Protein AF-A0A6J7ZYQ3-F1 (afdb_monomer)

InterPro domains:
  IPR001849 Pleckstrin homology domain [PS50003] (194-308)
  IPR001849 Pleckstrin homology domain [SM00233] (195-310)
  IPR002048 EF-hand domain [PF13202] (477-498)
  IPR002048 EF-hand domain [PF13499] (394-457)
  IPR002048 EF-hand domain [PS50222] (392-427)
  IPR002048 EF-hand domain [PS50222] (469-504)
  IPR002048 EF-hand domain [SM00054] (396-424)
  IPR002048 EF-hand domain [SM00054] (473-501)
  IPR002048 EF-hand domain [cd00051] (396-453)
  IPR011992 EF-hand domain pair [SSF47473] (386-534)
  IPR011993 PH-like domain superfamily [G3DSA:2.30.29.30] (192-313)
  IPR018247 EF-Hand 1, calcium-binding site [PS00018] (405-417)
  IPR018247 EF-Hand 1, calcium-binding site [PS00018] (482-494)
  IPR051581 Calcium-Binding Signalling family [PTHR34524] (381-546)

Solvent-accessible surface area (backbone atoms only — not comparable to full-atom values): 46698 Å² total; per-residue (Å²): 128,89,60,68,44,57,50,35,49,52,47,29,49,54,72,70,66,53,96,83,63,69,63,48,43,43,69,60,54,49,57,59,50,62,73,33,77,88,38,84,77,54,72,72,56,67,66,61,49,51,74,68,52,76,55,65,59,54,55,56,66,60,54,52,51,51,55,53,50,53,33,69,75,68,76,51,58,71,73,56,40,34,54,52,43,39,53,54,28,44,70,74,36,63,88,75,62,87,68,96,65,55,71,69,54,50,50,42,51,49,58,50,46,36,69,56,42,45,82,82,44,59,69,47,26,27,43,43,72,59,51,46,50,52,48,36,50,52,29,52,66,71,70,42,96,55,75,71,56,86,73,79,57,90,53,77,58,39,39,67,70,55,52,50,51,48,42,45,68,67,64,46,65,84,46,58,71,68,58,53,49,52,41,50,49,55,50,29,40,36,76,69,67,40,42,79,43,77,50,76,32,34,35,30,41,47,54,93,95,41,69,48,72,81,40,71,24,38,34,40,34,37,70,56,30,41,38,32,29,61,71,67,76,84,62,73,82,72,60,65,96,84,68,55,101,58,64,74,52,72,46,81,50,47,63,71,50,42,79,43,87,46,72,68,45,81,53,101,88,49,77,44,32,26,26,32,35,43,36,40,90,88,81,49,42,38,38,41,28,32,89,34,62,66,57,27,52,54,54,49,51,55,50,50,49,28,33,55,23,41,69,71,76,44,42,60,65,56,51,52,54,53,56,48,53,52,51,54,50,44,57,47,34,57,73,74,69,49,70,74,65,47,57,62,51,52,51,56,54,47,56,55,51,58,54,57,62,56,58,80,72,68,80,85,84,86,87,86,89,89,88,88,86,90,86,88,86,86,83,86,84,90,80,93,79,68,76,70,65,56,50,56,52,50,52,39,50,51,51,52,50,58,70,49,33,80,87,61,67,38,50,37,42,67,63,46,49,52,50,45,44,45,73,74,71,48,90,69,53,73,44,59,52,43,33,54,50,51,68,42,22,79,81,71,73,76,42,35,41,62,69,38,51,50,51,45,45,49,59,75,64,71,45,91,84,65,71,61,62,60,59,50,20,50,52,50,54,48,57,70,24,26,77,88,40,76,48,46,31,40,64,66,37,46,51,52,41,47,46,72,70,36,73,82,62,54,65,73,56,59,57,56,37,47,72,79,57,92,58,84,55,38,42,68,70,52,51,52,49,28,47,80,42,80,22,22,90,64,43,45,71,49,32,52,58,46,49,72,64,69,69,89,47,75,60,56,55,46,49,52,53,52,46,47,54,55,72,71,47,61,58,63,60,53,53,49,54,54,44,67,73,45,48,73,49,31,69,33,68,41,62,45,100,84,66,47,77,74,46,72,45,56,91,61,79,94,71,89,84,71,61,60,93,74,55,71,64,71,73,68,60,61,86,92,52,81,86,61,74,58,58,53,30,80,40,61,75,61,44,82,41,76,48,93,48,90,98,48,66,20,37,30,39,39,44,68,82,62,87,45,61,31,25,57,30,76,60,41,62,55,39,30,44,74,63,68,23,37,58,60,88,83,55,98,70,86,82,83,73,92,63,61,70,50,77,47,79,47,73,33,53,100,50,40,44,70,64,33,31,50,62,69,68,70,35,38,51,44,33,34,33,78,64,62,38,37,45,20,30,72,30,87,70,32,50,34,47,33,43,37,49,80,43,99,88,58,37,36,40,30,28,32,26,41,67,53,62,74,48,37,35,37,40,51,45,64,44,35,30,31,72,62,50,45,24,34,37,29,44,34,37,43,60,82,73,80,77,62,55,34,22,31,38,29,29,48,43,99,86,72,48,77,41,75,54,69,81,41,78,89

Sequence (810 aa):
MPGEQLTCVWQAIYTLDSPTSVHINKEILQFFLKNASQYESITFSERKFYDTFSEPNVKFYDFKEYVRKHLRENGVTFSKTCSDLEEMSWNNIKSRVNSKLKVEDVYKLWRISNRLVKEDTYPPVIYIEEANWLLDKVLTYLGQNLKSSDDAFRKDKLTFQEILSIMEDTTFSYTSKQKIHTCIDDLFMWLVEEVMKKGKVYKRTKKQANWTHWVKRCCILTPQCIRYYGTDGKAAIIVSATGGSNQKGEFTITKNTKLESLERYSGVLRHLQGRFRLANIPVLEMEIAVDDENEKRSWLSDLEEIILCLRDNTTPVQKLLKERHIKCMAARDKKNGETKQVEDIQSALNKTKLRAERVSKKQFDESPTEVVKPFKTEKPKLQAKRPSLEKESREKIKAMFMKIDKDGNGLLDKNEFANFLRSLGLNMTEKESNLIFKTIDKNKIEQITLEQFENYFCKCILNESEPTVCLNAMRRAFLEADRDGSGTLNFQEFTEFVWEKNRSARMTKIMKSFANITTDEISFNDFEKMVSGNGSEILMPILDDEIEKGTDSILDDFEGRLKKVYDDTEADELAAYIRDRWDKFATFRRTGQTGSVVMTGGHGMVADIVPGQYSLIDLACFSDLPPLVPKHTVIKDTHWLSSTIPGKSGKILFPSDFDRKIAIEQATSEHLRYYHCSFTDAQQEKVSLLFRHGIQDFTYENGYLEKYVTTGNGGSGLEKHDFSHLDCPLTEDSGLFILAKYMDNGEFHITAFRLPVRHTLYVPGGVIHSNDYLKGTWRTMLSDETDIDHVHLTQVAAEGCEQKFNFRFT

Foldseek 3Di:
DPPLQLVLLLLLLCLVPPPPDQFDFLVSSLVLLVVLVVPPLSDDDPVVSCVQCVDRGDWQVSVVVVSVVSCVVPVHDPVRSSVSSLVSSCVSNLVSQDAPADSVLLSLLSSLVSLQFDHRGVVGKHFPLSLQVVVQLLCVLLVHPDRDDSPLDPDRIDRSSRSRVSCVVPPVVPPDNVSSSVSSLVSSCCQPVVQLDWDWWWKWKDDPNDIDDTDTWIWTDHLFKIWTFDPPPPPPSDDDVPDDPTTPDIDTDALQWDKAFDQWDDDPVDTFELKMWTADPDDIIMIITDRYVVVNVVVVVSSVQSSVQRVVVHGPSRVVSVVSVLVVVLVVCVVVPNPPVNVVSVVVVVVVVVVVVVVVPDDDDDDDDDDDDDDDDDDDDDDDDDPPVVVLLLLLLVVVQCVLPPVQQQKAALVSQVVVCVVLVQPDDPLVSQLVQCVLCVVPPRIHGSVSSSVCCVPPQVDPPDDPLLLVLLVVLQSQLPPVSNSWHAPVSVVVSLCVQPVVDDVVLVVVLCPPPPDRIHHSVNSVVSCVHSVVVRCVSSSVVSSVVDDDDSVVSVSVSVNVSSVVRDSVVSVVVQCVVCVCQLQDWDADPVRHTPDHHHNDDPDDDGNDDDAVCRVVDPVVDDQDEWQWDKFAPWDQAFDPDAPDAAAIEGEQPPPLEIEEGADDQRHQVNLPKGWPPRDPDDDDFPFDKDKDKDAQAPCQLPPPAVPPVVAFWKKAFQGKKKKAAQDQQFFWKKWWDADPVRIIIIYTYDYGHGGIMIGHGGTIIGPSGTHGMMTMMDGPDRPMRIHFYWYQHPVRDIDGDHHDYD

Structure (mmCIF, N/CA/C/O backbone):
data_AF-A0A6J7ZYQ3-F1
#
_entry.id   AF-A0A6J7ZYQ3-F1
#
loop_
_atom_site.group_PDB
_atom_site.id
_atom_site.type_symbol
_atom_site.label_atom_id
_atom_site.label_alt_id
_atom_site.label_comp_id
_atom_site.label_asym_id
_atom_site.label_entity_id
_atom_site.label_seq_id
_atom_site.pdbx_PDB_ins_code
_atom_site.Cartn_x
_atom_site.Cartn_y
_atom_site.Cartn_z
_atom_site.occupancy
_atom_site.B_iso_or_equiv
_atom_site.auth_seq_id
_atom_site.auth_comp_id
_atom_site.auth_asym_id
_atom_site.auth_atom_id
_atom_site.pdbx_PDB_model_num
ATOM 1 N N . MET A 1 1 ? 11.875 -2.367 8.566 1.00 38.38 1 MET A N 1
ATOM 2 C CA . MET A 1 1 ? 12.364 -2.843 9.877 1.00 38.38 1 MET A CA 1
ATOM 3 C C . MET A 1 1 ? 11.859 -1.926 10.981 1.00 38.38 1 MET A C 1
ATOM 5 O O . MET A 1 1 ? 11.538 -0.773 10.681 1.00 38.38 1 MET A O 1
ATOM 9 N N . PRO A 1 2 ? 11.714 -2.401 12.223 1.00 28.83 2 PRO A N 1
ATOM 10 C CA . PRO A 1 2 ? 11.392 -1.521 13.333 1.00 28.83 2 PRO A CA 1
ATOM 11 C C . PRO A 1 2 ? 12.548 -0.509 13.557 1.00 28.83 2 PRO A C 1
ATOM 13 O O . PRO A 1 2 ? 13.641 -0.896 13.942 1.00 28.83 2 PRO A O 1
ATOM 16 N N . GLY A 1 3 ? 12.315 0.768 13.199 1.00 49.16 3 GLY A N 1
ATOM 17 C CA . GLY A 1 3 ? 12.847 1.987 13.858 1.00 49.16 3 GLY A CA 1
ATOM 18 C C . GLY A 1 3 ? 14.349 2.232 13.920 1.00 49.16 3 GLY A C 1
ATOM 19 O O . GLY A 1 3 ? 14.773 3.050 14.732 1.00 49.16 3 GLY A O 1
ATOM 20 N N . GLU A 1 4 ? 15.122 1.610 13.036 1.00 53.66 4 GLU A N 1
ATOM 21 C CA . GLU A 1 4 ? 16.584 1.482 13.123 1.00 53.66 4 GLU A CA 1
ATOM 22 C C . GLU A 1 4 ? 17.402 2.742 13.421 1.00 53.66 4 GLU A C 1
ATOM 24 O O . GLU A 1 4 ? 18.532 2.589 13.865 1.00 53.66 4 GLU A O 1
ATOM 29 N N . GLN A 1 5 ? 16.890 3.959 13.226 1.00 63.72 5 GLN A N 1
ATOM 30 C CA . GLN A 1 5 ? 17.656 5.190 13.452 1.00 63.72 5 GLN A CA 1
ATOM 31 C C . GLN A 1 5 ? 16.856 6.296 14.154 1.00 63.72 5 GLN A C 1
ATOM 33 O O . GLN A 1 5 ? 17.354 7.404 14.285 1.00 63.72 5 GLN A O 1
ATOM 38 N N . LEU A 1 6 ? 15.626 6.036 14.615 1.00 77.00 6 LEU A N 1
ATOM 39 C CA . LEU A 1 6 ? 14.838 7.048 15.343 1.00 77.00 6 LEU A CA 1
ATOM 40 C C . LEU A 1 6 ? 15.008 6.939 16.859 1.00 77.00 6 LEU A C 1
ATOM 42 O O . LEU A 1 6 ? 14.806 7.918 17.573 1.00 77.00 6 LEU A O 1
ATOM 46 N N . THR A 1 7 ? 15.439 5.775 17.354 1.00 85.56 7 THR A N 1
ATOM 47 C CA . THR A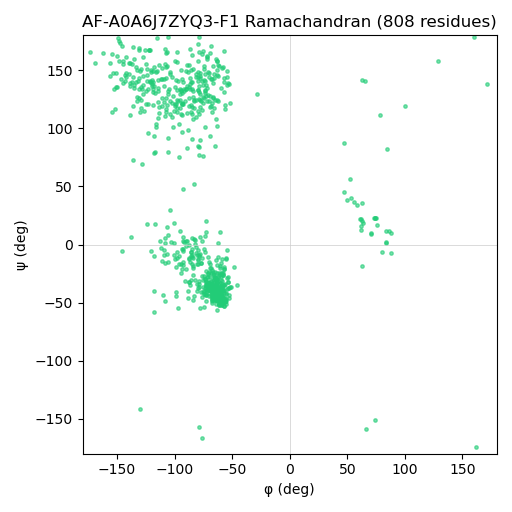 1 7 ? 15.831 5.577 18.761 1.00 85.56 7 THR A CA 1
ATOM 48 C C . THR A 1 7 ? 16.960 6.522 19.175 1.00 85.56 7 THR A C 1
ATOM 50 O O . THR A 1 7 ? 17.023 6.933 20.331 1.00 85.56 7 THR A O 1
ATOM 53 N N . CYS A 1 8 ? 17.772 6.958 18.208 1.00 86.50 8 CYS A N 1
ATOM 54 C CA . CYS A 1 8 ? 18.842 7.930 18.389 1.00 86.50 8 CYS A CA 1
ATOM 55 C C . CYS A 1 8 ? 18.320 9.280 18.924 1.00 86.50 8 CYS A C 1
ATOM 57 O O . CYS A 1 8 ? 18.949 9.883 19.794 1.00 86.50 8 CYS A O 1
ATOM 59 N N . VAL A 1 9 ? 17.122 9.696 18.491 1.00 87.19 9 VAL A N 1
ATOM 60 C CA . VAL A 1 9 ? 16.443 10.916 18.952 1.00 87.19 9 VAL A CA 1
ATOM 61 C C . VAL A 1 9 ? 15.986 10.739 20.398 1.00 87.19 9 VAL A C 1
ATOM 63 O O . VAL A 1 9 ? 16.237 11.604 21.232 1.00 87.19 9 VAL A O 1
ATOM 66 N N . TRP A 1 10 ? 15.395 9.585 20.726 1.00 86.81 10 TRP A N 1
ATOM 67 C CA . TRP A 1 10 ? 14.962 9.248 22.091 1.00 86.81 10 TRP A CA 1
ATOM 68 C C . TRP A 1 10 ? 16.142 9.242 23.059 1.00 86.81 10 TRP A C 1
ATOM 70 O O . TRP A 1 10 ? 16.071 9.795 24.156 1.00 86.81 10 TRP A O 1
ATOM 80 N N . GLN A 1 11 ? 17.249 8.638 22.635 1.00 86.50 11 GLN A N 1
ATOM 81 C CA . GLN A 1 11 ? 18.472 8.549 23.419 1.00 86.50 11 GLN A CA 1
ATOM 82 C C . GLN A 1 11 ? 19.140 9.912 23.601 1.00 86.50 11 GLN A C 1
ATOM 84 O O . GLN A 1 11 ? 19.642 10.210 24.689 1.00 86.50 11 GLN A O 1
ATOM 89 N N . ALA A 1 12 ? 19.115 10.757 22.569 1.00 87.56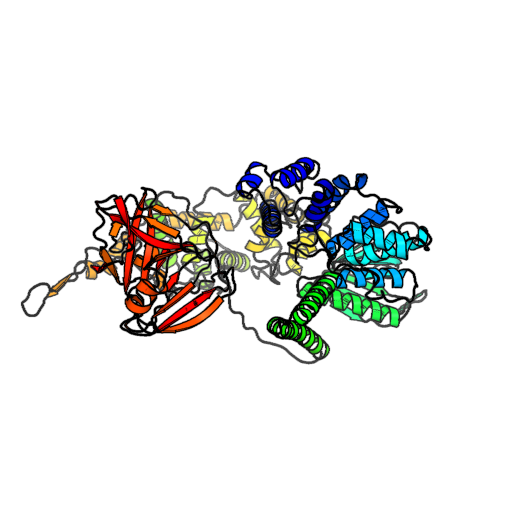 12 ALA A N 1
ATOM 90 C CA . ALA A 1 12 ? 19.635 12.111 22.655 1.00 87.56 12 ALA A CA 1
ATOM 91 C C . ALA A 1 12 ? 18.801 12.988 23.595 1.00 87.56 12 ALA A C 1
ATOM 93 O O . ALA A 1 12 ? 19.362 13.609 24.496 1.00 87.56 12 ALA A O 1
ATOM 94 N N . ILE A 1 13 ? 17.475 12.976 23.450 1.00 86.56 13 ILE A N 1
ATOM 95 C CA . ILE A 1 13 ? 16.559 13.731 24.314 1.00 86.56 13 ILE A CA 1
ATOM 96 C C . ILE A 1 13 ? 16.700 13.293 25.771 1.00 86.56 13 ILE A C 1
ATOM 98 O O . ILE A 1 13 ? 16.899 14.142 26.634 1.00 86.56 13 ILE A O 1
ATOM 102 N N . TYR A 1 14 ? 16.726 11.987 26.049 1.00 85.94 14 TYR A N 1
ATOM 103 C CA . TYR A 1 14 ? 16.924 11.488 27.413 1.00 85.94 14 TYR A CA 1
ATOM 104 C C . TYR A 1 14 ? 18.253 11.957 28.032 1.00 85.94 14 TYR A C 1
ATOM 106 O O . TYR A 1 14 ? 18.324 12.291 29.212 1.00 85.94 14 TYR A O 1
ATOM 114 N N . THR A 1 15 ? 19.313 12.051 27.224 1.00 83.12 15 THR A N 1
ATOM 115 C CA . THR A 1 15 ? 20.616 12.577 27.671 1.00 83.12 15 THR A CA 1
ATOM 116 C C . THR A 1 15 ? 20.573 14.094 27.935 1.00 83.12 15 THR A C 1
ATOM 118 O O . THR A 1 15 ? 21.386 14.619 28.701 1.00 83.12 15 THR A O 1
ATOM 121 N N . LEU A 1 16 ? 19.636 14.821 27.317 1.00 78.94 16 LEU A N 1
ATOM 122 C CA . LEU A 1 16 ? 19.450 16.264 27.489 1.00 78.94 16 LEU A CA 1
ATOM 123 C C . LEU A 1 16 ? 18.527 16.631 28.668 1.00 78.94 16 LEU A C 1
ATOM 125 O O . LEU A 1 16 ? 18.768 17.671 29.286 1.00 78.94 16 LEU A O 1
ATOM 129 N N . ASP A 1 17 ? 17.525 15.802 28.976 1.00 71.62 17 ASP A N 1
ATOM 130 C CA . ASP A 1 17 ? 16.349 16.148 29.802 1.00 71.62 17 ASP A CA 1
ATOM 131 C C . ASP A 1 17 ? 16.488 15.901 31.324 1.00 71.62 17 ASP A C 1
ATOM 133 O O . ASP A 1 17 ? 15.610 16.262 32.095 1.00 71.62 17 ASP A O 1
ATOM 137 N N . SER A 1 18 ? 17.619 15.379 31.819 1.00 56.03 18 SER A N 1
ATOM 138 C CA . SER A 1 18 ? 17.788 14.977 33.237 1.00 56.03 18 SER A CA 1
ATOM 139 C C . SER A 1 18 ? 16.864 13.792 33.632 1.00 56.03 18 SER A C 1
ATOM 141 O O . SER A 1 18 ? 15.717 13.707 33.200 1.00 56.03 18 SER A O 1
ATOM 143 N N . PRO A 1 19 ? 17.323 12.813 34.438 1.00 58.09 19 PRO A N 1
ATOM 144 C CA . PRO A 1 19 ? 16.723 11.466 34.528 1.00 58.09 19 PRO A CA 1
ATOM 145 C C . PRO A 1 19 ? 15.367 11.357 35.263 1.00 58.09 19 PRO A C 1
ATOM 147 O O . PRO A 1 19 ? 14.999 10.275 35.714 1.00 58.09 19 PRO A O 1
ATOM 150 N N . THR A 1 20 ? 14.616 12.447 35.420 1.00 56.59 20 THR A N 1
ATOM 151 C CA . THR A 1 20 ? 13.337 12.467 36.150 1.00 56.59 20 THR A CA 1
ATOM 152 C C . THR A 1 20 ? 12.106 12.280 35.266 1.00 56.59 20 THR A C 1
ATOM 154 O O . THR A 1 20 ? 11.037 11.980 35.794 1.00 56.59 20 THR A O 1
ATOM 157 N N . SER A 1 21 ? 12.223 12.452 33.946 1.00 64.69 21 SER A N 1
ATOM 158 C CA . SER A 1 21 ? 11.075 12.338 33.041 1.00 64.69 21 SER A CA 1
ATOM 159 C C . SER A 1 21 ? 10.831 10.897 32.579 1.00 64.69 21 SER A C 1
ATOM 161 O O . SER A 1 21 ? 11.753 10.199 32.159 1.00 64.69 21 SER A O 1
ATOM 163 N N . VAL A 1 22 ? 9.569 10.460 32.631 1.00 73.25 22 VAL A N 1
ATOM 164 C CA . VAL A 1 22 ? 9.115 9.123 32.192 1.00 73.25 22 VAL A CA 1
ATOM 165 C C . VAL A 1 22 ? 8.557 9.157 30.758 1.00 73.25 22 VAL A C 1
ATOM 167 O O . VAL A 1 22 ? 8.368 8.112 30.137 1.00 73.25 22 VAL A O 1
ATOM 170 N N . HIS A 1 23 ? 8.367 10.349 30.181 1.00 78.00 23 HIS A N 1
ATOM 171 C CA . HIS A 1 23 ? 7.832 10.543 28.830 1.00 78.00 23 HIS A CA 1
ATOM 172 C C . HIS A 1 23 ? 8.585 11.644 28.072 1.00 78.00 23 HIS A C 1
ATOM 174 O O . HIS A 1 23 ? 9.164 12.543 28.681 1.00 78.00 23 HIS A O 1
ATOM 180 N N . ILE A 1 24 ? 8.556 11.604 26.736 1.00 82.06 24 ILE A N 1
ATOM 181 C CA . ILE A 1 24 ? 9.084 12.704 25.922 1.00 82.06 24 ILE A CA 1
ATOM 182 C C . ILE A 1 24 ? 8.026 13.783 25.800 1.00 82.06 24 ILE A C 1
ATOM 184 O O . ILE A 1 24 ? 6.972 13.562 25.214 1.00 82.06 24 ILE A O 1
ATOM 188 N N . ASN A 1 25 ? 8.337 14.962 26.313 1.00 82.44 25 ASN A N 1
ATOM 189 C CA . ASN A 1 25 ? 7.492 16.128 26.165 1.00 82.44 25 ASN A CA 1
ATOM 190 C C . ASN A 1 25 ? 7.611 16.717 24.736 1.00 82.44 25 ASN A C 1
ATOM 192 O O . ASN A 1 25 ? 8.713 16.810 24.178 1.00 82.44 25 ASN A O 1
ATOM 196 N N . LYS A 1 26 ? 6.482 17.114 24.131 1.00 84.19 26 LYS A N 1
ATOM 197 C CA . LYS A 1 26 ? 6.448 17.620 22.748 1.00 84.19 26 LYS A CA 1
ATOM 198 C C . LYS A 1 26 ? 7.231 18.915 22.564 1.00 84.19 26 LYS A C 1
ATOM 200 O O . LYS A 1 26 ? 7.828 19.088 21.507 1.00 84.19 26 LYS A O 1
ATOM 205 N N . GLU A 1 27 ? 7.274 19.798 23.562 1.00 82.50 27 GLU A N 1
ATOM 206 C CA . GLU A 1 27 ? 8.051 21.038 23.503 1.00 82.50 27 GLU A CA 1
ATOM 207 C C . GLU A 1 27 ? 9.558 20.739 23.464 1.00 82.50 27 GLU A C 1
ATOM 209 O O . GLU A 1 27 ? 10.292 21.369 22.703 1.00 82.50 27 GLU A O 1
ATOM 214 N N . ILE A 1 28 ? 10.018 19.722 24.200 1.00 80.62 28 ILE A N 1
ATOM 215 C CA . ILE A 1 28 ? 11.420 19.268 24.173 1.00 80.62 28 ILE A CA 1
ATOM 216 C C . ILE A 1 28 ? 11.769 18.657 22.816 1.00 80.62 28 ILE A C 1
ATOM 218 O O . ILE A 1 28 ? 12.798 18.999 22.226 1.00 80.62 28 ILE A O 1
ATOM 222 N N . LEU A 1 29 ? 10.907 17.778 22.295 1.00 85.31 29 LEU A N 1
ATOM 223 C CA . LEU A 1 29 ? 11.096 17.171 20.977 1.00 85.31 29 LEU A CA 1
ATOM 224 C C . LEU A 1 29 ? 11.102 18.236 19.874 1.00 85.31 29 LEU A C 1
ATOM 226 O O . LEU A 1 29 ? 11.956 18.213 18.990 1.00 85.31 29 LEU A O 1
ATOM 230 N N . GLN A 1 30 ? 10.190 19.200 19.944 1.00 82.56 30 GLN A N 1
ATOM 231 C CA . GLN A 1 30 ? 10.101 20.288 18.981 1.00 82.56 30 GLN A CA 1
ATOM 232 C C . GLN A 1 30 ? 11.325 21.210 19.046 1.00 82.56 30 GLN A C 1
ATOM 234 O O . GLN A 1 30 ? 11.900 21.532 18.007 1.00 82.56 30 GLN A O 1
ATOM 239 N N . PHE A 1 31 ? 11.774 21.586 20.248 1.00 78.44 31 PHE A N 1
ATOM 240 C CA . PHE A 1 31 ? 12.998 22.365 20.443 1.00 78.44 31 PHE A CA 1
ATOM 241 C C . PHE A 1 31 ? 14.222 21.641 19.870 1.00 78.44 31 PHE A C 1
ATOM 243 O O . PHE A 1 31 ? 15.039 22.246 19.173 1.00 78.44 31 PHE A O 1
ATOM 250 N N . PHE A 1 32 ? 14.324 20.334 20.112 1.00 79.69 32 PHE A N 1
ATOM 251 C CA . PHE A 1 32 ? 15.390 19.499 19.572 1.00 79.69 32 PHE A CA 1
ATOM 252 C C . PHE A 1 32 ? 15.385 19.486 18.034 1.00 79.69 32 PHE A C 1
ATOM 254 O O . PHE A 1 32 ? 16.424 19.720 17.417 1.00 79.69 32 PHE A O 1
ATOM 261 N N . LEU A 1 33 ? 14.217 19.298 17.410 1.00 77.06 33 LEU A N 1
ATOM 262 C CA . LEU A 1 33 ? 14.068 19.286 15.949 1.00 77.06 33 LEU A CA 1
ATOM 263 C C . LEU A 1 33 ? 14.236 20.672 15.308 1.00 77.06 33 LEU A C 1
ATOM 265 O O . LEU A 1 33 ? 14.690 20.768 14.173 1.00 77.06 33 LEU A O 1
ATOM 269 N N . LYS A 1 34 ? 13.928 21.762 16.017 1.00 73.06 34 LYS A N 1
ATOM 270 C CA . LYS A 1 34 ? 14.116 23.136 15.517 1.00 73.06 34 LYS A CA 1
ATOM 271 C C . LYS A 1 34 ? 15.590 23.475 15.277 1.00 73.06 34 LYS A C 1
ATOM 273 O O . LYS A 1 34 ? 15.909 24.227 14.359 1.00 73.06 34 LYS A O 1
ATOM 278 N N . ASN A 1 35 ? 16.495 22.874 16.050 1.00 66.50 35 ASN A N 1
ATOM 279 C CA . ASN A 1 35 ? 17.944 23.022 15.880 1.00 66.50 35 ASN A CA 1
ATOM 280 C C . ASN A 1 35 ? 18.511 22.198 14.696 1.00 66.50 35 ASN A C 1
ATOM 282 O O . ASN A 1 35 ? 19.721 22.212 14.458 1.00 66.50 35 ASN A O 1
ATOM 286 N N . ALA A 1 36 ? 17.653 21.511 13.929 1.00 65.19 36 ALA A N 1
ATOM 287 C CA . ALA A 1 36 ? 18.010 20.724 12.747 1.00 65.19 36 ALA A CA 1
ATOM 288 C C . ALA A 1 36 ? 18.112 21.536 11.441 1.00 65.19 36 ALA A C 1
ATOM 290 O O . ALA A 1 36 ? 18.315 20.951 10.383 1.00 65.19 36 ALA A O 1
ATOM 291 N N . SER A 1 37 ? 17.983 22.868 11.486 1.00 57.75 37 SER A N 1
ATOM 292 C CA . SER A 1 37 ? 17.862 23.760 10.311 1.00 57.75 37 SER A CA 1
ATOM 293 C C . SER A 1 37 ? 19.021 23.717 9.302 1.00 57.75 37 SER A C 1
ATOM 295 O O . SER A 1 37 ? 18.907 24.239 8.199 1.00 57.75 37 SER A O 1
ATOM 297 N N . GLN A 1 38 ? 20.129 23.088 9.677 1.00 63.56 38 GLN A N 1
ATOM 298 C CA . GLN A 1 38 ? 21.321 22.846 8.862 1.00 63.56 38 GLN A CA 1
ATOM 299 C C . GLN A 1 38 ? 21.234 21.561 8.009 1.00 63.56 38 GLN A C 1
ATOM 301 O O . GLN A 1 38 ? 22.102 21.332 7.169 1.00 63.56 38 GLN A O 1
ATOM 306 N N . TYR A 1 39 ? 20.186 20.747 8.180 1.00 67.69 39 TYR A N 1
ATOM 307 C CA . TYR A 1 39 ? 19.940 19.519 7.422 1.00 67.69 39 TYR A CA 1
ATOM 308 C C . TYR A 1 39 ? 18.642 19.649 6.606 1.00 67.69 39 TYR A C 1
ATOM 310 O O . TYR A 1 39 ? 17.542 19.518 7.143 1.00 67.69 39 TYR A O 1
ATOM 318 N N . GLU A 1 40 ? 18.751 19.869 5.288 1.00 60.22 40 GLU A N 1
ATOM 319 C CA . GLU A 1 40 ? 17.592 20.042 4.383 1.00 60.22 40 GLU A CA 1
ATOM 320 C C . GLU A 1 40 ? 16.577 18.883 4.474 1.00 60.22 40 GLU A C 1
ATOM 322 O O . GLU A 1 40 ? 15.370 19.097 4.378 1.00 60.22 40 GLU A O 1
ATOM 327 N N . SER A 1 41 ? 17.055 17.663 4.739 1.00 63.84 41 SER A N 1
ATOM 328 C CA . SER A 1 41 ? 16.283 16.416 4.873 1.00 63.84 41 SER A CA 1
ATOM 329 C C . SER A 1 41 ? 15.464 16.283 6.171 1.00 63.84 41 SER A C 1
ATOM 331 O O . SER A 1 41 ? 14.720 15.307 6.304 1.00 63.84 41 SER A O 1
ATOM 333 N N . ILE A 1 42 ? 15.616 17.216 7.123 1.00 64.06 42 ILE A N 1
ATOM 334 C CA . ILE A 1 42 ? 14.995 17.211 8.467 1.00 64.06 42 ILE A CA 1
ATOM 335 C C . ILE A 1 42 ? 14.182 18.506 8.696 1.00 64.06 42 ILE A C 1
ATOM 337 O O . ILE A 1 42 ? 13.841 18.873 9.820 1.00 64.06 42 ILE A O 1
ATOM 341 N N . THR A 1 43 ? 13.833 19.236 7.633 1.00 67.94 43 THR A N 1
ATOM 342 C CA . THR A 1 43 ? 13.069 20.485 7.774 1.00 67.94 43 THR A CA 1
ATOM 343 C C . THR A 1 43 ? 11.588 20.188 8.015 1.00 67.94 43 THR A C 1
ATOM 345 O O . THR A 1 43 ? 10.780 20.076 7.092 1.00 67.94 43 THR A O 1
ATOM 348 N N . PHE A 1 44 ? 11.216 20.055 9.285 1.00 72.06 44 PHE A N 1
ATOM 349 C CA . PHE A 1 44 ? 9.837 19.835 9.706 1.00 72.06 44 PHE A CA 1
ATOM 350 C C . PHE A 1 44 ? 9.075 21.158 9.841 1.00 72.06 44 PHE A C 1
ATOM 352 O O . PHE A 1 44 ? 9.551 22.112 10.452 1.00 72.06 44 PHE A O 1
ATOM 359 N N . SER A 1 45 ? 7.855 21.216 9.303 1.00 74.25 45 SER A N 1
ATOM 360 C CA . SER A 1 45 ? 6.974 22.369 9.508 1.00 74.25 45 SER A CA 1
ATOM 361 C C . SER A 1 45 ? 6.493 22.403 10.959 1.00 74.25 45 SER A C 1
ATOM 363 O O . SER A 1 45 ? 5.859 21.458 11.419 1.00 74.25 45 SER A O 1
ATOM 365 N N . GLU A 1 46 ? 6.745 23.516 11.651 1.00 75.88 46 GLU A N 1
ATOM 366 C CA . GLU A 1 46 ? 6.292 23.752 13.028 1.00 75.88 46 GLU A CA 1
ATOM 367 C C . GLU A 1 46 ? 4.771 23.601 13.162 1.00 75.88 46 GLU A C 1
ATOM 369 O O . GLU A 1 46 ? 4.289 22.929 14.070 1.00 75.88 46 GLU A O 1
ATOM 374 N N . ARG A 1 47 ? 4.018 24.129 12.188 1.00 79.25 47 ARG A N 1
ATOM 375 C CA . ARG A 1 47 ? 2.561 23.978 12.128 1.00 79.25 47 ARG A CA 1
ATOM 376 C C . ARG A 1 47 ? 2.149 22.511 11.997 1.00 79.25 47 ARG A C 1
ATOM 378 O O . ARG A 1 47 ? 1.396 22.025 12.829 1.00 79.25 47 ARG A O 1
ATOM 385 N N . LYS A 1 48 ? 2.704 21.779 11.018 1.00 79.75 48 LYS A N 1
ATOM 386 C CA . LYS A 1 48 ? 2.395 20.346 10.839 1.00 79.75 48 LYS A CA 1
ATOM 387 C C . LYS A 1 48 ? 2.798 19.507 12.057 1.00 79.75 48 LYS A C 1
ATOM 389 O O . LYS A 1 48 ? 2.126 18.523 12.347 1.00 79.75 48 LYS A O 1
ATOM 394 N N . PHE A 1 49 ? 3.882 19.867 12.749 1.00 82.75 49 PHE A N 1
ATOM 395 C CA . PHE A 1 49 ? 4.330 19.178 13.958 1.00 82.75 49 PHE A CA 1
ATOM 396 C C . PHE A 1 49 ? 3.294 19.313 15.078 1.00 82.75 49 PHE A C 1
ATOM 398 O O . PHE A 1 49 ? 2.857 18.300 15.615 1.00 82.75 49 PHE A O 1
ATOM 405 N N . TYR A 1 50 ? 2.841 20.531 15.383 1.00 82.62 50 TYR A N 1
ATOM 406 C CA . TYR A 1 50 ? 1.823 20.749 16.417 1.00 82.62 50 TYR A CA 1
ATOM 407 C C . TYR A 1 50 ? 0.438 20.225 16.032 1.00 82.62 50 TYR A C 1
ATOM 409 O O . TYR A 1 50 ? -0.277 19.739 16.905 1.00 82.62 50 TYR A O 1
ATOM 417 N N . ASP A 1 51 ? 0.089 20.254 14.743 1.00 82.06 51 ASP A N 1
ATOM 418 C CA . ASP A 1 51 ? -1.134 19.620 14.237 1.00 82.06 51 ASP A CA 1
ATOM 419 C C . ASP A 1 51 ? -1.083 18.086 14.401 1.00 82.06 51 ASP A C 1
ATOM 421 O O . ASP A 1 51 ? -2.122 17.445 14.530 1.00 82.06 51 ASP A O 1
ATOM 425 N N . THR A 1 52 ? 0.118 17.489 14.391 1.00 81.75 52 THR A N 1
ATOM 426 C CA . THR A 1 52 ? 0.304 16.035 14.544 1.00 81.75 52 THR A CA 1
ATOM 427 C C . THR A 1 52 ? 0.419 15.609 16.011 1.00 81.75 52 THR A C 1
ATOM 429 O O . THR A 1 52 ? -0.141 14.585 16.387 1.00 81.75 52 THR A O 1
ATOM 432 N N . PHE A 1 53 ? 1.124 16.377 16.847 1.00 85.62 53 PHE A N 1
ATOM 433 C CA . PHE A 1 53 ? 1.336 16.080 18.269 1.00 85.62 53 PHE A CA 1
ATOM 434 C C . PHE A 1 53 ? 0.487 17.008 19.150 1.00 85.62 53 PHE A C 1
ATOM 436 O O . PHE A 1 53 ? 0.964 18.005 19.706 1.00 85.62 53 PHE A O 1
ATOM 443 N N . SER A 1 54 ? -0.800 16.677 19.267 1.00 77.31 54 SER A N 1
ATOM 444 C CA . SER A 1 54 ? -1.759 17.406 20.106 1.00 77.31 54 SER A CA 1
ATOM 445 C C . SER A 1 54 ? -1.510 17.167 21.601 1.00 77.31 54 SER A C 1
ATOM 447 O O . SER A 1 54 ? -1.527 18.118 22.389 1.00 77.31 54 SER A O 1
ATOM 449 N N . GLU A 1 55 ? -1.184 15.934 21.989 1.00 81.44 55 GLU A N 1
ATOM 450 C CA . GLU A 1 55 ? -0.868 15.556 23.369 1.00 81.44 55 GLU A CA 1
ATOM 451 C C . GLU A 1 55 ? 0.489 16.103 23.848 1.00 81.44 55 GLU A C 1
ATOM 453 O O . GLU A 1 55 ? 1.422 16.235 23.056 1.00 81.44 55 GLU A O 1
ATOM 458 N N . PRO A 1 56 ? 0.642 16.420 25.148 1.00 79.19 56 PRO A N 1
ATOM 459 C CA . PRO A 1 56 ? 1.904 16.916 25.701 1.00 79.19 56 PRO A CA 1
ATOM 460 C C . PRO A 1 56 ? 3.028 15.870 25.688 1.00 79.19 56 PRO A C 1
ATOM 462 O O . PRO A 1 56 ? 4.198 16.246 25.646 1.00 79.19 56 PRO A O 1
ATOM 465 N N . ASN A 1 57 ? 2.691 14.577 25.695 1.00 84.00 57 ASN A N 1
ATOM 466 C CA . ASN A 1 57 ? 3.648 13.476 25.655 1.00 84.00 57 ASN A CA 1
ATOM 467 C C . ASN A 1 57 ? 3.653 12.834 24.266 1.00 84.00 57 ASN A C 1
ATOM 469 O O . ASN A 1 57 ? 2.608 12.451 23.752 1.00 84.00 57 ASN A O 1
ATOM 473 N N . VAL A 1 58 ? 4.833 12.670 23.679 1.00 85.75 58 VAL A N 1
ATOM 474 C CA . VAL A 1 58 ? 5.004 12.081 22.351 1.00 85.75 58 VAL A CA 1
ATOM 475 C C . VAL A 1 58 ? 5.417 10.621 22.479 1.00 85.75 58 VAL A C 1
ATOM 477 O O . VAL A 1 58 ? 6.467 10.307 23.049 1.00 85.75 58 VAL A O 1
ATOM 480 N N . LYS A 1 59 ? 4.612 9.712 21.916 1.00 85.25 59 LYS A N 1
ATOM 481 C CA . LYS A 1 59 ? 4.963 8.288 21.818 1.00 85.25 59 LYS A CA 1
ATOM 482 C C . LYS A 1 59 ? 5.928 8.062 20.650 1.00 85.25 59 LYS A C 1
ATOM 484 O O . LYS A 1 59 ? 5.887 8.753 19.631 1.00 85.25 59 LYS A O 1
ATOM 489 N N . PHE A 1 60 ? 6.807 7.068 20.787 1.00 84.19 60 PHE A N 1
ATOM 490 C CA . PHE A 1 60 ? 7.815 6.749 19.767 1.00 84.19 60 PHE A CA 1
ATOM 491 C C . PHE A 1 60 ? 7.184 6.332 18.436 1.00 84.19 60 PHE A C 1
ATOM 493 O O . PHE A 1 60 ? 7.645 6.762 17.377 1.00 84.19 60 PHE A O 1
ATOM 500 N N . TYR A 1 61 ? 6.098 5.557 18.487 1.00 83.25 61 TYR A N 1
ATOM 501 C CA . TYR A 1 61 ? 5.314 5.193 17.311 1.00 83.25 61 TYR A CA 1
ATOM 502 C C . TYR A 1 61 ? 4.799 6.415 16.530 1.00 83.25 61 TYR A C 1
ATOM 504 O O . TYR A 1 61 ? 5.025 6.501 15.321 1.00 83.25 61 TYR A O 1
ATOM 512 N N . ASP A 1 62 ? 4.196 7.392 17.211 1.00 84.94 62 ASP A N 1
ATOM 513 C CA . ASP A 1 62 ? 3.629 8.586 16.569 1.00 84.94 62 ASP A CA 1
ATOM 514 C C . ASP A 1 62 ? 4.721 9.426 15.900 1.00 84.94 62 ASP A C 1
ATOM 516 O O . ASP A 1 62 ? 4.584 9.870 14.757 1.00 84.94 62 ASP A O 1
ATOM 520 N N . PHE A 1 63 ? 5.867 9.576 16.570 1.00 84.75 63 PHE A N 1
ATOM 521 C CA . PHE A 1 63 ? 7.035 10.228 15.985 1.00 84.75 63 PHE A CA 1
ATOM 522 C C . PHE A 1 63 ? 7.573 9.490 14.757 1.00 84.75 63 PHE A C 1
ATOM 524 O O . PHE A 1 63 ? 7.907 10.102 13.739 1.00 84.75 63 PHE A O 1
ATOM 531 N N . LYS A 1 64 ? 7.623 8.163 14.817 1.00 82.75 64 LYS A N 1
ATOM 532 C CA . LYS A 1 64 ? 8.075 7.317 13.712 1.00 82.75 64 LYS A CA 1
ATOM 533 C C . LYS A 1 64 ? 7.162 7.423 12.494 1.00 82.75 64 LYS A C 1
ATOM 535 O O . LYS A 1 64 ? 7.670 7.519 11.373 1.00 82.75 64 LYS A O 1
ATOM 540 N N . GLU A 1 65 ? 5.847 7.456 12.684 1.00 83.25 65 GLU A N 1
ATOM 541 C CA . GLU A 1 65 ? 4.896 7.678 11.590 1.00 83.25 65 GLU A CA 1
ATOM 542 C C . GLU A 1 65 ? 4.958 9.102 11.036 1.00 83.25 65 GLU A C 1
ATOM 544 O O . GLU A 1 65 ? 4.929 9.280 9.814 1.00 83.25 65 GLU A O 1
ATOM 549 N N . TYR A 1 66 ? 5.150 10.106 11.893 1.00 83.75 66 TYR A N 1
ATOM 550 C CA . TYR A 1 66 ? 5.364 11.489 11.467 1.00 83.75 66 TYR A CA 1
ATOM 551 C C . TYR A 1 66 ? 6.575 11.623 10.531 1.00 83.75 66 TYR A C 1
ATOM 553 O O . TYR A 1 66 ? 6.451 12.165 9.427 1.00 83.75 66 TYR A O 1
ATOM 561 N N . VAL A 1 67 ? 7.726 11.048 10.904 1.00 79.06 67 VAL A N 1
ATOM 562 C CA . VAL A 1 67 ? 8.928 11.043 10.051 1.00 79.06 67 VAL A CA 1
ATOM 563 C C . VAL A 1 67 ? 8.668 10.288 8.741 1.00 79.06 67 VAL A C 1
ATOM 565 O O . VAL A 1 67 ? 9.006 10.781 7.667 1.00 79.06 67 VAL A O 1
ATOM 568 N N . ARG A 1 68 ? 8.007 9.122 8.779 1.00 79.25 68 ARG A N 1
ATOM 569 C CA . ARG A 1 68 ? 7.665 8.349 7.566 1.00 79.25 68 ARG A CA 1
ATOM 570 C C . ARG A 1 68 ? 6.750 9.111 6.613 1.00 79.25 68 ARG A C 1
ATOM 572 O O . ARG A 1 68 ? 6.951 9.047 5.400 1.00 79.25 68 ARG A O 1
ATOM 579 N N . LYS A 1 69 ? 5.750 9.816 7.140 1.00 80.25 69 LYS A N 1
ATOM 580 C CA . LYS A 1 69 ? 4.837 10.647 6.350 1.00 80.25 69 LYS A CA 1
ATOM 581 C C . LYS A 1 69 ? 5.590 11.785 5.671 1.00 80.25 69 LYS A C 1
ATOM 583 O O . LYS A 1 69 ? 5.454 11.954 4.463 1.00 80.25 69 LYS A O 1
ATOM 588 N N . HIS A 1 70 ? 6.445 12.485 6.413 1.00 75.06 70 HIS A N 1
ATOM 589 C CA . HIS A 1 70 ? 7.279 13.553 5.868 1.00 75.06 70 HIS A CA 1
ATOM 590 C C . HIS A 1 70 ? 8.181 13.068 4.717 1.00 75.06 70 HIS A C 1
ATOM 592 O O . HIS A 1 70 ? 8.302 13.749 3.700 1.00 75.06 70 HIS A O 1
ATOM 598 N N . LEU A 1 71 ? 8.759 11.869 4.835 1.00 70.50 71 LEU A N 1
ATOM 599 C CA . LEU A 1 71 ? 9.584 11.268 3.780 1.00 70.50 71 LEU A CA 1
ATOM 600 C C . LEU A 1 71 ? 8.799 10.965 2.500 1.00 70.50 71 LEU A C 1
ATOM 602 O O . LEU A 1 71 ? 9.294 11.225 1.405 1.00 70.50 71 LEU A O 1
ATOM 606 N N . ARG A 1 72 ? 7.570 10.444 2.632 1.00 73.19 72 ARG A N 1
ATOM 607 C CA . ARG A 1 72 ? 6.684 10.176 1.486 1.00 73.19 72 ARG A CA 1
ATOM 608 C C . ARG A 1 72 ? 6.286 11.460 0.759 1.00 73.19 72 ARG A C 1
ATOM 610 O O . ARG A 1 72 ? 6.244 11.460 -0.463 1.00 73.19 72 ARG A O 1
ATOM 617 N N . GLU A 1 73 ? 6.010 12.530 1.503 1.00 74.81 73 GLU A N 1
ATOM 618 C CA . GLU A 1 73 ? 5.572 13.817 0.944 1.00 74.81 73 GLU A CA 1
ATOM 619 C C . GLU A 1 73 ? 6.689 14.559 0.189 1.00 74.81 73 GLU A C 1
ATOM 621 O O . GLU A 1 73 ? 6.396 15.245 -0.784 1.00 74.81 73 GLU A O 1
ATOM 626 N N . ASN A 1 74 ? 7.954 14.420 0.607 1.00 67.25 74 ASN A N 1
ATOM 627 C CA . ASN A 1 74 ? 9.070 15.219 0.074 1.00 67.25 74 ASN A CA 1
ATOM 628 C C . ASN A 1 74 ? 10.041 14.440 -0.831 1.00 67.25 74 ASN A C 1
ATOM 630 O O . ASN A 1 74 ? 11.078 14.973 -1.217 1.00 67.25 74 ASN A O 1
ATOM 634 N N . GLY A 1 75 ? 9.757 13.172 -1.149 1.00 62.47 75 GLY A N 1
ATOM 635 C CA . GLY A 1 75 ? 10.597 12.366 -2.048 1.00 62.47 75 GLY A CA 1
ATOM 636 C C . GLY A 1 75 ? 12.019 12.093 -1.533 1.00 62.47 75 GLY A C 1
ATOM 637 O O . GLY A 1 75 ? 12.903 11.734 -2.310 1.00 62.47 75 GLY A O 1
ATOM 638 N N . VAL A 1 76 ? 12.264 12.254 -0.228 1.00 63.16 76 VAL A N 1
ATOM 639 C CA . VAL A 1 76 ? 13.579 12.035 0.394 1.00 63.16 76 VAL A CA 1
ATOM 640 C C . VAL A 1 76 ? 13.735 10.562 0.777 1.00 63.16 76 VAL A C 1
ATOM 642 O O . VAL A 1 76 ? 12.813 9.924 1.287 1.00 63.16 76 VAL A O 1
ATOM 645 N N . THR A 1 77 ? 14.919 9.989 0.544 1.00 61.66 77 THR A N 1
ATOM 646 C CA . THR A 1 77 ? 15.171 8.582 0.873 1.00 61.66 77 THR A CA 1
ATOM 647 C C . THR A 1 77 ? 15.266 8.372 2.385 1.00 61.66 77 THR A C 1
ATOM 649 O O . THR A 1 77 ? 15.977 9.090 3.088 1.00 61.66 77 THR A O 1
ATOM 652 N N . PHE A 1 78 ? 14.606 7.320 2.885 1.00 65.94 78 PHE A N 1
ATOM 653 C CA . PHE A 1 78 ? 14.603 6.959 4.311 1.00 65.94 78 PHE A CA 1
ATOM 654 C C . PHE A 1 78 ? 16.023 6.830 4.889 1.00 65.94 78 PHE A C 1
ATOM 656 O O . PHE A 1 78 ? 16.279 7.269 6.004 1.00 65.94 78 PHE A O 1
ATOM 663 N N . SER A 1 79 ? 16.972 6.303 4.107 1.00 64.12 79 SER A N 1
ATOM 664 C CA . SER A 1 79 ? 18.372 6.156 4.522 1.00 64.12 79 SER A CA 1
ATOM 665 C C . SER A 1 79 ? 19.102 7.486 4.739 1.00 64.12 79 SER A C 1
ATOM 667 O O . SER A 1 79 ? 19.994 7.527 5.582 1.00 64.12 79 SER A O 1
ATOM 669 N N . LYS A 1 80 ? 18.769 8.547 3.988 1.00 66.62 80 LYS A N 1
ATOM 670 C CA . LYS A 1 80 ? 19.445 9.850 4.099 1.00 66.62 80 LYS A CA 1
ATOM 671 C C . LYS A 1 80 ? 19.003 10.573 5.371 1.00 66.62 80 LYS A C 1
ATOM 673 O O . LYS A 1 80 ? 19.833 10.857 6.223 1.00 66.62 80 LYS A O 1
ATOM 678 N N . THR A 1 81 ? 17.694 10.737 5.558 1.00 71.19 81 THR A N 1
ATOM 679 C CA . THR A 1 81 ? 17.124 11.393 6.748 1.00 71.19 81 THR A CA 1
ATOM 680 C C . THR A 1 81 ? 17.511 10.700 8.046 1.00 71.19 81 THR A C 1
ATOM 682 O O . THR A 1 81 ? 17.766 11.358 9.046 1.00 71.19 81 THR A O 1
ATOM 685 N N . CYS A 1 82 ? 17.584 9.372 8.044 1.00 74.00 82 CYS A N 1
ATOM 686 C CA . CYS A 1 82 ? 17.977 8.629 9.228 1.00 74.00 82 CYS A CA 1
ATOM 687 C C . CYS A 1 82 ? 19.461 8.866 9.603 1.00 74.00 82 CYS A C 1
ATOM 689 O O . CYS A 1 82 ? 19.757 9.099 10.775 1.00 74.00 82 CYS A O 1
ATOM 691 N N . SER A 1 83 ? 20.371 8.901 8.619 1.00 73.31 83 SER A N 1
ATOM 692 C CA . SER A 1 83 ? 21.788 9.225 8.853 1.00 73.31 83 SER A CA 1
ATOM 693 C C . SER A 1 83 ? 21.952 10.644 9.398 1.00 73.31 83 SER A C 1
ATOM 695 O O . SER A 1 83 ? 22.695 10.861 10.354 1.00 73.31 83 SER A O 1
ATOM 697 N N . ASP A 1 84 ? 21.221 11.596 8.814 1.00 77.75 84 ASP A N 1
ATOM 698 C CA . ASP A 1 84 ? 21.249 12.998 9.228 1.00 77.75 84 ASP A CA 1
ATOM 699 C C . ASP A 1 84 ? 20.702 13.153 10.667 1.00 77.75 84 ASP A C 1
ATOM 701 O O . ASP A 1 84 ? 21.272 13.882 11.481 1.00 77.75 84 ASP A O 1
ATOM 705 N N . LEU A 1 85 ? 19.645 12.408 11.028 1.00 81.62 85 LEU A N 1
ATOM 706 C CA . LEU A 1 85 ? 19.086 12.388 12.386 1.00 81.62 85 LEU A CA 1
ATOM 707 C C . LEU A 1 85 ? 20.075 11.826 13.413 1.00 81.62 85 LEU A C 1
ATOM 709 O O . LEU A 1 85 ? 20.169 12.367 14.515 1.00 81.62 85 LEU A O 1
ATOM 713 N N . GLU A 1 86 ? 20.823 10.772 13.078 1.00 84.81 86 GLU A N 1
ATOM 714 C CA . GLU A 1 86 ? 21.845 10.198 13.965 1.00 84.81 86 GLU A CA 1
ATOM 715 C C . GLU A 1 86 ? 23.009 11.160 14.208 1.00 84.81 86 GLU A C 1
ATOM 717 O O . GLU A 1 86 ? 23.453 11.321 15.350 1.00 84.81 86 GLU A O 1
ATOM 722 N N . GLU A 1 87 ? 23.501 11.812 13.154 1.00 83.31 87 GLU A N 1
ATOM 723 C CA . GLU A 1 87 ? 24.580 12.795 13.253 1.00 83.31 87 GLU A CA 1
ATOM 724 C C . GLU A 1 87 ? 24.150 14.016 14.074 1.00 83.31 87 GLU A C 1
ATOM 726 O O . GLU A 1 87 ? 24.842 14.418 15.015 1.00 83.31 87 GLU A O 1
ATOM 731 N N . MET A 1 88 ? 22.973 14.565 13.771 1.00 85.12 88 MET A N 1
ATOM 732 C CA . MET A 1 88 ? 22.381 15.674 14.513 1.00 85.12 88 MET A CA 1
ATOM 733 C C . MET A 1 88 ? 22.201 15.316 15.992 1.00 85.12 88 MET A C 1
ATOM 735 O O . MET A 1 88 ? 22.590 16.085 16.876 1.00 85.12 88 MET A O 1
ATOM 739 N N . SER A 1 89 ? 21.640 14.140 16.275 1.00 87.56 89 SER A N 1
ATOM 740 C CA . SER A 1 89 ? 21.381 13.678 17.639 1.00 87.56 89 SER A CA 1
ATOM 741 C C . SER A 1 89 ? 22.666 13.556 18.448 1.00 87.56 89 SER A C 1
ATOM 743 O O . SER A 1 89 ? 22.737 14.057 19.571 1.00 87.56 89 SER A O 1
ATOM 745 N N . TRP A 1 90 ? 23.718 12.992 17.856 1.00 89.12 90 TRP A N 1
ATOM 746 C CA . TRP A 1 90 ? 25.025 12.915 18.498 1.00 89.12 90 TRP A CA 1
ATOM 747 C C . TRP A 1 90 ? 25.656 14.289 18.738 1.00 89.12 90 TRP A C 1
ATOM 749 O O . TRP A 1 90 ? 26.161 14.563 19.829 1.00 89.12 90 TRP A O 1
ATOM 759 N N . ASN A 1 91 ? 25.606 15.181 17.746 1.00 87.19 91 ASN A N 1
ATOM 760 C CA . ASN A 1 91 ? 26.192 16.517 17.850 1.00 87.19 91 ASN A CA 1
ATOM 761 C C . ASN A 1 91 ? 25.608 17.340 19.005 1.00 87.19 91 ASN A C 1
ATOM 763 O O . ASN A 1 91 ? 26.347 18.114 19.616 1.00 87.19 91 ASN A O 1
ATOM 767 N N . ASN A 1 92 ? 24.332 17.128 19.336 1.00 84.00 92 ASN A N 1
ATOM 768 C CA . ASN A 1 92 ? 23.665 17.779 20.463 1.00 84.00 92 ASN A CA 1
ATOM 769 C C . ASN A 1 92 ? 24.098 17.232 21.835 1.00 84.00 92 ASN A C 1
ATOM 771 O O . ASN A 1 92 ? 24.084 17.976 22.814 1.00 84.00 92 ASN A O 1
ATOM 775 N N . ILE A 1 93 ? 24.492 15.956 21.928 1.00 87.12 93 ILE A N 1
ATOM 776 C CA . ILE A 1 93 ? 24.767 15.299 23.220 1.00 87.12 93 ILE A CA 1
ATOM 777 C C . ILE A 1 93 ? 26.244 15.034 23.501 1.00 87.12 93 ILE A C 1
ATOM 779 O O . ILE A 1 93 ? 26.597 14.794 24.654 1.00 87.12 93 ILE A O 1
ATOM 783 N N . LYS A 1 94 ? 27.124 15.099 22.494 1.00 87.44 94 LYS A N 1
ATOM 784 C CA . LYS A 1 94 ? 28.544 14.716 22.614 1.00 87.44 94 LYS A CA 1
ATOM 785 C C . LYS A 1 94 ? 29.306 15.416 23.746 1.00 87.44 94 LYS A C 1
ATOM 787 O O . LYS A 1 94 ? 30.244 14.840 24.278 1.00 87.44 94 LYS A O 1
ATOM 792 N N . SER A 1 95 ? 28.915 16.636 24.128 1.00 85.44 95 SER A N 1
ATOM 793 C CA . SER A 1 95 ? 29.530 17.385 25.237 1.00 85.44 95 SER A CA 1
ATOM 794 C C . SER A 1 95 ? 29.047 16.955 26.626 1.00 85.44 95 SER A C 1
ATOM 796 O O . SER A 1 95 ? 29.690 17.287 27.618 1.00 85.44 95 SER A O 1
ATOM 798 N N . ARG A 1 96 ? 27.921 16.235 26.710 1.00 82.44 96 ARG A N 1
ATOM 799 C CA . ARG A 1 96 ? 27.305 15.769 27.963 1.00 82.44 96 ARG A CA 1
ATOM 800 C C . ARG A 1 96 ? 27.620 14.310 28.291 1.00 82.44 96 ARG A C 1
ATOM 802 O O . ARG A 1 96 ? 27.364 13.873 29.410 1.00 82.44 96 ARG A O 1
ATOM 809 N N . VAL A 1 97 ? 28.165 13.550 27.342 1.00 83.94 97 VAL A N 1
ATOM 810 C CA . VAL A 1 97 ? 28.561 12.155 27.568 1.00 83.94 97 VAL A CA 1
ATOM 811 C C . VAL A 1 97 ? 29.932 12.122 28.246 1.00 83.94 97 VAL A C 1
ATOM 813 O O . VAL A 1 97 ? 30.945 12.444 27.631 1.00 83.94 97 VAL A O 1
ATOM 816 N N . ASN A 1 98 ? 29.965 11.731 29.522 1.00 81.94 98 ASN A N 1
ATOM 817 C CA . ASN A 1 98 ? 31.203 11.572 30.284 1.00 81.94 98 ASN A CA 1
ATOM 818 C C . ASN A 1 98 ? 31.793 10.173 30.047 1.00 81.94 98 ASN A C 1
ATOM 820 O O . ASN A 1 98 ? 31.129 9.178 30.330 1.00 81.94 98 ASN A O 1
ATOM 824 N N . SER A 1 99 ? 33.013 10.094 29.514 1.00 87.19 99 SER A N 1
ATOM 825 C CA . SER A 1 99 ? 33.659 8.834 29.127 1.00 87.19 99 SER A CA 1
ATOM 826 C C . SER A 1 99 ? 35.182 8.951 29.173 1.00 87.19 99 SER A C 1
ATOM 828 O O . SER A 1 99 ? 35.749 10.008 28.887 1.00 87.19 99 SER A O 1
ATOM 830 N N . LYS A 1 100 ? 35.857 7.846 29.504 1.00 86.62 100 LYS A N 1
ATOM 831 C CA . LYS A 1 100 ? 37.325 7.703 29.452 1.00 86.62 100 LYS A CA 1
ATOM 832 C C . LYS A 1 100 ? 37.838 7.431 28.024 1.00 86.62 100 LYS A C 1
ATOM 834 O O . LYS A 1 100 ? 39.052 7.473 27.790 1.00 86.62 100 LYS A O 1
ATOM 839 N N . LEU A 1 101 ? 36.943 7.115 27.084 1.00 88.31 101 LEU A N 1
ATOM 840 C CA . LEU A 1 101 ? 37.249 6.789 25.688 1.00 88.31 101 LEU A CA 1
ATOM 841 C C . LEU A 1 101 ? 37.324 8.042 24.801 1.00 88.31 101 LEU A C 1
ATOM 843 O O . LEU A 1 101 ? 36.951 9.146 25.192 1.00 88.31 101 LEU A O 1
ATOM 847 N N . LYS A 1 102 ? 37.825 7.881 23.570 1.00 88.56 102 LYS A N 1
ATOM 848 C CA . LYS A 1 102 ? 37.784 8.960 22.574 1.00 88.56 102 LYS A CA 1
ATOM 849 C C . LYS A 1 102 ? 36.339 9.206 22.148 1.00 88.56 102 LYS A C 1
ATOM 851 O O . LYS A 1 102 ? 35.607 8.252 21.916 1.00 88.56 102 LYS A O 1
ATOM 856 N N . VAL A 1 103 ? 35.971 10.469 21.927 1.00 88.81 103 VAL A N 1
ATOM 857 C CA . VAL A 1 103 ? 34.622 10.867 21.471 1.00 88.81 103 VAL A CA 1
ATOM 858 C C . VAL A 1 103 ? 34.169 10.079 20.232 1.00 88.81 103 VAL A C 1
ATOM 860 O O . VAL A 1 103 ? 33.006 9.708 20.136 1.00 88.81 103 VAL A O 1
ATOM 863 N N . GLU A 1 104 ? 35.087 9.777 19.311 1.00 88.75 104 GLU A N 1
ATOM 864 C CA . GLU A 1 104 ? 34.807 8.963 18.121 1.00 88.75 104 GLU A CA 1
ATOM 865 C C . GLU A 1 104 ? 34.404 7.516 18.461 1.00 88.75 104 GLU A C 1
ATOM 867 O O . GLU A 1 104 ? 33.447 6.991 17.896 1.00 88.75 104 GLU A O 1
ATOM 872 N N . ASP A 1 105 ? 35.089 6.885 19.415 1.00 90.81 105 ASP A N 1
ATOM 873 C CA . ASP A 1 105 ? 34.792 5.518 19.857 1.00 90.81 105 ASP A CA 1
ATOM 874 C C . ASP A 1 105 ? 33.447 5.469 20.597 1.00 90.81 105 ASP A C 1
ATOM 876 O O . ASP A 1 105 ? 32.640 4.563 20.388 1.00 90.81 105 ASP A O 1
ATOM 880 N N . VAL A 1 106 ? 33.169 6.489 21.416 1.00 92.38 106 VAL A N 1
ATOM 881 C CA . VAL A 1 106 ? 31.883 6.625 22.115 1.00 92.38 106 VAL A CA 1
ATOM 882 C C . VAL A 1 106 ? 30.744 6.834 21.119 1.00 92.38 106 VAL A C 1
ATOM 884 O O . VAL A 1 106 ? 29.691 6.226 21.278 1.00 92.38 106 VAL A O 1
ATOM 887 N N . TYR A 1 107 ? 30.954 7.625 20.063 1.00 91.38 107 TYR A N 1
ATOM 888 C CA . TYR A 1 107 ? 29.968 7.808 18.996 1.00 91.38 107 TYR A CA 1
ATOM 889 C C . TYR A 1 107 ? 29.629 6.488 18.294 1.00 91.38 107 TYR A C 1
ATOM 891 O O . TYR A 1 107 ? 28.456 6.167 18.091 1.00 91.38 107 TYR A O 1
ATOM 899 N N . LYS A 1 108 ? 30.649 5.690 17.957 1.00 91.50 108 LYS A N 1
ATOM 900 C CA . LYS A 1 108 ? 30.471 4.374 17.327 1.00 91.50 108 LYS A CA 1
ATOM 901 C C . LYS A 1 108 ? 29.718 3.415 18.251 1.00 91.50 108 LYS A C 1
ATOM 903 O O . LYS A 1 108 ? 28.749 2.795 17.813 1.00 91.50 108 LYS A O 1
ATOM 908 N N . LEU A 1 109 ? 30.088 3.350 19.533 1.00 91.56 109 LEU A N 1
ATOM 909 C CA . LEU A 1 109 ? 29.363 2.568 20.545 1.00 91.56 109 LEU A CA 1
ATOM 910 C C . LEU A 1 109 ? 27.917 3.037 20.721 1.00 91.56 109 LEU A C 1
ATOM 912 O O . LEU A 1 109 ? 27.015 2.211 20.844 1.00 91.56 109 LEU A O 1
ATOM 916 N N . TRP A 1 110 ? 27.677 4.345 20.689 1.00 91.38 110 TRP A N 1
ATOM 917 C CA . TRP A 1 110 ? 26.341 4.923 20.769 1.00 91.38 110 TRP A CA 1
ATOM 918 C C . TRP A 1 110 ? 25.478 4.496 19.574 1.00 91.38 110 TRP A C 1
ATOM 920 O O . TRP A 1 110 ? 24.366 4.002 19.769 1.00 91.38 110 TRP A O 1
ATOM 930 N N . ARG A 1 111 ? 26.008 4.556 18.343 1.00 89.88 111 ARG A N 1
ATOM 931 C CA . ARG A 1 111 ? 25.316 4.049 17.142 1.00 89.88 111 ARG A CA 1
ATOM 932 C C . ARG A 1 111 ? 25.055 2.544 17.200 1.00 89.88 111 ARG A C 1
ATOM 934 O O . ARG A 1 111 ? 23.961 2.119 16.842 1.00 89.88 111 ARG A O 1
ATOM 941 N N . ILE A 1 112 ? 26.002 1.746 17.699 1.00 90.62 112 ILE A N 1
ATOM 942 C CA . ILE A 1 112 ? 25.786 0.308 17.934 1.00 90.62 112 ILE A CA 1
ATOM 943 C C . ILE A 1 112 ? 24.647 0.103 18.941 1.00 90.62 112 ILE A C 1
ATOM 945 O O . ILE A 1 112 ? 23.750 -0.701 18.699 1.00 90.62 112 ILE A O 1
ATOM 949 N N . SER A 1 113 ? 24.640 0.863 20.040 1.00 89.56 113 SER A N 1
ATOM 950 C CA . SER A 1 113 ? 23.605 0.762 21.073 1.00 89.56 113 SER A CA 1
ATOM 951 C C . SER A 1 113 ? 22.212 1.069 20.519 1.00 89.56 113 SER A C 1
ATOM 953 O O . SER A 1 113 ? 21.273 0.334 20.807 1.00 89.56 113 SER A O 1
ATOM 955 N N . ASN A 1 114 ? 22.086 2.060 19.628 1.00 88.81 114 ASN A N 1
ATOM 956 C CA . ASN A 1 114 ? 20.820 2.419 18.983 1.00 88.81 114 ASN A CA 1
ATOM 957 C C . ASN A 1 114 ? 20.190 1.278 18.175 1.00 88.81 114 ASN A C 1
ATOM 959 O O . ASN A 1 114 ? 18.970 1.260 18.017 1.00 88.81 114 ASN A O 1
ATOM 963 N N . ARG A 1 115 ? 20.989 0.309 17.704 1.00 87.50 115 ARG A N 1
ATOM 964 C CA . ARG A 1 115 ? 20.502 -0.905 17.023 1.00 87.50 115 ARG A CA 1
ATOM 965 C C . ARG A 1 115 ? 19.930 -1.954 17.981 1.00 87.50 115 ARG A C 1
ATOM 967 O O . ARG A 1 115 ? 19.248 -2.868 17.530 1.00 87.50 115 ARG A O 1
ATOM 974 N N . LEU A 1 116 ? 20.215 -1.837 19.279 1.00 87.94 116 LEU A N 1
ATOM 975 C CA . LEU A 1 116 ? 19.804 -2.779 20.328 1.00 87.94 116 LEU A CA 1
ATOM 976 C C . LEU A 1 116 ? 18.751 -2.204 21.285 1.00 87.94 116 LEU A C 1
ATOM 978 O O . LEU A 1 116 ? 18.147 -2.960 22.047 1.00 87.94 116 LEU A O 1
ATOM 982 N N . VAL A 1 117 ? 18.539 -0.884 21.271 1.00 87.25 117 VAL A N 1
ATOM 983 C CA . VAL A 1 117 ? 17.522 -0.212 22.094 1.00 87.25 117 VAL A CA 1
ATOM 984 C C . VAL A 1 117 ? 16.135 -0.760 21.763 1.00 87.25 117 VAL A C 1
ATOM 986 O O . VAL A 1 117 ? 15.760 -0.906 20.598 1.00 87.25 117 VAL A O 1
ATOM 989 N N . LYS A 1 118 ? 15.348 -1.046 22.804 1.00 84.69 118 LYS A N 1
ATOM 990 C CA . LYS A 1 118 ? 13.957 -1.468 22.652 1.00 84.69 118 LYS A CA 1
ATOM 991 C C . LYS A 1 118 ? 13.103 -0.283 22.198 1.00 84.69 118 LYS A C 1
ATOM 993 O O . LYS A 1 118 ? 13.047 0.745 22.874 1.00 84.69 118 LYS A O 1
ATOM 998 N N . GLU A 1 119 ? 12.414 -0.457 21.072 1.00 81.81 119 GLU A N 1
ATOM 999 C CA . GLU A 1 119 ? 11.400 0.498 20.614 1.00 81.81 119 GLU A CA 1
ATOM 1000 C C . GLU A 1 119 ? 10.338 0.749 21.689 1.00 81.81 119 GLU A C 1
ATOM 1002 O O . GLU A 1 119 ? 10.041 -0.139 22.489 1.00 81.81 119 GLU A O 1
ATOM 1007 N N . ASP A 1 120 ? 9.778 1.959 21.690 1.00 78.31 120 ASP A N 1
ATOM 1008 C CA . ASP A 1 120 ? 8.694 2.369 22.590 1.00 78.31 120 ASP A CA 1
ATOM 1009 C C . ASP A 1 120 ? 9.057 2.357 24.089 1.00 78.31 120 ASP A C 1
ATOM 1011 O O . ASP A 1 120 ? 8.181 2.370 24.951 1.00 78.31 120 ASP A O 1
ATOM 1015 N N . THR A 1 121 ? 10.353 2.387 24.424 1.00 81.94 121 THR A N 1
ATOM 1016 C CA . THR A 1 121 ? 10.819 2.575 25.807 1.00 81.94 121 THR A CA 1
ATOM 1017 C C . THR A 1 121 ? 11.354 3.985 26.043 1.00 81.94 121 THR A C 1
ATOM 1019 O O . THR A 1 121 ? 12.138 4.516 25.255 1.00 81.94 121 THR A O 1
ATOM 1022 N N . TYR A 1 122 ? 10.930 4.593 27.152 1.00 83.50 122 TYR A N 1
ATOM 1023 C CA . TYR A 1 122 ? 11.515 5.814 27.698 1.00 83.50 122 TYR A CA 1
ATOM 1024 C C . TYR A 1 122 ? 11.664 5.645 29.224 1.00 83.50 122 TYR A C 1
ATOM 1026 O O . TYR A 1 122 ? 10.664 5.373 29.889 1.00 83.50 122 TYR A O 1
ATOM 1034 N N . PRO A 1 123 ? 12.881 5.713 29.795 1.00 84.88 123 PRO A N 1
ATOM 1035 C CA . PRO A 1 123 ? 14.158 5.919 29.115 1.00 84.88 123 PRO A CA 1
ATOM 1036 C C . PRO A 1 123 ? 14.456 4.837 28.061 1.00 84.88 123 PRO A C 1
ATOM 1038 O O . PRO A 1 123 ? 13.980 3.707 28.193 1.00 84.88 123 PRO A O 1
ATOM 1041 N N . PRO A 1 124 ? 15.224 5.168 27.011 1.00 88.25 124 PRO A N 1
ATOM 1042 C CA . PRO A 1 124 ? 15.616 4.203 25.996 1.00 88.25 124 PRO A CA 1
ATOM 1043 C C . PRO A 1 124 ? 16.557 3.173 26.618 1.00 88.25 124 PRO A C 1
ATOM 1045 O O . PRO A 1 124 ? 17.672 3.497 27.042 1.00 88.25 124 PRO A O 1
ATOM 1048 N N . VAL A 1 125 ? 16.085 1.929 26.687 1.00 88.81 125 VAL A N 1
ATOM 1049 C CA . VAL A 1 125 ? 16.782 0.836 27.370 1.00 88.81 125 VAL A CA 1
ATOM 1050 C C . VAL A 1 125 ? 17.107 -0.319 26.437 1.00 88.81 125 VAL A C 1
ATOM 1052 O O . VAL A 1 125 ? 16.385 -0.628 25.489 1.00 88.81 125 VAL A O 1
ATOM 1055 N N . ILE A 1 126 ? 18.201 -0.993 26.761 1.00 89.12 126 ILE A N 1
ATOM 1056 C CA . ILE A 1 126 ? 18.630 -2.259 26.185 1.00 89.12 126 ILE A CA 1
ATOM 1057 C C . ILE A 1 126 ? 18.370 -3.339 27.233 1.00 89.12 126 ILE A C 1
ATOM 1059 O O . ILE A 1 126 ? 18.692 -3.188 28.415 1.00 89.12 126 ILE A O 1
ATOM 1063 N N . TYR A 1 127 ? 17.741 -4.425 26.800 1.00 87.31 127 TYR A N 1
ATOM 1064 C CA . TYR A 1 127 ? 17.506 -5.582 27.650 1.00 87.31 127 TYR A CA 1
ATOM 1065 C C . TYR A 1 127 ? 18.804 -6.327 27.948 1.00 87.31 127 TYR A C 1
ATOM 1067 O O . TYR A 1 127 ? 19.708 -6.387 27.114 1.00 87.31 127 TYR A O 1
ATOM 1075 N N . ILE A 1 128 ? 18.870 -6.919 29.138 1.00 85.19 128 ILE A N 1
ATOM 1076 C CA . ILE A 1 128 ? 20.070 -7.583 29.641 1.00 85.19 128 ILE A CA 1
ATOM 1077 C C . ILE A 1 128 ? 20.645 -8.643 28.693 1.00 85.19 128 ILE A C 1
ATOM 1079 O O . ILE A 1 128 ? 21.856 -8.718 28.519 1.00 85.19 128 ILE A O 1
ATOM 1083 N N . GLU A 1 129 ? 19.797 -9.408 28.007 1.00 84.88 129 GLU A N 1
ATOM 1084 C CA . GLU A 1 129 ? 20.218 -10.462 27.082 1.00 84.88 129 GLU A CA 1
ATOM 1085 C C . GLU A 1 129 ? 20.919 -9.893 25.838 1.00 84.88 129 GLU A C 1
ATOM 1087 O O . GLU A 1 129 ? 21.854 -10.501 25.309 1.00 84.88 129 GLU A O 1
ATOM 1092 N N . GLU A 1 130 ? 20.499 -8.711 25.376 1.00 88.12 130 GLU A N 1
ATOM 1093 C CA . GLU A 1 130 ? 21.148 -8.004 24.267 1.00 88.12 130 GLU A CA 1
ATOM 1094 C C . GLU A 1 130 ? 22.420 -7.282 24.725 1.00 88.12 130 GLU A C 1
ATOM 1096 O O . GLU A 1 130 ? 23.416 -7.281 23.999 1.00 88.12 130 GLU A O 1
ATOM 1101 N N . ALA A 1 131 ? 22.428 -6.728 25.942 1.00 87.62 131 ALA A N 1
ATOM 1102 C CA . ALA A 1 131 ? 23.617 -6.110 26.529 1.00 87.62 131 ALA A CA 1
ATOM 1103 C C . ALA A 1 131 ? 24.737 -7.141 26.761 1.00 87.62 131 ALA A C 1
ATOM 1105 O O . ALA A 1 131 ? 25.880 -6.905 26.368 1.00 87.62 131 ALA A O 1
ATOM 1106 N N . ASN A 1 132 ? 24.398 -8.313 27.310 1.00 86.00 132 ASN A N 1
ATOM 1107 C CA . ASN A 1 132 ? 25.318 -9.441 27.487 1.00 86.00 132 ASN A CA 1
ATOM 1108 C C . ASN A 1 132 ? 25.866 -9.931 26.152 1.00 86.00 132 ASN A C 1
ATOM 1110 O O . ASN A 1 132 ? 27.065 -10.143 26.013 1.00 86.00 132 ASN A O 1
ATOM 1114 N N . TRP A 1 133 ? 25.013 -10.051 25.136 1.00 88.25 133 TRP A N 1
ATOM 1115 C CA . TRP A 1 133 ? 25.468 -10.451 23.810 1.00 88.25 133 TRP A CA 1
ATOM 1116 C C . TRP A 1 133 ? 26.439 -9.446 23.184 1.00 88.25 133 TRP A C 1
ATOM 1118 O O . TRP A 1 133 ? 27.439 -9.855 22.589 1.00 88.25 133 TRP A O 1
ATOM 1128 N N . LEU A 1 134 ? 26.174 -8.143 23.321 1.00 89.38 134 LEU A N 1
ATOM 1129 C CA . LEU A 1 134 ? 27.107 -7.115 22.866 1.00 89.38 134 LEU A CA 1
ATOM 1130 C C . LEU A 1 134 ? 28.442 -7.226 23.616 1.00 89.38 134 LEU A C 1
ATOM 1132 O O . LEU A 1 134 ? 29.502 -7.161 22.989 1.00 89.38 134 LEU A O 1
ATOM 1136 N N . LEU A 1 135 ? 28.397 -7.439 24.933 1.00 86.88 135 LEU A N 1
ATOM 1137 C CA . LEU A 1 135 ? 29.590 -7.617 25.755 1.00 86.88 135 LEU A CA 1
ATOM 1138 C C . LEU A 1 135 ? 30.390 -8.859 25.337 1.00 86.88 135 LEU A C 1
ATOM 1140 O O . LEU A 1 135 ? 31.590 -8.751 25.101 1.00 86.88 135 LEU A O 1
ATOM 1144 N N . ASP A 1 136 ? 29.737 -10.005 25.147 1.00 86.50 136 ASP A N 1
ATOM 1145 C CA . ASP A 1 136 ? 30.362 -11.240 24.657 1.00 86.50 136 ASP A CA 1
ATOM 1146 C C . ASP A 1 136 ? 31.048 -11.025 23.302 1.00 86.50 136 ASP A C 1
ATOM 1148 O O . ASP A 1 136 ? 32.144 -11.539 23.053 1.00 86.50 136 ASP A O 1
ATOM 1152 N N . LYS A 1 137 ? 30.432 -10.237 22.409 1.00 88.94 137 LYS A N 1
ATOM 1153 C CA . LYS A 1 137 ? 31.050 -9.871 21.129 1.00 88.94 137 LYS A CA 1
ATOM 1154 C C . LYS A 1 137 ? 32.297 -9.027 21.341 1.00 88.94 137 LYS A C 1
ATOM 1156 O O . LYS A 1 137 ? 33.333 -9.363 20.774 1.00 88.94 137 LYS A O 1
ATOM 1161 N N . VAL A 1 138 ? 32.239 -8.003 22.184 1.00 88.50 138 VAL A N 1
ATOM 1162 C CA . VAL A 1 138 ? 33.410 -7.182 22.528 1.00 88.50 138 VAL A CA 1
ATOM 1163 C C . VAL A 1 138 ? 34.533 -8.034 23.122 1.00 88.50 138 VAL A C 1
ATOM 1165 O O . VAL A 1 138 ? 35.668 -7.946 22.659 1.00 88.50 138 VAL A O 1
ATOM 1168 N N . LEU A 1 139 ? 34.228 -8.922 24.071 1.00 85.19 139 LEU A N 1
ATOM 1169 C CA . LEU A 1 139 ? 35.206 -9.836 24.673 1.00 85.19 139 LEU A CA 1
ATOM 1170 C C . LEU A 1 139 ? 35.840 -10.761 23.626 1.00 85.19 139 LEU A C 1
ATOM 1172 O O . LEU A 1 139 ? 37.062 -10.925 23.607 1.00 85.19 139 LEU A O 1
ATOM 1176 N N . THR A 1 140 ? 35.035 -11.278 22.694 1.00 86.06 140 THR A N 1
ATOM 1177 C CA . THR A 1 140 ? 35.512 -12.101 21.572 1.00 86.06 140 THR A CA 1
ATOM 1178 C C . THR A 1 140 ? 36.493 -11.328 20.684 1.00 86.06 140 THR A C 1
ATOM 1180 O O . THR A 1 140 ? 37.572 -11.835 20.382 1.00 86.06 140 THR A O 1
ATOM 1183 N N . TYR A 1 141 ? 36.164 -10.091 20.295 1.00 84.62 141 TYR A N 1
ATOM 1184 C CA . TYR A 1 141 ? 37.048 -9.242 19.482 1.00 84.62 141 TYR A CA 1
ATOM 1185 C C . TYR A 1 141 ? 38.333 -8.842 20.222 1.00 84.62 141 TYR A C 1
ATOM 1187 O O . TYR A 1 141 ? 39.385 -8.688 19.602 1.00 84.62 141 TYR A O 1
ATOM 1195 N N . LEU A 1 142 ? 38.278 -8.721 21.550 1.00 84.81 142 LEU A N 1
ATOM 1196 C CA . LEU A 1 142 ? 39.451 -8.477 22.393 1.00 84.81 142 LEU A CA 1
ATOM 1197 C C . LEU A 1 142 ? 40.284 -9.742 22.670 1.00 84.81 142 LEU A C 1
ATOM 1199 O O . LEU A 1 142 ? 41.360 -9.637 23.265 1.00 84.81 142 LEU A O 1
ATOM 1203 N N . GLY A 1 143 ? 39.828 -10.917 22.221 1.00 76.56 143 GLY A N 1
ATOM 1204 C CA . GLY A 1 143 ? 40.502 -12.203 22.416 1.00 76.56 143 GLY A CA 1
ATOM 1205 C C . GLY A 1 143 ? 40.414 -12.736 23.848 1.00 76.56 143 GLY A C 1
ATOM 1206 O O . GLY A 1 143 ? 41.272 -13.512 24.268 1.00 76.56 143 GLY A O 1
ATOM 1207 N N . GLN A 1 144 ? 39.415 -12.301 24.617 1.00 75.38 144 GLN A N 1
ATOM 1208 C CA . GLN A 1 144 ? 39.183 -12.744 25.988 1.00 75.38 144 GLN A CA 1
ATOM 1209 C C . GLN A 1 144 ? 38.162 -13.891 25.985 1.00 75.38 144 GLN A C 1
ATOM 1211 O O . GLN A 1 144 ? 37.012 -13.708 25.598 1.00 75.38 144 GLN A O 1
ATOM 1216 N N . ASN A 1 145 ? 38.568 -15.085 26.431 1.00 56.72 145 ASN A N 1
ATOM 1217 C CA . ASN A 1 145 ? 37.697 -16.267 26.534 1.00 56.72 145 ASN A CA 1
ATOM 1218 C C . ASN A 1 145 ? 36.878 -16.264 27.837 1.00 56.72 145 ASN A C 1
ATOM 1220 O O . ASN A 1 145 ? 36.894 -17.229 28.600 1.00 56.72 145 ASN A O 1
ATOM 1224 N N . LEU A 1 146 ? 36.184 -15.164 28.114 1.00 59.81 146 LEU A N 1
ATOM 1225 C CA . LEU A 1 146 ? 35.232 -15.058 29.215 1.00 59.81 146 LEU A CA 1
ATOM 1226 C C . LEU A 1 146 ? 33.849 -14.873 28.592 1.00 59.81 146 LEU A C 1
ATOM 1228 O O . LEU A 1 146 ? 33.652 -13.954 27.805 1.00 59.81 146 LEU A O 1
ATOM 1232 N N . LYS A 1 147 ? 32.900 -15.756 28.914 1.00 58.41 147 LYS A N 1
ATOM 1233 C CA . LYS A 1 147 ? 31.479 -15.429 28.738 1.00 58.41 147 LYS A CA 1
ATOM 1234 C C . LYS A 1 147 ? 31.108 -14.457 29.848 1.00 58.41 147 LYS A C 1
ATOM 1236 O O . LYS A 1 147 ? 31.594 -14.646 30.968 1.00 58.41 147 LYS A O 1
ATOM 1241 N N . SER A 1 148 ? 30.271 -13.458 29.578 1.00 56.81 148 SER A N 1
ATOM 1242 C CA . SER A 1 148 ? 29.701 -12.655 30.662 1.00 56.81 148 SER A CA 1
ATOM 1243 C C . SER A 1 148 ? 29.078 -13.606 31.692 1.00 56.81 148 SER A C 1
ATOM 1245 O O . SER A 1 148 ? 28.225 -14.418 31.326 1.00 56.81 148 SER A O 1
ATOM 1247 N N . SER A 1 149 ? 29.512 -13.569 32.956 1.00 52.62 149 SER A N 1
ATOM 1248 C CA . SER A 1 149 ? 28.709 -14.185 34.011 1.00 52.62 149 SER A CA 1
ATOM 1249 C C . SER A 1 149 ? 27.373 -13.443 34.057 1.00 52.62 149 SER A C 1
ATOM 1251 O O . SER A 1 149 ? 27.350 -12.226 33.858 1.00 52.62 149 SER A O 1
ATOM 1253 N N . ASP A 1 150 ? 26.270 -14.142 34.343 1.00 51.16 150 ASP A N 1
ATOM 1254 C CA . ASP A 1 150 ? 24.952 -13.507 34.533 1.00 51.16 150 ASP A CA 1
ATOM 1255 C C . ASP A 1 150 ? 24.979 -12.396 35.617 1.00 51.16 150 ASP A C 1
ATOM 1257 O O . ASP A 1 150 ? 24.067 -11.581 35.694 1.00 51.16 150 ASP A O 1
ATOM 1261 N N . ASP A 1 151 ? 26.061 -12.310 36.404 1.00 49.06 151 ASP A N 1
ATOM 1262 C CA . ASP A 1 151 ? 26.321 -11.292 37.428 1.00 49.06 151 ASP A CA 1
ATOM 1263 C C . ASP A 1 151 ? 26.966 -9.981 36.927 1.00 49.06 151 ASP A C 1
ATOM 1265 O O . ASP A 1 151 ? 27.049 -9.022 37.703 1.00 49.06 151 ASP A O 1
ATOM 1269 N N . ALA A 1 152 ? 27.455 -9.898 35.679 1.00 55.62 152 ALA A N 1
ATOM 1270 C CA . ALA A 1 152 ? 28.148 -8.696 35.177 1.00 55.62 152 ALA A CA 1
ATOM 1271 C C . ALA A 1 152 ? 27.230 -7.462 35.144 1.00 55.62 152 ALA A C 1
ATOM 1273 O O . ALA A 1 152 ? 27.672 -6.330 35.350 1.00 55.62 152 ALA A O 1
ATOM 1274 N N . PHE A 1 153 ? 25.934 -7.691 34.950 1.00 62.78 153 PHE A N 1
ATOM 1275 C CA . PHE A 1 153 ? 24.917 -6.660 34.959 1.00 62.78 153 PHE A CA 1
ATOM 1276 C C . PHE A 1 153 ? 23.782 -7.068 35.906 1.00 62.78 153 PHE A C 1
ATOM 1278 O O . PHE A 1 153 ? 23.086 -8.051 35.688 1.00 62.78 153 PHE A O 1
ATOM 1285 N N . ARG A 1 154 ? 23.566 -6.283 36.966 1.00 64.94 154 ARG A N 1
ATOM 1286 C CA . ARG A 1 154 ? 22.578 -6.593 38.021 1.00 64.94 154 ARG A CA 1
ATOM 1287 C C . ARG A 1 154 ? 21.150 -6.124 37.714 1.00 64.94 154 ARG A C 1
ATOM 1289 O O . ARG A 1 154 ? 20.249 -6.369 38.510 1.00 64.94 154 ARG A O 1
ATOM 1296 N N . LYS A 1 155 ? 20.949 -5.385 36.617 1.00 76.38 155 LYS A N 1
ATOM 1297 C CA . LYS A 1 155 ? 19.661 -4.785 36.232 1.00 76.38 155 LYS A CA 1
ATOM 1298 C C . LYS A 1 155 ? 19.075 -5.494 35.016 1.00 76.38 155 LYS A C 1
ATOM 1300 O O . LYS A 1 155 ? 19.785 -5.772 34.061 1.00 76.38 155 LYS A O 1
ATOM 1305 N N . ASP A 1 156 ? 17.756 -5.663 35.004 1.00 79.62 156 ASP A N 1
ATOM 1306 C CA . ASP A 1 156 ? 17.018 -6.290 33.897 1.00 79.62 156 ASP A CA 1
ATOM 1307 C C . ASP A 1 156 ? 16.981 -5.460 32.598 1.00 79.62 156 ASP A C 1
ATOM 1309 O O . ASP A 1 156 ? 16.680 -5.999 31.521 1.00 79.62 156 ASP A O 1
ATOM 1313 N N . LYS A 1 157 ? 17.220 -4.147 32.712 1.00 86.81 157 LYS A N 1
ATOM 1314 C CA . LYS A 1 157 ? 17.197 -3.142 31.640 1.00 86.81 157 LYS A CA 1
ATOM 1315 C C . LYS A 1 157 ? 18.286 -2.106 31.921 1.00 86.81 157 LYS A C 1
ATOM 1317 O O . LYS A 1 157 ? 18.450 -1.706 33.075 1.00 86.81 157 LYS A O 1
ATOM 1322 N N . LEU A 1 158 ? 19.003 -1.676 30.888 1.00 88.56 158 LEU A N 1
ATOM 1323 C CA . LEU A 1 158 ? 20.140 -0.763 31.009 1.00 88.56 158 LEU A CA 1
ATOM 1324 C C . LEU A 1 158 ? 20.047 0.360 29.980 1.00 88.56 158 LEU A C 1
ATOM 1326 O O . LEU A 1 158 ? 19.712 0.130 28.821 1.00 88.56 158 LEU A O 1
ATOM 1330 N N . THR A 1 159 ? 20.387 1.571 30.392 1.00 89.69 159 THR A N 1
ATOM 1331 C CA . THR A 1 159 ? 20.624 2.708 29.496 1.00 89.69 159 THR A CA 1
ATOM 1332 C C . THR A 1 159 ? 22.015 2.616 28.865 1.00 89.69 159 THR A C 1
ATOM 1334 O O . THR A 1 159 ? 22.889 1.878 29.327 1.00 89.69 159 THR A O 1
ATOM 1337 N N . PHE A 1 160 ? 22.263 3.396 27.813 1.00 90.06 160 PHE A N 1
ATOM 1338 C CA . PHE A 1 160 ? 23.588 3.437 27.187 1.00 90.06 160 PHE A CA 1
ATOM 1339 C C . PHE A 1 160 ? 24.680 3.940 28.128 1.00 90.06 160 PHE A C 1
ATOM 1341 O O . PHE A 1 160 ? 25.775 3.391 28.117 1.00 90.06 160 PHE A O 1
ATOM 1348 N N . GLN A 1 161 ? 24.386 4.931 28.970 1.00 88.88 161 GLN A N 1
ATOM 1349 C CA . GLN A 1 161 ? 25.331 5.450 29.958 1.00 88.88 161 GLN A CA 1
ATOM 1350 C C . GLN A 1 161 ? 25.762 4.359 30.947 1.00 88.88 161 GLN A C 1
ATOM 1352 O O . GLN A 1 161 ? 26.942 4.259 31.278 1.00 88.88 161 GLN A O 1
ATOM 1357 N N . GLU A 1 162 ? 24.826 3.514 31.381 1.00 88.81 162 GLU A N 1
ATOM 1358 C CA . GLU A 1 162 ? 25.123 2.389 32.272 1.00 88.81 162 GLU A CA 1
ATOM 1359 C C . GLU A 1 162 ? 25.971 1.327 31.570 1.00 88.81 162 GLU A C 1
ATOM 1361 O O . GLU A 1 162 ? 26.963 0.872 32.136 1.00 88.81 162 GLU A O 1
ATOM 1366 N N . ILE A 1 163 ? 25.637 0.974 30.325 1.00 89.50 163 ILE A N 1
ATOM 1367 C CA . ILE A 1 163 ? 26.436 0.034 29.524 1.00 89.50 163 ILE A CA 1
ATOM 1368 C C . ILE A 1 163 ? 27.850 0.578 29.312 1.00 89.50 163 ILE A C 1
ATOM 1370 O O . ILE A 1 163 ? 28.817 -0.143 29.541 1.00 89.50 163 ILE A O 1
ATOM 1374 N N . LEU A 1 164 ? 27.981 1.852 28.937 1.00 91.00 164 LEU A N 1
ATOM 1375 C CA . LEU A 1 164 ? 29.267 2.504 28.716 1.00 91.00 164 LEU A CA 1
ATOM 1376 C C . LEU A 1 164 ? 30.123 2.495 29.987 1.00 91.00 164 LEU A C 1
ATOM 1378 O O . LEU A 1 164 ? 31.273 2.067 29.929 1.00 91.00 164 LEU A O 1
ATOM 1382 N N . SER A 1 165 ? 29.558 2.887 31.134 1.00 88.75 165 SER A N 1
ATOM 1383 C CA . SER A 1 165 ? 30.269 2.864 32.421 1.00 88.75 165 SER A CA 1
ATOM 1384 C C . SER A 1 165 ? 30.733 1.454 32.782 1.00 88.75 165 SER A C 1
ATOM 1386 O O . SER A 1 165 ? 31.883 1.262 33.167 1.00 88.75 165 SER A O 1
ATOM 1388 N N . ILE A 1 166 ? 29.870 0.448 32.611 1.00 86.06 166 ILE A N 1
ATOM 1389 C CA . ILE A 1 166 ? 30.212 -0.945 32.920 1.00 86.06 166 ILE A CA 1
ATOM 1390 C C . ILE A 1 166 ? 31.325 -1.441 31.998 1.00 86.06 166 ILE A C 1
ATOM 1392 O O . ILE A 1 166 ? 32.283 -2.046 32.477 1.00 86.06 166 ILE A O 1
ATOM 1396 N N . MET A 1 167 ? 31.252 -1.168 30.695 1.00 87.12 167 MET A N 1
ATOM 1397 C CA . MET A 1 167 ? 32.302 -1.553 29.748 1.00 87.12 167 MET A CA 1
ATOM 1398 C C . MET A 1 167 ? 33.632 -0.861 30.067 1.00 87.12 167 MET A C 1
ATOM 1400 O O . MET A 1 167 ? 34.678 -1.510 30.009 1.00 87.12 167 MET A O 1
ATOM 1404 N N . GLU A 1 168 ? 33.606 0.418 30.450 1.00 88.31 168 GLU A N 1
ATOM 1405 C CA . GLU A 1 168 ? 34.793 1.170 30.866 1.00 88.31 168 GLU A CA 1
ATOM 1406 C C . GLU A 1 168 ? 35.449 0.608 32.123 1.00 88.31 168 GLU A C 1
ATOM 1408 O O . GLU A 1 168 ? 36.674 0.480 32.168 1.00 88.31 168 GLU A O 1
ATOM 1413 N N . ASP A 1 169 ? 34.650 0.264 33.129 1.00 82.88 169 ASP A N 1
ATOM 1414 C CA . ASP A 1 169 ? 35.160 -0.161 34.429 1.00 82.88 169 ASP A CA 1
ATOM 1415 C C . ASP A 1 169 ? 35.565 -1.643 34.444 1.00 82.88 169 ASP A C 1
ATOM 1417 O O . ASP A 1 169 ? 36.523 -2.011 35.127 1.00 82.88 169 ASP A O 1
ATOM 1421 N N . THR A 1 170 ? 34.911 -2.490 33.642 1.00 78.31 170 THR A N 1
ATOM 1422 C CA . THR A 1 170 ? 35.182 -3.940 33.600 1.00 78.31 170 THR A CA 1
ATOM 1423 C C . THR A 1 170 ? 36.126 -4.351 32.471 1.00 78.31 170 THR A C 1
ATOM 1425 O O . THR A 1 170 ? 37.138 -5.006 32.707 1.00 78.31 170 THR A O 1
ATOM 1428 N N . THR A 1 171 ? 35.799 -3.984 31.232 1.00 77.31 171 THR A N 1
ATOM 1429 C CA . THR A 1 171 ? 36.370 -4.604 30.025 1.00 77.31 171 THR A CA 1
ATOM 1430 C C . THR A 1 171 ? 37.498 -3.760 29.442 1.00 77.31 171 THR A C 1
ATOM 1432 O O . THR A 1 171 ? 38.539 -4.268 29.012 1.00 77.31 171 THR A O 1
ATOM 1435 N N . PHE A 1 172 ? 37.314 -2.442 29.435 1.00 84.88 172 PHE A N 1
ATOM 1436 C CA . PHE A 1 172 ? 38.261 -1.502 28.848 1.00 84.88 172 PHE A CA 1
ATOM 1437 C C . PHE A 1 172 ? 39.319 -1.014 29.839 1.00 84.88 172 PHE A C 1
ATOM 1439 O O . PHE A 1 172 ? 40.400 -0.625 29.402 1.00 84.88 172 PHE A O 1
ATOM 1446 N N . SER A 1 173 ? 39.071 -1.099 31.148 1.00 79.19 173 SER A N 1
ATOM 1447 C CA . SER A 1 173 ? 40.007 -0.675 32.202 1.00 79.19 173 SER A CA 1
ATOM 1448 C C . SER A 1 173 ? 41.378 -1.358 32.114 1.00 79.19 173 SER A C 1
ATOM 1450 O O . SER A 1 173 ? 42.399 -0.719 32.368 1.00 79.19 173 SER A O 1
ATOM 1452 N N . TYR A 1 174 ? 41.419 -2.621 31.679 1.00 76.38 174 TYR A N 1
ATOM 1453 C CA . TYR A 1 174 ? 42.646 -3.420 31.547 1.00 76.38 174 TYR A CA 1
ATOM 1454 C C . TYR A 1 174 ? 43.123 -3.608 30.095 1.00 76.38 174 TYR A C 1
ATOM 1456 O O . TYR A 1 174 ? 44.051 -4.378 29.837 1.00 76.38 174 TYR A O 1
ATOM 1464 N N . THR A 1 175 ? 42.515 -2.911 29.130 1.00 83.38 175 THR A N 1
ATOM 1465 C CA . THR A 1 175 ? 42.786 -3.088 27.695 1.00 83.38 175 THR A CA 1
ATOM 1466 C C . THR A 1 175 ? 43.479 -1.853 27.109 1.00 83.38 175 THR A C 1
ATOM 1468 O O . THR A 1 175 ? 43.181 -0.715 27.461 1.00 83.38 175 THR A O 1
ATOM 1471 N N . SER A 1 176 ? 44.425 -2.039 26.180 1.00 86.50 176 SER A N 1
ATOM 1472 C CA . SER A 1 176 ? 45.093 -0.899 25.540 1.00 86.50 176 SER A CA 1
ATOM 1473 C C . SER A 1 176 ? 44.132 -0.096 24.652 1.00 86.50 176 SER A C 1
ATOM 1475 O O . SER A 1 176 ? 43.320 -0.664 23.919 1.00 86.50 176 SER A O 1
ATOM 1477 N N . LYS A 1 177 ? 44.279 1.239 24.641 1.00 85.44 177 LYS A N 1
ATOM 1478 C CA . LYS A 1 177 ? 43.435 2.156 23.843 1.00 85.44 177 LYS A CA 1
ATOM 1479 C C . LYS A 1 177 ? 43.348 1.770 22.360 1.00 85.44 177 LYS A C 1
ATOM 1481 O O . LYS A 1 177 ? 42.295 1.905 21.752 1.00 85.44 177 LYS A O 1
ATOM 1486 N N . GLN A 1 178 ? 44.438 1.263 21.780 1.00 86.25 178 GLN A N 1
ATOM 1487 C CA . GLN A 1 178 ? 44.474 0.840 20.376 1.00 86.25 178 GLN A CA 1
ATOM 1488 C C . GLN A 1 178 ? 43.637 -0.422 20.111 1.00 86.25 178 GLN A C 1
ATOM 1490 O O . GLN A 1 178 ? 42.970 -0.505 19.079 1.00 86.25 178 GLN A O 1
ATOM 1495 N N . LYS A 1 179 ? 43.648 -1.392 21.035 1.00 87.75 179 LYS A N 1
ATOM 1496 C CA . LYS A 1 179 ? 42.820 -2.601 20.924 1.00 87.75 179 LYS A CA 1
ATOM 1497 C C . LYS A 1 179 ? 41.337 -2.272 21.082 1.00 87.75 179 LYS A C 1
ATOM 1499 O O . LYS A 1 179 ? 40.533 -2.794 20.320 1.00 87.75 179 LYS A O 1
ATOM 1504 N N . ILE A 1 180 ? 41.000 -1.371 22.009 1.00 88.19 180 ILE A N 1
ATOM 1505 C CA . ILE A 1 180 ? 39.625 -0.890 22.210 1.00 88.19 180 ILE A CA 1
ATOM 1506 C C . ILE A 1 180 ? 39.102 -0.224 20.933 1.00 88.19 180 ILE A C 1
ATOM 1508 O O . ILE A 1 180 ? 38.068 -0.636 20.419 1.00 88.19 180 ILE A O 1
ATOM 1512 N N . HIS A 1 181 ? 39.857 0.728 20.377 1.00 88.75 181 HIS A N 1
ATOM 1513 C CA . HIS A 1 181 ? 39.500 1.408 19.130 1.00 88.75 181 HIS A CA 1
ATOM 1514 C C . HIS A 1 181 ? 39.270 0.420 17.975 1.00 88.75 181 HIS A C 1
ATOM 1516 O O . HIS A 1 181 ? 38.229 0.447 17.335 1.00 88.75 181 HIS A O 1
ATOM 1522 N N . THR A 1 182 ? 40.197 -0.523 17.764 1.00 88.31 182 THR A N 1
ATOM 1523 C CA . THR A 1 182 ? 40.073 -1.524 16.685 1.00 88.31 182 THR A CA 1
ATOM 1524 C C . THR A 1 182 ? 38.837 -2.415 16.868 1.00 88.31 182 THR A C 1
ATOM 1526 O O . THR A 1 182 ? 38.122 -2.684 15.908 1.00 88.31 182 THR A O 1
ATOM 1529 N N . CYS A 1 183 ? 38.558 -2.841 18.104 1.00 91.12 183 CYS A N 1
ATOM 1530 C CA . CYS A 1 183 ? 37.379 -3.640 18.439 1.00 91.12 183 CYS A CA 1
ATOM 1531 C C . CYS A 1 183 ? 36.072 -2.888 18.151 1.00 91.12 183 CYS A C 1
ATOM 1533 O O . CYS A 1 183 ? 35.151 -3.454 17.563 1.00 91.12 183 CYS A O 1
ATOM 1535 N N . ILE A 1 184 ? 35.979 -1.628 18.582 1.00 90.88 184 ILE A N 1
ATOM 1536 C CA . ILE A 1 184 ? 34.792 -0.792 18.373 1.00 90.88 184 ILE A CA 1
ATOM 1537 C C . ILE A 1 184 ? 34.589 -0.534 16.880 1.00 90.88 184 ILE A C 1
ATOM 1539 O O . ILE A 1 184 ? 33.466 -0.650 16.394 1.00 90.88 184 ILE A O 1
ATOM 1543 N N . ASP A 1 185 ? 35.667 -0.259 16.149 1.00 88.38 185 ASP A N 1
ATOM 1544 C CA . ASP A 1 185 ? 35.631 -0.043 14.705 1.00 88.38 185 ASP A CA 1
ATOM 1545 C C . ASP A 1 185 ? 35.140 -1.278 13.953 1.00 88.38 185 ASP A C 1
ATOM 1547 O O . ASP A 1 185 ? 34.253 -1.161 13.112 1.00 88.38 185 ASP A O 1
ATOM 1551 N N . ASP A 1 186 ? 35.648 -2.470 14.268 1.00 87.00 186 ASP A N 1
ATOM 1552 C CA . ASP A 1 186 ? 35.198 -3.695 13.604 1.00 87.00 186 ASP A CA 1
ATOM 1553 C C . ASP A 1 186 ? 33.716 -4.002 13.896 1.00 87.00 186 ASP A C 1
ATOM 1555 O O . ASP A 1 186 ? 32.976 -4.371 12.979 1.00 87.00 186 ASP A O 1
ATOM 1559 N N . LEU A 1 187 ? 33.254 -3.796 15.136 1.00 90.62 187 LEU A N 1
ATOM 1560 C CA . LEU A 1 187 ? 31.840 -3.960 15.497 1.00 90.62 187 LEU A CA 1
ATOM 1561 C C . LEU A 1 187 ? 30.940 -2.943 14.798 1.00 90.62 187 LEU A C 1
ATOM 1563 O O . LEU A 1 187 ? 29.867 -3.298 14.314 1.00 90.62 187 LEU A O 1
ATOM 1567 N N . PHE A 1 188 ? 31.378 -1.690 14.732 1.00 89.81 188 PHE A N 1
ATOM 1568 C CA . PHE A 1 188 ? 30.658 -0.612 14.070 1.00 89.81 188 PHE A CA 1
ATOM 1569 C C . PHE A 1 188 ? 30.534 -0.874 12.568 1.00 89.81 188 PHE A C 1
ATOM 1571 O O . PHE A 1 188 ? 29.437 -0.812 12.011 1.00 89.81 188 PHE A O 1
ATOM 1578 N N . MET A 1 189 ? 31.641 -1.246 11.922 1.00 86.38 189 MET A N 1
ATOM 1579 C CA . MET A 1 189 ? 31.647 -1.563 10.496 1.00 86.38 189 MET A CA 1
ATOM 1580 C C . MET A 1 189 ? 30.706 -2.726 10.173 1.00 86.38 189 MET A C 1
ATOM 1582 O O . MET A 1 189 ? 30.054 -2.707 9.135 1.00 86.38 189 MET A O 1
ATOM 1586 N N . TRP A 1 190 ? 30.596 -3.715 11.060 1.00 88.88 190 TRP A N 1
ATOM 1587 C CA . TRP A 1 190 ? 29.699 -4.852 10.872 1.00 88.88 190 TRP A CA 1
ATOM 1588 C C . TRP A 1 190 ? 28.223 -4.535 11.171 1.00 88.88 190 TRP A C 1
ATOM 1590 O O . TRP A 1 190 ? 27.376 -4.783 10.320 1.00 88.88 190 TRP A O 1
ATOM 1600 N N . LEU A 1 191 ? 27.892 -4.009 12.356 1.00 87.44 191 LEU A N 1
ATOM 1601 C CA . LEU A 1 191 ? 26.495 -3.854 12.801 1.00 87.44 191 LEU A CA 1
ATOM 1602 C C . LEU A 1 191 ? 25.811 -2.589 12.288 1.00 87.44 191 LEU A C 1
ATOM 1604 O O . LEU A 1 191 ? 24.585 -2.551 12.213 1.00 87.44 191 LEU A O 1
ATOM 1608 N N . VAL A 1 192 ? 26.581 -1.544 11.993 1.00 85.12 192 VAL A N 1
ATOM 1609 C CA . VAL A 1 192 ? 26.036 -0.229 11.637 1.00 85.12 192 VAL A CA 1
ATOM 1610 C C . VAL A 1 192 ? 26.235 0.056 10.155 1.00 85.12 192 VAL A C 1
ATOM 1612 O O . VAL A 1 192 ? 25.280 0.423 9.479 1.00 85.12 192 VAL A O 1
ATOM 1615 N N . GLU A 1 193 ? 27.449 -0.150 9.644 1.00 82.56 193 GLU A N 1
ATOM 1616 C CA . GLU A 1 193 ? 27.766 0.057 8.221 1.00 82.56 193 GLU A CA 1
ATOM 1617 C C . GLU A 1 193 ? 27.495 -1.192 7.357 1.00 82.56 193 GLU A C 1
ATOM 1619 O O . GLU A 1 193 ? 27.706 -1.167 6.142 1.00 82.56 193 GLU A O 1
ATOM 1624 N N . GLU A 1 194 ? 27.029 -2.282 7.983 1.00 87.69 194 GLU A N 1
ATOM 1625 C CA . GLU A 1 194 ? 26.674 -3.562 7.354 1.00 87.69 194 GLU A CA 1
ATOM 1626 C C . GLU A 1 194 ? 27.758 -4.109 6.415 1.00 87.69 194 GLU A C 1
ATOM 1628 O O . GLU A 1 194 ? 27.491 -4.678 5.352 1.00 87.69 194 GLU A O 1
ATOM 1633 N N . VAL A 1 195 ? 29.023 -3.940 6.800 1.00 88.62 195 VAL A N 1
ATOM 1634 C CA . VAL A 1 195 ? 30.142 -4.555 6.095 1.00 88.62 195 VAL A CA 1
ATOM 1635 C C . VAL A 1 195 ? 30.159 -6.041 6.415 1.00 88.62 195 VAL A C 1
ATOM 1637 O O . VAL A 1 195 ? 30.648 -6.475 7.456 1.00 88.62 195 VAL A O 1
ATOM 1640 N N . MET A 1 196 ? 29.645 -6.821 5.469 1.00 88.06 196 MET A N 1
ATOM 1641 C CA . MET A 1 196 ? 29.581 -8.278 5.553 1.00 88.06 196 MET A CA 1
ATOM 1642 C C . MET A 1 196 ? 30.962 -8.898 5.377 1.00 88.06 196 MET A C 1
ATOM 1644 O O . MET A 1 196 ? 31.294 -9.895 6.012 1.00 88.06 196 MET A O 1
ATOM 1648 N N . LYS A 1 197 ? 31.790 -8.295 4.514 1.00 88.31 197 LYS A N 1
ATOM 1649 C CA . LYS A 1 197 ? 33.130 -8.805 4.236 1.00 88.31 197 LYS A CA 1
ATOM 1650 C C . LYS A 1 197 ? 34.085 -7.737 3.730 1.00 88.31 197 LYS A C 1
ATOM 1652 O O . LYS A 1 197 ? 33.706 -6.869 2.945 1.00 88.31 197 LYS A O 1
ATOM 1657 N N . LYS A 1 198 ? 35.356 -7.850 4.120 1.00 88.00 198 LYS A N 1
ATOM 1658 C CA . LYS A 1 198 ? 36.476 -7.064 3.585 1.00 88.00 198 LYS A CA 1
ATOM 1659 C C . LYS A 1 198 ? 37.610 -7.995 3.164 1.00 88.00 198 LYS A C 1
ATOM 1661 O O . LYS A 1 198 ? 37.953 -8.912 3.903 1.00 88.00 198 LYS A O 1
ATOM 1666 N N . GLY A 1 199 ? 38.200 -7.770 1.991 1.00 85.69 199 GLY A N 1
ATOM 1667 C CA . GLY A 1 199 ? 39.279 -8.630 1.493 1.00 85.69 199 GLY A CA 1
ATOM 1668 C C . GLY A 1 199 ? 40.000 -8.078 0.267 1.00 85.69 199 GLY A C 1
ATOM 1669 O O . GLY A 1 199 ? 39.463 -7.257 -0.480 1.00 85.69 199 GLY A O 1
ATOM 1670 N N . LYS A 1 200 ? 41.245 -8.517 0.054 1.00 87.88 200 LYS A N 1
ATOM 1671 C CA . LYS A 1 200 ? 42.011 -8.193 -1.157 1.00 87.88 200 LYS A CA 1
ATOM 1672 C C . LYS A 1 200 ? 41.723 -9.251 -2.209 1.00 87.88 200 LYS A C 1
ATOM 1674 O O . LYS A 1 200 ? 42.171 -10.376 -2.071 1.00 87.88 200 LYS A O 1
ATOM 1679 N N . VAL A 1 201 ? 41.062 -8.861 -3.290 1.00 90.06 201 VAL A N 1
ATOM 1680 C CA . VAL A 1 201 ? 40.666 -9.787 -4.355 1.00 90.06 201 VAL A CA 1
ATOM 1681 C C . VAL A 1 201 ? 41.192 -9.310 -5.702 1.00 90.06 201 VAL A C 1
ATOM 1683 O O . VAL A 1 201 ? 41.445 -8.118 -5.914 1.00 90.06 201 VAL A O 1
ATOM 1686 N N . TYR A 1 202 ? 41.365 -10.232 -6.639 1.00 90.94 202 TYR A N 1
ATOM 1687 C CA . TYR A 1 202 ? 41.521 -9.874 -8.041 1.00 90.94 202 TYR A CA 1
ATOM 1688 C C . TYR A 1 202 ? 40.141 -9.692 -8.647 1.00 90.94 202 TYR A C 1
ATOM 1690 O O . TYR A 1 202 ? 39.277 -10.545 -8.486 1.00 90.94 202 TYR A O 1
ATOM 1698 N N . LYS A 1 203 ? 39.939 -8.596 -9.374 1.00 90.81 203 LYS A N 1
ATOM 1699 C CA . LYS A 1 203 ? 38.691 -8.360 -10.098 1.00 90.81 203 LYS A CA 1
ATOM 1700 C C . LYS A 1 203 ? 38.930 -7.993 -11.546 1.00 90.81 203 LYS A C 1
ATOM 1702 O O . LYS A 1 203 ? 39.909 -7.318 -11.882 1.00 90.81 203 LYS A O 1
ATOM 1707 N N . ARG A 1 204 ? 37.958 -8.332 -12.381 1.00 89.12 204 ARG A N 1
ATOM 1708 C CA . ARG A 1 204 ? 37.758 -7.760 -13.714 1.00 89.12 204 ARG A CA 1
ATOM 1709 C C . ARG A 1 204 ? 36.272 -7.547 -13.966 1.00 89.12 204 ARG A C 1
ATOM 1711 O O . ARG A 1 204 ? 35.427 -8.146 -13.316 1.00 89.12 204 ARG A O 1
ATOM 1718 N N . THR A 1 205 ? 35.959 -6.634 -14.865 1.00 86.06 205 THR A N 1
ATOM 1719 C CA . THR A 1 205 ? 34.584 -6.253 -15.207 1.00 86.06 205 THR A CA 1
ATOM 1720 C C . THR A 1 205 ? 34.447 -6.268 -16.712 1.00 86.06 205 THR A C 1
ATOM 1722 O O . THR A 1 205 ? 35.390 -5.880 -17.405 1.00 86.06 205 THR A O 1
ATOM 1725 N N . LYS A 1 206 ? 33.297 -6.697 -17.212 1.00 79.19 206 LYS A N 1
ATOM 1726 C CA . LYS A 1 206 ? 33.001 -6.684 -18.641 1.00 79.19 206 LYS A CA 1
ATOM 1727 C C . LYS A 1 206 ? 32.498 -5.293 -19.034 1.00 79.19 206 LYS A C 1
ATOM 1729 O O . LYS A 1 206 ? 31.573 -4.775 -18.415 1.00 79.19 206 LYS A O 1
ATOM 1734 N N . LYS A 1 207 ? 33.149 -4.660 -20.013 1.00 61.62 207 LYS A N 1
ATOM 1735 C CA . LYS A 1 207 ? 32.745 -3.382 -20.624 1.00 61.62 207 LYS A CA 1
ATOM 1736 C C . LYS A 1 207 ? 32.736 -3.572 -22.141 1.00 61.62 207 LYS A C 1
ATOM 1738 O O . LYS A 1 207 ? 33.764 -3.957 -22.683 1.00 61.62 207 LYS A O 1
ATOM 1743 N N . GLN A 1 208 ? 31.610 -3.301 -22.812 1.00 55.28 208 GLN A N 1
ATOM 1744 C CA . GLN A 1 208 ? 31.491 -3.387 -24.282 1.00 55.28 208 GLN A CA 1
ATOM 1745 C C . GLN A 1 208 ? 31.973 -4.745 -24.838 1.00 55.28 208 GLN A C 1
ATOM 1747 O O . GLN A 1 208 ? 32.920 -4.808 -25.616 1.00 55.28 208 GLN A O 1
ATOM 1752 N N . ALA A 1 209 ? 31.380 -5.842 -24.347 1.00 60.94 209 ALA A N 1
ATOM 1753 C CA . ALA A 1 209 ? 31.737 -7.242 -24.637 1.00 60.94 209 ALA A CA 1
ATOM 1754 C C . ALA A 1 209 ? 33.146 -7.710 -24.202 1.00 60.94 209 ALA A C 1
ATOM 1756 O O . ALA A 1 209 ? 33.348 -8.909 -24.004 1.00 60.94 209 ALA A O 1
ATOM 1757 N N . ASN A 1 210 ? 34.087 -6.797 -23.950 1.00 71.56 210 ASN A N 1
ATOM 1758 C CA . ASN A 1 210 ? 35.462 -7.110 -23.578 1.00 71.56 210 ASN A CA 1
ATOM 1759 C C . ASN A 1 210 ? 35.689 -7.069 -22.061 1.00 71.56 210 ASN A C 1
ATOM 1761 O O . ASN A 1 210 ? 35.194 -6.207 -21.330 1.00 71.56 210 ASN A O 1
ATOM 1765 N N . TRP A 1 211 ? 36.489 -8.009 -21.567 1.00 82.50 211 TRP A N 1
ATOM 1766 C CA . TRP A 1 211 ? 36.906 -8.032 -20.169 1.00 82.50 211 TRP A CA 1
ATOM 1767 C C . TRP A 1 211 ? 38.050 -7.053 -19.925 1.00 82.50 211 TRP A C 1
ATOM 1769 O O . TRP A 1 211 ? 39.057 -7.072 -20.630 1.00 82.50 211 TRP A O 1
ATOM 1779 N N . THR A 1 212 ? 37.955 -6.252 -18.862 1.00 85.69 212 THR A N 1
ATOM 1780 C CA . THR A 1 212 ? 39.125 -5.511 -18.372 1.00 85.69 212 THR A CA 1
ATOM 1781 C C . THR A 1 212 ? 40.218 -6.477 -17.907 1.00 85.69 212 THR A C 1
ATOM 1783 O O . THR A 1 212 ? 39.931 -7.599 -17.483 1.00 85.69 212 THR A O 1
ATOM 1786 N N . HIS A 1 213 ? 41.468 -6.017 -17.868 1.00 84.00 213 HIS A N 1
ATOM 1787 C CA . HIS A 1 213 ? 42.545 -6.778 -17.234 1.00 84.00 213 HIS A CA 1
ATOM 1788 C C . HIS A 1 213 ? 42.240 -7.085 -15.759 1.00 84.00 213 HIS A C 1
ATOM 1790 O O . HIS A 1 213 ? 41.515 -6.348 -15.083 1.00 84.00 213 HIS A O 1
ATOM 1796 N N . TRP A 1 214 ? 42.815 -8.181 -15.260 1.00 88.06 214 TRP A N 1
ATOM 1797 C CA . TRP A 1 214 ? 42.767 -8.532 -13.845 1.00 88.06 214 TRP A CA 1
ATOM 1798 C C . TRP A 1 214 ? 43.550 -7.521 -13.018 1.00 88.06 214 TRP A C 1
ATOM 1800 O O . TRP A 1 214 ? 44.739 -7.298 -13.258 1.00 88.06 214 TRP A O 1
ATOM 1810 N N . VAL A 1 215 ? 42.904 -6.949 -12.005 1.00 88.00 215 VAL A N 1
ATOM 1811 C CA . VAL A 1 215 ? 43.544 -5.991 -11.103 1.00 88.00 215 VAL A CA 1
ATOM 1812 C C . VAL A 1 215 ? 43.267 -6.366 -9.654 1.00 88.00 215 VAL A C 1
ATOM 1814 O O . VAL A 1 215 ? 42.126 -6.656 -9.298 1.00 88.00 215 VAL A O 1
ATOM 1817 N N . LYS A 1 216 ? 44.309 -6.343 -8.812 1.00 88.31 216 LYS A N 1
ATOM 1818 C CA . LYS A 1 216 ? 44.163 -6.547 -7.367 1.00 88.31 216 LYS A CA 1
ATOM 1819 C C . LYS A 1 216 ? 43.546 -5.295 -6.743 1.00 88.31 216 LYS A C 1
ATOM 1821 O O . LYS A 1 216 ? 43.979 -4.172 -7.027 1.00 88.31 216 LYS A O 1
ATOM 1826 N N . ARG A 1 217 ? 42.506 -5.471 -5.936 1.00 88.44 217 ARG A N 1
ATOM 1827 C CA . ARG A 1 217 ? 41.754 -4.391 -5.289 1.00 88.44 217 ARG A CA 1
ATOM 1828 C C . ARG A 1 217 ? 41.345 -4.822 -3.886 1.00 88.44 217 ARG A C 1
ATOM 1830 O O . ARG A 1 217 ? 41.065 -5.994 -3.656 1.00 88.44 217 ARG A O 1
ATOM 1837 N N . CYS A 1 218 ? 41.304 -3.872 -2.958 1.00 86.50 218 CYS A N 1
ATOM 1838 C CA . CYS A 1 218 ? 40.610 -4.092 -1.694 1.00 86.50 218 CYS A CA 1
ATOM 1839 C C . CYS A 1 218 ? 39.110 -3.934 -1.956 1.00 86.50 218 CYS A C 1
ATOM 1841 O O . CYS A 1 218 ? 38.714 -2.905 -2.509 1.00 86.50 218 CYS A O 1
ATOM 1843 N N . CYS A 1 219 ? 38.308 -4.941 -1.620 1.00 88.44 219 CYS A N 1
ATOM 1844 C CA . CYS A 1 219 ? 36.860 -4.926 -1.788 1.00 88.44 219 CYS A CA 1
ATOM 1845 C C . CYS A 1 219 ? 36.159 -4.959 -0.432 1.00 88.44 219 CYS A C 1
ATOM 1847 O O . CYS A 1 219 ? 36.591 -5.663 0.482 1.00 88.44 219 CYS A O 1
ATOM 1849 N N . ILE A 1 220 ? 35.071 -4.201 -0.343 1.00 88.38 220 ILE A N 1
ATOM 1850 C CA . ILE A 1 220 ? 34.148 -4.163 0.787 1.00 88.38 220 ILE A CA 1
ATOM 1851 C C . ILE A 1 220 ? 32.786 -4.601 0.255 1.00 88.38 220 ILE A C 1
ATOM 1853 O O . ILE A 1 220 ? 32.256 -3.984 -0.673 1.00 88.38 220 ILE A O 1
ATOM 1857 N N . LEU A 1 221 ? 32.258 -5.681 0.820 1.00 90.75 221 LEU A N 1
ATOM 1858 C CA . LEU A 1 221 ? 30.945 -6.231 0.518 1.00 90.75 221 LEU A CA 1
ATOM 1859 C C . LEU A 1 221 ? 29.920 -5.671 1.505 1.00 90.75 221 LEU A C 1
ATOM 1861 O O . LEU A 1 221 ? 30.050 -5.884 2.711 1.00 90.75 221 LEU A O 1
ATOM 1865 N N . THR A 1 222 ? 28.903 -4.993 0.982 1.00 88.75 222 THR A N 1
ATOM 1866 C CA . THR A 1 222 ? 27.703 -4.572 1.716 1.00 88.75 222 THR A CA 1
ATOM 1867 C C . THR A 1 222 ? 26.457 -5.153 1.035 1.00 88.75 222 THR A C 1
ATOM 1869 O O . THR A 1 222 ? 26.555 -5.638 -0.097 1.00 88.75 222 THR A O 1
ATOM 1872 N N . PRO A 1 223 ? 25.268 -5.110 1.663 1.00 84.94 223 PRO A N 1
ATOM 1873 C CA . PRO A 1 223 ? 24.080 -5.767 1.115 1.00 84.94 223 PRO A CA 1
ATOM 1874 C C . PRO A 1 223 ? 23.650 -5.283 -0.274 1.00 84.94 223 PRO A C 1
ATOM 1876 O O . PRO A 1 223 ? 23.037 -6.037 -1.018 1.00 84.94 223 PRO A O 1
ATOM 1879 N N . GLN A 1 224 ? 23.972 -4.043 -0.650 1.00 79.94 224 GLN A N 1
ATOM 1880 C CA . GLN A 1 224 ? 23.548 -3.463 -1.931 1.00 79.94 224 GLN A CA 1
ATOM 1881 C C . GLN A 1 224 ? 24.671 -3.366 -2.970 1.00 79.94 224 GLN A C 1
ATOM 1883 O O . GLN A 1 224 ? 24.391 -3.138 -4.150 1.00 79.94 224 GLN A O 1
ATOM 1888 N N . CYS A 1 225 ? 25.944 -3.503 -2.582 1.00 87.31 225 CYS A N 1
ATOM 1889 C CA . CYS A 1 225 ? 27.045 -3.406 -3.536 1.00 87.31 225 CYS A CA 1
ATOM 1890 C C . CYS A 1 225 ? 28.374 -4.000 -3.047 1.00 87.31 225 CYS A C 1
ATOM 1892 O O . CYS A 1 225 ? 28.621 -4.209 -1.863 1.00 87.31 225 CYS A O 1
ATOM 1894 N N . ILE A 1 226 ? 29.280 -4.208 -4.004 1.00 89.56 226 ILE A N 1
ATOM 1895 C CA . ILE A 1 226 ? 30.708 -4.423 -3.765 1.00 89.56 226 ILE A CA 1
ATOM 1896 C C . ILE A 1 226 ? 31.442 -3.139 -4.132 1.00 89.56 226 ILE A C 1
ATOM 1898 O O . ILE A 1 226 ? 31.520 -2.782 -5.311 1.00 89.56 226 ILE A O 1
ATOM 1902 N N . ARG A 1 227 ? 32.013 -2.446 -3.145 1.00 87.31 227 ARG A N 1
ATOM 1903 C CA . ARG A 1 227 ? 32.874 -1.273 -3.378 1.00 87.31 227 ARG A CA 1
ATOM 1904 C C . ARG A 1 227 ? 34.328 -1.703 -3.453 1.00 87.31 227 ARG A C 1
ATOM 1906 O O . ARG A 1 227 ? 34.759 -2.549 -2.672 1.00 87.31 227 ARG A O 1
ATOM 1913 N N . TYR A 1 228 ? 35.097 -1.117 -4.370 1.00 87.75 228 TYR A N 1
ATOM 1914 C CA . TYR A 1 228 ? 36.503 -1.479 -4.555 1.00 87.75 228 TYR A CA 1
ATOM 1915 C C . TYR A 1 228 ? 37.449 -0.271 -4.619 1.00 87.75 228 TYR A C 1
ATOM 1917 O O . TYR A 1 228 ? 37.164 0.757 -5.240 1.00 87.75 228 TYR A O 1
ATOM 1925 N N . TYR A 1 229 ? 38.620 -0.430 -3.997 1.00 85.50 229 TYR A N 1
ATOM 1926 C CA . TYR A 1 229 ? 39.610 0.623 -3.725 1.00 85.50 229 TYR A CA 1
ATOM 1927 C C . TYR A 1 229 ? 40.999 0.260 -4.273 1.00 85.50 229 TYR A C 1
ATOM 1929 O O . TYR A 1 229 ? 41.255 -0.886 -4.656 1.00 85.50 229 TYR A O 1
ATOM 1937 N N . GLY A 1 230 ? 41.907 1.242 -4.318 1.00 77.94 230 GLY A N 1
ATOM 1938 C CA . GLY A 1 230 ? 43.313 1.046 -4.705 1.00 77.94 230 GLY A CA 1
ATOM 1939 C C . GLY A 1 230 ? 44.068 0.012 -3.848 1.00 77.94 230 GLY A C 1
ATOM 1940 O O . GLY A 1 230 ? 43.594 -0.428 -2.804 1.00 77.94 230 GLY A O 1
ATOM 1941 N N . THR A 1 231 ? 45.249 -0.406 -4.311 1.00 64.00 231 THR A N 1
ATOM 1942 C CA . THR A 1 231 ? 46.102 -1.422 -3.655 1.00 64.00 231 THR A CA 1
ATOM 1943 C C . THR A 1 231 ? 46.882 -0.906 -2.451 1.00 64.00 231 THR A C 1
ATOM 1945 O O . THR A 1 231 ? 47.381 -1.704 -1.654 1.00 64.00 231 THR A O 1
ATOM 1948 N N . ASP A 1 232 ? 46.983 0.410 -2.313 1.00 58.09 232 ASP A N 1
ATOM 1949 C CA . ASP A 1 232 ? 47.888 1.058 -1.377 1.00 58.09 232 ASP A CA 1
ATOM 1950 C C . ASP A 1 232 ? 47.172 1.114 -0.026 1.00 58.09 232 ASP A C 1
ATOM 1952 O O . ASP A 1 232 ? 46.383 2.014 0.265 1.00 58.09 232 ASP A O 1
ATOM 1956 N N . GLY A 1 233 ? 47.379 0.068 0.777 1.00 47.06 233 GLY A N 1
ATOM 1957 C CA . GLY A 1 233 ? 46.616 -0.258 1.990 1.00 47.06 233 GLY A CA 1
ATOM 1958 C C . GLY A 1 233 ? 46.627 0.775 3.123 1.00 47.06 233 GLY A C 1
ATOM 1959 O O . GLY A 1 233 ? 46.166 0.456 4.211 1.00 47.06 233 GLY A O 1
ATOM 1960 N N . LYS A 1 234 ? 47.123 1.996 2.897 1.00 43.69 234 LYS A N 1
ATOM 1961 C CA . LYS A 1 234 ? 47.100 3.098 3.869 1.00 43.69 234 LYS A CA 1
ATOM 1962 C C . LYS A 1 234 ? 45.795 3.904 3.860 1.00 43.69 234 LYS A C 1
ATOM 1964 O O . LYS A 1 234 ? 45.530 4.592 4.833 1.00 43.69 234 LYS A O 1
ATOM 1969 N N . ALA A 1 235 ? 44.962 3.794 2.820 1.00 43.31 235 ALA A N 1
ATOM 1970 C CA . ALA A 1 235 ? 43.713 4.565 2.714 1.00 43.31 235 ALA A CA 1
ATOM 1971 C C . ALA A 1 235 ? 42.421 3.743 2.879 1.00 43.31 235 ALA A C 1
ATOM 1973 O O . ALA A 1 235 ? 41.337 4.311 2.877 1.00 43.31 235 ALA A O 1
ATOM 1974 N N . ALA A 1 236 ? 42.515 2.415 3.010 1.00 42.72 236 ALA A N 1
ATOM 1975 C CA . ALA A 1 236 ? 41.340 1.546 3.145 1.00 42.72 236 ALA A CA 1
ATOM 1976 C C . ALA A 1 236 ? 40.823 1.423 4.591 1.00 42.72 236 ALA A C 1
ATOM 1978 O O . ALA A 1 236 ? 39.773 0.830 4.805 1.00 42.72 236 ALA A O 1
ATOM 1979 N N . ILE A 1 237 ? 41.567 1.943 5.573 1.00 42.19 237 ILE A N 1
ATOM 1980 C CA . ILE A 1 237 ? 41.273 1.756 7.004 1.00 42.19 237 ILE A CA 1
ATOM 1981 C C . ILE A 1 237 ? 40.413 2.902 7.565 1.00 42.19 237 ILE A C 1
ATOM 1983 O O . ILE A 1 237 ? 39.743 2.716 8.569 1.00 42.19 237 ILE A O 1
ATOM 1987 N N . ILE A 1 238 ? 40.336 4.046 6.877 1.00 43.84 238 ILE A N 1
ATOM 1988 C CA . ILE A 1 238 ? 39.427 5.143 7.236 1.00 43.84 238 ILE A CA 1
ATOM 1989 C C . ILE A 1 238 ? 38.468 5.337 6.066 1.00 43.84 238 ILE A C 1
ATOM 1991 O O . ILE A 1 238 ? 38.674 6.181 5.198 1.00 43.84 238 ILE A O 1
ATOM 1995 N N . VAL A 1 239 ? 37.460 4.477 5.977 1.00 42.53 239 VAL A N 1
ATOM 1996 C CA . VAL A 1 239 ? 36.397 4.611 4.980 1.00 42.53 239 VAL A CA 1
ATOM 1997 C C . VAL A 1 239 ? 35.083 4.673 5.737 1.00 42.53 239 VAL A C 1
ATOM 1999 O O . VAL A 1 239 ? 34.511 3.643 6.077 1.00 42.53 239 VAL A O 1
ATOM 2002 N N . SER A 1 240 ? 34.602 5.890 5.990 1.00 42.56 240 SER A N 1
ATOM 2003 C CA . SER A 1 240 ? 33.169 6.106 6.154 1.00 42.56 240 SER A CA 1
ATOM 2004 C C . SER A 1 240 ? 32.477 5.613 4.878 1.00 42.56 240 SER A C 1
ATOM 2006 O O . SER A 1 240 ? 32.975 5.834 3.766 1.00 42.56 240 SER A O 1
ATOM 2008 N N . ALA A 1 241 ? 31.327 4.947 4.997 1.00 39.50 241 ALA A N 1
ATOM 2009 C CA . ALA A 1 241 ? 30.565 4.451 3.845 1.00 39.50 241 ALA A CA 1
ATOM 2010 C C . ALA A 1 241 ? 30.064 5.563 2.894 1.00 39.50 241 ALA A C 1
ATOM 2012 O O . ALA A 1 241 ? 29.444 5.270 1.873 1.00 39.50 241 ALA A O 1
ATOM 2013 N N . THR A 1 242 ? 30.387 6.825 3.190 1.00 40.81 242 THR A N 1
ATOM 2014 C CA . THR A 1 242 ? 30.068 8.037 2.430 1.00 40.81 242 THR A CA 1
ATOM 2015 C C . THR A 1 242 ? 31.017 8.339 1.259 1.00 40.81 242 THR A C 1
ATOM 2017 O O . THR A 1 242 ? 30.817 9.329 0.566 1.00 40.81 242 THR A O 1
ATOM 2020 N N . GLY A 1 243 ? 31.994 7.472 0.960 1.00 43.97 243 GLY A N 1
ATOM 2021 C CA . GLY A 1 243 ? 32.793 7.561 -0.273 1.00 43.97 243 GLY A CA 1
ATOM 2022 C C . GLY A 1 243 ? 33.981 8.522 -0.171 1.00 43.97 243 GLY A C 1
ATOM 2023 O O . GLY A 1 243 ? 33.935 9.659 -0.626 1.00 43.97 243 GLY A O 1
ATOM 2024 N N . GLY A 1 244 ? 35.089 8.040 0.395 1.00 46.06 244 GLY A N 1
ATOM 2025 C CA . GLY A 1 244 ? 36.361 8.770 0.412 1.00 46.06 244 GLY A CA 1
ATOM 2026 C C . GLY A 1 244 ? 37.054 8.838 -0.960 1.00 46.06 244 GLY A C 1
ATOM 2027 O O . GLY A 1 244 ? 36.813 8.015 -1.848 1.00 46.06 244 GLY A O 1
ATOM 2028 N N . SER A 1 245 ? 38.000 9.774 -1.096 1.00 51.31 245 SER A N 1
ATOM 2029 C CA . SER A 1 245 ? 38.757 10.145 -2.314 1.00 51.31 245 SER A CA 1
ATOM 2030 C C . SER A 1 245 ? 39.507 9.013 -3.049 1.00 51.31 245 SER A C 1
ATOM 2032 O O . SER A 1 245 ? 40.058 9.235 -4.126 1.00 51.31 245 SER A O 1
ATOM 2034 N N . ASN A 1 246 ? 39.516 7.788 -2.512 1.00 64.81 246 ASN A N 1
ATOM 2035 C CA . ASN A 1 246 ? 40.247 6.635 -3.047 1.00 64.81 246 ASN A CA 1
ATOM 2036 C C . ASN A 1 246 ? 39.373 5.485 -3.589 1.00 64.81 246 ASN A C 1
ATOM 2038 O O . ASN A 1 246 ? 39.916 4.460 -4.025 1.00 64.81 246 ASN A O 1
ATOM 2042 N N . GLN A 1 247 ? 38.042 5.627 -3.602 1.00 76.19 247 GLN A N 1
ATOM 2043 C CA . GLN A 1 247 ? 37.142 4.640 -4.214 1.00 76.19 247 GLN A CA 1
ATOM 2044 C C . GLN A 1 247 ? 37.343 4.594 -5.739 1.00 76.19 247 GLN A C 1
ATOM 2046 O O . GLN A 1 247 ? 37.291 5.614 -6.421 1.00 76.19 247 GLN A O 1
ATOM 2051 N N . LYS A 1 248 ? 37.585 3.400 -6.299 1.00 81.50 248 LYS A N 1
ATOM 2052 C CA . LYS A 1 248 ? 37.798 3.205 -7.749 1.00 81.50 248 LYS A CA 1
ATOM 2053 C C . LYS A 1 248 ? 36.528 2.788 -8.493 1.00 81.50 248 LYS A C 1
ATOM 2055 O O . LYS A 1 248 ? 36.497 2.859 -9.720 1.00 81.50 248 LYS A O 1
ATOM 2060 N N . GLY A 1 249 ? 35.508 2.328 -7.776 1.00 80.44 249 GLY A N 1
ATOM 2061 C CA . GLY A 1 249 ? 34.183 2.047 -8.317 1.00 80.44 249 GLY A CA 1
ATOM 2062 C C . GLY A 1 249 ? 33.366 1.128 -7.416 1.00 80.44 249 GLY A C 1
ATOM 2063 O O . GLY A 1 249 ? 33.783 0.797 -6.304 1.00 80.44 249 GLY A O 1
ATOM 2064 N N . GLU A 1 250 ? 32.194 0.740 -7.906 1.00 85.19 250 GLU A N 1
ATOM 2065 C CA . GLU A 1 250 ? 31.250 -0.135 -7.214 1.00 85.19 250 GLU A CA 1
ATOM 2066 C C . GLU A 1 250 ? 30.528 -1.061 -8.200 1.00 85.19 250 GLU A C 1
ATOM 2068 O O . GLU A 1 250 ? 30.413 -0.746 -9.387 1.00 85.19 250 GLU A O 1
ATOM 2073 N N . PHE A 1 251 ? 30.061 -2.205 -7.707 1.00 83.94 251 PHE A N 1
ATOM 2074 C CA . PHE A 1 251 ? 29.191 -3.135 -8.424 1.00 83.94 251 PHE A CA 1
ATOM 2075 C C . PHE A 1 251 ? 27.915 -3.357 -7.620 1.00 83.94 251 PHE A C 1
ATOM 2077 O O . PHE A 1 251 ? 27.991 -3.788 -6.473 1.00 83.94 251 PHE A O 1
ATOM 2084 N N . THR A 1 252 ? 26.758 -3.053 -8.203 1.00 82.50 252 THR A N 1
ATOM 2085 C CA . THR A 1 252 ? 25.457 -3.159 -7.531 1.00 82.50 252 THR A CA 1
ATOM 2086 C C . THR A 1 252 ? 24.971 -4.606 -7.482 1.00 82.50 252 THR A C 1
ATOM 2088 O O . THR A 1 252 ? 24.945 -5.294 -8.505 1.00 82.50 252 THR A O 1
ATOM 2091 N N . ILE A 1 253 ? 24.551 -5.037 -6.295 1.00 83.50 253 ILE A N 1
ATOM 2092 C CA . ILE A 1 253 ? 23.927 -6.336 -6.041 1.00 83.50 253 ILE A CA 1
A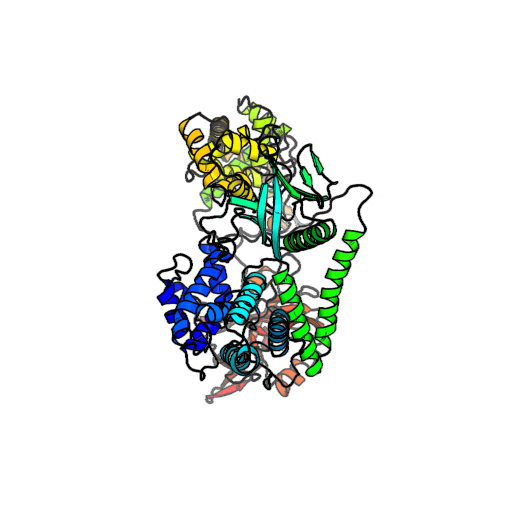TOM 2093 C C . ILE A 1 253 ? 22.413 -6.125 -5.976 1.00 83.50 253 ILE A C 1
ATOM 2095 O O . ILE A 1 253 ? 21.930 -5.180 -5.356 1.00 83.50 253 ILE A O 1
ATOM 2099 N N . THR A 1 254 ? 21.660 -7.000 -6.633 1.00 79.75 254 THR A N 1
ATOM 2100 C CA . THR A 1 254 ? 20.195 -6.977 -6.674 1.00 79.75 254 THR A CA 1
ATOM 2101 C C . THR A 1 254 ? 19.643 -8.365 -6.354 1.00 79.75 254 THR A C 1
ATOM 2103 O O . THR A 1 254 ? 20.365 -9.361 -6.413 1.00 79.75 254 THR A O 1
ATOM 2106 N N . LYS A 1 255 ? 18.333 -8.463 -6.097 1.00 77.12 255 LYS A N 1
ATOM 2107 C CA . LYS A 1 255 ? 17.629 -9.750 -5.920 1.00 77.12 255 LYS A CA 1
ATOM 2108 C C . LYS A 1 255 ? 17.764 -10.715 -7.118 1.00 77.12 255 LYS A C 1
ATOM 2110 O O . LYS A 1 255 ? 17.570 -11.922 -6.950 1.00 77.12 255 LYS A O 1
ATOM 2115 N N . ASN A 1 256 ? 18.121 -10.180 -8.291 1.00 74.44 256 ASN A N 1
ATOM 2116 C CA . ASN A 1 256 ? 18.275 -10.894 -9.561 1.00 74.44 256 ASN A CA 1
ATOM 2117 C C . ASN A 1 256 ? 19.746 -11.146 -9.941 1.00 74.44 256 ASN A C 1
ATOM 2119 O O . ASN A 1 256 ? 20.013 -11.695 -11.010 1.00 74.44 256 ASN A O 1
ATOM 2123 N N . THR A 1 257 ? 20.709 -10.749 -9.102 1.00 83.00 257 THR A N 1
ATOM 2124 C CA . THR A 1 257 ? 22.129 -11.016 -9.356 1.00 83.00 257 THR A CA 1
ATOM 2125 C C . THR A 1 257 ? 22.374 -12.524 -9.382 1.00 83.00 257 THR A C 1
ATOM 2127 O O . THR A 1 257 ? 22.066 -13.232 -8.424 1.00 83.00 257 THR A O 1
ATOM 2130 N N . LYS A 1 258 ? 22.932 -13.025 -10.486 1.00 83.69 258 LYS A N 1
ATOM 2131 C CA . LYS A 1 258 ? 23.330 -14.425 -10.644 1.00 83.69 258 LYS A CA 1
ATOM 2132 C C . LYS A 1 258 ? 24.765 -14.623 -10.168 1.00 83.69 258 LYS A C 1
ATOM 2134 O O . LYS A 1 258 ? 25.646 -13.819 -10.482 1.00 83.69 258 LYS A O 1
ATOM 2139 N N . LEU A 1 259 ? 24.974 -15.708 -9.428 1.00 89.06 259 LEU A N 1
ATOM 2140 C CA . LEU A 1 259 ? 26.275 -16.164 -8.956 1.00 89.06 259 LEU A CA 1
ATOM 2141 C C . LEU A 1 259 ? 26.681 -17.412 -9.734 1.00 89.06 259 LEU A C 1
ATOM 2143 O O . LEU A 1 259 ? 25.941 -18.391 -9.769 1.00 89.06 259 LEU A O 1
ATOM 2147 N N . GLU A 1 260 ? 27.868 -17.386 -10.331 1.00 87.81 260 GLU A N 1
ATOM 2148 C CA . GLU A 1 260 ? 28.443 -18.536 -11.028 1.00 87.81 260 GLU A CA 1
ATOM 2149 C C . GLU A 1 260 ? 29.820 -18.849 -10.447 1.00 87.81 260 GLU A C 1
ATOM 2151 O O . GLU A 1 260 ? 30.737 -18.026 -10.466 1.00 87.81 260 GLU A O 1
ATOM 2156 N N . SER A 1 261 ? 29.985 -20.064 -9.936 1.00 86.75 261 SER A N 1
ATOM 2157 C CA . SER A 1 261 ? 31.291 -20.593 -9.552 1.00 86.75 261 SER A CA 1
ATOM 2158 C C . SER A 1 261 ? 32.088 -20.916 -10.817 1.00 86.75 261 SER A C 1
ATOM 2160 O O . SER A 1 261 ? 31.596 -21.622 -11.691 1.00 86.75 261 SER A O 1
ATOM 2162 N N . LEU A 1 262 ? 33.317 -20.407 -10.927 1.00 86.19 262 LEU A N 1
ATOM 2163 C CA . LEU A 1 262 ? 34.174 -20.614 -12.096 1.00 86.19 262 LEU A CA 1
ATOM 2164 C C . LEU A 1 262 ? 35.401 -21.463 -11.753 1.00 86.19 262 LEU A C 1
ATOM 2166 O O . LEU A 1 262 ? 35.886 -21.464 -10.616 1.00 86.19 262 LEU A O 1
ATOM 2170 N N . GLU A 1 263 ? 35.933 -22.141 -12.768 1.00 81.50 263 GLU A N 1
ATOM 2171 C CA . GLU A 1 263 ? 37.192 -22.880 -12.681 1.00 81.50 263 GLU A CA 1
ATOM 2172 C C . GLU A 1 263 ? 38.414 -21.955 -12.551 1.00 81.50 263 GLU A C 1
ATOM 2174 O O . GLU A 1 263 ? 38.372 -20.742 -12.815 1.00 81.50 263 GLU A O 1
ATOM 2179 N N . ARG A 1 264 ? 39.542 -22.556 -12.152 1.00 76.69 264 ARG A N 1
ATOM 2180 C CA . ARG A 1 264 ? 40.841 -21.883 -12.030 1.00 76.69 264 ARG A CA 1
ATOM 2181 C C . ARG A 1 264 ? 41.224 -21.205 -13.346 1.00 76.69 264 ARG A C 1
ATOM 2183 O O . ARG A 1 264 ? 40.951 -21.702 -14.431 1.00 76.69 264 ARG A O 1
ATOM 2190 N N . TYR A 1 265 ? 41.877 -20.053 -13.249 1.00 74.75 265 TYR A N 1
ATOM 2191 C CA . TYR A 1 265 ? 42.410 -19.344 -14.410 1.00 74.75 265 TYR A CA 1
ATOM 2192 C C . TYR A 1 265 ? 43.914 -19.575 -14.506 1.00 74.75 265 TYR A C 1
ATOM 2194 O O . TYR A 1 265 ? 44.646 -19.215 -13.582 1.00 74.75 265 TYR A O 1
ATOM 2202 N N . SER A 1 266 ? 44.381 -20.120 -15.630 1.00 66.19 266 SER A N 1
ATOM 2203 C CA . SER A 1 266 ? 45.805 -20.240 -15.956 1.00 66.19 266 SER A CA 1
ATOM 2204 C C . SER A 1 266 ? 46.136 -19.417 -17.200 1.00 66.19 266 SER A C 1
ATOM 2206 O O . SER A 1 266 ? 45.865 -19.836 -18.323 1.00 66.19 266 SER A O 1
ATOM 2208 N N . GLY A 1 267 ? 46.717 -18.234 -17.005 1.00 64.94 267 GLY A N 1
ATOM 2209 C CA . GLY A 1 267 ? 47.301 -17.438 -18.085 1.00 64.94 267 GLY A CA 1
ATOM 2210 C C . GLY A 1 267 ? 48.829 -17.463 -18.037 1.00 64.94 267 GLY A C 1
ATOM 2211 O O . GLY A 1 267 ? 49.409 -17.785 -17.006 1.00 64.94 267 GLY A O 1
ATOM 2212 N N . VAL A 1 268 ? 49.475 -17.027 -19.125 1.00 56.62 268 VAL A N 1
ATOM 2213 C CA . VAL A 1 268 ? 50.946 -17.027 -19.308 1.00 56.62 268 VAL A CA 1
ATOM 2214 C C . VAL A 1 268 ? 51.716 -16.329 -18.171 1.00 56.62 268 VAL A C 1
ATOM 2216 O O . VAL A 1 268 ? 52.851 -16.685 -17.887 1.00 56.62 268 VAL A O 1
ATOM 2219 N N . LEU A 1 269 ? 51.104 -15.348 -17.496 1.00 56.53 269 LEU A N 1
ATOM 2220 C CA . LEU A 1 269 ? 51.741 -14.549 -16.437 1.00 56.53 269 LEU A CA 1
ATOM 2221 C C . LEU A 1 269 ? 51.046 -14.644 -15.067 1.00 56.53 269 LEU A C 1
ATOM 2223 O O . LEU A 1 269 ? 51.514 -14.017 -14.116 1.00 56.53 269 LEU A O 1
ATOM 2227 N N . ARG A 1 270 ? 49.894 -15.328 -14.947 1.00 67.81 270 ARG A N 1
ATOM 2228 C CA . ARG A 1 270 ? 49.101 -15.366 -13.699 1.00 67.81 270 ARG A CA 1
ATOM 2229 C C . ARG A 1 270 ? 48.269 -16.636 -13.571 1.00 67.81 270 ARG A C 1
ATOM 2231 O O . ARG A 1 270 ? 47.500 -16.971 -14.473 1.00 67.81 270 ARG A O 1
ATOM 2238 N N . HIS A 1 271 ? 48.325 -17.224 -12.382 1.00 74.88 271 HIS A N 1
ATOM 2239 C CA . HIS A 1 271 ? 47.452 -18.305 -11.941 1.00 74.88 271 HIS A CA 1
ATOM 2240 C C . HIS A 1 271 ? 46.523 -17.772 -10.849 1.00 74.88 271 HIS A C 1
ATOM 2242 O O . HIS A 1 271 ? 47.002 -17.283 -9.828 1.00 74.88 271 HIS A O 1
ATOM 2248 N N . LEU A 1 272 ? 45.209 -17.817 -11.078 1.00 81.06 272 LEU A N 1
ATOM 2249 C CA . LEU A 1 272 ? 44.202 -17.371 -10.111 1.00 81.06 272 LEU A CA 1
ATOM 2250 C C . LEU A 1 272 ? 43.303 -18.548 -9.730 1.00 81.06 272 LEU A C 1
ATOM 2252 O O . LEU A 1 272 ? 42.799 -19.260 -10.604 1.00 81.06 272 LEU A O 1
ATOM 2256 N N . GLN A 1 273 ? 43.101 -18.733 -8.430 1.00 78.00 273 GLN A N 1
ATOM 2257 C CA . GLN A 1 273 ? 42.218 -19.750 -7.861 1.00 78.00 273 GLN A CA 1
ATOM 2258 C C . GLN A 1 273 ? 40.939 -19.088 -7.332 1.00 78.00 273 GLN A C 1
ATOM 2260 O O . GLN A 1 273 ? 40.764 -17.877 -7.479 1.00 78.00 273 GLN A O 1
ATOM 2265 N N . GLY A 1 274 ? 39.996 -19.875 -6.808 1.00 81.38 274 GLY A N 1
ATOM 2266 C CA . GLY A 1 274 ? 38.874 -19.305 -6.073 1.00 81.38 274 GLY A CA 1
ATOM 2267 C C . GLY A 1 274 ? 37.962 -18.394 -6.913 1.00 81.38 274 GLY A C 1
ATOM 2268 O O . GLY A 1 274 ? 37.506 -17.360 -6.437 1.00 81.38 274 GLY A O 1
ATOM 2269 N N . ARG A 1 275 ? 37.736 -18.706 -8.195 1.00 90.31 275 ARG A N 1
ATOM 2270 C CA . ARG A 1 275 ? 37.051 -17.788 -9.123 1.00 90.31 275 ARG A CA 1
ATOM 2271 C C . ARG A 1 275 ? 35.536 -17.887 -9.069 1.00 90.31 275 ARG A C 1
ATOM 2273 O O . ARG A 1 275 ? 34.984 -18.985 -9.048 1.00 90.31 275 ARG A O 1
ATOM 2280 N N . PHE A 1 276 ? 34.866 -16.745 -9.148 1.00 91.31 276 PHE A N 1
ATOM 2281 C CA . PHE A 1 276 ? 33.418 -16.662 -9.309 1.00 91.31 276 PHE A CA 1
ATOM 2282 C C . PHE A 1 276 ? 33.008 -15.424 -10.113 1.00 91.31 276 PHE A C 1
ATOM 2284 O O . PHE A 1 276 ? 33.758 -14.448 -10.225 1.00 91.31 276 PHE A O 1
ATOM 2291 N N . ARG A 1 277 ? 31.814 -15.479 -10.700 1.00 89.62 277 ARG A N 1
ATOM 2292 C CA . ARG A 1 277 ? 31.211 -14.413 -11.495 1.00 89.62 277 ARG A CA 1
ATOM 2293 C C . ARG A 1 277 ? 29.907 -13.950 -10.863 1.00 89.62 277 ARG A C 1
ATOM 2295 O O . ARG A 1 277 ? 29.107 -14.748 -10.389 1.00 89.62 277 ARG A O 1
ATOM 2302 N N . LEU A 1 278 ? 29.727 -12.639 -10.906 1.00 89.50 278 LEU A N 1
ATOM 2303 C CA . LEU A 1 278 ? 28.515 -11.905 -10.592 1.00 89.50 278 LEU A CA 1
ATOM 2304 C C . LEU A 1 278 ? 27.959 -11.358 -11.905 1.00 89.50 278 LEU A C 1
ATOM 2306 O O . LEU A 1 278 ? 28.665 -10.627 -12.606 1.00 89.50 278 LEU A O 1
ATOM 2310 N N . ALA A 1 279 ? 26.719 -11.696 -12.237 1.00 82.56 279 ALA A N 1
ATOM 2311 C CA . ALA A 1 279 ? 26.069 -11.229 -13.456 1.00 82.56 279 ALA A CA 1
ATOM 2312 C C . ALA A 1 279 ? 24.674 -10.672 -13.156 1.00 82.56 279 ALA A C 1
ATOM 2314 O O . ALA A 1 279 ? 23.831 -11.359 -12.581 1.00 82.56 279 ALA A O 1
ATOM 2315 N N . ASN A 1 280 ? 24.427 -9.435 -13.583 1.00 70.12 280 ASN A N 1
ATOM 2316 C CA . ASN A 1 280 ? 23.084 -8.867 -13.665 1.00 70.12 280 ASN A CA 1
ATOM 2317 C C . ASN A 1 280 ? 22.638 -8.984 -15.131 1.00 70.12 280 ASN A C 1
ATOM 2319 O O . ASN A 1 280 ? 23.321 -8.459 -16.016 1.00 70.12 280 ASN A O 1
ATOM 2323 N N . ILE A 1 281 ? 21.546 -9.702 -15.408 1.00 59.97 281 ILE A N 1
ATOM 2324 C CA . ILE A 1 281 ? 21.078 -9.897 -16.789 1.00 59.97 281 ILE A CA 1
ATOM 2325 C C . ILE A 1 281 ? 20.401 -8.603 -17.281 1.00 59.97 281 ILE A C 1
ATOM 2327 O O . ILE A 1 281 ? 19.429 -8.205 -16.642 1.00 59.97 281 ILE A O 1
ATOM 2331 N N . PRO A 1 282 ? 20.856 -7.967 -18.385 1.00 51.12 282 PRO A N 1
ATOM 2332 C CA . PRO A 1 282 ? 22.047 -8.277 -19.182 1.00 51.12 282 PRO A CA 1
ATOM 2333 C C . PRO A 1 282 ? 22.874 -7.037 -19.581 1.00 51.12 282 PRO A C 1
ATOM 2335 O O . PRO A 1 282 ? 22.921 -6.688 -20.752 1.00 51.12 282 PRO A O 1
ATOM 2338 N N . VAL A 1 283 ? 23.605 -6.384 -18.664 1.00 54.41 283 VAL A N 1
ATOM 2339 C CA . VAL A 1 283 ? 24.639 -5.401 -19.106 1.00 54.41 283 VAL A CA 1
ATOM 2340 C C . VAL A 1 283 ? 25.891 -5.328 -18.221 1.00 54.41 283 VAL A C 1
ATOM 2342 O O . VAL A 1 283 ? 26.858 -4.648 -18.568 1.00 54.41 283 VAL A O 1
ATOM 2345 N N . LEU A 1 284 ? 25.940 -6.031 -17.082 1.00 67.19 284 LEU A N 1
ATOM 2346 C CA . LEU A 1 284 ? 27.058 -5.916 -16.137 1.00 67.19 284 LEU A CA 1
ATOM 2347 C C . LEU A 1 284 ? 27.477 -7.274 -15.569 1.00 67.19 284 LEU A C 1
ATOM 2349 O O . LEU A 1 284 ? 26.780 -7.870 -14.749 1.00 67.19 284 LEU A O 1
ATOM 2353 N N . GLU A 1 285 ? 28.676 -7.706 -15.961 1.00 84.44 285 GLU A N 1
ATOM 2354 C CA . GLU A 1 285 ? 29.359 -8.870 -15.399 1.00 84.44 285 GLU A CA 1
ATOM 2355 C C . GLU A 1 285 ? 30.634 -8.437 -14.661 1.00 84.44 285 GLU A C 1
ATOM 2357 O O . GLU A 1 285 ? 31.451 -7.650 -15.164 1.00 84.44 285 GLU A O 1
ATOM 2362 N N . MET A 1 286 ? 30.832 -8.988 -13.468 1.00 89.25 286 MET A N 1
ATOM 2363 C CA . MET A 1 286 ? 32.062 -8.881 -12.694 1.00 89.25 286 MET A CA 1
ATOM 2364 C C . MET A 1 286 ? 32.581 -10.280 -12.389 1.00 89.25 286 MET A C 1
ATOM 2366 O O . MET A 1 286 ? 31.843 -11.141 -11.931 1.00 89.25 286 MET A O 1
ATOM 2370 N N . GLU A 1 287 ? 33.874 -10.495 -12.597 1.00 92.31 287 GLU A N 1
ATOM 2371 C CA . GLU A 1 287 ? 34.557 -11.686 -12.108 1.00 92.31 287 GLU A CA 1
ATOM 2372 C C . GLU A 1 287 ? 35.498 -11.310 -10.974 1.00 92.31 287 GLU A C 1
ATOM 2374 O O . GLU A 1 287 ? 36.242 -10.324 -11.065 1.00 92.31 287 GLU A O 1
ATOM 2379 N N . ILE A 1 288 ? 35.473 -12.133 -9.932 1.00 92.12 288 ILE A N 1
ATOM 2380 C CA . ILE A 1 288 ? 36.328 -12.033 -8.759 1.00 92.12 288 ILE A CA 1
ATOM 2381 C C . ILE A 1 288 ? 37.128 -13.333 -8.639 1.00 92.12 288 ILE A C 1
ATOM 2383 O O . ILE A 1 288 ? 36.626 -14.424 -8.910 1.00 92.12 288 ILE A O 1
ATOM 2387 N N . ALA A 1 289 ? 38.397 -13.206 -8.270 1.00 91.06 289 ALA A N 1
ATOM 2388 C CA . ALA A 1 289 ? 39.261 -14.312 -7.895 1.00 91.06 289 ALA A CA 1
ATOM 2389 C C . ALA A 1 289 ? 39.902 -14.010 -6.540 1.00 91.06 289 ALA A C 1
ATOM 2391 O O . ALA A 1 289 ? 40.402 -12.900 -6.319 1.00 91.06 289 ALA A O 1
ATOM 2392 N N . VAL A 1 290 ? 39.877 -15.001 -5.660 1.00 89.06 290 VAL A N 1
ATOM 2393 C CA . VAL A 1 290 ? 40.429 -14.945 -4.301 1.00 89.06 290 VAL A CA 1
ATOM 2394 C C . VAL A 1 290 ? 41.595 -15.925 -4.161 1.00 89.06 290 VAL A C 1
ATOM 2396 O O . VAL A 1 290 ? 41.955 -16.589 -5.137 1.00 89.06 290 VAL A O 1
ATOM 2399 N N . ASP A 1 291 ? 42.245 -15.971 -2.999 1.00 81.38 291 ASP A N 1
ATOM 2400 C CA . ASP A 1 291 ? 43.527 -16.670 -2.879 1.00 81.38 291 ASP A CA 1
ATOM 2401 C C . ASP A 1 291 ? 43.358 -18.208 -2.915 1.00 81.38 291 ASP A C 1
ATOM 2403 O O . ASP A 1 291 ? 44.206 -18.898 -3.488 1.00 81.38 291 ASP A O 1
ATOM 2407 N N . ASP A 1 292 ? 42.237 -18.751 -2.413 1.00 85.31 292 ASP A N 1
ATOM 2408 C CA . ASP A 1 292 ? 41.939 -20.192 -2.431 1.00 85.31 292 ASP A CA 1
ATOM 2409 C C . ASP A 1 292 ? 40.430 -20.549 -2.516 1.00 85.31 292 ASP A C 1
ATOM 2411 O O . ASP A 1 292 ? 39.544 -19.691 -2.557 1.00 85.31 292 ASP A O 1
ATOM 2415 N N . GLU A 1 293 ? 40.118 -21.852 -2.585 1.00 83.62 293 GLU A N 1
ATOM 2416 C CA . GLU A 1 293 ? 38.736 -22.361 -2.672 1.00 83.62 293 GLU A CA 1
ATOM 2417 C C . GLU A 1 293 ? 37.926 -22.206 -1.371 1.00 83.62 293 GLU A C 1
ATOM 2419 O O . GLU A 1 293 ? 36.698 -22.122 -1.429 1.00 83.62 293 GLU A O 1
ATOM 2424 N N . ASN A 1 294 ? 38.567 -22.144 -0.202 1.00 86.06 294 ASN A N 1
ATOM 2425 C CA . ASN A 1 294 ? 37.868 -21.909 1.064 1.00 86.06 294 ASN A CA 1
ATOM 2426 C C . ASN A 1 294 ? 37.415 -20.451 1.154 1.00 86.06 294 ASN A C 1
ATOM 2428 O O . ASN A 1 294 ? 36.264 -20.179 1.504 1.00 86.06 294 ASN A O 1
ATOM 2432 N N . GLU A 1 295 ? 38.286 -19.518 0.765 1.00 87.69 295 GLU A N 1
ATOM 2433 C CA . GLU A 1 295 ? 37.947 -18.103 0.673 1.00 87.69 295 GLU A CA 1
ATOM 2434 C C . GLU A 1 295 ? 36.812 -17.900 -0.339 1.00 87.69 295 GLU A C 1
ATOM 2436 O O . GLU A 1 295 ? 35.844 -17.194 -0.046 1.00 87.69 295 GLU A O 1
ATOM 2441 N N . LYS A 1 296 ? 36.852 -18.598 -1.484 1.00 89.62 296 LYS A N 1
ATOM 2442 C CA . LYS A 1 296 ? 35.780 -18.560 -2.493 1.00 89.62 296 LYS A CA 1
ATOM 2443 C C . LYS A 1 296 ? 34.446 -19.013 -1.918 1.00 89.62 296 LYS A C 1
ATOM 2445 O O . LYS A 1 296 ? 33.456 -18.304 -2.077 1.00 89.62 296 LYS A O 1
ATOM 2450 N N . ARG A 1 297 ? 34.409 -20.171 -1.247 1.00 88.00 297 ARG A N 1
ATOM 2451 C CA . ARG A 1 297 ? 33.187 -20.684 -0.600 1.00 88.00 297 ARG A CA 1
ATOM 2452 C C . ARG A 1 297 ? 32.636 -19.688 0.407 1.00 88.00 297 ARG A C 1
ATOM 2454 O O . ARG A 1 297 ? 31.436 -19.447 0.427 1.00 88.00 297 ARG A O 1
ATOM 2461 N N . SER A 1 298 ? 33.516 -19.072 1.191 1.00 90.88 298 SER A N 1
ATOM 2462 C CA . SER A 1 298 ? 33.122 -18.046 2.147 1.00 90.88 298 SER A CA 1
ATOM 2463 C C . SER A 1 298 ? 32.524 -16.821 1.438 1.00 90.88 298 SER A C 1
ATOM 2465 O O . SER A 1 298 ? 31.473 -16.351 1.844 1.00 90.88 298 SER A O 1
ATOM 2467 N N . TRP A 1 299 ? 33.140 -16.301 0.366 1.00 91.38 299 TRP A N 1
ATOM 2468 C CA . TRP A 1 299 ? 32.590 -15.166 -0.404 1.00 91.38 299 TRP A CA 1
ATOM 2469 C C . TRP A 1 299 ? 31.242 -15.486 -1.054 1.00 91.38 299 TRP A C 1
ATOM 2471 O O . TRP A 1 299 ? 30.342 -14.651 -1.014 1.00 91.38 299 TRP A O 1
ATOM 2481 N N . LEU A 1 300 ? 31.102 -16.674 -1.645 1.00 90.94 300 LEU A N 1
ATOM 2482 C CA . LEU A 1 300 ? 29.847 -17.113 -2.254 1.00 90.94 300 LEU A CA 1
ATOM 2483 C C . LEU A 1 300 ? 28.737 -17.248 -1.212 1.00 90.94 300 LEU A C 1
ATOM 2485 O O . LEU A 1 300 ? 27.654 -16.730 -1.445 1.00 90.94 300 LEU A O 1
ATOM 2489 N N . SER A 1 301 ? 29.026 -17.842 -0.050 1.00 91.31 301 SER A N 1
ATOM 2490 C CA . SER A 1 301 ? 28.064 -17.958 1.053 1.00 91.31 301 SER A CA 1
ATOM 2491 C C . SER A 1 301 ? 27.539 -16.591 1.503 1.00 91.31 301 SER A C 1
ATOM 2493 O O . SER A 1 301 ? 26.330 -16.416 1.633 1.00 91.31 301 SER A O 1
ATOM 2495 N N . ASP A 1 302 ? 28.428 -15.610 1.696 1.00 90.88 302 ASP A N 1
ATOM 2496 C CA . ASP A 1 302 ? 28.031 -14.258 2.113 1.00 90.88 302 ASP A CA 1
ATOM 2497 C C . ASP A 1 302 ? 27.171 -13.569 1.032 1.00 90.88 302 ASP A C 1
ATOM 2499 O O . ASP A 1 302 ? 26.180 -12.905 1.334 1.00 90.88 302 ASP A O 1
ATOM 2503 N N . LEU A 1 303 ? 27.519 -13.744 -0.250 1.00 92.19 303 LEU A N 1
ATOM 2504 C CA . LEU A 1 303 ? 26.766 -13.191 -1.382 1.00 92.19 303 LEU A CA 1
ATOM 2505 C C . LEU A 1 303 ? 25.392 -13.849 -1.560 1.00 92.19 303 LEU A C 1
ATOM 2507 O O . LEU A 1 303 ? 24.415 -13.156 -1.846 1.00 92.19 303 LEU A O 1
ATOM 2511 N N . GLU A 1 304 ? 25.302 -15.166 -1.388 1.00 91.44 304 GLU A N 1
ATOM 2512 C CA . GLU A 1 304 ? 24.044 -15.914 -1.429 1.00 91.44 304 GLU A CA 1
ATOM 2513 C C . GLU A 1 304 ? 23.103 -15.460 -0.314 1.00 91.44 304 GLU A C 1
ATOM 2515 O O . GLU A 1 304 ? 21.930 -15.186 -0.576 1.00 91.44 304 GLU A O 1
ATOM 2520 N N . GLU A 1 305 ? 23.613 -15.307 0.911 1.00 89.88 305 GLU A N 1
ATOM 2521 C CA . GLU A 1 305 ? 22.828 -14.805 2.039 1.00 89.88 305 GLU A CA 1
ATOM 2522 C C . GLU A 1 305 ? 22.305 -13.386 1.781 1.00 89.88 305 GLU A C 1
ATOM 2524 O O . GLU A 1 305 ? 21.125 -13.113 2.022 1.00 89.88 305 GLU A O 1
ATOM 2529 N N . ILE A 1 306 ? 23.142 -12.499 1.231 1.00 89.25 306 ILE A N 1
ATOM 2530 C CA . ILE A 1 306 ? 22.734 -11.146 0.833 1.00 89.25 306 ILE A CA 1
ATOM 2531 C C . ILE A 1 306 ? 21.603 -11.200 -0.200 1.00 89.25 306 ILE A C 1
ATOM 2533 O O . ILE A 1 306 ? 20.567 -10.567 0.000 1.00 89.25 306 ILE A O 1
ATOM 2537 N N . ILE A 1 307 ? 21.763 -11.963 -1.286 1.00 85.69 307 ILE A N 1
ATOM 2538 C CA . ILE A 1 307 ? 20.759 -12.050 -2.360 1.00 85.69 307 ILE A CA 1
ATOM 2539 C C . ILE A 1 307 ? 19.440 -12.627 -1.832 1.00 85.69 307 ILE A C 1
ATOM 2541 O O . ILE A 1 307 ? 18.369 -12.142 -2.200 1.00 85.69 307 ILE A O 1
ATOM 2545 N N . LEU A 1 308 ? 19.499 -13.629 -0.950 1.00 86.31 308 LEU A N 1
ATOM 2546 C CA . LEU A 1 308 ? 18.316 -14.177 -0.284 1.00 86.31 308 LEU A CA 1
ATOM 2547 C C . LEU A 1 308 ? 17.608 -13.117 0.565 1.00 86.31 308 LEU A C 1
ATOM 2549 O O . LEU A 1 308 ? 16.398 -12.955 0.436 1.00 86.31 308 LEU A O 1
ATOM 2553 N N . CYS A 1 309 ? 18.347 -12.356 1.373 1.00 81.38 309 CYS A N 1
ATOM 2554 C CA . CYS A 1 309 ? 17.772 -11.285 2.189 1.00 81.38 309 CYS A CA 1
ATOM 2555 C C . CYS A 1 309 ? 17.145 -10.174 1.327 1.00 81.38 309 CYS A C 1
ATOM 2557 O O . CYS A 1 309 ? 16.046 -9.709 1.630 1.00 81.38 309 CYS A O 1
ATOM 2559 N N . LEU A 1 310 ? 17.771 -9.806 0.202 1.00 77.44 310 LEU A N 1
ATOM 2560 C CA . LEU A 1 310 ? 17.221 -8.817 -0.733 1.00 77.44 310 LEU A CA 1
ATOM 2561 C C . LEU A 1 310 ? 15.885 -9.257 -1.350 1.00 77.44 310 LEU A C 1
ATOM 2563 O O . LEU A 1 310 ? 15.040 -8.408 -1.626 1.00 77.44 310 LEU A O 1
ATOM 2567 N N . ARG A 1 311 ? 15.660 -10.563 -1.554 1.00 78.12 311 ARG A N 1
ATOM 2568 C CA . ARG A 1 311 ? 14.359 -11.085 -2.022 1.00 78.12 311 ARG A CA 1
ATOM 2569 C C . ARG A 1 311 ? 13.242 -10.880 -0.998 1.00 78.12 311 ARG A C 1
ATOM 2571 O O . ARG A 1 311 ? 12.093 -10.715 -1.394 1.00 78.12 311 ARG A O 1
ATOM 2578 N N . ASP A 1 312 ? 13.593 -10.838 0.283 1.00 76.44 312 ASP A N 1
ATOM 2579 C CA . ASP A 1 312 ? 12.683 -10.576 1.400 1.00 76.44 312 ASP A CA 1
ATOM 2580 C C . ASP A 1 312 ? 12.678 -9.086 1.822 1.00 76.44 312 ASP A C 1
ATOM 2582 O O . ASP A 1 312 ? 12.131 -8.743 2.871 1.00 76.44 312 ASP A O 1
ATOM 2586 N N . ASN A 1 313 ? 13.269 -8.187 1.018 1.00 75.81 313 ASN A N 1
ATOM 2587 C CA . ASN A 1 313 ? 13.416 -6.752 1.309 1.00 75.81 313 ASN A CA 1
ATOM 2588 C C . ASN A 1 313 ? 14.068 -6.460 2.683 1.00 75.81 313 ASN A C 1
ATOM 2590 O O . ASN A 1 313 ? 13.654 -5.544 3.397 1.00 75.81 313 ASN A O 1
ATOM 2594 N N . THR A 1 314 ? 15.083 -7.243 3.061 1.00 81.50 314 THR A N 1
ATOM 2595 C CA . THR A 1 314 ? 15.849 -7.109 4.315 1.00 81.50 314 THR A CA 1
ATOM 2596 C C . THR A 1 314 ? 17.355 -7.254 4.054 1.00 81.50 314 THR A C 1
ATOM 2598 O O . THR A 1 314 ? 17.767 -7.658 2.967 1.00 81.50 314 THR A O 1
ATOM 2601 N N . THR A 1 315 ? 18.198 -6.957 5.046 1.00 85.44 315 THR A N 1
ATOM 2602 C CA . THR A 1 315 ? 19.643 -7.270 5.032 1.00 85.44 315 THR A CA 1
ATOM 2603 C C . THR A 1 315 ? 19.981 -8.422 5.995 1.00 85.44 315 THR A C 1
ATOM 2605 O O . THR A 1 315 ? 19.155 -8.769 6.850 1.00 85.44 315 THR A O 1
ATOM 2608 N N . PRO A 1 316 ? 21.173 -9.043 5.893 1.00 88.25 316 PRO A N 1
ATOM 2609 C CA . PRO A 1 316 ? 21.595 -10.086 6.831 1.00 88.25 316 PRO A CA 1
ATOM 2610 C C . PRO A 1 316 ? 21.685 -9.602 8.288 1.00 88.25 316 PRO A C 1
ATOM 2612 O O . PRO A 1 316 ? 21.228 -10.293 9.198 1.00 88.25 316 PRO A O 1
ATOM 2615 N N . VAL A 1 317 ? 22.214 -8.394 8.522 1.00 87.31 317 VAL A N 1
ATOM 2616 C CA . VAL A 1 317 ? 22.307 -7.798 9.870 1.00 87.31 317 VAL A CA 1
ATOM 2617 C C . VAL A 1 317 ? 20.914 -7.519 10.427 1.00 87.31 317 VAL A C 1
ATOM 2619 O O . VAL A 1 317 ? 20.613 -7.877 11.565 1.00 87.31 317 VAL A O 1
ATOM 2622 N N . GLN A 1 318 ? 20.026 -6.973 9.600 1.00 84.44 318 GLN A N 1
ATOM 2623 C CA . GLN A 1 318 ? 18.622 -6.762 9.939 1.00 84.44 318 GLN A CA 1
ATOM 2624 C C . GLN A 1 318 ? 17.923 -8.064 10.343 1.00 84.44 318 GLN A C 1
ATOM 2626 O O . GLN A 1 318 ? 17.296 -8.154 11.402 1.00 84.44 318 GLN A O 1
ATOM 2631 N N . LYS A 1 319 ? 18.079 -9.112 9.533 1.00 85.94 319 LYS A N 1
ATOM 2632 C CA . LYS A 1 319 ? 17.535 -10.438 9.826 1.00 85.94 319 LYS A CA 1
ATOM 2633 C C . LYS A 1 319 ? 18.068 -10.979 11.157 1.00 85.94 319 LYS A C 1
ATOM 2635 O O . LYS A 1 319 ? 17.271 -11.422 11.984 1.00 85.94 319 LYS A O 1
ATOM 2640 N N . LEU A 1 320 ? 19.378 -10.875 11.396 1.00 87.88 320 LEU A N 1
ATOM 2641 C CA . LEU A 1 320 ? 20.021 -11.281 12.648 1.00 87.88 320 LEU A CA 1
ATOM 2642 C C . LEU A 1 320 ? 19.410 -10.562 13.858 1.00 87.88 320 LEU A C 1
ATOM 2644 O O . LEU A 1 320 ? 18.991 -11.220 14.809 1.00 87.88 320 LEU A O 1
ATOM 2648 N N . LEU A 1 321 ? 19.340 -9.229 13.829 1.00 84.94 321 LEU A N 1
ATOM 2649 C CA . LEU A 1 321 ? 18.814 -8.432 14.942 1.00 84.94 321 LEU A CA 1
ATOM 2650 C C . LEU A 1 321 ? 17.339 -8.745 15.215 1.00 84.94 321 LEU A C 1
ATOM 2652 O O . LEU A 1 321 ? 16.945 -8.908 16.369 1.00 84.94 321 LEU A O 1
ATOM 2656 N N . LYS A 1 322 ? 16.531 -8.923 14.163 1.00 82.94 322 LYS A N 1
ATOM 2657 C CA . LYS A 1 322 ? 15.119 -9.304 14.297 1.00 82.94 322 LYS A CA 1
ATOM 2658 C C . LYS A 1 322 ? 14.955 -10.673 14.958 1.00 82.94 322 LYS A C 1
ATOM 2660 O O . LYS A 1 322 ? 14.155 -10.816 15.878 1.00 82.94 322 LYS A O 1
ATOM 2665 N N . GLU A 1 323 ? 15.710 -11.678 14.519 1.00 83.62 323 GLU A N 1
ATOM 2666 C CA . GLU A 1 323 ? 15.666 -13.020 15.113 1.00 83.62 323 GLU A CA 1
ATOM 2667 C C . GLU A 1 323 ? 16.105 -13.023 16.581 1.00 83.62 323 GLU A C 1
ATOM 2669 O O . GLU A 1 323 ? 15.557 -13.774 17.391 1.00 83.62 323 GLU A O 1
ATOM 2674 N N . ARG A 1 324 ? 17.089 -12.191 16.935 1.00 86.25 324 ARG A N 1
ATOM 2675 C CA . ARG A 1 324 ? 17.548 -12.033 18.318 1.00 86.25 324 ARG A CA 1
ATOM 2676 C C . ARG A 1 324 ? 16.495 -11.384 19.201 1.00 86.25 324 ARG A C 1
ATOM 2678 O O . ARG A 1 324 ? 16.149 -11.960 20.227 1.00 86.25 324 ARG A O 1
ATOM 2685 N N . HIS A 1 325 ? 15.915 -10.278 18.742 1.00 80.31 325 HIS A N 1
ATOM 2686 C CA . HIS A 1 325 ? 14.853 -9.578 19.455 1.00 80.31 325 HIS A CA 1
ATOM 2687 C C . HIS A 1 325 ? 13.706 -10.518 19.833 1.00 80.31 325 HIS A C 1
ATOM 2689 O O . HIS A 1 325 ? 13.261 -10.559 20.978 1.00 80.31 325 HIS A O 1
ATOM 2695 N N . ILE A 1 326 ? 13.286 -11.334 18.867 1.00 78.75 326 ILE A N 1
ATOM 2696 C CA . ILE A 1 326 ? 12.239 -12.336 19.041 1.00 78.75 326 ILE A CA 1
ATOM 2697 C C . ILE A 1 326 ? 12.630 -13.380 20.101 1.00 78.75 326 ILE A C 1
ATOM 2699 O O . ILE A 1 326 ? 11.823 -13.705 20.969 1.00 78.75 326 ILE A O 1
ATOM 2703 N N . LYS A 1 327 ? 13.867 -13.894 20.067 1.00 81.38 327 LYS A N 1
ATOM 2704 C CA . LYS A 1 327 ? 14.358 -14.865 21.063 1.00 81.38 327 LYS A CA 1
ATOM 2705 C C . LYS A 1 327 ? 14.411 -14.273 22.470 1.00 81.38 327 LYS A C 1
ATOM 2707 O O . LYS A 1 327 ? 14.060 -14.965 23.421 1.00 81.38 327 LYS A O 1
ATOM 2712 N N . CYS A 1 328 ? 14.835 -13.018 22.596 1.00 76.69 328 CYS A N 1
ATOM 2713 C CA . CYS A 1 328 ? 14.890 -12.315 23.874 1.00 76.69 328 CYS A CA 1
ATOM 2714 C C . CYS A 1 328 ? 13.487 -12.111 24.460 1.00 76.69 328 CYS A C 1
ATOM 2716 O O . CYS A 1 328 ? 13.290 -12.376 25.642 1.00 76.69 328 CYS A O 1
ATOM 2718 N N . MET A 1 329 ? 12.501 -11.728 23.640 1.00 74.88 329 MET A N 1
ATOM 2719 C CA . MET A 1 329 ? 11.102 -11.637 24.082 1.00 74.88 329 MET A CA 1
ATOM 2720 C C . MET A 1 329 ? 10.571 -13.002 24.542 1.00 74.88 329 MET A C 1
ATOM 2722 O O . MET A 1 329 ? 10.170 -13.140 25.693 1.00 74.88 329 MET A O 1
ATOM 2726 N N . ALA A 1 330 ? 10.724 -14.046 23.721 1.00 74.19 330 ALA A N 1
ATOM 2727 C CA . ALA A 1 330 ? 10.255 -15.392 24.056 1.00 74.19 330 ALA A CA 1
ATOM 2728 C C . ALA A 1 330 ? 10.896 -15.972 25.337 1.00 74.19 330 ALA A C 1
ATOM 2730 O O . ALA A 1 330 ? 10.242 -16.682 26.102 1.00 74.19 330 ALA A O 1
ATOM 2731 N N . ALA A 1 331 ? 12.177 -15.681 25.594 1.00 71.38 331 ALA A N 1
ATOM 2732 C CA . ALA A 1 331 ? 12.855 -16.098 26.823 1.00 71.38 331 ALA A CA 1
ATOM 2733 C C . ALA A 1 331 ? 12.268 -15.420 28.074 1.00 71.38 331 ALA A C 1
ATOM 2735 O O . ALA A 1 331 ? 12.197 -16.045 29.136 1.00 71.38 331 ALA A O 1
ATOM 2736 N N . ARG A 1 332 ? 11.821 -14.166 27.949 1.00 69.56 332 ARG A N 1
ATOM 2737 C CA . ARG A 1 332 ? 11.230 -13.386 29.045 1.00 69.56 332 ARG A CA 1
ATOM 2738 C C . ARG A 1 332 ? 9.766 -13.745 29.279 1.00 69.56 332 ARG A C 1
ATOM 2740 O O . ARG A 1 332 ? 9.399 -13.936 30.433 1.00 69.56 332 ARG A O 1
ATOM 2747 N N . ASP A 1 333 ? 8.981 -13.971 28.229 1.00 68.75 333 ASP A N 1
ATOM 2748 C CA . ASP A 1 333 ? 7.593 -14.449 28.350 1.00 68.75 333 ASP A CA 1
ATOM 2749 C C . ASP A 1 333 ? 7.548 -15.807 29.065 1.00 68.75 333 ASP A C 1
ATOM 2751 O O . ASP A 1 333 ? 6.748 -16.035 29.974 1.00 68.75 333 ASP A O 1
ATOM 2755 N N . LYS A 1 334 ? 8.521 -16.680 28.763 1.00 67.81 334 LYS A N 1
ATOM 2756 C CA . LYS A 1 334 ? 8.719 -17.951 29.471 1.00 67.81 334 LYS A CA 1
ATOM 2757 C C . LYS A 1 334 ? 9.090 -17.768 30.949 1.00 67.81 334 LYS A C 1
ATOM 2759 O O . LYS A 1 334 ? 8.661 -18.571 31.774 1.00 67.81 334 LYS A O 1
ATOM 2764 N N . LYS A 1 335 ? 9.871 -16.737 31.295 1.00 66.44 335 LYS A N 1
ATOM 2765 C CA . LYS A 1 335 ? 10.231 -16.389 32.686 1.00 66.44 335 LYS A CA 1
ATOM 2766 C C . LYS A 1 335 ? 9.039 -15.795 33.455 1.00 66.44 335 LYS A C 1
ATOM 2768 O O . LYS A 1 335 ? 8.959 -15.982 34.664 1.00 66.44 335 LYS A O 1
ATOM 2773 N N . ASN A 1 336 ? 8.108 -15.151 32.747 1.00 63.09 336 ASN A N 1
ATOM 2774 C CA . ASN A 1 336 ? 6.897 -14.531 33.293 1.00 63.09 336 ASN A CA 1
ATOM 2775 C C . ASN A 1 336 ? 5.660 -15.457 33.293 1.00 63.09 336 ASN A C 1
ATOM 2777 O O . ASN A 1 336 ? 4.621 -15.074 33.820 1.00 63.09 336 ASN A O 1
ATOM 2781 N N . GLY A 1 337 ? 5.760 -16.677 32.750 1.00 47.19 337 GLY A N 1
ATOM 2782 C CA . GLY A 1 337 ? 4.681 -17.675 32.772 1.00 47.19 337 GLY A CA 1
ATOM 2783 C C . GLY A 1 337 ? 3.682 -17.599 31.609 1.00 47.19 337 GLY A C 1
ATOM 2784 O O . GLY A 1 337 ? 2.678 -18.309 31.625 1.00 47.19 337 GLY A O 1
ATOM 2785 N N . GLU A 1 338 ? 3.949 -16.805 30.572 1.00 51.00 338 GLU A N 1
ATOM 2786 C CA . GLU A 1 338 ? 3.062 -16.635 29.415 1.00 51.00 338 GLU A CA 1
ATOM 2787 C C . GLU A 1 338 ? 3.447 -17.604 28.281 1.00 51.00 338 GLU A C 1
ATOM 2789 O O . GLU A 1 338 ? 4.370 -17.374 27.505 1.00 51.00 338 GLU A O 1
ATOM 2794 N N . THR A 1 339 ? 2.760 -18.749 28.182 1.00 43.66 339 THR A N 1
ATOM 2795 C CA . THR A 1 339 ? 3.151 -19.846 27.263 1.00 43.66 339 THR A CA 1
ATOM 2796 C C . THR A 1 339 ? 2.643 -19.673 25.823 1.00 43.66 339 THR A C 1
ATOM 2798 O O . THR A 1 339 ? 3.199 -20.269 24.904 1.00 43.66 339 THR A O 1
ATOM 2801 N N . LYS A 1 340 ? 1.610 -18.847 25.595 1.00 48.16 340 LYS A N 1
ATOM 2802 C CA . LYS A 1 340 ? 0.909 -18.754 24.296 1.00 48.16 340 LYS A CA 1
ATOM 2803 C C . LYS A 1 340 ? 1.687 -18.024 23.189 1.00 48.16 340 LYS A C 1
ATOM 2805 O O . LYS A 1 340 ? 1.514 -18.378 22.031 1.00 48.16 340 LYS A O 1
ATOM 2810 N N . GLN A 1 341 ? 2.551 -17.050 23.500 1.00 47.69 341 GLN A N 1
ATOM 2811 C CA . GLN A 1 341 ? 3.295 -16.306 22.462 1.00 47.69 341 GLN A CA 1
ATOM 2812 C C . GLN A 1 341 ? 4.469 -17.104 21.865 1.00 47.69 341 GLN A C 1
ATOM 2814 O O . GLN A 1 341 ? 4.833 -16.908 20.706 1.00 47.69 341 GLN A O 1
ATOM 2819 N N . VAL A 1 342 ? 5.044 -18.044 22.621 1.00 41.56 342 VAL A N 1
ATOM 2820 C CA . VAL A 1 342 ? 6.251 -18.786 22.223 1.00 41.56 342 VAL A CA 1
ATOM 2821 C C . VAL A 1 342 ? 5.984 -19.740 21.048 1.00 41.56 342 VAL A C 1
ATOM 2823 O O . VAL A 1 342 ? 6.826 -19.860 20.160 1.00 41.56 342 VAL A O 1
ATOM 2826 N N . GLU A 1 343 ? 4.812 -20.380 20.985 1.00 46.84 343 GLU A N 1
ATOM 2827 C CA . GLU A 1 343 ? 4.479 -21.370 19.944 1.00 46.84 343 GLU A CA 1
ATOM 2828 C C . GLU A 1 343 ? 4.192 -20.731 18.574 1.00 46.84 343 GLU A C 1
ATOM 2830 O O . GLU A 1 343 ? 4.689 -21.209 17.546 1.00 46.84 343 GLU A O 1
ATOM 2835 N N . ASP A 1 344 ? 3.486 -19.597 18.555 1.00 51.44 344 ASP A N 1
ATOM 2836 C CA . ASP A 1 344 ? 3.193 -18.831 17.336 1.00 51.44 344 ASP A CA 1
ATOM 2837 C C . ASP A 1 344 ? 4.472 -18.247 16.712 1.00 51.44 344 ASP A C 1
ATOM 2839 O O . ASP A 1 344 ? 4.665 -18.246 15.489 1.00 51.44 344 ASP A O 1
ATOM 2843 N N . ILE A 1 345 ? 5.405 -17.825 17.565 1.00 50.31 345 ILE A N 1
ATOM 2844 C CA . ILE A 1 345 ? 6.703 -17.274 17.178 1.00 50.31 345 ILE A CA 1
ATOM 2845 C C . ILE A 1 345 ? 7.645 -18.369 16.641 1.00 50.31 345 ILE A C 1
ATOM 2847 O O . ILE A 1 345 ? 8.292 -18.181 15.603 1.00 50.31 345 ILE A O 1
ATOM 2851 N N . GLN A 1 346 ? 7.698 -19.538 17.291 1.00 46.44 346 GLN A N 1
ATOM 2852 C CA . GLN A 1 346 ? 8.493 -20.686 16.832 1.00 46.44 346 GLN A CA 1
ATOM 2853 C C . GLN A 1 346 ? 7.996 -21.201 15.467 1.00 46.44 346 GLN A C 1
ATOM 2855 O O . GLN A 1 346 ? 8.792 -21.561 14.594 1.00 46.44 346 GLN A O 1
ATOM 2860 N N . SER A 1 347 ? 6.675 -21.189 15.263 1.00 49.34 347 SER A N 1
ATOM 2861 C CA . SER A 1 347 ? 6.001 -21.530 14.004 1.00 49.34 347 SER A CA 1
ATOM 2862 C C . SER A 1 347 ? 6.402 -20.592 12.856 1.00 49.34 347 SER A C 1
ATOM 2864 O O . SER A 1 347 ? 6.723 -21.056 11.754 1.00 49.34 347 SER A O 1
ATOM 2866 N N . ALA A 1 348 ? 6.483 -19.281 13.114 1.00 48.94 348 ALA A N 1
ATOM 2867 C CA . ALA A 1 348 ? 6.918 -18.291 12.128 1.00 48.94 348 ALA A CA 1
ATOM 2868 C C . ALA A 1 348 ? 8.391 -18.472 11.713 1.00 48.94 348 ALA A C 1
ATOM 2870 O O . ALA A 1 348 ? 8.697 -18.433 10.522 1.00 48.94 348 ALA A O 1
ATOM 2871 N N . LEU A 1 349 ? 9.294 -18.745 12.663 1.00 46.09 349 LEU A N 1
ATOM 2872 C CA . LEU A 1 349 ? 10.720 -19.006 12.400 1.00 46.09 349 LEU A CA 1
ATOM 2873 C C . LEU A 1 349 ? 10.962 -20.316 11.630 1.00 46.09 349 LEU A C 1
ATOM 2875 O O . LEU A 1 349 ? 11.820 -20.375 10.743 1.00 46.09 349 LEU A O 1
ATOM 2879 N N . ASN A 1 350 ? 10.191 -21.364 11.931 1.00 48.53 350 ASN A N 1
ATOM 2880 C CA . ASN A 1 350 ? 10.305 -22.656 11.252 1.00 48.53 350 ASN A CA 1
ATOM 2881 C C . ASN A 1 350 ? 9.828 -22.590 9.794 1.00 48.53 350 ASN A C 1
ATOM 2883 O O . ASN A 1 350 ? 10.443 -23.216 8.928 1.00 48.53 350 ASN A O 1
ATOM 2887 N N . LYS A 1 351 ? 8.808 -21.773 9.486 1.00 51.09 351 LYS A N 1
ATOM 2888 C CA . LYS A 1 351 ? 8.388 -21.500 8.098 1.00 51.09 351 LYS A CA 1
ATOM 2889 C C . LYS A 1 351 ? 9.512 -20.874 7.264 1.00 51.09 351 LYS A C 1
ATOM 2891 O O . LYS A 1 351 ? 9.663 -21.225 6.094 1.00 51.09 351 LYS A O 1
ATOM 2896 N N . THR A 1 352 ? 10.339 -20.012 7.857 1.00 44.69 352 THR A N 1
ATOM 2897 C CA . THR A 1 352 ? 11.477 -19.363 7.182 1.00 44.69 352 THR A CA 1
ATOM 2898 C C . THR A 1 352 ? 12.637 -20.335 6.930 1.00 44.69 352 THR A C 1
ATOM 2900 O O . THR A 1 352 ? 13.219 -20.323 5.846 1.00 44.69 352 THR A O 1
ATOM 2903 N N . LYS A 1 353 ? 12.933 -21.240 7.879 1.00 41.84 353 LYS A N 1
ATOM 2904 C CA . LYS A 1 353 ? 13.942 -22.310 7.712 1.00 41.84 353 LYS A CA 1
ATOM 2905 C C . LYS A 1 353 ? 13.545 -23.353 6.662 1.00 41.84 353 LYS A C 1
ATOM 2907 O O . LYS A 1 353 ? 14.349 -23.674 5.791 1.00 41.84 353 LYS A O 1
ATOM 2912 N N . LEU A 1 354 ? 12.292 -23.816 6.684 1.00 43.62 354 LEU A N 1
ATOM 2913 C CA . LEU A 1 354 ? 11.755 -24.771 5.701 1.00 43.62 354 LEU A CA 1
ATOM 2914 C C . LEU A 1 354 ? 11.752 -24.206 4.270 1.00 43.62 354 LEU A C 1
ATOM 2916 O O . LEU A 1 354 ? 11.851 -24.963 3.304 1.00 43.62 354 LEU A O 1
ATOM 2920 N N . ARG A 1 355 ? 11.662 -22.878 4.117 1.00 40.59 355 ARG A N 1
ATOM 2921 C CA . ARG A 1 355 ? 11.771 -22.198 2.819 1.00 40.59 355 ARG A CA 1
ATOM 2922 C C . ARG A 1 355 ? 13.214 -22.173 2.301 1.00 40.59 355 ARG A C 1
ATOM 2924 O O . ARG A 1 355 ? 13.404 -22.367 1.106 1.00 40.59 355 ARG A O 1
ATOM 2931 N N . ALA A 1 356 ? 14.209 -22.010 3.177 1.00 40.28 356 ALA A N 1
ATOM 2932 C CA . ALA A 1 356 ? 15.629 -22.044 2.815 1.00 40.28 356 ALA A CA 1
ATOM 2933 C C . ALA A 1 356 ? 16.104 -23.458 2.420 1.00 40.28 356 ALA A C 1
ATOM 2935 O O . ALA A 1 356 ? 16.768 -23.621 1.400 1.00 40.28 356 ALA A O 1
ATOM 2936 N N . GLU A 1 357 ? 15.681 -24.497 3.148 1.00 36.44 357 GLU A N 1
ATOM 2937 C CA . GLU A 1 357 ? 16.051 -25.894 2.846 1.00 36.44 357 GLU A CA 1
ATOM 2938 C C . GLU A 1 357 ? 15.414 -26.433 1.553 1.00 36.44 357 GLU A C 1
ATOM 2940 O O . GLU A 1 357 ? 15.987 -27.293 0.882 1.00 36.44 357 GLU A O 1
ATOM 2945 N N . ARG A 1 358 ? 14.244 -25.910 1.159 1.00 36.69 358 ARG A N 1
ATOM 2946 C CA . ARG A 1 358 ? 13.585 -26.266 -0.111 1.00 36.69 358 ARG A CA 1
ATOM 2947 C C . ARG A 1 358 ? 14.275 -25.672 -1.343 1.00 36.69 358 ARG A C 1
ATOM 2949 O O . ARG A 1 358 ? 14.108 -26.220 -2.430 1.00 36.69 358 ARG A O 1
ATOM 2956 N N . VAL A 1 359 ? 15.048 -24.592 -1.191 1.00 40.72 359 VAL A N 1
ATOM 2957 C CA . VAL A 1 359 ? 15.755 -23.923 -2.301 1.00 40.72 359 VAL A CA 1
ATOM 2958 C C . VAL A 1 359 ? 17.058 -24.648 -2.656 1.00 40.72 359 VAL A C 1
ATOM 2960 O O . VAL A 1 359 ? 17.367 -24.778 -3.835 1.00 40.72 359 VAL A O 1
ATOM 2963 N N . SER A 1 360 ? 17.767 -25.233 -1.685 1.00 35.19 360 SER A N 1
ATOM 2964 C CA . SER A 1 360 ? 19.003 -25.994 -1.949 1.00 35.19 360 SER A CA 1
ATOM 2965 C C . SER A 1 360 ? 18.790 -27.343 -2.659 1.00 35.19 360 SER A C 1
ATOM 2967 O O . SER A 1 360 ? 19.762 -27.957 -3.083 1.00 35.19 360 SER A O 1
ATOM 2969 N N . LYS A 1 361 ? 17.543 -27.825 -2.790 1.00 31.97 361 LYS A N 1
ATOM 2970 C CA . LYS A 1 361 ? 17.209 -29.136 -3.390 1.00 31.97 361 LYS A CA 1
ATOM 2971 C C . LYS A 1 361 ? 16.533 -29.079 -4.766 1.00 31.97 361 LYS A C 1
ATOM 2973 O O . LYS A 1 361 ? 16.221 -30.132 -5.310 1.00 31.97 361 LYS A O 1
ATOM 2978 N N . LYS A 1 362 ? 16.308 -27.895 -5.344 1.00 33.41 362 LYS A N 1
ATOM 2979 C CA . LYS A 1 362 ? 15.708 -27.740 -6.681 1.00 33.41 362 LYS A CA 1
ATOM 2980 C C . LYS A 1 362 ? 16.691 -27.083 -7.648 1.00 33.41 362 LYS A C 1
ATOM 2982 O O . LYS A 1 362 ? 16.605 -25.893 -7.931 1.00 33.41 362 LYS A O 1
ATOM 2987 N N . GLN A 1 363 ? 17.619 -27.880 -8.157 1.00 30.89 363 GLN A N 1
ATOM 2988 C CA . GLN A 1 363 ? 18.301 -27.614 -9.419 1.00 30.89 363 GLN A CA 1
ATOM 2989 C C . GLN A 1 363 ? 18.261 -28.935 -10.199 1.00 30.89 363 GLN A C 1
ATOM 2991 O O . GLN A 1 363 ? 18.643 -29.957 -9.638 1.00 30.89 363 GLN A O 1
ATOM 2996 N N . PHE A 1 364 ? 17.772 -28.868 -11.442 1.00 27.98 364 PHE A N 1
ATOM 2997 C CA . PHE A 1 364 ? 17.327 -29.925 -12.371 1.00 27.98 364 PHE A CA 1
ATOM 2998 C C . PHE A 1 364 ? 15.799 -30.146 -12.465 1.00 27.98 364 PHE A C 1
ATOM 3000 O O . PHE A 1 364 ? 15.132 -30.485 -11.493 1.00 27.98 364 PHE A O 1
ATOM 3007 N N . ASP A 1 365 ? 15.338 -29.929 -13.702 1.00 23.94 365 ASP A N 1
ATOM 3008 C CA . ASP A 1 365 ? 14.044 -30.131 -14.371 1.00 23.94 365 ASP A CA 1
ATOM 3009 C C . ASP A 1 365 ? 12.840 -29.171 -14.206 1.00 23.94 365 ASP A C 1
ATOM 3011 O O . ASP A 1 365 ? 12.188 -29.084 -13.169 1.00 23.94 365 ASP A O 1
ATOM 3015 N N . GLU A 1 366 ? 12.592 -28.515 -15.355 1.00 24.12 366 GLU A N 1
ATOM 3016 C CA . GLU A 1 366 ? 11.359 -28.132 -16.069 1.00 24.12 366 GLU A CA 1
ATOM 3017 C C . GLU A 1 366 ? 10.297 -27.164 -15.485 1.00 24.12 366 GLU A C 1
ATOM 3019 O O . GLU A 1 366 ? 9.977 -27.102 -14.301 1.00 24.12 366 GLU A O 1
ATOM 3024 N N . SER A 1 367 ? 9.790 -26.360 -16.431 1.00 23.02 367 SER A N 1
ATOM 3025 C CA . SER A 1 367 ? 8.743 -25.320 -16.453 1.00 23.02 367 SER A CA 1
ATOM 3026 C C . SER A 1 367 ? 7.310 -25.909 -16.437 1.00 23.02 367 SER A C 1
ATOM 3028 O O . SER A 1 367 ? 7.168 -27.122 -16.320 1.00 23.02 367 SER A O 1
ATOM 3030 N N . PRO A 1 368 ? 6.218 -25.156 -16.719 1.00 35.97 368 PRO A N 1
ATOM 3031 C CA . PRO A 1 368 ? 5.741 -23.825 -16.289 1.00 35.97 368 PRO A CA 1
ATOM 3032 C C . PRO A 1 368 ? 4.342 -23.910 -15.607 1.00 35.97 368 PRO A C 1
ATOM 3034 O O . PRO A 1 368 ? 3.673 -24.927 -15.747 1.00 35.97 368 PRO A O 1
ATOM 3037 N N . THR A 1 369 ? 3.851 -22.852 -14.932 1.00 22.95 369 THR A N 1
ATOM 3038 C CA . THR A 1 369 ? 2.455 -22.315 -15.033 1.00 22.95 369 THR A CA 1
ATOM 3039 C C . THR A 1 369 ? 2.136 -21.237 -13.984 1.00 22.95 369 THR A C 1
ATOM 3041 O O . THR A 1 369 ? 2.495 -21.337 -12.811 1.00 22.95 369 THR A O 1
ATOM 3044 N N . GLU A 1 370 ? 1.444 -20.196 -14.449 1.00 24.25 370 GLU A N 1
ATOM 3045 C CA . GLU A 1 370 ? 0.940 -19.025 -13.725 1.00 24.25 370 GLU A CA 1
ATOM 3046 C C . GLU A 1 370 ? -0.337 -19.315 -12.922 1.00 24.25 370 GLU A C 1
ATOM 3048 O O . GLU A 1 370 ? -1.200 -20.038 -13.408 1.00 24.25 370 GLU A O 1
ATOM 3053 N N . VAL A 1 371 ? -0.518 -18.641 -11.772 1.00 23.73 371 VAL A N 1
ATOM 3054 C CA . VAL A 1 371 ? -1.830 -18.176 -11.268 1.00 23.73 371 VAL A CA 1
ATOM 3055 C C . VAL A 1 371 ? -1.618 -16.918 -10.405 1.00 23.73 371 VAL A C 1
ATOM 3057 O O . VAL A 1 371 ? -1.001 -16.984 -9.342 1.00 23.73 371 VAL A O 1
ATOM 3060 N N . VAL A 1 372 ? -2.166 -15.777 -10.835 1.00 24.64 372 VAL A N 1
ATOM 3061 C CA . VAL A 1 372 ? -2.245 -14.510 -10.076 1.00 24.64 372 VAL A CA 1
ATOM 3062 C C . VAL A 1 372 ? -3.691 -14.261 -9.629 1.00 24.64 372 VAL A C 1
ATOM 3064 O O . VAL A 1 372 ? -4.625 -14.523 -10.382 1.00 24.64 372 VAL A O 1
ATOM 3067 N N . LYS A 1 373 ? -3.879 -13.708 -8.418 1.00 25.53 373 LYS A N 1
ATOM 3068 C CA . LYS A 1 373 ? -5.120 -13.057 -7.943 1.00 25.53 373 LYS A CA 1
ATOM 3069 C C . LYS A 1 373 ? -4.809 -11.858 -7.013 1.00 25.53 373 LYS A C 1
ATOM 3071 O O . LYS A 1 373 ? -3.712 -11.805 -6.458 1.00 25.53 373 LYS A O 1
ATOM 3076 N N . PRO A 1 374 ? -5.739 -10.890 -6.853 1.00 23.53 374 PRO A N 1
ATOM 3077 C CA . PRO A 1 374 ? -5.444 -9.450 -6.880 1.00 23.53 374 PRO A CA 1
ATOM 3078 C C . PRO A 1 374 ? -5.524 -8.707 -5.527 1.00 23.53 374 PRO A C 1
ATOM 3080 O O . PRO A 1 374 ? -6.061 -9.197 -4.530 1.00 23.53 374 PRO A O 1
ATOM 3083 N N . PHE A 1 375 ? -5.025 -7.463 -5.525 1.00 22.59 375 PHE A N 1
ATOM 3084 C CA . PHE A 1 375 ? -5.228 -6.434 -4.495 1.00 22.59 375 PHE A CA 1
ATOM 3085 C C . PHE A 1 375 ? -5.932 -5.203 -5.090 1.00 22.59 375 PHE A C 1
ATOM 3087 O O . PHE A 1 375 ? -5.768 -4.895 -6.265 1.00 22.59 375 PHE A O 1
ATOM 3094 N N . LYS A 1 376 ? -6.720 -4.539 -4.237 1.00 26.92 376 LYS A N 1
ATOM 3095 C CA . LYS A 1 376 ? -7.644 -3.439 -4.528 1.00 26.92 376 LYS A CA 1
ATOM 3096 C C . LYS A 1 376 ? -6.980 -2.073 -4.435 1.00 26.92 376 LYS A C 1
ATOM 3098 O O . LYS A 1 376 ? -6.048 -1.873 -3.659 1.00 26.92 376 LYS A O 1
ATOM 3103 N N . THR A 1 377 ? -7.579 -1.160 -5.178 1.00 23.02 377 THR A N 1
ATOM 3104 C CA . THR A 1 377 ? -7.381 0.284 -5.261 1.00 23.02 377 THR A CA 1
ATOM 3105 C C . THR A 1 377 ? -8.338 1.036 -4.329 1.00 23.02 377 THR A C 1
ATOM 3107 O O . THR A 1 377 ? -9.514 0.683 -4.252 1.00 23.02 377 THR A O 1
ATOM 3110 N N . GLU A 1 378 ? -7.865 2.117 -3.703 1.00 25.56 378 GLU A N 1
ATOM 3111 C CA . GLU A 1 378 ? -8.700 3.177 -3.120 1.00 25.56 378 GLU A CA 1
ATOM 3112 C C . GLU A 1 378 ? -8.562 4.488 -3.908 1.00 25.56 378 GLU A C 1
ATOM 3114 O O . GLU A 1 378 ? -7.546 4.756 -4.552 1.00 25.56 378 GLU A O 1
ATOM 3119 N N . LYS A 1 379 ? -9.645 5.268 -3.851 1.00 24.50 379 LYS A N 1
ATOM 3120 C CA . LYS A 1 379 ? -9.998 6.439 -4.663 1.00 24.50 379 LYS A CA 1
ATOM 3121 C C . LYS A 1 379 ? -9.397 7.754 -4.128 1.00 24.50 379 LYS A C 1
ATOM 3123 O O . LYS A 1 379 ? -9.350 7.938 -2.912 1.00 24.50 379 LYS A O 1
ATOM 3128 N N . PRO A 1 380 ? -9.098 8.743 -4.991 1.00 24.45 380 PRO A N 1
ATOM 3129 C CA . PRO A 1 380 ? -8.986 10.150 -4.606 1.00 24.45 380 PRO A CA 1
ATOM 3130 C C . PRO A 1 380 ? -10.356 10.855 -4.574 1.00 24.45 380 PRO A C 1
ATOM 3132 O O . PRO A 1 380 ? -11.279 10.504 -5.308 1.00 24.45 380 PRO A O 1
ATOM 3135 N N . LYS A 1 381 ? -10.471 11.868 -3.707 1.00 27.39 381 LYS A N 1
ATOM 3136 C CA . LYS A 1 381 ? -11.682 12.655 -3.438 1.00 27.39 381 LYS A CA 1
ATOM 3137 C C . LYS A 1 381 ? -11.935 13.768 -4.466 1.00 27.39 381 LYS A C 1
ATOM 3139 O O . LYS A 1 381 ? -11.020 14.454 -4.907 1.00 27.39 381 LYS A O 1
ATOM 3144 N N . LEU A 1 382 ? -13.232 13.945 -4.710 1.00 26.86 382 LEU A N 1
ATOM 3145 C CA . LEU A 1 382 ? -13.978 15.026 -5.358 1.00 26.86 382 LEU A CA 1
ATOM 3146 C C . LEU A 1 382 ? -13.375 16.444 -5.278 1.00 26.86 382 LEU A C 1
ATOM 3148 O O . LEU A 1 382 ? -13.179 16.987 -4.191 1.00 26.86 382 LEU A O 1
ATOM 3152 N N . GLN A 1 383 ? -13.280 17.097 -6.440 1.00 26.83 383 GLN A N 1
ATOM 3153 C CA . GLN A 1 383 ? -13.491 18.540 -6.578 1.00 26.83 383 GLN A CA 1
ATOM 3154 C C . GLN A 1 383 ? -14.693 18.778 -7.496 1.00 26.83 383 GLN A C 1
ATOM 3156 O O . GLN A 1 383 ? -14.807 18.188 -8.566 1.00 26.83 383 GLN A O 1
ATOM 3161 N N . ALA A 1 384 ? -15.614 19.620 -7.039 1.00 35.84 384 ALA A N 1
ATOM 3162 C CA . ALA A 1 384 ? -16.866 19.923 -7.710 1.00 35.84 384 ALA A CA 1
ATOM 3163 C C . ALA A 1 384 ? -16.674 20.930 -8.859 1.00 35.84 384 ALA A C 1
ATOM 3165 O O . ALA A 1 384 ? -16.219 22.050 -8.620 1.00 35.84 384 ALA A O 1
ATOM 3166 N N . LYS A 1 385 ? -17.119 20.578 -10.076 1.00 27.69 385 LYS A N 1
ATOM 3167 C CA . LYS A 1 385 ? -17.507 21.536 -11.129 1.00 27.69 385 LYS A CA 1
ATOM 3168 C C . LYS A 1 385 ? -18.528 20.917 -12.109 1.00 27.69 385 LYS A C 1
ATOM 3170 O O . LYS A 1 385 ? -18.213 20.010 -12.853 1.00 27.69 385 LYS A O 1
ATOM 3175 N N . ARG A 1 386 ? -19.747 21.478 -12.097 1.00 29.91 386 ARG A N 1
ATOM 3176 C CA . ARG A 1 386 ? -20.822 21.470 -13.126 1.00 29.91 386 ARG A CA 1
ATOM 3177 C C . ARG A 1 386 ? -21.201 20.113 -13.787 1.00 29.91 386 ARG A C 1
ATOM 3179 O O . ARG A 1 386 ? -20.779 19.850 -14.908 1.00 29.91 386 ARG A O 1
ATOM 3186 N N . PRO A 1 387 ? -22.132 19.335 -13.193 1.00 36.66 387 PRO A N 1
ATOM 3187 C CA . PRO A 1 387 ? -22.558 18.019 -13.702 1.00 36.66 387 PRO A CA 1
ATOM 3188 C C . PRO A 1 387 ? -23.260 18.008 -15.078 1.00 36.66 387 PRO A C 1
ATOM 3190 O O . PRO A 1 387 ? -23.410 16.942 -15.669 1.00 36.66 387 PRO A O 1
ATOM 3193 N N . SER A 1 388 ? -23.694 19.157 -15.612 1.00 43.47 388 SER A N 1
ATOM 3194 C CA . SER A 1 388 ? -24.469 19.219 -16.861 1.00 43.47 388 SER A CA 1
ATOM 3195 C C . SER A 1 388 ? -23.626 19.099 -18.137 1.00 43.47 388 SER A C 1
ATOM 3197 O O . SER A 1 388 ? -24.054 18.433 -19.070 1.00 43.47 388 SER A O 1
ATOM 3199 N N . LEU A 1 389 ? -22.423 19.686 -18.172 1.00 47.50 389 LEU A N 1
ATOM 3200 C CA . LEU A 1 389 ? -21.537 19.657 -19.350 1.00 47.50 389 LEU A CA 1
ATOM 3201 C C . LEU A 1 389 ? -20.784 18.325 -19.480 1.00 47.50 389 LEU A C 1
ATOM 3203 O O . LEU A 1 389 ? -20.516 17.852 -20.582 1.00 47.50 389 LEU A O 1
ATOM 3207 N N . GLU A 1 390 ? -20.481 17.683 -18.351 1.00 60.69 390 GLU A N 1
ATOM 3208 C CA . GLU A 1 390 ? -19.813 16.382 -18.350 1.00 60.69 390 GLU A CA 1
ATOM 3209 C C . GLU A 1 390 ? -20.730 15.252 -18.825 1.00 60.69 390 GLU A C 1
ATOM 3211 O O . GLU A 1 390 ? -20.263 14.303 -19.450 1.00 60.69 390 GLU A O 1
ATOM 3216 N N . LYS A 1 391 ? -22.034 15.334 -18.524 1.00 63.41 391 LYS A N 1
ATOM 3217 C CA . LYS A 1 391 ? -23.007 14.323 -18.953 1.00 63.41 391 LYS A CA 1
ATOM 3218 C C . LYS A 1 391 ? -23.161 14.317 -20.475 1.00 63.41 391 LYS A C 1
ATOM 3220 O O . LYS A 1 391 ? -23.046 13.257 -21.076 1.00 63.41 391 LYS A O 1
ATOM 3225 N N . GLU A 1 392 ? -23.326 15.491 -21.078 1.00 63.56 392 GLU A N 1
ATOM 3226 C CA . GLU A 1 392 ? -23.414 15.650 -22.536 1.00 63.56 392 GLU A CA 1
ATOM 3227 C C . GLU A 1 392 ? -22.131 15.169 -23.238 1.00 63.56 392 GLU A C 1
ATOM 3229 O O . GLU A 1 392 ? -22.186 14.433 -24.221 1.00 63.56 392 GLU A O 1
ATOM 3234 N N . SER A 1 393 ? -20.964 15.500 -22.674 1.00 72.75 393 SER A N 1
ATOM 3235 C CA . SER A 1 393 ? -19.668 15.051 -23.199 1.00 72.75 393 SER A CA 1
ATOM 3236 C C . SER A 1 393 ? -19.514 13.526 -23.154 1.00 72.75 393 SER A C 1
ATOM 3238 O O . SER A 1 393 ? -19.085 12.913 -24.131 1.00 72.75 393 SER A O 1
ATOM 3240 N N . ARG A 1 394 ? -19.916 12.887 -22.045 1.00 76.69 394 ARG A N 1
ATOM 3241 C CA . ARG A 1 394 ? -19.891 11.420 -21.908 1.00 76.69 394 ARG A CA 1
ATOM 3242 C C . ARG A 1 394 ? -20.858 10.733 -22.874 1.00 76.69 394 ARG A C 1
ATOM 3244 O O . ARG A 1 394 ? -20.500 9.726 -23.475 1.00 76.69 394 ARG A O 1
ATOM 3251 N N . GLU A 1 395 ? -22.046 11.294 -23.086 1.00 74.56 395 GLU A N 1
ATOM 3252 C CA . GLU A 1 395 ? -23.024 10.755 -24.042 1.00 74.56 395 GLU A CA 1
ATOM 3253 C C . GLU A 1 395 ? -22.503 10.796 -25.489 1.00 74.56 395 GLU A C 1
ATOM 3255 O O . GLU A 1 395 ? -22.655 9.814 -26.219 1.00 74.56 395 GLU A O 1
ATOM 3260 N N . LYS A 1 396 ? -21.800 11.865 -25.890 1.00 78.44 396 LYS A N 1
ATOM 3261 C CA . LYS A 1 396 ? -21.135 11.942 -27.205 1.00 78.44 396 LYS A CA 1
ATOM 3262 C C . LYS A 1 396 ? -20.012 10.912 -27.362 1.00 78.44 396 LYS A C 1
ATOM 3264 O O . LYS A 1 396 ? -19.932 10.254 -28.401 1.00 78.44 396 LYS A O 1
ATOM 3269 N N . ILE A 1 397 ? -19.179 10.722 -26.334 1.00 82.25 397 ILE A N 1
ATOM 3270 C CA . ILE A 1 397 ? -18.112 9.703 -26.353 1.00 82.25 397 ILE A CA 1
ATOM 3271 C C . ILE A 1 397 ? -18.712 8.295 -26.465 1.00 82.25 397 ILE A C 1
ATOM 3273 O O . ILE A 1 397 ? -18.255 7.495 -27.282 1.00 82.25 397 ILE A O 1
ATOM 3277 N N . LYS A 1 398 ? -19.783 8.009 -25.714 1.00 81.31 398 LYS A N 1
ATOM 3278 C CA . LYS A 1 398 ? -20.524 6.742 -25.795 1.00 81.31 398 LYS A CA 1
ATOM 3279 C C . LYS A 1 398 ? -21.091 6.506 -27.198 1.00 81.31 398 LYS A C 1
ATOM 3281 O O . LYS A 1 398 ? -20.955 5.407 -27.731 1.00 81.31 398 LYS A O 1
ATOM 3286 N N . ALA A 1 399 ? -21.663 7.536 -27.831 1.00 77.81 399 ALA A N 1
ATOM 3287 C CA . ALA A 1 399 ? -22.152 7.462 -29.212 1.00 77.81 399 ALA A CA 1
ATOM 3288 C C . ALA A 1 399 ? -21.039 7.057 -30.187 1.00 77.81 399 ALA A C 1
ATOM 3290 O O . ALA A 1 399 ? -21.227 6.219 -31.068 1.00 77.81 399 ALA A O 1
ATOM 3291 N N . MET A 1 400 ? -19.871 7.673 -30.022 1.00 81.12 400 MET A N 1
ATOM 3292 C CA . MET A 1 400 ? -18.702 7.433 -30.850 1.00 81.12 400 MET A CA 1
ATOM 3293 C C . MET A 1 400 ? -18.165 6.014 -30.663 1.00 81.12 400 MET A C 1
ATOM 3295 O O . MET A 1 400 ? -17.937 5.328 -31.655 1.00 81.12 400 MET A O 1
ATOM 3299 N N . PHE A 1 401 ? -18.058 5.540 -29.420 1.00 84.31 401 PHE A N 1
ATOM 3300 C CA . PHE A 1 401 ? -17.666 4.164 -29.109 1.00 84.31 401 PHE A CA 1
ATOM 3301 C C . PHE A 1 401 ? -18.592 3.144 -29.785 1.00 84.31 401 PHE A C 1
ATOM 3303 O O . PHE A 1 401 ? -18.119 2.254 -30.484 1.00 84.31 401 PHE A O 1
ATOM 3310 N N . MET A 1 402 ? -19.912 3.330 -29.682 1.00 80.75 402 MET A N 1
ATOM 3311 C CA . MET A 1 402 ? -20.899 2.446 -30.320 1.00 80.75 402 MET A CA 1
ATOM 3312 C C . MET A 1 402 ? -20.859 2.479 -31.857 1.00 80.75 402 MET A C 1
ATOM 3314 O O . MET A 1 402 ? -21.307 1.538 -32.503 1.00 80.75 402 MET A O 1
ATOM 3318 N N . LYS A 1 403 ? -20.355 3.557 -32.476 1.00 80.06 403 LYS A N 1
ATOM 3319 C CA . LYS A 1 403 ? -20.122 3.597 -33.932 1.00 80.06 403 LYS A CA 1
ATOM 3320 C C . LYS A 1 403 ? -18.896 2.768 -34.334 1.00 80.06 403 LYS A C 1
ATOM 3322 O O . LYS A 1 403 ? -18.833 2.320 -35.488 1.00 80.06 403 LYS A O 1
ATOM 3327 N N . ILE A 1 404 ? -17.934 2.611 -33.423 1.00 85.12 404 ILE A N 1
ATOM 3328 C CA . ILE A 1 404 ? -16.682 1.875 -33.629 1.00 85.12 404 ILE A CA 1
ATOM 3329 C C . ILE A 1 404 ? -16.891 0.377 -33.389 1.00 85.12 404 ILE A C 1
ATOM 3331 O O . ILE A 1 404 ? -16.506 -0.405 -34.253 1.00 85.12 404 ILE A O 1
ATOM 3335 N N . ASP A 1 405 ? -17.546 0.019 -32.283 1.00 84.75 405 ASP A N 1
ATOM 3336 C CA . ASP A 1 405 ? -17.947 -1.345 -31.909 1.00 84.75 405 ASP A CA 1
ATOM 3337 C C . ASP A 1 405 ? -18.945 -1.905 -32.940 1.00 84.75 405 ASP A C 1
ATOM 3339 O O . ASP A 1 405 ? -20.111 -1.498 -32.988 1.00 84.75 405 ASP A O 1
ATOM 3343 N N . LYS A 1 406 ? -18.480 -2.773 -33.847 1.00 83.88 406 LYS A N 1
ATOM 3344 C CA . LYS A 1 406 ? -19.294 -3.261 -34.974 1.00 83.88 406 LYS A CA 1
ATOM 3345 C C . LYS A 1 406 ? -20.103 -4.487 -34.612 1.00 83.88 406 LYS A C 1
ATOM 3347 O O . LYS A 1 406 ? -21.181 -4.672 -35.186 1.00 83.88 406 LYS A O 1
ATOM 3352 N N . ASP A 1 407 ? -19.582 -5.328 -33.730 1.00 81.19 407 ASP A N 1
ATOM 3353 C CA . ASP A 1 407 ? -20.270 -6.538 -33.294 1.00 81.19 407 ASP A CA 1
ATOM 3354 C C . ASP A 1 407 ? -21.214 -6.288 -32.099 1.00 81.19 407 ASP A C 1
ATOM 3356 O O . ASP A 1 407 ? -22.091 -7.114 -31.827 1.00 81.19 407 ASP A O 1
ATOM 3360 N N . GLY A 1 408 ? -21.118 -5.113 -31.465 1.00 80.00 408 GLY A N 1
ATOM 3361 C CA . GLY A 1 408 ? -21.990 -4.654 -30.388 1.00 80.00 408 GLY A CA 1
ATOM 3362 C C . GLY A 1 408 ? -21.718 -5.354 -29.061 1.00 80.00 408 GLY A C 1
ATOM 3363 O O . GLY A 1 408 ? -22.629 -5.450 -28.227 1.00 80.00 408 GLY A O 1
ATOM 3364 N N . ASN A 1 409 ? -20.516 -5.904 -28.877 1.00 78.75 409 ASN A N 1
ATOM 3365 C CA . ASN A 1 409 ? -20.146 -6.666 -27.688 1.00 78.75 409 ASN A CA 1
ATOM 3366 C C . ASN A 1 409 ? -19.760 -5.765 -26.489 1.00 78.75 409 ASN A C 1
ATOM 3368 O O . ASN A 1 409 ? -19.647 -6.267 -25.365 1.00 78.75 409 ASN A O 1
ATOM 3372 N N . GLY A 1 410 ? -19.616 -4.449 -26.698 1.00 79.88 410 GLY A N 1
ATOM 3373 C CA . GLY A 1 410 ? -19.242 -3.467 -25.678 1.00 79.88 410 GLY A CA 1
ATOM 3374 C C . GLY A 1 410 ? -17.733 -3.295 -25.464 1.00 79.88 410 GLY A C 1
ATOM 3375 O O . GLY A 1 410 ? -17.325 -2.684 -24.470 1.00 79.88 410 GLY A O 1
ATOM 3376 N N . LEU A 1 411 ? -16.903 -3.848 -26.349 1.00 85.31 411 LEU A N 1
ATOM 3377 C CA . LEU A 1 411 ? -15.442 -3.917 -26.280 1.00 85.31 411 LEU A CA 1
ATOM 3378 C C . LEU A 1 411 ? -14.872 -3.644 -27.677 1.00 85.31 411 LEU A C 1
ATOM 3380 O O . LEU A 1 411 ? -15.391 -4.152 -28.657 1.00 85.31 411 LEU A O 1
ATOM 3384 N N . LEU A 1 412 ? -13.781 -2.881 -27.780 1.00 87.12 412 LEU A N 1
ATOM 3385 C CA . LEU A 1 412 ? -13.090 -2.701 -29.063 1.00 87.12 412 LEU A CA 1
ATOM 3386 C C . LEU A 1 412 ? -11.897 -3.639 -29.142 1.00 87.12 412 LEU A C 1
ATOM 3388 O O . LEU A 1 412 ? -10.947 -3.513 -28.357 1.00 87.12 412 LEU A O 1
ATOM 3392 N N . ASP A 1 413 ? -11.926 -4.557 -30.101 1.00 88.44 413 ASP A N 1
ATOM 3393 C CA . ASP A 1 413 ? -10.767 -5.387 -30.410 1.00 88.44 413 ASP A CA 1
ATOM 3394 C C . ASP A 1 413 ? -9.730 -4.636 -31.276 1.00 88.44 413 ASP A C 1
ATOM 3396 O O . ASP A 1 413 ? -9.946 -3.515 -31.754 1.00 88.44 413 ASP A O 1
ATOM 3400 N N . LYS A 1 414 ? -8.557 -5.248 -31.485 1.00 86.25 414 LYS A N 1
ATOM 3401 C CA . LYS A 1 414 ? -7.478 -4.649 -32.293 1.00 86.25 414 LYS A CA 1
ATOM 3402 C C . LYS A 1 414 ? -7.901 -4.376 -33.743 1.00 86.25 414 LYS A C 1
ATOM 3404 O O . LYS A 1 414 ? -7.426 -3.410 -34.340 1.00 86.25 414 LYS A O 1
ATOM 3409 N N . ASN A 1 415 ? -8.774 -5.202 -34.321 1.00 85.75 415 ASN A N 1
ATOM 3410 C CA . ASN A 1 415 ? -9.219 -5.063 -35.707 1.00 85.75 415 ASN A CA 1
ATOM 3411 C C . ASN A 1 415 ? -10.224 -3.923 -35.856 1.00 85.75 415 ASN A C 1
ATOM 3413 O O . ASN A 1 415 ? -10.100 -3.121 -36.781 1.00 85.75 415 ASN A O 1
ATOM 3417 N N . GLU A 1 416 ? -11.203 -3.831 -34.961 1.00 89.12 416 GLU A N 1
ATOM 3418 C CA . GLU A 1 416 ? -12.177 -2.741 -34.901 1.00 89.12 416 GLU A CA 1
ATOM 3419 C C . GLU A 1 416 ? -11.476 -1.407 -34.673 1.00 89.12 416 GLU A C 1
ATOM 3421 O O . GLU A 1 416 ? -11.726 -0.446 -35.405 1.00 89.12 416 GLU A O 1
ATOM 3426 N N . PHE A 1 417 ? -10.510 -1.377 -33.753 1.00 87.50 417 PHE A N 1
ATOM 3427 C CA . PHE A 1 417 ? -9.701 -0.192 -33.498 1.00 87.50 417 PHE A CA 1
ATOM 3428 C C . PHE A 1 417 ? -8.844 0.199 -34.714 1.00 87.50 417 PHE A C 1
ATOM 3430 O O . PHE A 1 417 ? -8.858 1.356 -35.133 1.00 87.50 417 PHE A O 1
ATOM 3437 N N . ALA A 1 418 ? -8.166 -0.751 -35.365 1.00 83.44 418 ALA A N 1
ATOM 3438 C CA . ALA A 1 418 ? -7.381 -0.475 -36.574 1.00 83.44 418 ALA A CA 1
ATOM 3439 C C . ALA A 1 418 ? -8.253 -0.040 -37.769 1.00 83.44 418 ALA A C 1
ATOM 3441 O O . ALA A 1 418 ? -7.877 0.839 -38.548 1.00 83.44 418 ALA A O 1
ATOM 3442 N N . ASN A 1 419 ? -9.440 -0.632 -37.931 1.00 84.25 419 ASN A N 1
ATOM 3443 C CA . ASN A 1 419 ? -10.426 -0.214 -38.932 1.00 84.25 419 ASN A CA 1
ATOM 3444 C C . ASN A 1 419 ? -10.903 1.212 -38.677 1.00 84.25 419 ASN A C 1
ATOM 3446 O O . ASN A 1 419 ? -11.026 2.000 -39.616 1.00 84.25 419 ASN A O 1
ATOM 3450 N N . PHE A 1 420 ? -11.122 1.554 -37.412 1.00 86.25 420 PHE A N 1
ATOM 3451 C CA . PHE A 1 420 ? -11.477 2.897 -37.008 1.00 86.25 420 PHE A CA 1
ATOM 3452 C C . PHE A 1 420 ? -10.369 3.907 -37.321 1.00 86.25 420 PHE A C 1
ATOM 3454 O O . PHE A 1 420 ? -10.651 4.908 -37.982 1.00 86.25 420 PHE A O 1
ATOM 3461 N N . LEU A 1 421 ? -9.110 3.615 -36.979 1.00 82.19 421 LEU A N 1
ATOM 3462 C CA . LEU A 1 421 ? -7.965 4.465 -37.338 1.00 82.19 421 LEU A CA 1
ATOM 3463 C C . LEU A 1 421 ? -7.885 4.711 -38.853 1.00 82.19 421 LEU A C 1
ATOM 3465 O O . LEU A 1 421 ? -7.722 5.850 -39.295 1.00 82.19 421 LEU A O 1
ATOM 3469 N N . ARG A 1 422 ? -8.106 3.669 -39.665 1.00 83.19 422 ARG A N 1
ATOM 3470 C CA . ARG A 1 422 ? -8.182 3.799 -41.130 1.00 83.19 422 ARG A CA 1
ATOM 3471 C C . ARG A 1 422 ? -9.360 4.659 -41.585 1.00 83.19 422 ARG A C 1
ATOM 3473 O O . ARG A 1 422 ? -9.208 5.445 -42.516 1.00 83.19 422 ARG A O 1
ATOM 3480 N N . SER A 1 423 ? -10.517 4.551 -40.930 1.00 81.31 423 SER A N 1
ATOM 3481 C CA . SER A 1 423 ? -11.701 5.365 -41.246 1.00 81.31 423 SER A CA 1
ATOM 3482 C C . SER A 1 423 ? -11.506 6.858 -40.955 1.00 81.31 423 SER A C 1
ATOM 3484 O O . SER A 1 423 ? -12.093 7.690 -41.641 1.00 81.31 423 SER A O 1
ATOM 3486 N N . LEU A 1 424 ? -10.615 7.204 -40.015 1.00 80.38 424 LEU A N 1
ATOM 3487 C CA . LEU A 1 424 ? -10.171 8.582 -39.769 1.00 80.38 424 LEU A CA 1
ATOM 3488 C C . LEU A 1 424 ? -9.208 9.100 -40.856 1.00 80.38 424 LEU A C 1
ATOM 3490 O O . LEU A 1 424 ? -8.798 10.259 -40.818 1.00 80.38 424 LEU A O 1
ATOM 3494 N N . GLY A 1 425 ? -8.826 8.266 -41.830 1.00 75.00 425 GLY A N 1
ATOM 3495 C CA . GLY A 1 425 ? -7.874 8.604 -42.888 1.00 75.00 425 GLY A CA 1
ATOM 3496 C C . GLY A 1 425 ? -6.420 8.655 -42.411 1.00 75.00 425 GLY A C 1
ATOM 3497 O O . GLY A 1 425 ? -5.618 9.372 -43.013 1.00 75.00 425 GLY A O 1
ATOM 3498 N N . LEU A 1 426 ? -6.098 7.967 -41.311 1.00 78.06 426 LEU A N 1
ATOM 3499 C CA . LEU A 1 426 ? -4.742 7.850 -40.776 1.00 78.06 426 LEU A CA 1
ATOM 3500 C C . LEU A 1 426 ? -4.067 6.611 -41.373 1.00 78.06 426 LEU A C 1
ATOM 3502 O O . LEU A 1 426 ? -4.571 5.495 -41.244 1.00 78.06 426 LEU A O 1
ATOM 3506 N N . ASN A 1 427 ? -2.911 6.801 -42.009 1.00 70.00 427 ASN A N 1
ATOM 3507 C CA . ASN A 1 427 ? -2.074 5.709 -42.512 1.00 70.00 427 ASN A CA 1
ATOM 3508 C C . ASN A 1 427 ? -0.985 5.386 -41.484 1.00 70.00 427 ASN A C 1
ATOM 3510 O O . ASN A 1 427 ? 0.168 5.774 -41.657 1.00 70.00 427 ASN A O 1
ATOM 3514 N N . MET A 1 428 ? -1.373 4.714 -40.402 1.00 75.94 428 MET A N 1
ATOM 3515 C CA . MET A 1 428 ? -0.461 4.291 -39.337 1.00 75.94 428 MET A CA 1
ATOM 3516 C C . MET A 1 428 ? 0.156 2.922 -39.626 1.00 75.94 428 MET A C 1
ATOM 3518 O O . MET A 1 428 ? -0.475 2.042 -40.218 1.00 75.94 428 MET A O 1
ATOM 3522 N N . THR A 1 429 ? 1.387 2.730 -39.166 1.00 80.25 429 THR A N 1
ATOM 3523 C CA . THR A 1 429 ? 2.031 1.418 -39.096 1.00 80.25 429 THR A CA 1
ATOM 3524 C C . THR A 1 429 ? 1.412 0.564 -37.986 1.00 80.25 429 THR A C 1
ATOM 3526 O O . THR A 1 429 ? 0.806 1.068 -37.039 1.00 80.25 429 THR A O 1
ATOM 3529 N N . GLU A 1 430 ? 1.587 -0.756 -38.073 1.00 78.50 430 GLU A N 1
ATOM 3530 C CA . GLU A 1 430 ? 1.080 -1.697 -37.064 1.00 78.50 430 GLU A CA 1
ATOM 3531 C C . GLU A 1 430 ? 1.640 -1.406 -35.662 1.00 78.50 430 GLU A C 1
ATOM 3533 O O . GLU A 1 430 ? 0.914 -1.483 -34.673 1.00 78.50 430 GLU A O 1
ATOM 3538 N N . LYS A 1 431 ? 2.906 -0.974 -35.584 1.00 77.50 431 LYS A N 1
ATOM 3539 C CA . LYS A 1 431 ? 3.559 -0.574 -34.331 1.00 77.50 431 LYS A CA 1
ATOM 3540 C C . LYS A 1 431 ? 2.883 0.633 -33.682 1.00 77.50 431 LYS A C 1
ATOM 3542 O O . LYS A 1 431 ? 2.604 0.618 -32.487 1.00 77.50 431 LYS A O 1
ATOM 3547 N N . GLU A 1 432 ? 2.578 1.660 -34.472 1.00 78.19 432 GLU A N 1
ATOM 3548 C CA . GLU A 1 432 ? 1.922 2.880 -33.987 1.00 78.19 432 GLU A CA 1
ATOM 3549 C C . GLU A 1 432 ? 0.489 2.594 -33.525 1.00 78.19 432 GLU A C 1
ATOM 3551 O O . GLU A 1 432 ? 0.092 3.016 -32.437 1.00 78.19 432 GLU A O 1
ATOM 3556 N N . SER A 1 433 ? -0.261 1.804 -34.301 1.00 81.12 433 SER A N 1
ATOM 3557 C CA . SER A 1 433 ? -1.609 1.356 -33.927 1.00 81.12 433 SER A CA 1
ATOM 3558 C C . SER A 1 433 ? -1.597 0.556 -32.620 1.00 81.12 433 SER A C 1
ATOM 3560 O O . SER A 1 433 ? -2.429 0.791 -31.741 1.00 81.12 433 SER A O 1
ATOM 3562 N N . ASN A 1 434 ? -0.640 -0.364 -32.461 1.00 81.44 434 ASN A N 1
ATOM 3563 C CA . ASN A 1 434 ? -0.502 -1.181 -31.254 1.00 81.44 434 ASN A CA 1
ATOM 3564 C C . ASN A 1 434 ? -0.109 -0.354 -30.026 1.00 81.44 434 ASN A C 1
ATOM 3566 O O . ASN A 1 434 ? -0.617 -0.622 -28.936 1.00 81.44 434 ASN A O 1
ATOM 3570 N N . LEU A 1 435 ? 0.743 0.666 -30.179 1.00 79.25 435 LEU A N 1
ATOM 3571 C CA . LEU A 1 435 ? 1.087 1.551 -29.068 1.00 79.25 435 LEU A CA 1
ATOM 3572 C C . LEU A 1 435 ? -0.134 2.333 -28.577 1.00 79.25 435 LEU A C 1
ATOM 3574 O O . LEU A 1 435 ? -0.372 2.386 -27.369 1.00 79.25 435 LEU A O 1
ATOM 3578 N N . ILE A 1 436 ? -0.920 2.919 -29.487 1.00 79.75 436 ILE A N 1
ATOM 3579 C CA . ILE A 1 436 ? -2.142 3.654 -29.115 1.00 79.75 436 ILE A CA 1
ATOM 3580 C C . ILE A 1 436 ? -3.103 2.713 -28.399 1.00 79.75 436 ILE A C 1
ATOM 3582 O O . ILE A 1 436 ? -3.577 3.023 -27.307 1.00 79.75 436 ILE A O 1
ATOM 3586 N N . PHE A 1 437 ? -3.318 1.531 -28.973 1.00 84.62 437 PHE A N 1
ATOM 3587 C CA . PHE A 1 437 ? -4.179 0.513 -28.393 1.00 84.62 437 PHE A CA 1
ATOM 3588 C C . PHE A 1 437 ? -3.753 0.151 -26.962 1.00 84.62 437 PHE A C 1
ATOM 3590 O O . PHE A 1 437 ? -4.559 0.234 -26.038 1.00 84.62 437 PHE A O 1
ATOM 3597 N N . LYS A 1 438 ? -2.469 -0.168 -26.742 1.00 80.56 438 LYS A N 1
ATOM 3598 C CA . LYS A 1 438 ? -1.931 -0.511 -25.412 1.00 80.56 438 LYS A CA 1
ATOM 3599 C C . LYS A 1 438 ? -1.888 0.668 -24.440 1.00 80.56 438 LYS A C 1
ATOM 3601 O O . LYS A 1 438 ? -1.909 0.462 -23.230 1.00 80.56 438 LYS A O 1
ATOM 3606 N N . THR A 1 439 ? -1.833 1.897 -24.945 1.00 76.31 439 THR A N 1
ATOM 3607 C CA . THR A 1 439 ? -1.925 3.102 -24.108 1.00 76.31 439 THR A CA 1
ATOM 3608 C C . THR A 1 439 ? -3.330 3.249 -23.518 1.00 76.31 439 THR A C 1
ATOM 3610 O O . THR A 1 439 ? -3.479 3.704 -22.380 1.00 76.31 439 THR A O 1
ATOM 3613 N N . ILE A 1 440 ? -4.356 2.835 -24.267 1.00 82.12 440 ILE A N 1
ATOM 3614 C CA . ILE A 1 440 ? -5.756 2.863 -23.831 1.00 82.12 440 ILE A CA 1
ATOM 3615 C C . ILE A 1 440 ? -6.090 1.619 -22.986 1.00 82.12 440 ILE A C 1
ATOM 3617 O O . ILE A 1 440 ? -6.682 1.754 -21.911 1.00 82.12 440 ILE A O 1
ATOM 3621 N N . ASP A 1 441 ? -5.664 0.421 -23.407 1.00 83.38 441 ASP A N 1
ATOM 3622 C CA . ASP A 1 441 ? -5.874 -0.839 -22.676 1.00 83.38 441 ASP A CA 1
ATOM 3623 C C . ASP A 1 441 ? -4.940 -0.977 -21.459 1.00 83.38 441 ASP A C 1
ATOM 3625 O O . ASP A 1 441 ? -3.970 -1.739 -21.427 1.00 83.38 441 ASP A O 1
ATOM 3629 N N . LYS A 1 442 ? -5.276 -0.253 -20.390 1.00 73.75 442 LYS A N 1
ATOM 3630 C CA . LYS A 1 442 ? -4.542 -0.294 -19.114 1.00 73.75 442 LYS A CA 1
ATOM 3631 C C . LYS A 1 442 ? -4.567 -1.663 -18.430 1.00 73.75 442 LYS A C 1
ATOM 3633 O O . LYS A 1 442 ? -3.684 -1.946 -17.622 1.00 73.75 442 LYS A O 1
ATOM 3638 N N . ASN A 1 443 ? -5.578 -2.483 -18.715 1.00 69.50 443 ASN A N 1
ATOM 3639 C CA . ASN A 1 443 ? -5.795 -3.759 -18.032 1.00 69.50 443 ASN A CA 1
ATOM 3640 C C . ASN A 1 443 ? -5.145 -4.938 -18.770 1.00 69.50 443 ASN A C 1
ATOM 3642 O O . ASN A 1 443 ? -5.140 -6.042 -18.226 1.00 69.50 443 ASN A O 1
ATOM 3646 N N . LYS A 1 444 ? -4.552 -4.697 -19.950 1.00 72.50 444 LYS A N 1
ATOM 3647 C CA . LYS A 1 444 ? -3.848 -5.688 -20.779 1.00 72.50 444 LYS A CA 1
ATOM 3648 C C . LYS A 1 444 ? -4.720 -6.898 -21.127 1.00 72.50 444 LYS A C 1
ATOM 3650 O O . LYS A 1 444 ? -4.232 -8.027 -21.148 1.00 72.50 444 LYS A O 1
ATOM 3655 N N . ILE A 1 445 ? -6.008 -6.668 -21.365 1.00 75.31 445 ILE A N 1
ATOM 3656 C CA . ILE A 1 445 ? -6.956 -7.720 -21.765 1.00 75.31 445 ILE A CA 1
ATOM 3657 C C . ILE A 1 445 ? -7.079 -7.846 -23.290 1.00 75.31 445 ILE A C 1
ATOM 3659 O O . ILE A 1 445 ? -7.912 -8.603 -23.775 1.00 75.31 445 ILE A O 1
ATOM 3663 N N . GLU A 1 446 ? -6.245 -7.118 -24.037 1.00 83.19 446 GLU A N 1
ATOM 3664 C CA . GLU A 1 446 ? -6.246 -7.043 -25.502 1.00 83.19 446 GLU A CA 1
ATOM 3665 C C . GLU A 1 446 ? -7.552 -6.507 -26.101 1.00 83.19 446 GLU A C 1
ATOM 3667 O O . GLU A 1 446 ? -7.846 -6.731 -27.276 1.00 83.19 446 GLU A O 1
ATOM 3672 N N . GLN A 1 447 ? -8.319 -5.776 -25.297 1.00 85.56 447 GLN A N 1
ATOM 3673 C CA . GLN A 1 447 ? -9.607 -5.189 -25.647 1.00 85.56 447 GLN A CA 1
ATOM 3674 C C . GLN A 1 447 ? -9.767 -3.862 -24.908 1.00 85.56 447 GLN A C 1
ATOM 3676 O O . GLN A 1 447 ? -9.364 -3.742 -23.751 1.00 85.56 447 GLN A O 1
ATOM 3681 N N . ILE A 1 448 ? -10.362 -2.869 -25.567 1.00 86.75 448 ILE A N 1
ATOM 3682 C CA . ILE A 1 448 ? -10.632 -1.558 -24.969 1.00 86.75 448 ILE A CA 1
ATOM 3683 C C . ILE A 1 448 ? -12.086 -1.514 -24.500 1.00 86.75 448 ILE A C 1
ATOM 3685 O O . ILE A 1 448 ? -13.008 -1.642 -25.303 1.00 86.75 448 ILE A O 1
ATOM 3689 N N . THR A 1 449 ? -12.302 -1.291 -23.206 1.00 85.31 449 THR A N 1
ATOM 3690 C CA . THR A 1 449 ? -13.642 -1.069 -22.646 1.00 85.31 449 THR A CA 1
ATOM 3691 C C . THR A 1 449 ? -14.115 0.367 -22.882 1.00 85.31 449 THR A C 1
ATOM 3693 O O . THR A 1 449 ? -13.301 1.283 -23.034 1.00 85.31 449 THR A O 1
ATOM 3696 N N . LEU A 1 450 ? -15.434 0.595 -22.839 1.00 83.62 450 LEU A N 1
ATOM 3697 C CA . LEU A 1 450 ? -16.008 1.947 -22.892 1.00 83.62 450 LEU A CA 1
ATOM 3698 C C . LEU A 1 450 ? -15.386 2.875 -21.835 1.00 83.62 450 LEU A C 1
ATOM 3700 O O . LEU A 1 450 ? -15.001 3.993 -22.152 1.00 83.62 450 LEU A O 1
ATOM 3704 N N . GLU A 1 451 ? -15.205 2.390 -20.604 1.00 81.19 451 GLU A N 1
ATOM 3705 C CA . GLU A 1 451 ? -14.586 3.160 -19.517 1.00 81.19 451 GLU A CA 1
ATOM 3706 C C . GLU A 1 451 ? -13.132 3.552 -19.836 1.00 81.19 451 GLU A C 1
ATOM 3708 O O . GLU A 1 451 ? -12.703 4.678 -19.571 1.00 81.19 451 GLU A O 1
ATOM 3713 N N . GLN A 1 452 ? -12.341 2.636 -20.404 1.00 83.81 452 GLN A N 1
ATOM 3714 C CA . GLN A 1 452 ? -10.959 2.926 -20.800 1.00 83.81 452 GLN A CA 1
ATOM 3715 C C . GLN A 1 452 ? -10.913 3.967 -21.923 1.00 83.81 452 GLN A C 1
ATOM 3717 O O . GLN A 1 452 ? -10.112 4.904 -21.856 1.00 83.81 452 GLN A O 1
ATOM 3722 N N . PHE A 1 453 ? -11.796 3.831 -22.914 1.00 84.69 453 PHE A N 1
ATOM 3723 C CA . PHE A 1 453 ? -11.929 4.771 -24.022 1.00 84.69 453 PHE A CA 1
ATOM 3724 C C . PHE A 1 453 ? -12.356 6.164 -23.536 1.00 84.69 453 PHE A C 1
ATOM 3726 O O . PHE A 1 453 ? -11.698 7.151 -23.862 1.00 84.69 453 PHE A O 1
ATOM 3733 N N . GLU A 1 454 ? -13.381 6.251 -22.682 1.00 82.56 454 GLU A N 1
ATOM 3734 C CA . GLU A 1 454 ? -13.851 7.498 -22.062 1.00 82.56 454 GLU A CA 1
ATOM 3735 C C . GLU A 1 454 ? -12.761 8.188 -21.242 1.00 82.56 454 GLU A C 1
ATOM 3737 O O . GLU A 1 454 ? -12.558 9.398 -21.364 1.00 82.56 454 GLU A O 1
ATOM 3742 N N . ASN A 1 455 ? -12.025 7.426 -20.432 1.00 78.81 455 ASN A N 1
ATOM 3743 C CA . ASN A 1 455 ? -10.936 7.961 -19.620 1.00 78.81 455 ASN A CA 1
ATOM 3744 C C . ASN A 1 455 ? -9.796 8.517 -20.478 1.00 78.81 455 ASN A C 1
ATOM 3746 O O . ASN A 1 455 ? -9.255 9.578 -20.158 1.00 78.81 455 ASN A O 1
ATOM 3750 N N . TYR A 1 456 ? -9.418 7.814 -21.551 1.00 81.06 456 TYR A N 1
ATOM 3751 C CA . TYR A 1 456 ? -8.418 8.309 -22.496 1.00 81.06 456 TYR A CA 1
ATOM 3752 C C . TYR A 1 456 ? -8.894 9.598 -23.166 1.00 81.06 456 TYR A C 1
ATOM 3754 O O . TYR A 1 456 ? -8.172 10.592 -23.169 1.00 81.06 456 TYR A O 1
ATOM 3762 N N . PHE A 1 457 ? -10.133 9.611 -23.662 1.00 81.44 457 PHE A N 1
ATOM 3763 C CA . PHE A 1 457 ? -10.722 10.756 -24.353 1.00 81.44 457 PHE A CA 1
ATOM 3764 C C . PHE A 1 457 ? -10.781 11.996 -23.450 1.00 81.44 457 PHE A C 1
ATOM 3766 O O . PHE A 1 457 ? -10.308 13.074 -23.813 1.00 81.44 457 PHE A O 1
ATOM 3773 N N . CYS A 1 458 ? -11.290 11.838 -22.226 1.00 78.56 458 CYS A N 1
ATOM 3774 C CA . CYS A 1 458 ? -11.353 12.925 -21.255 1.00 78.56 458 CYS A CA 1
ATOM 3775 C C . CYS A 1 458 ? -9.958 13.445 -20.879 1.00 78.56 458 CYS A C 1
ATOM 3777 O O . CYS A 1 458 ? -9.781 14.655 -20.777 1.00 78.56 458 CYS A O 1
ATOM 3779 N N . LYS A 1 459 ? -8.968 12.558 -20.680 1.00 74.12 459 LYS A N 1
ATOM 3780 C CA . LYS A 1 459 ? -7.610 12.952 -20.264 1.00 74.12 459 LYS A CA 1
ATOM 3781 C C . LYS A 1 459 ? -6.828 13.625 -21.393 1.00 74.12 459 LYS A C 1
ATOM 3783 O O . LYS A 1 459 ? -6.206 14.650 -21.147 1.00 74.12 459 LYS A O 1
ATOM 3788 N N . CYS A 1 460 ? -6.822 13.031 -22.582 1.00 70.75 460 CYS A N 1
ATOM 3789 C CA . CYS A 1 460 ? -5.896 13.390 -23.657 1.00 70.75 460 CYS A CA 1
ATOM 3790 C C . CYS A 1 460 ? -6.504 14.333 -24.704 1.00 70.75 460 CYS A C 1
ATOM 3792 O O . CYS A 1 460 ? -5.751 14.971 -25.426 1.00 70.75 460 CYS A O 1
ATOM 3794 N N . ILE A 1 461 ? -7.836 14.437 -24.796 1.00 73.38 461 ILE A N 1
ATOM 3795 C CA . ILE A 1 461 ? -8.504 15.171 -25.888 1.00 73.38 461 ILE A CA 1
ATOM 3796 C C . ILE A 1 461 ? -9.325 16.354 -25.374 1.00 73.38 461 ILE A C 1
ATOM 3798 O O . ILE A 1 461 ? -9.329 17.415 -25.994 1.00 73.38 461 ILE A O 1
ATOM 3802 N N . LEU A 1 462 ? -10.024 16.195 -24.244 1.00 74.12 462 LEU A N 1
ATOM 3803 C CA . LEU A 1 462 ? -10.883 17.252 -23.690 1.00 74.12 462 LEU A CA 1
ATOM 3804 C C . LEU A 1 462 ? -10.183 18.152 -22.660 1.00 74.12 462 LEU A C 1
ATOM 3806 O O . LEU A 1 462 ? -10.711 19.212 -22.330 1.00 74.12 462 LEU A O 1
ATOM 3810 N N . ASN A 1 463 ? -9.027 17.750 -22.127 1.00 65.69 463 ASN A N 1
ATOM 3811 C CA . ASN A 1 463 ? -8.357 18.473 -21.048 1.00 65.69 463 ASN A CA 1
ATOM 3812 C C . ASN A 1 463 ? -7.193 19.326 -21.583 1.00 65.69 463 ASN A C 1
ATOM 3814 O O . ASN A 1 463 ? -6.097 18.827 -21.809 1.00 65.69 463 ASN A O 1
ATOM 3818 N N . GLU A 1 464 ? -7.415 20.634 -21.736 1.00 53.81 464 GLU A N 1
ATOM 3819 C CA . GLU A 1 464 ? -6.451 21.607 -22.299 1.00 53.81 464 GLU A CA 1
ATOM 3820 C C . GLU A 1 464 ? -5.270 21.957 -21.357 1.00 53.81 464 GLU A C 1
ATOM 3822 O O . GLU A 1 464 ? -4.500 22.877 -21.626 1.00 53.81 464 GLU A O 1
ATOM 3827 N N . SER A 1 465 ? -5.134 21.263 -20.220 1.00 50.72 465 SER A N 1
ATOM 3828 C CA . SER A 1 465 ? -4.324 21.709 -19.073 1.00 50.72 465 SER A CA 1
ATOM 3829 C C . SER A 1 465 ? -2.909 21.115 -18.981 1.00 50.72 465 SER A C 1
ATOM 3831 O O . SER A 1 465 ? -2.129 21.582 -18.150 1.00 50.72 465 SER A O 1
ATOM 3833 N N . GLU A 1 466 ? -2.562 20.083 -19.759 1.00 50.47 466 GLU A N 1
ATOM 3834 C CA . GLU A 1 466 ? -1.217 19.478 -19.730 1.00 50.47 466 GLU A CA 1
ATOM 3835 C C . GLU A 1 466 ? -0.345 19.921 -20.916 1.00 50.47 466 GLU A C 1
ATOM 3837 O O . GLU A 1 466 ? -0.847 20.069 -22.030 1.00 50.47 466 GLU A O 1
ATOM 3842 N N . PRO A 1 467 ? 0.977 20.110 -20.718 1.00 51.81 467 PRO A N 1
ATOM 3843 C CA . PRO A 1 467 ? 1.892 20.420 -21.808 1.00 51.81 467 PRO A CA 1
ATOM 3844 C C . PRO A 1 467 ? 2.056 19.202 -22.732 1.00 51.81 467 PRO A C 1
ATOM 3846 O O . PRO A 1 467 ? 2.928 18.353 -22.528 1.00 51.81 467 PRO A O 1
ATOM 3849 N N . THR A 1 468 ? 1.237 19.161 -23.786 1.00 59.66 468 THR A N 1
ATOM 3850 C CA . THR A 1 468 ? 1.245 18.177 -24.888 1.00 59.66 468 THR A CA 1
ATOM 3851 C C . THR A 1 468 ? 2.651 17.907 -25.431 1.00 59.66 468 THR A C 1
ATOM 3853 O O . THR A 1 468 ? 3.008 16.772 -25.727 1.00 59.66 468 THR A O 1
ATOM 3856 N N . VAL A 1 469 ? 3.505 18.931 -25.450 1.00 65.69 469 VAL A N 1
ATOM 3857 C CA . VAL A 1 469 ? 4.878 18.880 -25.972 1.00 65.69 469 VAL A CA 1
ATOM 3858 C C . VAL A 1 469 ? 5.763 17.839 -25.268 1.00 65.69 469 VAL A C 1
ATOM 3860 O O . VAL A 1 469 ? 6.455 17.069 -25.936 1.00 65.69 469 VAL A O 1
ATOM 3863 N N . CYS A 1 470 ? 5.740 17.773 -23.932 1.00 70.69 470 CYS A N 1
ATOM 3864 C CA . CYS A 1 470 ? 6.601 16.852 -23.180 1.00 70.69 470 CYS A CA 1
ATOM 3865 C C . CYS A 1 470 ? 6.097 15.406 -23.290 1.00 70.69 470 CYS A C 1
ATOM 3867 O O . CYS A 1 470 ? 6.870 14.487 -23.557 1.00 70.69 470 CYS A O 1
ATOM 3869 N N . LEU A 1 471 ? 4.781 15.211 -23.180 1.00 70.50 471 LEU A N 1
ATOM 3870 C CA . LEU A 1 471 ? 4.138 13.909 -23.350 1.00 70.50 471 LEU A CA 1
ATOM 3871 C C . LEU A 1 471 ? 4.381 13.339 -24.763 1.00 70.50 471 LEU A C 1
ATOM 3873 O O . LEU A 1 471 ? 4.651 12.148 -24.923 1.00 70.50 471 LEU A O 1
ATOM 3877 N N . ASN A 1 472 ? 4.392 14.198 -25.784 1.00 70.06 472 ASN A N 1
ATOM 3878 C CA . ASN A 1 472 ? 4.702 13.819 -27.163 1.00 70.06 472 ASN A CA 1
ATOM 3879 C C . ASN A 1 472 ? 6.175 13.454 -27.369 1.00 70.06 472 ASN A C 1
ATOM 3881 O O . ASN A 1 472 ? 6.478 12.503 -28.093 1.00 70.06 472 ASN A O 1
ATOM 3885 N N . ALA A 1 473 ? 7.101 14.158 -26.715 1.00 75.69 473 ALA A N 1
ATOM 3886 C CA . ALA A 1 473 ? 8.507 13.762 -26.697 1.00 75.69 473 ALA A CA 1
ATOM 3887 C C . ALA A 1 473 ? 8.699 12.395 -26.020 1.00 75.69 473 ALA A C 1
ATOM 3889 O O . ALA A 1 473 ? 9.438 11.555 -26.532 1.00 75.69 473 ALA A O 1
ATOM 3890 N N . MET A 1 474 ? 7.971 12.124 -24.928 1.00 80.12 474 MET A N 1
ATOM 3891 C CA . MET A 1 474 ? 8.002 10.815 -24.264 1.00 80.12 474 MET A CA 1
ATOM 3892 C C . MET A 1 474 ? 7.486 9.701 -25.171 1.00 80.12 474 MET A C 1
ATOM 3894 O O . MET A 1 474 ? 8.105 8.644 -25.241 1.00 80.12 474 MET A O 1
ATOM 3898 N N . ARG A 1 475 ? 6.383 9.933 -25.891 1.00 76.12 475 ARG A N 1
ATOM 3899 C CA . ARG A 1 475 ? 5.803 8.968 -26.844 1.00 76.12 475 ARG A CA 1
ATOM 3900 C C . ARG A 1 475 ? 6.779 8.623 -27.969 1.00 76.12 475 ARG A C 1
ATOM 3902 O O . ARG A 1 475 ? 6.951 7.447 -28.276 1.00 76.12 475 ARG A O 1
ATOM 3909 N N . ARG A 1 476 ? 7.462 9.622 -28.539 1.00 76.31 476 ARG A N 1
ATOM 3910 C CA . ARG A 1 476 ? 8.488 9.411 -29.577 1.00 76.31 476 ARG A CA 1
ATOM 3911 C C . ARG A 1 476 ? 9.688 8.635 -29.054 1.00 76.31 476 ARG A C 1
ATOM 3913 O O . ARG A 1 476 ? 10.086 7.652 -29.670 1.00 76.31 476 ARG A O 1
ATOM 3920 N N . ALA A 1 477 ? 10.206 9.028 -27.892 1.00 82.88 477 ALA A N 1
ATOM 3921 C CA . ALA A 1 477 ? 11.293 8.313 -27.234 1.00 82.88 477 ALA A CA 1
ATOM 3922 C C . ALA A 1 477 ? 10.919 6.848 -26.950 1.00 82.88 477 ALA A C 1
ATOM 3924 O O . ALA A 1 477 ? 11.733 5.951 -27.144 1.00 82.88 477 ALA A O 1
ATOM 3925 N N . PHE A 1 478 ? 9.673 6.598 -26.543 1.00 84.88 478 PHE A N 1
ATOM 3926 C CA . PHE A 1 478 ? 9.170 5.249 -26.305 1.00 84.88 478 PHE A CA 1
ATOM 3927 C C . PHE A 1 478 ? 9.058 4.432 -27.599 1.00 84.88 478 PHE A C 1
ATOM 3929 O O . PHE A 1 478 ? 9.532 3.305 -27.632 1.00 84.88 478 PHE A O 1
ATOM 3936 N N . LEU A 1 479 ? 8.498 4.995 -28.676 1.00 80.31 479 LEU A N 1
ATOM 3937 C CA . LEU A 1 479 ? 8.417 4.328 -29.986 1.00 80.31 479 LEU A CA 1
ATOM 3938 C C . LEU A 1 479 ? 9.791 4.005 -30.574 1.00 80.31 479 LEU A C 1
ATOM 3940 O O . LEU A 1 479 ? 9.976 2.952 -31.175 1.00 80.31 479 LEU A O 1
ATOM 3944 N N . GLU A 1 480 ? 10.755 4.911 -30.419 1.00 83.31 480 GLU A N 1
ATOM 3945 C CA . GLU A 1 480 ? 12.121 4.682 -30.887 1.00 83.31 480 GLU A CA 1
ATOM 3946 C C . GLU A 1 480 ? 12.828 3.600 -30.058 1.00 83.31 480 GLU A C 1
ATOM 3948 O O . GLU A 1 480 ? 13.611 2.813 -30.597 1.00 83.31 480 GLU A O 1
ATOM 3953 N N . ALA A 1 481 ? 12.540 3.538 -28.756 1.00 84.00 481 ALA A N 1
ATOM 3954 C CA . ALA A 1 481 ? 13.039 2.486 -27.882 1.00 84.00 481 ALA A CA 1
ATOM 3955 C C . ALA A 1 481 ? 12.393 1.118 -28.176 1.00 84.00 481 ALA A C 1
ATOM 3957 O O . ALA A 1 481 ? 13.072 0.100 -28.052 1.00 84.00 481 ALA A O 1
ATOM 3958 N N . ASP A 1 482 ? 11.121 1.090 -28.587 1.00 84.31 482 ASP A N 1
ATOM 3959 C CA . ASP A 1 482 ? 10.322 -0.114 -28.860 1.00 84.31 482 ASP A CA 1
ATOM 3960 C C . ASP A 1 482 ? 10.660 -0.724 -30.232 1.00 84.31 482 ASP A C 1
ATOM 3962 O O . ASP A 1 482 ? 9.974 -0.562 -31.254 1.00 84.31 482 ASP A O 1
ATOM 3966 N N . ARG A 1 483 ? 11.799 -1.414 -30.279 1.00 81.69 483 ARG A N 1
ATOM 3967 C CA . ARG A 1 483 ? 12.368 -1.933 -31.526 1.00 81.69 483 ARG A CA 1
ATOM 3968 C C . ARG A 1 483 ? 11.594 -3.120 -32.062 1.00 81.69 483 ARG A C 1
ATOM 3970 O O . ARG A 1 483 ? 11.496 -3.252 -33.288 1.00 81.69 483 ARG A O 1
ATOM 3977 N N . ASP A 1 484 ? 11.044 -3.963 -31.198 1.00 78.50 484 ASP A N 1
ATOM 3978 C CA . ASP A 1 484 ? 10.200 -5.076 -31.628 1.00 78.50 484 ASP A CA 1
ATOM 3979 C C . ASP A 1 484 ? 8.758 -4.642 -31.944 1.00 78.50 484 ASP A C 1
ATOM 3981 O O . ASP A 1 484 ? 8.084 -5.308 -32.732 1.00 78.50 484 ASP A O 1
ATOM 3985 N N . GLY A 1 485 ? 8.337 -3.455 -31.492 1.00 75.75 485 GLY A N 1
ATOM 3986 C CA . GLY A 1 485 ? 6.998 -2.923 -31.738 1.00 75.75 485 GLY A CA 1
ATOM 3987 C C . GLY A 1 485 ? 5.933 -3.597 -30.883 1.00 75.75 485 GLY A C 1
ATOM 3988 O O . GLY A 1 485 ? 4.759 -3.626 -31.267 1.00 75.75 485 GLY A O 1
ATOM 3989 N N . SER A 1 486 ? 6.338 -4.187 -29.760 1.00 75.38 486 SER A N 1
ATOM 3990 C CA . SER A 1 486 ? 5.442 -4.848 -28.824 1.00 75.38 486 SER A CA 1
ATOM 3991 C C . SER A 1 486 ? 4.542 -3.852 -28.097 1.00 75.38 486 SER A C 1
ATOM 3993 O O . SER A 1 486 ? 3.528 -4.267 -27.542 1.00 75.38 486 SER A O 1
ATOM 3995 N N . GLY A 1 487 ? 4.847 -2.553 -28.091 1.00 72.75 487 GLY A N 1
ATOM 3996 C CA . GLY A 1 487 ? 4.151 -1.521 -27.318 1.00 72.75 487 GLY A CA 1
ATOM 3997 C C . GLY A 1 487 ? 4.502 -1.546 -25.826 1.00 72.75 487 GLY A C 1
ATOM 3998 O O . GLY A 1 487 ? 3.781 -0.981 -25.000 1.00 72.75 487 GLY A O 1
ATOM 3999 N N . THR A 1 488 ? 5.592 -2.223 -25.470 1.00 80.31 488 THR A N 1
ATOM 4000 C CA . THR A 1 488 ? 6.187 -2.323 -24.131 1.00 80.31 488 THR A CA 1
ATOM 4001 C C . THR A 1 488 ? 7.699 -2.331 -24.287 1.00 80.31 488 THR A C 1
ATOM 4003 O O . THR A 1 488 ? 8.193 -2.988 -25.185 1.00 80.31 488 THR A O 1
ATOM 4006 N N . LEU A 1 489 ? 8.453 -1.661 -23.415 1.00 80.19 489 LEU A N 1
ATOM 4007 C CA . LEU A 1 489 ? 9.915 -1.734 -23.478 1.00 80.19 489 LEU A CA 1
ATOM 4008 C C . LEU A 1 489 ? 10.413 -2.818 -22.546 1.00 80.19 489 LEU A C 1
ATOM 4010 O O . LEU A 1 489 ? 10.208 -2.744 -21.331 1.00 80.19 489 LEU A O 1
ATOM 4014 N N . ASN A 1 490 ? 11.133 -3.792 -23.076 1.00 78.12 490 ASN A N 1
ATOM 4015 C CA . ASN A 1 490 ? 11.910 -4.665 -22.213 1.00 78.12 490 ASN A CA 1
ATOM 4016 C C . ASN A 1 490 ? 13.176 -3.937 -21.709 1.00 78.12 490 ASN A C 1
ATOM 4018 O O . ASN A 1 490 ? 13.577 -2.870 -22.189 1.00 78.12 490 ASN A O 1
ATOM 4022 N N . PHE A 1 491 ? 13.827 -4.507 -20.695 1.00 71.25 491 PHE A N 1
ATOM 4023 C CA . PHE A 1 491 ? 15.020 -3.900 -20.100 1.00 71.25 491 PHE A CA 1
ATOM 4024 C C . PHE A 1 491 ? 16.158 -3.686 -21.118 1.00 71.25 491 PHE A C 1
ATOM 4026 O O . PHE A 1 491 ? 16.901 -2.707 -21.020 1.00 71.25 491 PHE A O 1
ATOM 4033 N N . GLN A 1 492 ? 16.308 -4.581 -22.097 1.00 71.44 492 GLN A N 1
ATOM 4034 C CA . GLN A 1 492 ? 17.331 -4.455 -23.133 1.00 71.44 492 GLN A CA 1
ATOM 4035 C C . GLN A 1 492 ? 17.036 -3.258 -24.047 1.00 71.44 492 GLN A C 1
ATOM 4037 O O . GLN A 1 492 ? 17.895 -2.396 -24.200 1.00 71.44 492 GLN A O 1
ATOM 4042 N N . GLU A 1 493 ? 15.818 -3.152 -24.568 1.00 81.25 493 GLU A N 1
ATOM 4043 C CA . GLU A 1 493 ? 15.373 -2.051 -25.430 1.00 81.25 493 GLU A CA 1
ATOM 4044 C C . GLU A 1 493 ? 15.548 -0.687 -24.769 1.00 81.25 493 GLU A C 1
ATOM 4046 O O . GLU A 1 493 ? 16.182 0.211 -25.327 1.00 81.25 493 GLU A O 1
ATOM 4051 N N . PHE A 1 494 ? 15.075 -0.548 -23.529 1.00 81.69 494 PHE A N 1
ATOM 4052 C CA . PHE A 1 494 ? 15.221 0.702 -22.791 1.00 81.69 494 PHE A CA 1
ATOM 4053 C C . PHE A 1 494 ? 16.692 1.041 -22.520 1.00 81.69 494 PHE A C 1
ATOM 4055 O O . PHE A 1 494 ? 17.100 2.196 -22.656 1.00 81.69 494 PHE A O 1
ATOM 4062 N N . THR A 1 495 ? 17.511 0.066 -22.103 1.00 73.31 495 THR A N 1
ATOM 4063 C CA . THR A 1 495 ? 18.921 0.346 -21.784 1.00 73.31 495 THR A CA 1
ATOM 4064 C C . THR A 1 495 ? 19.737 0.683 -23.020 1.00 73.31 495 THR A C 1
ATOM 4066 O O . THR A 1 495 ? 20.574 1.582 -22.946 1.00 73.31 495 THR A O 1
ATOM 4069 N N . GLU A 1 496 ? 19.485 0.017 -24.145 1.00 76.75 496 GLU A N 1
ATOM 4070 C CA . GLU A 1 496 ? 20.112 0.326 -25.429 1.00 76.75 496 GLU A CA 1
ATOM 4071 C C . GLU A 1 496 ? 19.721 1.729 -25.903 1.00 76.75 496 GLU A C 1
ATOM 4073 O O . GLU A 1 496 ? 20.609 2.534 -26.189 1.00 76.75 496 GLU A O 1
ATOM 4078 N N . PHE A 1 497 ? 18.430 2.070 -25.864 1.00 84.25 497 PHE A N 1
ATOM 4079 C CA . PHE A 1 497 ? 17.932 3.401 -26.219 1.00 84.25 497 PHE A CA 1
ATOM 4080 C C . PHE A 1 497 ? 18.571 4.515 -25.374 1.00 84.25 497 PHE A C 1
ATOM 4082 O O . PHE A 1 497 ? 19.161 5.463 -25.902 1.00 84.25 497 PHE A O 1
ATOM 4089 N N . VAL A 1 498 ? 18.528 4.380 -24.044 1.00 78.31 498 VAL A N 1
ATOM 4090 C CA . VAL A 1 498 ? 19.111 5.366 -23.121 1.00 78.31 498 VAL A CA 1
ATOM 4091 C C . VAL A 1 498 ? 20.618 5.494 -23.324 1.00 78.31 498 VAL A C 1
ATOM 4093 O O . VAL A 1 498 ? 21.164 6.596 -23.266 1.00 78.31 498 VAL A O 1
ATOM 4096 N N . TRP A 1 499 ? 21.309 4.380 -23.556 1.00 71.94 499 TRP A N 1
ATOM 4097 C CA . TRP A 1 499 ? 22.753 4.378 -23.766 1.00 71.94 499 TRP A CA 1
ATOM 4098 C C . TRP A 1 499 ? 23.155 5.042 -25.087 1.00 71.94 499 TRP A C 1
ATOM 4100 O O . TRP A 1 499 ? 24.166 5.748 -25.142 1.00 71.94 499 TRP A O 1
ATOM 4110 N N . GLU A 1 500 ? 22.375 4.839 -26.148 1.00 77.12 500 GLU A N 1
ATOM 4111 C CA . GLU A 1 500 ? 22.600 5.447 -27.460 1.00 77.12 500 GLU A CA 1
ATOM 4112 C C . GLU A 1 500 ? 22.410 6.963 -27.426 1.00 77.12 500 GLU A C 1
ATOM 4114 O O . GLU A 1 500 ? 23.261 7.689 -27.955 1.00 77.12 500 GLU A O 1
ATOM 4119 N N . LYS A 1 501 ? 21.349 7.430 -26.758 1.00 78.75 501 LYS A N 1
ATOM 4120 C CA . LYS A 1 501 ? 20.951 8.845 -26.701 1.00 78.75 501 LYS A CA 1
ATOM 4121 C C . LYS A 1 501 ? 21.652 9.638 -25.599 1.00 78.75 501 LYS A C 1
ATOM 4123 O O . LYS A 1 501 ? 21.934 10.817 -25.777 1.00 78.75 501 LYS A O 1
ATOM 4128 N N . ASN A 1 502 ? 22.014 9.002 -24.484 1.00 75.31 502 ASN A N 1
ATOM 4129 C CA . ASN A 1 502 ? 22.680 9.642 -23.348 1.00 75.31 502 ASN A CA 1
ATOM 4130 C C . ASN A 1 502 ? 23.952 8.881 -22.936 1.00 75.31 502 ASN A C 1
ATOM 4132 O O . ASN A 1 502 ? 24.056 8.301 -21.854 1.00 75.31 502 ASN A O 1
ATOM 4136 N N . ARG A 1 503 ? 24.983 8.934 -23.792 1.00 67.19 503 ARG A N 1
ATOM 4137 C CA . ARG A 1 503 ? 26.280 8.242 -23.595 1.00 67.19 503 ARG A CA 1
ATOM 4138 C C . ARG A 1 503 ? 27.046 8.647 -22.329 1.00 67.19 503 ARG A C 1
ATOM 4140 O O . ARG A 1 503 ? 27.999 7.969 -21.943 1.00 67.19 503 ARG A O 1
ATOM 4147 N N . SER A 1 504 ? 26.677 9.767 -21.706 1.00 63.75 504 SER A N 1
ATOM 4148 C CA . SER A 1 504 ? 27.283 10.249 -20.460 1.00 63.75 504 SER A CA 1
ATOM 4149 C C . SER A 1 504 ? 26.614 9.675 -19.203 1.00 63.75 504 SER A C 1
ATOM 4151 O O . SER A 1 504 ? 27.185 9.751 -18.106 1.00 63.75 504 SER A O 1
ATOM 4153 N N . ALA A 1 505 ? 25.441 9.048 -19.348 1.00 64.38 505 ALA A N 1
ATOM 4154 C CA . ALA A 1 505 ? 24.711 8.439 -18.251 1.00 64.38 505 ALA A CA 1
ATOM 4155 C C . ALA A 1 505 ? 25.517 7.293 -17.619 1.00 64.38 505 ALA A C 1
ATOM 4157 O O . ALA A 1 505 ? 25.927 6.321 -18.258 1.00 64.38 505 ALA A O 1
ATOM 4158 N N . ARG A 1 506 ? 25.746 7.386 -16.304 1.00 62.34 506 ARG A N 1
ATOM 4159 C CA . ARG A 1 506 ? 26.386 6.300 -15.553 1.00 62.34 506 ARG A CA 1
ATOM 4160 C C . ARG A 1 506 ? 25.416 5.131 -15.428 1.00 62.34 506 ARG A C 1
ATOM 4162 O O . ARG A 1 506 ? 24.322 5.296 -14.899 1.00 62.34 506 ARG A O 1
ATOM 4169 N N . MET A 1 507 ? 25.874 3.932 -15.785 1.00 56.41 507 MET A N 1
ATOM 4170 C CA . MET A 1 507 ? 25.081 2.697 -15.709 1.00 56.41 507 MET A CA 1
ATOM 4171 C C . MET A 1 507 ? 24.473 2.441 -14.318 1.00 56.41 507 MET A C 1
ATOM 4173 O O . MET A 1 507 ? 23.365 1.935 -14.199 1.00 56.41 507 MET A O 1
ATOM 4177 N N . THR A 1 508 ? 25.153 2.852 -13.246 1.00 57.66 508 THR A N 1
ATOM 4178 C CA . THR A 1 508 ? 24.620 2.753 -11.878 1.00 57.66 508 THR A CA 1
ATOM 4179 C C . THR A 1 508 ? 23.392 3.633 -11.639 1.00 57.66 508 THR A C 1
ATOM 4181 O O . THR A 1 508 ? 22.552 3.272 -10.821 1.00 57.66 508 THR A O 1
ATOM 4184 N N . LYS A 1 509 ? 23.255 4.766 -12.341 1.00 65.31 509 LYS A N 1
ATOM 4185 C CA . LYS A 1 509 ? 22.046 5.600 -12.296 1.00 65.31 509 LYS A CA 1
ATOM 4186 C C . LYS A 1 509 ? 20.906 4.959 -13.095 1.00 65.31 509 LYS A C 1
ATOM 4188 O O . LYS A 1 509 ? 19.794 4.912 -12.587 1.00 65.31 509 LYS A O 1
ATOM 4193 N N . ILE A 1 510 ? 21.202 4.386 -14.266 1.00 66.88 510 ILE A N 1
ATOM 4194 C CA . ILE A 1 510 ? 20.222 3.658 -15.096 1.00 66.88 510 ILE A CA 1
ATOM 4195 C C . ILE A 1 510 ? 19.641 2.470 -14.314 1.00 66.88 510 ILE A C 1
ATOM 4197 O O . ILE A 1 510 ? 18.434 2.316 -14.211 1.00 66.88 510 ILE A O 1
ATOM 4201 N N . MET A 1 511 ? 20.476 1.682 -13.633 1.00 60.84 511 MET A N 1
ATOM 4202 C CA . MET A 1 511 ? 19.983 0.581 -12.789 1.00 60.84 511 MET A CA 1
ATOM 4203 C C . MET A 1 511 ? 19.119 1.064 -11.611 1.00 60.84 511 MET A C 1
ATOM 4205 O O . MET A 1 511 ? 18.197 0.368 -11.194 1.00 60.84 511 MET A O 1
ATOM 4209 N N . LYS A 1 512 ? 19.399 2.253 -11.063 1.00 64.50 512 LYS A N 1
ATOM 4210 C CA . LYS A 1 512 ? 18.598 2.841 -9.978 1.00 64.50 512 LYS A CA 1
ATOM 4211 C C . LYS A 1 512 ? 17.231 3.324 -10.457 1.00 64.50 512 LYS A C 1
ATOM 4213 O O . LYS A 1 512 ? 16.275 3.175 -9.702 1.00 64.50 512 LYS A O 1
ATOM 4218 N N . SER A 1 513 ? 17.111 3.848 -11.679 1.00 61.50 513 SER A N 1
ATOM 4219 C CA . SER A 1 513 ? 15.806 4.239 -12.234 1.00 61.50 513 SER A CA 1
ATOM 4220 C C . SER A 1 513 ? 14.891 3.032 -12.467 1.00 61.50 513 SER A C 1
ATOM 4222 O O . SER A 1 513 ? 13.676 3.176 -12.394 1.00 61.50 513 SER A O 1
ATOM 4224 N N . PHE A 1 514 ? 15.460 1.833 -12.632 1.00 59.41 514 PHE A N 1
ATOM 4225 C CA . PHE A 1 514 ? 14.721 0.568 -12.712 1.00 59.41 514 PHE A CA 1
ATOM 4226 C C . PHE A 1 514 ? 14.354 -0.076 -11.379 1.00 59.41 514 PHE A C 1
ATOM 4228 O O . PHE A 1 514 ? 13.466 -0.921 -11.348 1.00 59.41 514 PHE A O 1
ATOM 4235 N N . ALA A 1 515 ? 15.008 0.288 -10.273 1.00 55.72 515 ALA A N 1
ATOM 4236 C CA . ALA A 1 515 ? 14.824 -0.399 -8.991 1.00 55.72 515 ALA A CA 1
ATOM 4237 C C . ALA A 1 515 ? 13.376 -0.343 -8.457 1.00 55.72 515 ALA A C 1
ATOM 4239 O O . ALA A 1 515 ? 13.005 -1.154 -7.610 1.00 55.72 515 ALA A O 1
ATOM 4240 N N . ASN A 1 516 ? 12.571 0.594 -8.971 1.00 52.94 516 ASN A N 1
ATOM 4241 C CA . ASN A 1 516 ? 11.173 0.801 -8.600 1.00 52.94 516 ASN A CA 1
ATOM 4242 C C . ASN A 1 516 ? 10.165 0.142 -9.559 1.00 52.94 516 ASN A C 1
ATOM 4244 O O . ASN A 1 516 ? 8.971 0.172 -9.264 1.00 52.94 516 ASN A O 1
ATOM 4248 N N . ILE A 1 517 ? 10.605 -0.437 -10.682 1.00 57.88 517 ILE A N 1
ATOM 4249 C CA . ILE A 1 517 ? 9.709 -1.154 -11.594 1.00 57.88 517 ILE A CA 1
ATOM 4250 C C . ILE A 1 517 ? 9.528 -2.576 -11.063 1.00 57.88 517 ILE A C 1
ATOM 4252 O O . ILE A 1 517 ? 10.489 -3.302 -10.805 1.00 57.88 517 ILE A O 1
ATOM 4256 N N . THR A 1 518 ? 8.276 -2.960 -10.839 1.00 51.47 518 THR A N 1
ATOM 4257 C CA . THR A 1 518 ? 7.908 -4.275 -10.303 1.00 51.47 518 THR A CA 1
ATOM 4258 C C . THR A 1 518 ? 7.759 -5.344 -11.387 1.00 51.47 518 THR A C 1
ATOM 4260 O O . THR A 1 518 ? 7.739 -6.526 -11.048 1.00 51.47 518 THR A O 1
ATOM 4263 N N . THR A 1 519 ? 7.665 -4.935 -12.654 1.00 58.56 519 THR A N 1
ATOM 4264 C CA . THR A 1 519 ? 7.450 -5.764 -13.847 1.00 58.56 519 THR A CA 1
ATOM 4265 C C . THR A 1 519 ? 8.720 -5.901 -14.694 1.00 58.56 519 THR A C 1
ATOM 4267 O O . THR A 1 519 ? 9.586 -5.031 -14.674 1.00 58.56 519 THR A O 1
ATOM 4270 N N . ASP A 1 520 ? 8.834 -6.994 -15.454 1.00 63.16 520 ASP A N 1
ATOM 4271 C CA . ASP A 1 520 ? 9.978 -7.240 -16.354 1.00 63.16 520 ASP A CA 1
ATOM 4272 C C . ASP A 1 520 ? 9.917 -6.407 -17.656 1.00 63.16 520 ASP A C 1
ATOM 4274 O O . ASP A 1 520 ? 10.905 -6.296 -18.382 1.00 63.16 520 ASP A O 1
ATOM 4278 N N . GLU A 1 521 ? 8.768 -5.778 -17.912 1.00 74.25 521 GLU A N 1
ATOM 4279 C CA . GLU A 1 521 ? 8.488 -4.896 -19.046 1.00 74.25 521 GLU A CA 1
ATOM 4280 C C . GLU A 1 521 ? 8.010 -3.527 -18.551 1.00 74.25 521 GLU A C 1
ATOM 4282 O O . GLU A 1 521 ? 7.298 -3.427 -17.544 1.00 74.25 521 GLU A O 1
ATOM 4287 N N . ILE A 1 522 ? 8.375 -2.478 -19.281 1.00 81.19 522 ILE A N 1
ATOM 4288 C CA . ILE A 1 522 ? 8.034 -1.081 -19.016 1.00 81.19 522 ILE A CA 1
ATOM 4289 C C . ILE A 1 522 ? 6.879 -0.697 -19.938 1.00 81.19 522 ILE A C 1
ATOM 4291 O O . ILE A 1 522 ? 7.028 -0.658 -21.160 1.00 81.19 522 ILE A O 1
ATOM 4295 N N . SER A 1 523 ? 5.715 -0.392 -19.368 1.00 81.50 523 SER A N 1
ATOM 4296 C CA . SER A 1 523 ? 4.635 0.229 -20.140 1.00 81.50 523 SER A CA 1
ATOM 4297 C C . SER A 1 523 ? 4.923 1.712 -20.387 1.00 81.50 523 SER A C 1
ATOM 4299 O O . SER A 1 523 ? 5.724 2.323 -19.678 1.00 81.50 523 SER A O 1
ATOM 4301 N N . PHE A 1 524 ? 4.218 2.336 -21.332 1.00 80.88 524 PHE A N 1
ATOM 4302 C CA . PHE A 1 524 ? 4.325 3.783 -21.545 1.00 80.88 524 PHE A CA 1
ATOM 4303 C C . PHE A 1 524 ? 4.051 4.592 -20.260 1.00 80.88 524 PHE A C 1
ATOM 4305 O O . PHE A 1 524 ? 4.755 5.546 -19.949 1.00 80.88 524 PHE A O 1
ATOM 4312 N N . ASN A 1 525 ? 3.093 4.151 -19.445 1.00 76.38 525 ASN A N 1
ATOM 4313 C CA . ASN A 1 525 ? 2.781 4.777 -18.160 1.00 76.38 525 ASN A CA 1
ATOM 4314 C C . ASN A 1 525 ? 3.899 4.593 -17.113 1.00 76.38 525 ASN A C 1
ATOM 4316 O O . ASN A 1 525 ? 4.099 5.450 -16.253 1.00 76.38 525 ASN A O 1
ATOM 4320 N N . ASP A 1 526 ? 4.642 3.485 -17.160 1.00 80.25 526 ASP A N 1
ATOM 4321 C CA . ASP A 1 526 ? 5.823 3.309 -16.306 1.00 80.25 526 ASP A CA 1
ATOM 4322 C C . ASP A 1 526 ? 6.966 4.210 -16.774 1.00 80.25 526 ASP A C 1
ATOM 4324 O O . ASP A 1 526 ? 7.640 4.822 -15.947 1.00 80.25 526 ASP A O 1
ATOM 4328 N N . PHE A 1 527 ? 7.125 4.364 -18.089 1.00 80.75 527 PHE A N 1
ATOM 4329 C CA . PHE A 1 527 ? 8.068 5.300 -18.691 1.00 80.75 527 PHE A CA 1
ATOM 4330 C C . PHE A 1 527 ? 7.752 6.757 -18.306 1.00 80.75 527 PHE A C 1
ATOM 4332 O O . PHE A 1 527 ? 8.645 7.470 -17.857 1.00 80.75 527 PHE A O 1
ATOM 4339 N N . GLU A 1 528 ? 6.483 7.175 -18.350 1.00 78.00 528 GLU A N 1
ATOM 4340 C CA . GLU A 1 528 ? 6.016 8.494 -17.882 1.00 78.00 528 GLU A CA 1
ATOM 4341 C C . GLU A 1 528 ? 6.405 8.736 -16.411 1.00 78.00 528 GLU A C 1
ATOM 4343 O O . GLU A 1 528 ? 7.046 9.733 -16.068 1.00 78.00 528 GLU A O 1
ATOM 4348 N N . LYS A 1 529 ? 6.139 7.762 -15.530 1.00 76.38 529 LYS A N 1
ATOM 4349 C CA . LYS A 1 529 ? 6.538 7.834 -14.112 1.00 76.38 529 LYS A CA 1
ATOM 4350 C C . LYS A 1 529 ? 8.051 7.887 -13.917 1.00 76.38 529 LYS A C 1
ATOM 4352 O O . LYS A 1 529 ? 8.518 8.499 -12.955 1.00 76.38 529 LYS A O 1
ATOM 4357 N N . MET A 1 530 ? 8.828 7.232 -14.779 1.00 76.06 530 MET A N 1
ATOM 4358 C CA . MET A 1 530 ? 10.288 7.305 -14.725 1.00 76.06 530 MET A CA 1
ATOM 4359 C C . MET A 1 530 ? 10.778 8.718 -15.027 1.00 76.06 530 MET A C 1
ATOM 4361 O O . MET A 1 530 ? 11.688 9.188 -14.341 1.00 76.06 530 MET A O 1
ATOM 4365 N N . VAL A 1 531 ? 10.158 9.402 -15.991 1.00 74.38 531 VAL A N 1
ATOM 4366 C CA . VAL A 1 531 ? 10.486 10.787 -16.356 1.00 74.38 531 VAL A CA 1
ATOM 4367 C C . VAL A 1 531 ? 10.149 11.760 -15.227 1.00 74.38 531 VAL A C 1
ATOM 4369 O O . VAL A 1 531 ? 10.953 12.638 -14.920 1.00 74.38 531 VAL A O 1
ATOM 4372 N N . SER A 1 532 ? 9.018 11.567 -14.545 1.00 70.50 532 SER A N 1
ATOM 4373 C CA . SER A 1 532 ? 8.618 12.388 -13.390 1.00 70.50 532 SER A CA 1
ATOM 4374 C C . SER A 1 532 ? 9.279 11.983 -12.060 1.00 70.50 532 SER A C 1
ATOM 4376 O O . SER A 1 532 ? 9.023 12.612 -11.035 1.00 70.50 532 SER A O 1
ATOM 4378 N N . GLY A 1 533 ? 10.105 10.931 -12.043 1.00 69.25 533 GLY A N 1
ATOM 4379 C CA . GLY A 1 533 ? 10.680 10.336 -10.830 1.00 69.25 533 GLY A CA 1
ATOM 4380 C C . GLY A 1 533 ? 12.197 10.127 -10.898 1.00 69.25 533 GLY A C 1
ATOM 4381 O O . GLY A 1 533 ? 12.939 10.929 -11.456 1.00 69.25 533 GLY A O 1
ATOM 4382 N N . ASN A 1 534 ? 12.689 9.014 -10.339 1.00 58.97 534 ASN A N 1
ATOM 4383 C CA . ASN A 1 534 ? 14.129 8.703 -10.243 1.00 58.97 534 ASN A CA 1
ATOM 4384 C C . ASN A 1 534 ? 14.855 8.547 -11.600 1.00 58.97 534 ASN A C 1
ATOM 4386 O O . ASN A 1 534 ? 16.082 8.440 -11.619 1.00 58.97 534 ASN A O 1
ATOM 4390 N N . GLY A 1 535 ? 14.125 8.477 -12.717 1.00 59.00 535 GLY A N 1
ATOM 4391 C CA . GLY A 1 535 ? 14.671 8.426 -14.077 1.00 59.00 535 GLY A CA 1
ATOM 4392 C C . GLY A 1 535 ? 14.814 9.795 -14.749 1.00 59.00 535 GLY A C 1
ATOM 4393 O O . GLY A 1 535 ? 15.411 9.863 -15.823 1.00 59.00 535 GLY A O 1
ATOM 4394 N N . SER A 1 536 ? 14.335 10.876 -14.119 1.00 71.94 536 SER A N 1
ATOM 4395 C CA . SER A 1 536 ? 14.311 12.229 -14.690 1.00 71.94 536 SER A CA 1
ATOM 4396 C C . SER A 1 536 ? 15.693 12.703 -15.156 1.00 71.94 536 SER A C 1
ATOM 4398 O O . SER A 1 536 ? 15.851 13.103 -16.302 1.00 71.94 536 SER A O 1
ATOM 4400 N N . GLU A 1 537 ? 16.741 12.532 -14.340 1.00 71.12 537 GLU A N 1
ATOM 4401 C CA . GLU A 1 537 ? 18.117 12.939 -14.693 1.00 71.12 537 GLU A CA 1
ATOM 4402 C C . GLU A 1 537 ? 18.687 12.235 -15.942 1.00 71.12 537 GLU A C 1
ATOM 4404 O O . GLU A 1 537 ? 19.678 12.689 -16.514 1.00 71.12 537 GLU A O 1
ATOM 4409 N N . ILE A 1 538 ? 18.121 11.087 -16.324 1.00 76.50 538 ILE A N 1
ATOM 4410 C CA . ILE A 1 538 ? 18.592 10.269 -17.447 1.00 76.50 538 ILE A CA 1
ATOM 4411 C C . ILE A 1 538 ? 17.754 10.534 -18.693 1.00 76.50 538 ILE A C 1
ATOM 4413 O O . ILE A 1 538 ? 18.322 10.657 -19.780 1.00 76.50 538 ILE A O 1
ATOM 4417 N N . LEU A 1 539 ? 16.431 10.596 -18.521 1.00 78.75 539 LEU A N 1
ATOM 4418 C CA . LEU A 1 539 ? 15.466 10.706 -19.609 1.00 78.75 539 LEU A CA 1
ATOM 4419 C C . LEU A 1 539 ? 15.219 12.157 -20.027 1.00 78.75 539 LEU A C 1
ATOM 4421 O O . LEU A 1 539 ? 15.083 12.391 -21.219 1.00 78.75 539 LEU A O 1
ATOM 4425 N N . MET A 1 540 ? 15.242 13.137 -19.114 1.00 80.44 540 MET A N 1
ATOM 4426 C CA . MET A 1 540 ? 15.009 14.548 -19.472 1.00 80.44 540 MET A CA 1
ATOM 4427 C C . MET A 1 540 ? 15.970 15.066 -20.551 1.00 80.44 540 MET A C 1
ATOM 4429 O O . MET A 1 540 ? 15.475 15.589 -21.539 1.00 80.44 540 MET A O 1
ATOM 4433 N N . PRO A 1 541 ? 17.295 14.818 -20.490 1.00 81.38 541 PRO A N 1
ATOM 4434 C CA . PRO A 1 541 ? 18.196 15.239 -21.567 1.00 81.38 541 PRO A CA 1
ATOM 4435 C C . PRO A 1 541 ? 17.892 14.603 -22.932 1.00 81.38 541 PRO A C 1
ATOM 4437 O O . PRO A 1 541 ? 18.243 15.165 -23.962 1.00 81.38 541 PRO A O 1
ATOM 4440 N N . ILE A 1 542 ? 17.283 13.411 -22.945 1.00 81.44 542 ILE A N 1
ATOM 4441 C CA . ILE A 1 542 ? 16.860 12.727 -24.176 1.00 81.44 542 ILE A CA 1
ATOM 4442 C C . ILE A 1 542 ? 15.570 13.367 -24.702 1.00 81.44 542 ILE A C 1
ATOM 4444 O O . ILE A 1 542 ? 15.417 13.558 -25.904 1.00 81.44 542 ILE A O 1
ATOM 4448 N N . LEU A 1 543 ? 14.647 13.704 -23.800 1.00 81.44 543 LEU A N 1
ATOM 4449 C CA . LEU A 1 543 ? 13.374 14.330 -24.140 1.00 81.44 543 LEU A CA 1
ATOM 4450 C C . LEU A 1 543 ? 13.545 15.774 -24.599 1.00 81.44 543 LEU A C 1
ATOM 4452 O O . LEU A 1 543 ? 12.851 16.168 -25.525 1.00 81.44 543 LEU A O 1
ATOM 4456 N N . ASP A 1 544 ? 14.471 16.533 -24.018 1.00 80.31 544 ASP A N 1
ATOM 4457 C CA . ASP A 1 544 ? 14.767 17.908 -24.432 1.00 80.31 544 ASP A CA 1
ATOM 4458 C C . ASP A 1 544 ? 15.217 17.956 -25.909 1.00 80.31 544 ASP A C 1
ATOM 4460 O O . ASP A 1 544 ? 14.709 18.768 -26.680 1.00 80.31 544 ASP A O 1
ATOM 4464 N N . ASP A 1 545 ? 16.066 17.011 -26.341 1.00 75.31 545 ASP A N 1
ATOM 4465 C CA . ASP A 1 545 ? 16.481 16.850 -27.749 1.00 75.31 545 ASP A CA 1
ATOM 4466 C C . ASP A 1 545 ? 15.295 16.492 -28.665 1.00 75.31 545 ASP A C 1
ATOM 4468 O O . ASP A 1 545 ? 15.187 16.968 -29.795 1.00 75.31 545 ASP A O 1
ATOM 4472 N N . GLU A 1 546 ? 14.353 15.678 -28.183 1.00 72.81 546 GLU A N 1
ATOM 4473 C CA . GLU A 1 546 ? 13.127 15.378 -28.923 1.00 72.81 546 GLU A CA 1
ATOM 4474 C C . GLU A 1 546 ? 12.177 16.585 -28.983 1.00 72.81 546 GLU A C 1
ATOM 4476 O O . GLU A 1 546 ? 11.567 16.830 -30.027 1.00 72.81 546 GLU A O 1
ATOM 4481 N N . ILE A 1 547 ? 12.049 17.365 -27.910 1.00 74.25 547 ILE A N 1
ATOM 4482 C CA . ILE A 1 547 ? 11.237 18.590 -27.865 1.00 74.25 547 ILE A CA 1
ATOM 4483 C C . ILE A 1 547 ? 11.766 19.612 -28.881 1.00 74.25 547 ILE A C 1
ATOM 4485 O O . ILE A 1 547 ? 10.977 20.172 -29.642 1.00 74.25 547 ILE A O 1
ATOM 4489 N N . GLU A 1 548 ? 13.086 19.794 -28.963 1.00 70.62 548 GLU A N 1
ATOM 4490 C CA . GLU A 1 548 ? 13.728 20.717 -29.910 1.00 70.62 548 GLU A CA 1
ATOM 4491 C C . GLU A 1 548 ? 13.539 20.316 -31.384 1.00 70.62 548 GLU A C 1
ATOM 4493 O O . GLU A 1 548 ? 13.474 21.186 -32.253 1.00 70.62 548 GLU A O 1
ATOM 4498 N N . LYS A 1 549 ? 13.384 19.018 -31.687 1.00 66.69 549 LYS A N 1
ATOM 4499 C CA . LYS A 1 549 ? 13.154 18.527 -33.062 1.00 66.69 549 LYS A CA 1
ATOM 4500 C C . LYS A 1 549 ? 11.777 18.870 -33.639 1.00 66.69 549 LYS A C 1
ATOM 4502 O O . LYS A 1 549 ? 11.614 18.741 -34.848 1.00 66.69 549 LYS A O 1
ATOM 4507 N N . GLY A 1 550 ? 10.809 19.288 -32.816 1.00 58.34 550 GLY A N 1
ATOM 4508 C CA . GLY A 1 550 ? 9.574 19.961 -33.251 1.00 58.34 550 GLY A CA 1
ATOM 4509 C C . GLY A 1 550 ? 8.811 19.326 -34.424 1.00 58.34 550 GLY A C 1
ATOM 4510 O O . GLY A 1 550 ? 8.412 20.043 -35.337 1.00 58.34 550 GLY A O 1
ATOM 4511 N N . THR A 1 551 ? 8.625 18.004 -34.436 1.00 54.38 551 THR A N 1
ATOM 4512 C CA . THR A 1 551 ? 7.871 17.314 -35.499 1.00 54.38 551 THR A CA 1
ATOM 4513 C C . THR A 1 551 ? 6.431 17.040 -35.066 1.00 54.38 551 THR A C 1
ATOM 4515 O O . THR A 1 551 ? 6.213 16.544 -33.960 1.00 54.38 551 THR A O 1
ATOM 4518 N N . ASP A 1 552 ? 5.463 17.353 -35.940 1.00 55.81 552 ASP A N 1
ATOM 4519 C CA . ASP A 1 552 ? 4.054 16.968 -35.781 1.00 55.81 552 ASP A CA 1
ATOM 4520 C C . ASP A 1 552 ? 3.972 15.443 -35.634 1.00 55.81 552 ASP A C 1
ATOM 4522 O O . ASP A 1 552 ? 4.373 14.692 -36.530 1.00 55.81 552 ASP A O 1
ATOM 4526 N N . SER A 1 553 ? 3.504 14.968 -34.480 1.00 65.25 553 SER A N 1
ATOM 4527 C CA . SER A 1 553 ? 3.393 13.537 -34.215 1.00 65.25 553 SER A CA 1
ATOM 4528 C C . SER A 1 553 ? 2.156 12.974 -34.914 1.00 65.25 553 SER A C 1
ATOM 4530 O O . SER A 1 553 ? 1.093 13.589 -34.910 1.00 65.25 553 SER A O 1
ATOM 4532 N N . ILE A 1 554 ? 2.238 11.751 -35.443 1.00 65.81 554 ILE A N 1
ATOM 4533 C CA . ILE A 1 554 ? 1.076 11.023 -35.990 1.00 65.81 554 ILE A CA 1
ATOM 4534 C C . ILE A 1 554 ? -0.050 10.847 -34.945 1.00 65.81 554 ILE A C 1
ATOM 4536 O O . ILE A 1 554 ? -1.217 10.668 -35.289 1.00 65.81 554 ILE A O 1
ATOM 4540 N N . LEU A 1 555 ? 0.305 10.943 -33.659 1.00 65.25 555 LEU A N 1
ATOM 4541 C CA . LEU A 1 555 ? -0.613 10.982 -32.522 1.00 65.25 555 LEU A CA 1
ATOM 4542 C C . LEU A 1 555 ? -1.366 12.310 -32.398 1.00 65.25 555 LEU A C 1
ATOM 4544 O O . LEU A 1 555 ? -2.532 12.273 -32.028 1.00 65.25 555 LEU A O 1
ATOM 4548 N N . ASP A 1 556 ? -0.750 13.444 -32.739 1.00 67.25 556 ASP A N 1
ATOM 4549 C CA . ASP A 1 556 ? -1.427 14.748 -32.752 1.00 67.25 556 ASP A CA 1
ATOM 4550 C C . ASP A 1 556 ? -2.450 14.799 -33.896 1.00 67.25 556 ASP A C 1
ATOM 4552 O O . ASP A 1 556 ? -3.560 15.304 -33.728 1.00 67.25 556 ASP A O 1
ATOM 4556 N N . ASP A 1 557 ? -2.119 14.187 -35.041 1.00 72.56 557 ASP A N 1
ATOM 4557 C CA . ASP A 1 557 ? -3.067 13.990 -36.143 1.00 72.56 557 ASP A CA 1
ATOM 4558 C C . ASP A 1 557 ? -4.198 13.028 -35.732 1.00 72.56 557 ASP A C 1
ATOM 4560 O O . ASP A 1 557 ? -5.367 13.284 -36.015 1.00 72.56 557 ASP A O 1
ATOM 4564 N N . PHE A 1 558 ? -3.896 11.955 -34.989 1.00 77.94 558 PHE A N 1
ATOM 4565 C CA . PHE A 1 558 ? -4.924 11.070 -34.434 1.00 77.94 558 PHE A CA 1
ATOM 4566 C C . PHE A 1 558 ? -5.838 11.777 -33.433 1.00 77.94 558 PHE A C 1
ATOM 4568 O O . PHE A 1 558 ? -7.048 11.779 -33.634 1.00 77.94 558 PHE A O 1
ATOM 4575 N N . GLU A 1 559 ? -5.292 12.382 -32.379 1.00 79.00 559 GLU A N 1
ATOM 4576 C CA . GLU A 1 559 ? -6.053 13.063 -31.327 1.00 79.00 559 GLU A CA 1
ATOM 4577 C C . GLU A 1 559 ? -6.836 14.253 -31.903 1.00 79.00 559 GLU A C 1
ATOM 4579 O O . GLU A 1 559 ? -8.007 14.431 -31.569 1.00 79.00 559 GLU A O 1
ATOM 4584 N N . GLY A 1 560 ? -6.256 14.997 -32.852 1.00 76.25 560 GLY A N 1
ATOM 4585 C CA . GLY A 1 560 ? -6.925 16.081 -33.573 1.00 76.25 560 GLY A CA 1
ATOM 4586 C C . GLY A 1 560 ? -8.085 15.605 -34.453 1.00 76.25 560 GLY A C 1
ATOM 4587 O O . GLY A 1 560 ? -9.168 16.194 -34.429 1.00 76.25 560 GLY A O 1
ATOM 4588 N N . ARG A 1 561 ? -7.919 14.503 -35.198 1.00 81.06 561 ARG A N 1
ATOM 4589 C CA . ARG A 1 561 ? -9.015 13.908 -35.989 1.00 81.06 561 ARG A CA 1
ATOM 4590 C C . ARG A 1 561 ? -10.072 13.253 -35.113 1.00 81.06 561 ARG A C 1
ATOM 4592 O O . ARG A 1 561 ? -11.256 13.331 -35.431 1.00 81.06 561 ARG A O 1
ATOM 4599 N N . LEU A 1 562 ? -9.665 12.649 -34.004 1.00 79.25 562 LEU A N 1
ATOM 4600 C CA . LEU A 1 562 ? -10.559 12.047 -33.026 1.00 79.25 562 LEU A CA 1
ATOM 4601 C C . LEU A 1 562 ? -11.413 13.123 -32.339 1.00 79.25 562 LEU A C 1
ATOM 4603 O O . LEU A 1 562 ? -12.629 12.964 -32.223 1.00 79.25 562 LEU A O 1
ATOM 4607 N N . LYS A 1 563 ? -10.797 14.262 -31.996 1.00 81.56 563 LYS A N 1
ATOM 4608 C CA . LYS A 1 563 ? -11.487 15.466 -31.526 1.00 81.56 563 LYS A CA 1
ATOM 4609 C C . LYS A 1 563 ? -12.476 15.995 -32.555 1.00 81.56 563 LYS A C 1
ATOM 4611 O O . LYS A 1 563 ? -13.609 16.292 -32.197 1.00 81.56 563 LYS A O 1
ATOM 4616 N N . LYS A 1 564 ? -12.085 16.058 -33.829 1.00 81.19 564 LYS A N 1
ATOM 4617 C CA . LYS A 1 564 ? -12.979 16.500 -34.903 1.00 81.19 564 LYS A CA 1
ATOM 4618 C C . LYS A 1 564 ? -14.219 15.612 -35.023 1.00 81.19 564 LYS A C 1
ATOM 4620 O O . LYS A 1 564 ? -15.318 16.135 -35.107 1.00 81.19 564 LYS A O 1
ATOM 4625 N N . VAL A 1 565 ? -14.071 14.286 -34.964 1.00 78.56 565 VAL A N 1
ATOM 4626 C CA . VAL A 1 565 ? -15.232 13.374 -34.997 1.00 78.56 565 VAL A CA 1
ATOM 4627 C C . VAL A 1 565 ? -16.138 13.557 -33.778 1.00 78.56 565 VAL A C 1
ATOM 4629 O O . VAL A 1 565 ? -17.356 13.448 -33.905 1.00 78.56 565 VAL A O 1
ATOM 4632 N N . TYR A 1 566 ? -15.575 13.855 -32.609 1.00 79.56 566 TYR A N 1
ATOM 4633 C CA . TYR A 1 566 ? -16.358 14.202 -31.423 1.00 79.56 566 TYR A CA 1
ATOM 4634 C C . TYR A 1 566 ? -17.093 15.541 -31.572 1.00 79.56 566 TYR A C 1
ATOM 4636 O O . TYR A 1 566 ? -18.276 15.619 -31.242 1.00 79.56 566 TYR A O 1
ATOM 4644 N N . ASP A 1 567 ? -16.425 16.566 -32.105 1.00 78.38 567 ASP A N 1
ATOM 4645 C CA . ASP A 1 567 ? -17.013 17.886 -32.351 1.00 78.38 567 ASP A CA 1
ATOM 4646 C C . ASP A 1 567 ? -18.129 17.807 -33.419 1.00 78.38 567 ASP A C 1
ATOM 4648 O O . ASP A 1 567 ? -19.169 18.438 -33.251 1.00 78.38 567 ASP A O 1
ATOM 4652 N N . ASP A 1 568 ? -17.957 16.959 -34.444 1.00 74.69 568 ASP A N 1
ATOM 4653 C CA . ASP A 1 568 ? -18.939 16.666 -35.504 1.00 74.69 568 ASP A CA 1
ATOM 4654 C C . ASP A 1 568 ? -20.062 15.699 -35.043 1.00 74.69 568 ASP A C 1
ATOM 4656 O O . ASP A 1 568 ? -21.022 15.457 -35.778 1.00 74.69 568 ASP A O 1
ATOM 4660 N N . THR A 1 569 ? -19.960 15.098 -33.848 1.00 72.06 569 THR A N 1
ATOM 4661 C CA . THR A 1 569 ? -20.998 14.206 -33.305 1.00 72.06 569 THR A CA 1
ATOM 4662 C C . THR A 1 569 ? -22.075 15.023 -32.591 1.00 72.06 569 THR A C 1
ATOM 4664 O O . THR A 1 569 ? -21.856 15.590 -31.515 1.00 72.06 569 THR A O 1
ATOM 4667 N N . GLU A 1 570 ? -23.276 15.039 -33.164 1.00 67.31 570 GLU A N 1
ATOM 4668 C CA . GLU A 1 570 ? -24.453 15.672 -32.568 1.00 67.31 570 GLU A CA 1
ATOM 4669 C C . GLU A 1 570 ? -25.047 14.789 -31.456 1.00 67.31 570 GLU A C 1
ATOM 4671 O O . GLU A 1 570 ? -25.409 13.632 -31.683 1.00 67.31 570 GLU A O 1
ATOM 4676 N N . ALA A 1 571 ? -25.175 15.329 -30.236 1.00 58.88 571 ALA A N 1
ATOM 4677 C CA . ALA A 1 571 ? -25.767 14.601 -29.102 1.00 58.88 571 ALA A CA 1
ATOM 4678 C C . ALA A 1 571 ? -27.252 14.267 -29.347 1.00 58.88 571 ALA A C 1
ATOM 4680 O O . ALA A 1 571 ? -27.761 13.245 -28.878 1.00 58.88 571 ALA A O 1
ATOM 4681 N N . ASP A 1 572 ? -27.930 15.099 -30.140 1.00 60.16 572 ASP A N 1
ATOM 4682 C CA . ASP A 1 572 ? -29.350 14.970 -30.454 1.00 60.16 572 ASP A CA 1
ATOM 4683 C C . ASP A 1 572 ? -29.678 13.725 -31.287 1.00 60.16 572 ASP A C 1
ATOM 4685 O O . ASP A 1 572 ? -30.760 13.158 -31.116 1.00 60.16 572 ASP A O 1
ATOM 4689 N N . GLU A 1 573 ? -28.755 13.251 -32.133 1.00 61.16 573 GLU A N 1
ATOM 4690 C CA . GLU A 1 573 ? -28.940 12.026 -32.923 1.00 61.16 573 GLU A CA 1
ATOM 4691 C C . GLU A 1 573 ? -28.949 10.776 -32.035 1.00 61.16 573 GLU A C 1
ATOM 4693 O O . GLU A 1 573 ? -29.828 9.921 -32.174 1.00 61.16 573 GLU A O 1
ATOM 4698 N N . LEU A 1 574 ? -28.019 10.681 -31.074 1.00 62.44 574 LEU A N 1
ATOM 4699 C CA . LEU A 1 574 ? -28.007 9.584 -30.103 1.00 62.44 574 LEU A CA 1
ATOM 4700 C C . LEU A 1 574 ? -29.224 9.674 -29.176 1.00 62.44 574 LEU A C 1
ATOM 4702 O O . LEU A 1 574 ? -29.884 8.666 -28.927 1.00 62.44 574 LEU A O 1
ATOM 4706 N N . ALA A 1 575 ? -29.563 10.873 -28.698 1.00 63.44 575 ALA A N 1
ATOM 4707 C CA . ALA A 1 575 ? -30.735 11.072 -27.855 1.00 63.44 575 ALA A CA 1
ATOM 4708 C C . ALA A 1 575 ? -32.036 10.709 -28.594 1.00 63.44 575 ALA A C 1
ATOM 4710 O O . ALA A 1 575 ? -32.936 10.124 -27.995 1.00 63.44 575 ALA A O 1
ATOM 4711 N N . ALA A 1 576 ? -32.140 10.996 -29.896 1.00 65.69 576 ALA A N 1
ATOM 4712 C CA . ALA A 1 576 ? -33.264 10.575 -30.732 1.00 65.69 576 ALA A CA 1
ATOM 4713 C C . ALA A 1 576 ? -33.311 9.053 -30.917 1.00 65.69 576 ALA A C 1
ATOM 4715 O O . ALA A 1 576 ? -34.381 8.466 -30.767 1.00 65.69 576 ALA A O 1
ATOM 4716 N N . TYR A 1 577 ? -32.166 8.411 -31.166 1.00 67.50 577 TYR A N 1
ATOM 4717 C CA . TYR A 1 577 ? -32.056 6.953 -31.264 1.00 67.50 577 TYR A CA 1
ATOM 4718 C C . TYR A 1 577 ? -32.458 6.242 -29.958 1.00 67.50 577 TYR A C 1
ATOM 4720 O O . TYR A 1 577 ? -33.216 5.272 -29.979 1.00 67.50 577 TYR A O 1
ATOM 4728 N N . ILE A 1 578 ? -32.003 6.749 -28.807 1.00 65.56 578 ILE A N 1
ATOM 4729 C CA . ILE A 1 578 ? -32.360 6.225 -27.480 1.00 65.56 578 ILE A CA 1
ATOM 4730 C C . ILE A 1 578 ? -33.857 6.441 -27.203 1.00 65.56 578 ILE A C 1
ATOM 4732 O O . ILE A 1 578 ? -34.530 5.512 -26.753 1.00 65.56 578 ILE A O 1
ATOM 4736 N N . ARG A 1 579 ? -34.407 7.627 -27.505 1.00 66.81 579 ARG A N 1
ATOM 4737 C CA . ARG A 1 579 ? -35.848 7.907 -27.360 1.00 66.81 579 ARG A CA 1
ATOM 4738 C C . ARG A 1 579 ? -36.703 6.965 -28.209 1.00 66.81 579 ARG A C 1
ATOM 4740 O O . ARG A 1 579 ? -37.569 6.298 -27.657 1.00 66.81 579 ARG A O 1
ATOM 4747 N N . ASP A 1 580 ? -36.419 6.826 -29.503 1.00 69.94 580 ASP A N 1
ATOM 4748 C CA . ASP A 1 580 ? -37.188 5.948 -30.404 1.00 69.94 580 ASP A CA 1
ATOM 4749 C C . ASP A 1 580 ? -37.183 4.481 -29.934 1.00 69.94 580 ASP A C 1
ATOM 4751 O O . ASP A 1 580 ? -38.216 3.801 -29.913 1.00 69.94 580 ASP A O 1
ATOM 4755 N N . ARG A 1 581 ? -36.030 3.999 -29.451 1.00 72.00 581 ARG A N 1
ATOM 4756 C CA . ARG A 1 581 ? -35.890 2.642 -28.909 1.00 72.00 581 ARG A CA 1
ATOM 4757 C C . ARG A 1 581 ? -36.743 2.415 -27.659 1.00 72.00 581 ARG A C 1
ATOM 4759 O O . ARG A 1 581 ? -37.310 1.328 -27.498 1.00 72.00 581 ARG A O 1
ATOM 4766 N N . TRP A 1 582 ? -36.834 3.409 -26.776 1.00 72.75 582 TRP A N 1
ATOM 4767 C CA . TRP A 1 582 ? -37.411 3.253 -25.439 1.00 72.75 582 TRP A CA 1
ATOM 4768 C C . TRP A 1 582 ? -38.799 3.894 -25.237 1.00 72.75 582 TRP A C 1
ATOM 4770 O O . TRP A 1 582 ? -39.461 3.583 -24.245 1.00 72.75 582 TRP A O 1
ATOM 4780 N N . ASP A 1 583 ? -39.319 4.679 -26.184 1.00 69.12 583 ASP A N 1
AT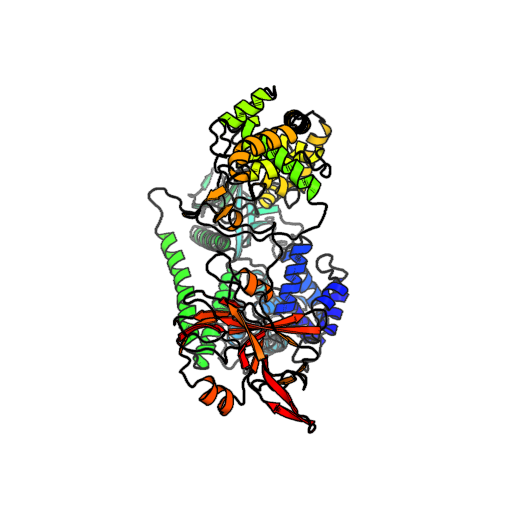OM 4781 C CA . ASP A 1 583 ? -40.654 5.313 -26.132 1.00 69.12 583 ASP A CA 1
ATOM 4782 C C . ASP A 1 583 ? -41.811 4.302 -25.980 1.00 69.12 583 ASP A C 1
ATOM 4784 O O . ASP A 1 583 ? -42.857 4.589 -25.380 1.00 69.12 583 ASP A O 1
ATOM 4788 N N . LYS A 1 584 ? -41.605 3.058 -26.433 1.00 67.62 584 LYS A N 1
ATOM 4789 C CA . LYS A 1 584 ? -42.536 1.931 -26.219 1.00 67.62 584 LYS A CA 1
ATOM 4790 C C . LYS A 1 584 ? -42.731 1.590 -24.735 1.00 67.62 584 LYS A C 1
ATOM 4792 O O . LYS A 1 584 ? -43.765 1.038 -24.364 1.00 67.62 584 LYS A O 1
ATOM 4797 N N . PHE A 1 585 ? -41.757 1.917 -23.885 1.00 65.06 585 PHE A N 1
ATOM 4798 C CA . PHE A 1 585 ? -41.830 1.732 -22.435 1.00 65.06 585 PHE A CA 1
ATOM 4799 C C . PHE A 1 585 ? -42.387 2.968 -21.721 1.00 65.06 585 PHE A C 1
ATOM 4801 O O . PHE A 1 585 ? -43.111 2.818 -20.737 1.00 65.06 585 PHE A O 1
ATOM 4808 N N . ALA A 1 586 ? -42.145 4.173 -22.246 1.00 61.66 586 ALA A N 1
ATOM 4809 C CA . ALA A 1 586 ? -42.699 5.414 -21.694 1.00 61.66 586 ALA A CA 1
ATOM 4810 C C . ALA A 1 586 ? -44.240 5.463 -21.767 1.00 61.66 586 ALA A C 1
ATOM 4812 O O . ALA A 1 586 ? -44.919 6.030 -20.908 1.00 61.66 586 ALA A O 1
ATOM 4813 N N . THR A 1 587 ? -44.813 4.800 -22.774 1.00 65.25 587 THR A N 1
ATOM 4814 C CA . THR A 1 587 ? -46.264 4.660 -22.985 1.00 65.25 587 THR A CA 1
ATOM 4815 C C . THR A 1 587 ? -46.858 3.393 -22.363 1.00 65.25 587 THR A C 1
ATOM 4817 O O . THR A 1 587 ? -48.059 3.143 -22.480 1.00 65.25 587 THR A O 1
ATOM 4820 N N . PHE A 1 588 ? -46.054 2.588 -21.663 1.00 74.12 588 PHE A N 1
ATOM 4821 C CA . PHE A 1 588 ? -46.483 1.294 -21.146 1.00 74.12 588 PHE A CA 1
ATOM 4822 C C . PHE A 1 588 ? -47.581 1.440 -20.088 1.00 74.12 588 PHE A C 1
ATOM 4824 O O . PHE A 1 588 ? -47.418 2.127 -19.072 1.00 74.12 588 PHE A O 1
ATOM 4831 N N . ARG A 1 589 ? -48.714 0.776 -20.322 1.00 79.38 589 ARG A N 1
ATOM 4832 C CA . ARG A 1 589 ? -49.861 0.691 -19.412 1.00 79.38 589 ARG A CA 1
ATOM 4833 C C . ARG A 1 589 ? -50.393 -0.744 -19.432 1.00 79.38 589 ARG A C 1
ATOM 4835 O O . ARG A 1 589 ? -50.524 -1.326 -20.506 1.00 79.38 589 ARG A O 1
ATOM 4842 N N . ARG A 1 590 ? -50.728 -1.321 -18.275 1.00 83.44 590 ARG A N 1
ATOM 4843 C CA . ARG A 1 590 ? -51.505 -2.574 -18.193 1.00 83.44 590 ARG A CA 1
ATOM 4844 C C . ARG A 1 590 ? -52.800 -2.351 -17.437 1.00 83.44 590 ARG A C 1
ATOM 4846 O O . ARG A 1 590 ? -52.794 -1.687 -16.403 1.00 83.44 590 ARG A O 1
ATOM 4853 N N . THR A 1 591 ? -53.884 -2.938 -17.930 1.00 88.25 591 THR A N 1
ATOM 4854 C CA . THR A 1 591 ? -55.194 -2.912 -17.279 1.00 88.25 591 THR A CA 1
ATOM 4855 C C . THR A 1 591 ? -55.453 -4.199 -16.499 1.00 88.25 591 THR A C 1
ATOM 4857 O O . THR A 1 591 ? -55.047 -5.288 -16.906 1.00 88.25 591 THR A O 1
ATOM 4860 N N . GLY A 1 592 ? -56.084 -4.064 -15.334 1.00 80.56 592 GLY A N 1
ATOM 4861 C CA . GLY A 1 592 ? -56.549 -5.180 -14.518 1.00 80.56 592 GLY A CA 1
ATOM 4862 C C . GLY A 1 592 ? -57.850 -5.770 -15.059 1.00 80.56 592 GLY A C 1
ATOM 4863 O O . GLY A 1 592 ? -58.434 -5.262 -16.015 1.00 80.56 592 GLY A O 1
ATOM 4864 N N . GLN A 1 593 ? -58.348 -6.823 -14.408 1.00 80.00 593 GLN A N 1
ATOM 4865 C CA . GLN A 1 593 ? -59.589 -7.513 -14.802 1.00 80.00 593 GLN A CA 1
ATOM 4866 C C . GLN A 1 593 ? -60.824 -6.593 -14.835 1.00 80.00 593 GLN A C 1
ATOM 4868 O O . GLN A 1 593 ? -61.773 -6.856 -15.564 1.00 80.00 593 GLN A O 1
ATOM 4873 N N . THR A 1 594 ? -60.801 -5.499 -14.074 1.00 83.75 594 THR A N 1
ATOM 4874 C CA . THR A 1 594 ? -61.863 -4.486 -13.999 1.00 83.75 594 THR A CA 1
ATOM 4875 C C . THR A 1 594 ? -61.703 -3.356 -15.024 1.00 83.75 594 THR A C 1
ATOM 4877 O O . THR A 1 594 ? -62.474 -2.401 -15.006 1.00 83.75 594 THR A O 1
ATOM 4880 N N . GLY A 1 595 ? -60.692 -3.423 -15.898 1.00 80.50 595 GLY A N 1
ATOM 4881 C CA . GLY A 1 595 ? -60.390 -2.394 -16.897 1.00 80.50 595 GLY A CA 1
ATOM 4882 C C . GLY A 1 595 ? -59.622 -1.179 -16.363 1.00 80.50 595 GLY A C 1
ATOM 4883 O O . GLY A 1 595 ? -59.187 -0.350 -17.160 1.00 80.50 595 GLY A O 1
ATOM 4884 N N . SER A 1 596 ? -59.393 -1.069 -15.049 1.00 85.31 596 SER A N 1
ATOM 4885 C CA . SER A 1 596 ? -58.552 -0.010 -14.482 1.00 85.31 596 SER A CA 1
ATOM 4886 C C . SER A 1 596 ? -57.084 -0.229 -14.839 1.00 85.31 596 SER A C 1
ATOM 4888 O O . SER A 1 596 ? -56.607 -1.360 -14.887 1.00 85.31 596 SER A O 1
ATOM 4890 N N . VAL A 1 597 ? -56.342 0.850 -15.082 1.00 84.25 597 VAL A N 1
ATOM 4891 C CA . VAL A 1 597 ? -54.889 0.769 -15.261 1.00 84.25 597 VAL A CA 1
ATOM 4892 C C . VAL A 1 597 ? -54.255 0.395 -13.919 1.00 84.25 597 VAL A C 1
ATOM 4894 O O . VAL A 1 597 ? -54.397 1.125 -12.944 1.00 84.25 597 VAL A O 1
ATOM 4897 N N . VAL A 1 598 ? -53.572 -0.747 -13.873 1.00 86.75 598 VAL A N 1
ATOM 4898 C CA . VAL A 1 598 ? -52.942 -1.308 -12.662 1.00 86.75 598 VAL A CA 1
ATOM 4899 C C . VAL A 1 598 ? -51.417 -1.245 -12.699 1.00 86.75 598 VAL A C 1
ATOM 4901 O O . VAL A 1 598 ? -50.767 -1.531 -11.701 1.00 86.75 598 VA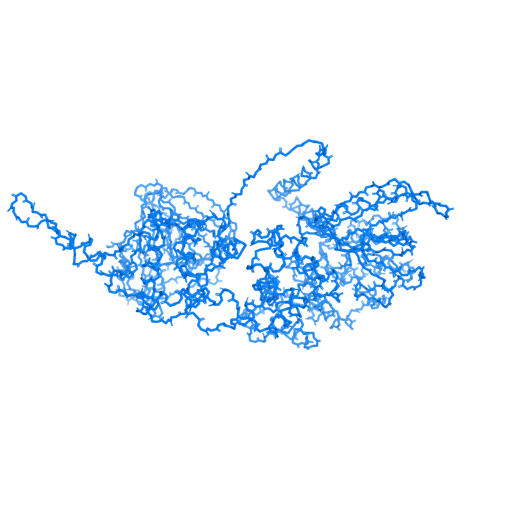L A O 1
ATOM 4904 N N . MET A 1 599 ? -50.830 -0.879 -13.840 1.00 80.44 599 MET A N 1
ATOM 4905 C CA . MET A 1 599 ? -49.392 -0.652 -13.968 1.00 80.44 599 MET A CA 1
ATOM 4906 C C . MET A 1 599 ? -49.118 0.386 -15.051 1.00 80.44 599 MET A C 1
ATOM 4908 O O . MET A 1 599 ? -49.695 0.316 -16.138 1.00 80.44 599 MET A O 1
ATOM 4912 N N . THR A 1 600 ? -48.216 1.321 -14.764 1.00 81.19 600 THR A N 1
ATOM 4913 C CA . THR A 1 600 ? -47.795 2.386 -15.679 1.00 81.19 600 THR A CA 1
ATOM 4914 C C . THR A 1 600 ? -46.280 2.534 -15.665 1.00 81.19 600 THR A C 1
ATOM 4916 O O . THR A 1 600 ? -45.694 2.584 -14.588 1.00 81.19 600 THR A O 1
ATOM 4919 N N . GLY A 1 601 ? -45.654 2.648 -16.836 1.00 71.56 601 GLY A N 1
ATOM 4920 C CA . GLY A 1 601 ? -44.277 3.136 -16.961 1.00 71.56 601 GLY A CA 1
ATOM 4921 C C . GLY A 1 601 ? -44.210 4.664 -16.836 1.00 71.56 601 GLY A C 1
ATOM 4922 O O . GLY A 1 601 ? -45.143 5.355 -17.262 1.00 71.56 601 GLY A O 1
ATOM 4923 N N . GLY A 1 602 ? -43.136 5.184 -16.232 1.00 68.50 602 GLY A N 1
ATOM 4924 C CA . GLY A 1 602 ? -42.842 6.623 -16.172 1.00 68.50 602 GLY A CA 1
ATOM 4925 C C . GLY A 1 602 ? -42.470 7.213 -17.542 1.00 68.50 602 GLY A C 1
ATOM 4926 O O . GLY A 1 602 ? -42.277 6.475 -18.500 1.00 68.50 602 GLY A O 1
ATOM 4927 N N . HIS A 1 603 ? -42.361 8.543 -17.645 1.00 60.94 603 HIS A N 1
ATOM 4928 C CA . HIS A 1 603 ? -42.163 9.267 -18.916 1.00 60.94 603 HIS A CA 1
ATOM 4929 C C . HIS A 1 603 ? -40.752 9.150 -19.545 1.00 60.94 603 HIS A C 1
ATOM 4931 O O . HIS A 1 603 ? -40.460 9.857 -20.504 1.00 60.94 603 HIS A O 1
ATOM 4937 N N . GLY A 1 604 ? -39.883 8.263 -19.052 1.00 64.44 604 GLY A N 1
ATOM 4938 C CA . GLY A 1 604 ? -38.541 8.041 -19.595 1.00 64.44 604 GLY A CA 1
ATOM 4939 C C . GLY A 1 604 ? -37.831 6.858 -18.936 1.00 64.44 604 GLY A C 1
ATOM 4940 O O . GLY A 1 604 ? -38.268 6.369 -17.892 1.00 64.44 604 GLY A O 1
ATOM 4941 N N . MET A 1 605 ? -36.742 6.392 -19.553 1.00 70.56 605 MET A N 1
ATOM 4942 C CA . MET A 1 605 ? -35.876 5.370 -18.960 1.00 70.56 605 MET A CA 1
ATOM 4943 C C . MET A 1 605 ? -34.951 5.982 -17.911 1.00 70.56 605 MET A C 1
ATOM 4945 O O . MET A 1 605 ? -34.364 7.035 -18.144 1.00 70.56 605 MET A O 1
ATOM 4949 N N . VAL A 1 606 ? -34.812 5.297 -16.773 1.00 71.56 606 VAL A N 1
ATOM 4950 C CA . VAL A 1 606 ? -33.938 5.717 -15.661 1.00 71.56 606 VAL A CA 1
ATOM 4951 C C . VAL A 1 606 ? -32.461 5.642 -16.067 1.00 71.56 606 VAL A C 1
ATOM 4953 O O . VAL A 1 606 ? -31.688 6.544 -15.761 1.00 71.56 606 VAL A O 1
ATOM 4956 N N . ALA A 1 607 ? -32.077 4.604 -16.815 1.00 72.44 607 ALA A N 1
ATOM 4957 C CA . ALA A 1 607 ? -30.734 4.441 -17.360 1.00 72.44 607 ALA A CA 1
ATOM 4958 C C . ALA A 1 607 ? -30.762 3.649 -18.678 1.00 72.44 607 ALA A C 1
ATOM 4960 O O . ALA A 1 607 ? -31.582 2.746 -18.849 1.00 72.44 607 ALA A O 1
ATOM 4961 N N . ASP A 1 608 ? -29.839 3.970 -19.588 1.00 74.88 608 ASP A N 1
ATOM 4962 C CA . ASP A 1 608 ? -29.562 3.214 -20.815 1.00 74.88 608 ASP A CA 1
ATOM 4963 C C . ASP A 1 608 ? -28.243 2.439 -20.647 1.00 74.88 608 ASP A C 1
ATOM 4965 O O . ASP A 1 608 ? -27.149 2.971 -20.869 1.00 74.88 608 ASP A O 1
ATOM 4969 N N . ILE A 1 609 ? -28.343 1.192 -20.182 1.00 76.69 609 ILE A N 1
ATOM 4970 C CA . ILE A 1 609 ? -27.194 0.305 -19.952 1.00 76.69 609 ILE A CA 1
ATOM 4971 C C . ILE A 1 609 ? -26.846 -0.385 -21.276 1.00 76.69 609 ILE A C 1
ATOM 4973 O O . ILE A 1 609 ? -27.666 -1.118 -21.831 1.00 76.69 609 ILE A O 1
ATOM 4977 N N . VAL A 1 610 ? -25.636 -0.145 -21.785 1.00 75.81 610 VAL A N 1
ATOM 4978 C CA . VAL A 1 610 ? -25.130 -0.800 -23.003 1.00 75.81 610 VAL A CA 1
ATOM 4979 C C . VAL A 1 610 ? -24.503 -2.156 -22.672 1.00 75.81 610 VAL A C 1
ATOM 4981 O O . VAL A 1 610 ? -24.233 -2.423 -21.504 1.00 75.81 610 VAL A O 1
ATOM 4984 N N . PRO A 1 611 ? -24.298 -3.052 -23.654 1.00 77.12 611 PRO A N 1
ATOM 4985 C CA . PRO A 1 611 ? -23.484 -4.245 -23.452 1.00 77.12 611 PRO A CA 1
ATOM 4986 C C . PRO A 1 611 ? -22.101 -3.881 -22.903 1.00 77.12 611 PRO A C 1
ATOM 4988 O O . PRO A 1 611 ? -21.505 -2.888 -23.312 1.00 77.12 611 PRO A O 1
ATOM 4991 N N . GLY A 1 612 ? -21.613 -4.664 -21.946 1.00 70.12 612 GLY A N 1
ATOM 4992 C CA . GLY A 1 612 ? -20.335 -4.410 -21.293 1.00 70.12 612 GLY A CA 1
ATOM 4993 C C . GLY A 1 612 ? -20.217 -5.116 -19.949 1.00 70.12 612 GLY A C 1
ATOM 4994 O O . GLY A 1 612 ? -21.136 -5.804 -19.493 1.00 70.12 612 GLY A O 1
ATOM 4995 N N . GLN A 1 613 ? -19.062 -4.951 -19.308 1.00 65.81 613 GLN A N 1
ATOM 4996 C CA . GLN A 1 613 ? -18.831 -5.448 -17.956 1.00 65.81 613 GLN A CA 1
ATOM 4997 C C . GLN A 1 613 ? -19.165 -4.357 -16.942 1.00 65.81 613 GLN A C 1
ATOM 4999 O O . GLN A 1 613 ? -18.557 -3.293 -16.944 1.00 65.81 613 GLN A O 1
ATOM 5004 N N . TYR A 1 614 ? -20.111 -4.656 -16.055 1.00 66.50 614 TYR A N 1
ATOM 5005 C CA . TYR A 1 614 ? -20.529 -3.771 -14.973 1.00 66.50 614 TYR A CA 1
ATOM 5006 C C . TYR A 1 614 ? -20.462 -4.525 -13.658 1.00 66.50 614 TYR A C 1
ATOM 5008 O O . TYR A 1 614 ? -20.767 -5.722 -13.600 1.00 66.50 614 TYR A O 1
ATOM 5016 N N . SER A 1 615 ? -20.110 -3.832 -12.580 1.00 65.88 615 SER A N 1
ATOM 5017 C CA . SER A 1 615 ? -20.359 -4.390 -11.259 1.00 65.88 615 SER A CA 1
ATOM 5018 C C . SER A 1 615 ? -21.854 -4.287 -10.930 1.00 65.88 615 SER A C 1
ATOM 5020 O O . SER A 1 615 ? -22.564 -3.410 -11.424 1.00 65.88 615 SER A O 1
ATOM 5022 N N . LEU A 1 616 ? -22.358 -5.173 -10.065 1.00 64.69 616 LEU A N 1
ATOM 5023 C CA . LEU A 1 616 ? -23.761 -5.109 -9.635 1.00 64.69 616 LEU A CA 1
ATOM 5024 C C . LEU A 1 616 ? -24.100 -3.778 -8.951 1.00 64.69 616 LEU A C 1
ATOM 5026 O O . LEU A 1 616 ? -25.244 -3.343 -9.026 1.00 64.69 616 LEU A O 1
ATOM 5030 N N . ILE A 1 617 ? -23.119 -3.122 -8.322 1.00 65.19 617 ILE A N 1
ATOM 5031 C CA . ILE A 1 617 ? -23.312 -1.806 -7.707 1.00 65.19 617 ILE A CA 1
ATOM 5032 C C . ILE A 1 617 ? -23.434 -0.690 -8.754 1.00 65.19 617 ILE A C 1
ATOM 5034 O O . ILE A 1 617 ? -24.206 0.240 -8.542 1.00 65.19 617 ILE A O 1
ATOM 5038 N N . ASP A 1 618 ? -22.755 -0.807 -9.900 1.00 62.88 618 ASP A N 1
ATOM 5039 C CA . ASP A 1 618 ? -22.894 0.154 -11.004 1.00 62.88 618 ASP A CA 1
ATOM 5040 C C . ASP A 1 618 ? -24.276 0.042 -11.664 1.00 62.88 618 ASP A C 1
ATOM 5042 O O . ASP A 1 618 ? -24.859 1.046 -12.067 1.00 62.88 618 ASP A O 1
ATOM 5046 N N . LEU A 1 619 ? -24.824 -1.177 -11.731 1.00 70.19 619 LEU A N 1
ATOM 5047 C CA . LEU A 1 619 ? -26.174 -1.435 -12.241 1.00 70.19 619 LEU A CA 1
ATOM 5048 C C . LEU A 1 619 ? -27.268 -1.035 -11.240 1.00 70.19 619 LEU A C 1
ATOM 5050 O O . LEU A 1 619 ? -28.319 -0.541 -11.642 1.00 70.19 619 LEU A O 1
ATOM 5054 N N . ALA A 1 620 ? -27.033 -1.239 -9.942 1.00 68.06 620 ALA A N 1
ATOM 5055 C CA . ALA A 1 620 ? -27.944 -0.881 -8.855 1.00 68.06 620 ALA A CA 1
ATOM 5056 C C . ALA A 1 620 ? -27.644 0.526 -8.302 1.00 68.06 620 ALA A C 1
ATOM 5058 O O . ALA A 1 620 ? -27.507 0.722 -7.093 1.00 68.06 620 ALA A O 1
ATOM 5059 N N . CYS A 1 621 ? -27.498 1.505 -9.196 1.00 61.97 621 CYS A N 1
ATOM 5060 C CA . CYS A 1 621 ? -27.174 2.879 -8.837 1.00 61.97 621 CYS A CA 1
ATOM 5061 C C . CYS A 1 621 ? -28.449 3.724 -8.692 1.00 61.97 621 CYS A C 1
ATOM 5063 O O . CYS A 1 621 ? -29.189 3.895 -9.654 1.00 61.97 621 CYS A O 1
ATOM 5065 N N . PHE A 1 622 ? -28.664 4.296 -7.506 1.00 69.94 622 PHE A N 1
ATOM 5066 C CA . PHE A 1 622 ? -29.766 5.223 -7.204 1.00 69.94 622 PHE A CA 1
ATOM 5067 C C . PHE A 1 622 ? -29.289 6.681 -7.136 1.00 69.94 622 PHE A C 1
ATOM 5069 O O . PHE A 1 622 ? -29.801 7.480 -6.360 1.00 69.94 622 PHE A O 1
ATOM 5076 N N . SER A 1 623 ? -28.241 7.029 -7.888 1.00 64.06 623 SER A N 1
ATOM 5077 C CA . SER A 1 623 ? -27.638 8.375 -7.843 1.00 64.06 623 SER A CA 1
ATOM 5078 C C . SER A 1 623 ? -28.578 9.499 -8.294 1.00 64.06 623 SER A C 1
ATOM 5080 O O . SER A 1 623 ? -28.324 10.666 -7.998 1.00 64.06 623 SER A O 1
ATOM 5082 N N . ASP A 1 624 ? -29.655 9.150 -8.994 1.00 68.31 624 ASP A N 1
ATOM 5083 C CA . ASP A 1 624 ? -30.750 10.030 -9.389 1.00 68.31 624 ASP A CA 1
ATOM 5084 C C . ASP A 1 624 ? -31.760 10.291 -8.255 1.00 68.31 624 ASP A C 1
ATOM 5086 O O . ASP A 1 624 ? -32.564 11.220 -8.358 1.00 68.31 624 ASP A O 1
ATOM 5090 N N . LEU A 1 625 ? -31.706 9.518 -7.165 1.00 73.94 625 LEU A N 1
ATOM 5091 C CA . LEU A 1 625 ? -32.595 9.631 -6.011 1.00 73.94 625 LEU A CA 1
ATOM 5092 C C . LEU A 1 625 ? -31.898 10.311 -4.815 1.00 73.94 625 LEU A C 1
ATOM 5094 O O . LEU A 1 625 ? -30.684 10.193 -4.632 1.00 73.94 625 LEU A O 1
ATOM 5098 N N . PRO A 1 626 ? -32.646 11.049 -3.971 1.00 74.44 626 PRO A N 1
ATOM 5099 C CA . PRO A 1 626 ? -32.087 11.654 -2.766 1.00 74.44 626 PRO A CA 1
ATOM 5100 C C . PRO A 1 626 ? -31.651 10.577 -1.752 1.00 74.44 626 PRO A C 1
ATOM 5102 O O . PRO A 1 626 ? -32.326 9.554 -1.634 1.00 74.44 626 PRO A O 1
ATOM 5105 N N . PRO A 1 627 ? -30.579 10.811 -0.965 1.00 74.75 627 PRO A N 1
ATOM 5106 C CA . PRO A 1 627 ? -30.143 9.872 0.066 1.00 74.75 627 PRO A CA 1
ATOM 5107 C C . PRO A 1 627 ? -31.249 9.571 1.081 1.00 74.75 627 PRO A C 1
ATOM 5109 O O . PRO A 1 627 ? -31.856 10.490 1.639 1.00 74.75 627 PRO A O 1
ATOM 5112 N N . LEU A 1 628 ? -31.473 8.287 1.359 1.00 82.75 628 LEU A N 1
ATOM 5113 C CA . LEU A 1 628 ? -32.430 7.841 2.368 1.00 82.75 628 LEU A CA 1
ATOM 5114 C C . LEU A 1 628 ? -31.886 8.068 3.786 1.00 82.75 628 LEU A C 1
ATOM 5116 O O . LEU A 1 628 ? -30.793 7.624 4.139 1.00 82.75 628 LEU A O 1
ATOM 5120 N N . VAL A 1 629 ? -32.675 8.761 4.607 1.00 88.38 629 VAL A N 1
ATOM 5121 C CA . VAL A 1 629 ? -32.421 8.954 6.041 1.00 88.38 629 VAL A CA 1
ATOM 5122 C C . VAL A 1 629 ? -33.321 7.980 6.807 1.00 88.38 629 VAL A C 1
ATOM 5124 O O . VAL A 1 629 ? -34.529 7.986 6.558 1.00 88.38 629 VAL A O 1
ATOM 5127 N N . PRO A 1 630 ? -32.784 7.152 7.724 1.00 94.12 630 PRO A N 1
ATOM 5128 C CA . PRO A 1 630 ? -33.606 6.233 8.507 1.00 94.12 630 PRO A CA 1
ATOM 5129 C C . PRO A 1 630 ? -34.602 6.997 9.380 1.00 94.12 630 PRO A C 1
ATOM 5131 O O . PRO A 1 630 ? -34.327 8.130 9.797 1.00 94.12 630 PRO A O 1
ATOM 5134 N N . LYS A 1 631 ? -35.728 6.367 9.737 1.00 95.19 631 LYS A N 1
ATOM 5135 C CA . LYS A 1 631 ? -36.516 6.849 10.877 1.00 95.19 631 LYS A CA 1
ATOM 5136 C C . LYS A 1 631 ? -35.615 6.894 12.104 1.00 95.19 631 LYS A C 1
ATOM 5138 O O . LYS A 1 631 ? -35.096 5.871 12.528 1.00 95.19 631 LYS A O 1
ATOM 5143 N N . HIS A 1 632 ? -35.459 8.083 12.666 1.00 95.94 632 HIS A N 1
ATOM 5144 C CA . HIS A 1 632 ? -34.617 8.340 13.822 1.00 95.94 632 HIS A CA 1
ATOM 5145 C C . HIS A 1 632 ? -35.353 9.266 14.783 1.00 95.94 632 HIS A C 1
ATOM 5147 O O . HIS A 1 632 ? -36.217 10.051 14.385 1.00 95.94 632 HIS A O 1
ATOM 5153 N N . THR A 1 633 ? -34.982 9.195 16.052 1.00 97.62 633 THR A N 1
ATOM 5154 C CA . THR A 1 633 ? -35.397 10.175 17.048 1.00 97.62 633 THR A CA 1
ATOM 5155 C C . THR A 1 633 ? -34.327 11.251 17.154 1.00 97.62 633 THR A C 1
ATOM 5157 O O . THR A 1 633 ? -33.141 10.946 17.292 1.00 97.62 633 THR A O 1
ATOM 5160 N N . VAL A 1 634 ? -34.753 12.510 17.078 1.00 96.69 634 VAL A N 1
ATOM 5161 C CA . VAL A 1 634 ? -33.898 13.687 17.260 1.00 96.69 634 VAL A CA 1
ATOM 5162 C C . VAL A 1 634 ? -34.035 14.163 18.697 1.00 96.69 634 VAL A C 1
ATOM 5164 O O . VAL A 1 634 ? -35.140 14.459 19.148 1.00 96.69 634 VAL A O 1
ATOM 5167 N N . ILE A 1 635 ? -32.917 14.255 19.408 1.00 95.50 635 ILE A N 1
ATOM 5168 C CA . ILE A 1 635 ? -32.871 14.712 20.796 1.00 95.50 635 ILE A CA 1
ATOM 5169 C C . ILE A 1 635 ? -31.896 15.882 20.876 1.00 95.50 635 ILE A C 1
ATOM 5171 O O . ILE A 1 635 ? -30.794 15.818 20.335 1.00 95.50 635 ILE A O 1
ATOM 5175 N N . LYS A 1 636 ? -32.304 16.972 21.522 1.00 93.06 636 LYS A N 1
ATOM 5176 C CA . LYS A 1 636 ? -31.453 18.151 21.739 1.00 93.06 636 LYS A CA 1
ATOM 5177 C C . LYS A 1 636 ? -30.883 18.126 23.152 1.00 93.06 636 LYS A C 1
ATOM 5179 O O . LYS A 1 636 ? -31.417 17.439 24.015 1.00 93.06 636 LYS A O 1
ATOM 5184 N N . ASP A 1 637 ? -29.781 18.837 23.365 1.00 90.75 637 ASP A N 1
ATOM 5185 C CA . ASP A 1 637 ? -29.185 19.040 24.693 1.00 90.75 637 ASP A CA 1
ATOM 5186 C C . ASP A 1 637 ? -28.787 17.743 25.427 1.00 90.75 637 ASP A C 1
ATOM 5188 O O . ASP A 1 637 ? -28.860 17.638 26.651 1.00 90.75 637 ASP A O 1
ATOM 5192 N N . THR A 1 638 ? -28.342 16.7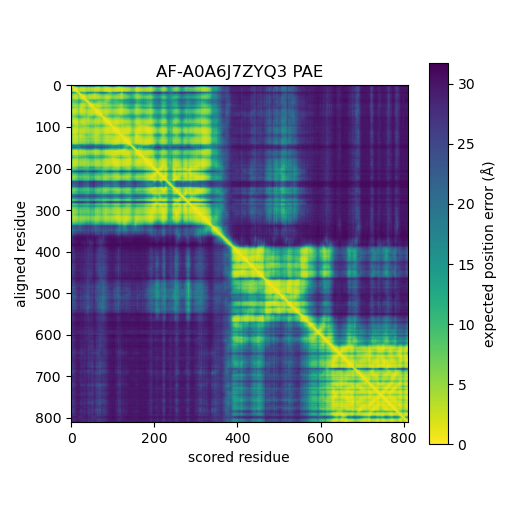27 24.679 1.00 93.56 638 THR A N 1
ATOM 5193 C CA . THR A 1 638 ? -27.769 15.512 25.274 1.00 93.56 638 THR A CA 1
ATOM 5194 C C . THR A 1 638 ? -26.290 15.709 25.599 1.00 93.56 638 THR A C 1
ATOM 5196 O O . THR A 1 638 ? -25.502 16.026 24.701 1.00 93.56 638 THR A O 1
ATOM 5199 N N . HIS A 1 639 ? -25.876 15.440 26.836 1.00 93.88 639 HIS A N 1
ATOM 5200 C CA . HIS A 1 639 ? -24.489 15.631 27.271 1.00 93.88 639 HIS A CA 1
ATOM 5201 C C . HIS A 1 639 ? -23.804 14.307 27.600 1.00 93.88 639 HIS A C 1
ATOM 5203 O O . HIS A 1 639 ? -24.147 13.652 28.583 1.00 93.88 639 HIS A O 1
ATOM 5209 N N . TRP A 1 640 ? -22.805 13.941 26.797 1.00 95.88 640 TRP A N 1
ATOM 5210 C CA . TRP A 1 640 ? -21.945 12.784 27.039 1.00 95.88 640 TRP A CA 1
ATOM 5211 C C . TRP A 1 640 ? -20.868 13.119 28.076 1.00 95.88 640 TRP A C 1
ATOM 5213 O O . TRP A 1 640 ? -20.002 13.957 27.826 1.00 95.88 640 TRP A O 1
ATOM 5223 N N . LEU A 1 641 ? -20.904 12.465 29.235 1.00 94.69 641 LEU A N 1
ATOM 5224 C CA . LEU A 1 641 ? -19.950 12.653 30.327 1.00 94.69 641 LEU A CA 1
ATOM 5225 C C . LEU A 1 641 ? -19.196 11.344 30.575 1.00 94.69 641 LEU A C 1
ATOM 5227 O O . LEU A 1 641 ? -19.659 10.479 31.323 1.00 94.69 641 LEU A O 1
ATOM 5231 N N . SER A 1 642 ? -18.033 11.211 29.938 1.00 92.69 642 SER A N 1
ATOM 5232 C CA . SER A 1 642 ? -17.149 10.051 30.079 1.00 92.69 642 SER A CA 1
ATOM 5233 C C . SER A 1 642 ? -16.636 9.908 31.517 1.00 92.69 642 SER A C 1
ATOM 5235 O O . SER A 1 642 ? -16.468 10.893 32.244 1.00 92.69 642 SER A O 1
ATOM 5237 N N . SER A 1 643 ? -16.371 8.674 31.942 1.00 89.69 643 SER A N 1
ATOM 5238 C CA . SER A 1 643 ? -15.736 8.419 33.238 1.00 89.69 643 SER A CA 1
ATOM 5239 C C . SER A 1 643 ? -14.257 8.795 33.191 1.00 89.69 643 SER A C 1
ATOM 5241 O O . SER A 1 643 ? -13.546 8.443 32.255 1.00 89.69 643 SER A O 1
ATOM 5243 N N . THR A 1 644 ? -13.765 9.454 34.238 1.00 85.12 644 THR A N 1
ATOM 5244 C CA . THR A 1 644 ? -12.327 9.696 34.437 1.00 85.12 644 THR A CA 1
ATOM 5245 C C . THR A 1 644 ? -11.616 8.522 35.117 1.00 85.12 644 THR A C 1
ATOM 5247 O O . THR A 1 644 ? -10.400 8.556 35.298 1.00 85.12 644 THR A O 1
ATOM 5250 N N . ILE A 1 645 ? -12.364 7.488 35.518 1.00 83.19 645 ILE A N 1
ATOM 5251 C CA . ILE A 1 645 ? -11.851 6.297 36.199 1.00 83.19 645 ILE A CA 1
ATOM 5252 C C . ILE A 1 645 ? -11.866 5.122 35.207 1.00 83.19 645 ILE A C 1
ATOM 5254 O O . ILE A 1 645 ? -12.956 4.747 34.756 1.00 83.19 645 ILE A O 1
ATOM 5258 N N . PRO A 1 646 ? -10.704 4.508 34.900 1.00 76.62 646 PRO A N 1
ATOM 5259 C CA . PRO A 1 646 ? -10.621 3.339 34.025 1.00 76.62 646 PRO A CA 1
ATOM 5260 C C . PRO A 1 646 ? -11.529 2.193 34.488 1.00 76.62 646 PRO A C 1
ATOM 5262 O O . PRO A 1 646 ? -11.614 1.895 35.682 1.00 76.62 646 PRO A O 1
ATOM 5265 N N . GLY A 1 647 ? -12.224 1.555 33.545 1.00 77.88 647 GLY A N 1
ATOM 5266 C CA . GLY A 1 647 ? -13.143 0.443 33.822 1.00 77.88 647 GLY A CA 1
ATOM 5267 C C . GLY A 1 647 ? -14.438 0.834 34.549 1.00 77.88 647 GLY A C 1
ATOM 5268 O O . GLY A 1 647 ? -15.182 -0.042 34.992 1.00 77.88 647 GLY A O 1
ATOM 5269 N N . LYS A 1 648 ? -14.726 2.132 34.704 1.00 87.44 648 LYS A N 1
ATOM 5270 C CA . LYS A 1 648 ? -16.012 2.633 35.210 1.00 87.44 648 LYS A CA 1
ATOM 5271 C C . LYS A 1 648 ? -16.770 3.341 34.102 1.00 87.44 648 LYS A C 1
ATOM 5273 O O . LYS A 1 648 ? -16.178 4.055 33.305 1.00 87.44 648 LYS A O 1
ATOM 5278 N N . SER A 1 649 ? -18.085 3.169 34.091 1.00 91.12 649 SER A N 1
ATOM 5279 C CA . SER A 1 649 ? -18.951 3.825 33.117 1.00 91.12 649 SER A CA 1
ATOM 5280 C C . SER A 1 649 ? -19.234 5.273 33.497 1.00 91.12 649 SER A C 1
ATOM 5282 O O . SER A 1 649 ? -19.440 5.589 34.672 1.00 91.12 649 SER A O 1
ATOM 5284 N N . GLY A 1 650 ? -19.264 6.143 32.491 1.00 94.44 650 GLY A N 1
ATOM 5285 C CA . GLY A 1 650 ? -19.734 7.515 32.619 1.00 94.44 650 GLY A CA 1
ATOM 5286 C C . GLY A 1 650 ? -21.263 7.601 32.618 1.00 94.44 650 GLY A C 1
ATOM 5287 O O . GLY A 1 650 ? -21.975 6.632 32.908 1.00 94.44 650 GLY A O 1
ATOM 5288 N N . LYS A 1 651 ? -21.787 8.770 32.257 1.00 94.69 651 LYS A N 1
ATOM 5289 C CA . LYS A 1 651 ? -23.226 9.006 32.088 1.00 94.69 651 LYS A CA 1
ATOM 5290 C C . LYS A 1 651 ? -23.498 9.879 30.872 1.00 94.69 651 LYS A C 1
ATOM 5292 O O . LYS A 1 651 ? -22.722 10.776 30.565 1.00 94.69 651 LYS A O 1
ATOM 5297 N N . ILE A 1 652 ? -24.615 9.644 30.206 1.00 95.81 652 ILE A N 1
ATOM 5298 C CA . ILE A 1 652 ? -25.142 10.536 29.178 1.00 95.81 652 ILE A CA 1
ATOM 5299 C C . ILE A 1 652 ? -26.448 11.135 29.691 1.00 95.81 652 ILE A C 1
ATOM 5301 O O . ILE A 1 652 ? -27.400 10.414 29.987 1.00 95.81 652 ILE A O 1
ATOM 5305 N N . LEU A 1 653 ? -26.469 12.460 29.821 1.00 94.12 653 LEU A N 1
ATOM 5306 C CA . LEU A 1 653 ? -27.626 13.202 30.307 1.00 94.12 653 LEU A CA 1
ATOM 5307 C C . LEU A 1 653 ? -28.552 13.528 29.141 1.00 94.12 653 LEU A C 1
ATOM 5309 O O . LEU A 1 653 ? -28.151 14.232 28.219 1.00 94.12 653 LEU A O 1
ATOM 5313 N N . PHE A 1 654 ? -29.782 13.036 29.212 1.00 94.38 654 PHE A N 1
ATOM 5314 C CA . PHE A 1 654 ? -30.880 13.381 28.315 1.00 94.38 654 PHE A CA 1
ATOM 5315 C C . PHE A 1 654 ? -31.734 14.508 28.913 1.00 94.38 654 PHE A C 1
ATOM 5317 O O . PHE A 1 654 ? -31.860 14.588 30.145 1.00 94.38 654 PHE A O 1
ATOM 5324 N N . PRO A 1 655 ? -32.356 15.353 28.071 1.00 91.94 655 PRO A N 1
ATOM 5325 C CA . PRO A 1 655 ? -33.213 16.432 28.547 1.00 91.94 655 PRO A CA 1
ATOM 5326 C C . PRO A 1 655 ? -34.474 15.863 29.217 1.00 91.94 655 PRO A C 1
ATOM 5328 O O . PRO A 1 655 ? -34.899 14.738 28.941 1.00 91.94 655 PRO A O 1
ATOM 5331 N N . SER A 1 656 ? -35.064 16.611 30.150 1.00 89.25 656 SER A N 1
ATOM 5332 C CA . SER A 1 656 ? -36.174 16.134 30.992 1.00 89.25 656 SER A CA 1
ATOM 5333 C C . SER A 1 656 ? -37.483 15.894 30.229 1.00 89.25 656 SER A C 1
ATOM 5335 O O . SER A 1 656 ? -38.331 15.137 30.700 1.00 89.25 656 SER A O 1
ATOM 5337 N N . ASP A 1 657 ? -37.641 16.500 29.054 1.00 89.88 657 ASP A N 1
ATOM 5338 C CA . ASP A 1 657 ? -38.790 16.357 28.155 1.00 89.88 657 ASP A CA 1
ATOM 5339 C C . ASP A 1 657 ? -38.682 15.149 27.210 1.00 89.88 657 ASP A C 1
ATOM 5341 O O . ASP A 1 657 ? -39.671 14.773 26.578 1.00 89.88 657 ASP A O 1
ATOM 5345 N N . PHE A 1 658 ? -37.519 14.491 27.141 1.00 92.81 658 PHE A N 1
ATOM 5346 C CA . PHE A 1 658 ? -37.360 13.268 26.362 1.00 92.81 658 PHE A CA 1
ATOM 5347 C C . PHE A 1 658 ? -38.210 12.128 26.950 1.00 92.81 658 PHE A C 1
ATOM 5349 O O . PHE A 1 658 ? -37.980 11.650 28.063 1.00 92.81 658 PHE A O 1
ATOM 5356 N N . ASP A 1 659 ? -39.177 11.630 26.180 1.00 92.94 659 ASP A N 1
ATOM 5357 C CA . ASP A 1 659 ? -40.135 10.598 26.608 1.00 92.94 659 ASP A CA 1
ATOM 5358 C C . ASP A 1 659 ? -39.563 9.166 26.624 1.00 92.94 659 ASP 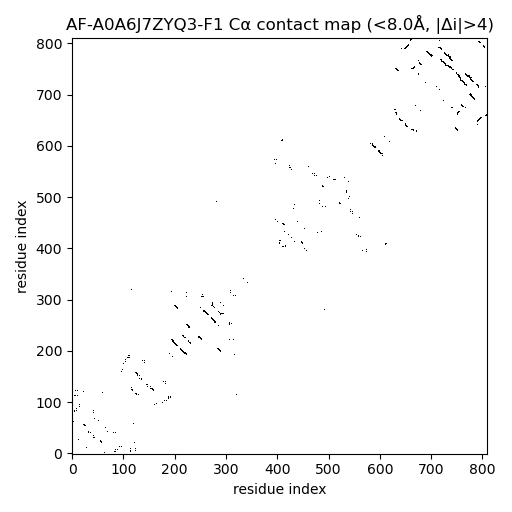A C 1
ATOM 5360 O O . ASP A 1 659 ? -40.283 8.192 26.892 1.00 92.94 659 ASP A O 1
ATOM 5364 N N . ARG A 1 660 ? -38.249 9.053 26.386 1.00 94.56 660 ARG A N 1
ATOM 5365 C CA . ARG A 1 660 ? -37.452 7.822 26.379 1.00 94.56 660 ARG A CA 1
ATOM 5366 C C . ARG A 1 660 ? -37.752 6.910 25.192 1.00 94.56 660 ARG A C 1
ATOM 5368 O O . ARG A 1 660 ? -37.284 5.773 25.200 1.00 94.56 660 ARG A O 1
ATOM 5375 N N . LYS A 1 661 ? -38.519 7.359 24.191 1.00 96.56 661 LYS A N 1
ATOM 5376 C CA . LYS A 1 661 ? -38.856 6.559 23.008 1.00 96.56 661 LYS A CA 1
ATOM 5377 C C . LYS A 1 661 ? -37.893 6.818 21.854 1.00 96.56 661 LYS A C 1
ATOM 5379 O O . LYS A 1 661 ? -37.626 7.964 21.503 1.00 96.56 661 LYS A O 1
ATOM 5384 N N . ILE A 1 662 ? -37.411 5.746 21.233 1.00 97.50 662 ILE A N 1
ATOM 5385 C CA . ILE A 1 662 ? -36.602 5.805 20.015 1.00 97.50 662 ILE A CA 1
ATOM 5386 C C . ILE A 1 662 ? -37.271 5.055 18.863 1.00 97.50 662 ILE A C 1
ATOM 5388 O O . ILE A 1 662 ? -37.896 4.010 19.065 1.00 97.50 662 ILE A O 1
ATOM 5392 N N . ALA A 1 663 ? -37.164 5.615 17.659 1.00 97.44 663 ALA A N 1
ATOM 5393 C CA . ALA A 1 663 ? -37.764 5.053 16.457 1.00 97.44 663 ALA A CA 1
ATOM 5394 C C . ALA A 1 663 ? -37.119 3.713 16.069 1.00 97.44 663 ALA A C 1
ATOM 5396 O O . ALA A 1 663 ? -35.893 3.565 16.132 1.00 97.44 663 ALA A O 1
ATOM 5397 N N . ILE A 1 664 ? -37.951 2.757 15.644 1.00 97.56 664 ILE A N 1
ATOM 5398 C CA . ILE A 1 664 ? -37.485 1.502 15.046 1.00 97.56 664 ILE A CA 1
ATOM 5399 C C . ILE A 1 664 ? -37.393 1.639 13.526 1.00 97.56 664 ILE A C 1
ATOM 5401 O O . ILE A 1 664 ? -38.349 2.064 12.872 1.00 97.56 664 ILE A O 1
ATOM 5405 N N . GLU A 1 665 ? -36.284 1.170 12.961 1.00 96.94 665 GLU A N 1
ATOM 5406 C CA . GLU A 1 665 ? -36.083 1.093 11.515 1.00 96.94 665 GLU A CA 1
ATOM 5407 C C . GLU A 1 665 ? -35.530 -0.274 11.086 1.00 96.94 665 GLU A C 1
ATOM 5409 O O . GLU A 1 665 ? -34.813 -0.946 11.833 1.00 96.94 665 GLU A O 1
ATOM 5414 N N . GLN A 1 666 ? -35.863 -0.707 9.869 1.00 95.62 666 GLN A N 1
ATOM 5415 C CA . GLN A 1 666 ? -35.225 -1.878 9.267 1.00 95.62 666 GLN A CA 1
ATOM 5416 C C . GLN A 1 666 ? -33.838 -1.492 8.739 1.00 95.62 666 GLN A C 1
ATOM 5418 O O . GLN A 1 666 ? -33.695 -0.529 7.980 1.00 95.62 666 GLN A O 1
ATOM 5423 N N . ALA A 1 667 ? -32.806 -2.256 9.105 1.00 94.06 667 ALA A N 1
ATOM 5424 C CA . ALA A 1 667 ? -31.459 -2.009 8.605 1.00 94.06 667 ALA A CA 1
ATOM 5425 C C . ALA A 1 667 ? -31.378 -2.300 7.097 1.00 94.06 667 ALA A C 1
ATOM 5427 O O . ALA A 1 667 ? -31.647 -3.415 6.648 1.00 94.06 667 ALA A O 1
ATOM 5428 N N . THR A 1 668 ? -30.985 -1.285 6.329 1.00 91.06 668 THR A N 1
ATOM 5429 C CA . THR A 1 668 ? -30.622 -1.362 4.908 1.00 91.06 668 THR A CA 1
ATOM 5430 C C . THR A 1 668 ? -29.252 -0.717 4.725 1.00 91.06 668 THR A C 1
ATOM 5432 O O . THR A 1 668 ? -28.816 0.070 5.569 1.00 91.06 668 THR A O 1
ATOM 5435 N N . SER A 1 669 ? -28.574 -1.000 3.613 1.00 86.25 669 SER A N 1
ATOM 5436 C CA . SER A 1 669 ? -27.267 -0.398 3.328 1.00 86.25 669 SER A CA 1
ATOM 5437 C C . SER A 1 669 ? -27.308 1.137 3.313 1.00 86.25 669 SER A C 1
ATOM 5439 O O . SER A 1 669 ? -26.358 1.770 3.766 1.00 86.25 669 SER A O 1
ATOM 5441 N N . GLU A 1 670 ? -28.403 1.755 2.858 1.00 84.31 670 GLU A N 1
ATOM 5442 C CA . GLU A 1 670 ? -28.552 3.218 2.865 1.00 84.31 670 GLU A CA 1
ATOM 5443 C C . GLU A 1 670 ? -28.807 3.778 4.268 1.00 84.31 670 GLU A C 1
ATOM 5445 O O . GLU A 1 670 ? -28.167 4.752 4.666 1.00 84.31 670 GLU A O 1
ATOM 5450 N N . HIS A 1 671 ? -29.666 3.126 5.058 1.00 92.69 671 HIS A N 1
ATOM 5451 C CA . HIS A 1 671 ? -29.945 3.540 6.433 1.00 92.69 671 HIS A CA 1
ATOM 5452 C C . HIS A 1 671 ? -28.716 3.430 7.342 1.00 92.69 671 HIS A C 1
ATOM 5454 O O . HIS A 1 671 ? -28.451 4.332 8.135 1.00 92.69 671 HIS A O 1
ATOM 5460 N N . LEU A 1 672 ? -27.940 2.349 7.222 1.00 92.62 672 LEU A N 1
ATOM 5461 C CA . LEU A 1 672 ? -26.716 2.154 8.005 1.00 92.62 672 LEU A CA 1
ATOM 5462 C C . LEU A 1 672 ? -25.634 3.174 7.632 1.00 92.62 672 LEU A C 1
ATOM 5464 O O . LEU A 1 672 ? -24.938 3.684 8.515 1.00 92.62 672 LEU A O 1
ATOM 5468 N N . ARG A 1 673 ? -25.549 3.550 6.347 1.00 89.75 673 ARG A N 1
ATOM 5469 C CA . ARG A 1 673 ? -24.601 4.559 5.853 1.00 89.75 673 ARG A CA 1
ATOM 5470 C C . ARG A 1 673 ? -24.797 5.916 6.523 1.00 89.75 673 ARG A C 1
ATOM 5472 O O . ARG A 1 673 ? -23.818 6.636 6.717 1.00 89.75 673 ARG A O 1
ATOM 5479 N N . TYR A 1 674 ? -26.028 6.246 6.925 1.00 92.69 674 TYR A N 1
ATOM 5480 C CA . TYR A 1 674 ? -26.321 7.451 7.703 1.00 92.69 674 TYR A CA 1
ATOM 5481 C C . TYR A 1 674 ? -25.521 7.513 9.014 1.00 92.69 674 TYR A C 1
ATOM 5483 O O . TYR A 1 674 ? -25.095 8.595 9.417 1.00 92.69 674 TYR A O 1
ATOM 5491 N N . TYR A 1 675 ? -25.270 6.363 9.643 1.00 94.38 675 TYR A N 1
ATOM 5492 C CA . TYR A 1 675 ? -24.485 6.201 10.872 1.00 94.38 675 TYR A CA 1
ATOM 5493 C C . TYR A 1 675 ? -23.051 5.712 10.610 1.00 94.38 675 TYR A C 1
ATOM 5495 O O . TYR A 1 675 ? -22.396 5.206 11.515 1.00 94.38 675 TYR A O 1
ATOM 5503 N N . HIS A 1 676 ? -22.561 5.846 9.373 1.00 91.62 676 HIS A N 1
ATOM 5504 C CA . HIS A 1 676 ? -21.240 5.373 8.935 1.00 91.62 676 HIS A CA 1
ATOM 5505 C C . HIS A 1 676 ? -21.024 3.854 9.037 1.00 91.62 676 HIS A C 1
ATOM 5507 O O . HIS A 1 676 ? -19.893 3.393 8.927 1.00 91.62 676 HIS A O 1
ATOM 5513 N N . CYS A 1 677 ? -22.092 3.072 9.188 1.00 92.25 677 CYS A N 1
ATOM 5514 C CA . CYS A 1 677 ? -22.041 1.613 9.209 1.00 92.25 677 CYS A CA 1
ATOM 5515 C C . CYS A 1 677 ? -22.391 1.027 7.833 1.00 92.25 677 CYS A C 1
ATOM 5517 O O . CYS A 1 677 ? -22.948 1.709 6.968 1.00 92.25 677 CYS A O 1
ATOM 5519 N N . SER A 1 678 ? -22.104 -0.256 7.628 1.00 90.88 678 SER A N 1
ATOM 5520 C CA . SER A 1 678 ? -22.464 -0.973 6.398 1.00 90.88 678 SER A CA 1
ATOM 5521 C C . SER A 1 678 ? -22.717 -2.455 6.658 1.00 90.88 678 SER A C 1
ATOM 5523 O O . SER A 1 678 ? -22.301 -2.997 7.679 1.00 90.88 678 SER A O 1
ATOM 5525 N N . PHE A 1 679 ? -23.391 -3.129 5.727 1.00 91.31 679 PHE A N 1
ATOM 5526 C CA . PHE A 1 679 ? -23.346 -4.587 5.675 1.00 91.31 679 PHE A CA 1
ATOM 5527 C C . PHE A 1 679 ? -22.079 -5.057 4.954 1.00 91.31 679 PHE A C 1
ATOM 5529 O O . PHE A 1 679 ? -21.590 -4.413 4.025 1.00 91.31 679 PHE A O 1
ATOM 5536 N N . THR A 1 680 ? -21.545 -6.199 5.383 1.00 80.62 680 THR A N 1
ATOM 5537 C CA . THR A 1 680 ? -20.324 -6.794 4.798 1.00 80.62 680 THR A CA 1
ATOM 5538 C C . THR A 1 680 ? -20.564 -7.585 3.507 1.00 80.62 680 THR A C 1
ATOM 5540 O O . THR A 1 680 ? -19.614 -8.037 2.869 1.00 80.62 680 THR A O 1
ATOM 5543 N N . ASP A 1 681 ? -21.821 -7.782 3.120 1.00 64.62 681 ASP A N 1
ATOM 5544 C CA . ASP A 1 681 ? -22.269 -8.728 2.094 1.00 64.62 681 ASP A CA 1
ATOM 5545 C C . ASP A 1 681 ? -22.066 -8.258 0.643 1.00 64.62 681 ASP A C 1
ATOM 5547 O O . ASP A 1 681 ? -22.169 -9.070 -0.277 1.00 64.62 681 ASP A O 1
ATOM 5551 N N . ALA A 1 682 ? -21.703 -6.994 0.417 1.00 52.97 682 ALA A N 1
ATOM 5552 C CA . ALA A 1 682 ? -21.605 -6.433 -0.934 1.00 52.97 682 ALA A CA 1
ATOM 5553 C C . ALA A 1 682 ? -20.204 -5.966 -1.353 1.00 52.97 682 ALA A C 1
ATOM 5555 O O . ALA A 1 682 ? -19.982 -5.659 -2.525 1.00 52.97 682 ALA A O 1
ATOM 5556 N N . GLN A 1 683 ? -19.237 -5.908 -0.438 1.00 54.50 683 GLN A N 1
ATOM 5557 C CA . GLN A 1 683 ? -17.942 -5.314 -0.735 1.00 54.50 683 GLN A CA 1
ATOM 5558 C C . GLN A 1 683 ? -16.814 -6.272 -0.400 1.00 54.50 683 GLN A C 1
ATOM 5560 O O . GLN A 1 683 ? -16.492 -6.548 0.754 1.00 54.50 683 GLN A O 1
ATOM 5565 N N . GLN A 1 684 ? -16.099 -6.696 -1.441 1.00 53.09 684 GLN A N 1
ATOM 5566 C CA . GLN A 1 684 ? -14.693 -6.956 -1.242 1.00 53.09 684 GLN A CA 1
ATOM 5567 C C . GLN A 1 684 ? -14.060 -5.593 -0.895 1.00 53.09 684 GLN A C 1
ATOM 5569 O O . GLN A 1 684 ? -13.414 -4.986 -1.734 1.00 53.09 684 GLN A O 1
ATOM 5574 N N . GLU A 1 685 ? -14.078 -5.164 0.361 1.00 58.62 685 GLU A N 1
ATOM 5575 C CA . GLU A 1 685 ? -13.196 -4.123 0.916 1.00 58.62 685 GLU A CA 1
ATOM 5576 C C . GLU A 1 685 ? -12.166 -4.786 1.844 1.00 58.62 685 GLU A C 1
ATOM 5578 O O . GLU A 1 685 ? -12.339 -5.930 2.264 1.00 58.62 685 GLU A O 1
ATOM 5583 N N . LYS A 1 686 ? -10.985 -4.183 2.003 1.00 65.94 686 LYS A N 1
ATOM 5584 C CA . LYS A 1 686 ? -9.975 -4.664 2.961 1.00 65.94 686 LYS A CA 1
ATOM 5585 C C . LYS A 1 686 ? -9.956 -3.649 4.088 1.00 65.94 686 LYS A C 1
ATOM 5587 O O . LYS A 1 686 ? -9.525 -2.527 3.868 1.00 65.94 686 LYS A O 1
ATOM 5592 N N . VAL A 1 687 ? -10.429 -4.049 5.260 1.00 68.75 687 VAL A N 1
ATOM 5593 C CA . VAL A 1 687 ? -10.400 -3.208 6.456 1.00 68.75 687 VAL A CA 1
ATOM 5594 C C . VAL A 1 687 ? -9.092 -3.461 7.200 1.00 68.75 687 VAL A C 1
ATOM 5596 O O . VAL A 1 687 ? -8.685 -4.611 7.383 1.00 68.75 687 VAL A O 1
ATOM 5599 N N . SER A 1 688 ? -8.419 -2.388 7.612 1.00 74.88 688 SER A N 1
ATOM 5600 C CA . SER A 1 688 ? -7.246 -2.466 8.484 1.00 74.88 688 SER A CA 1
ATOM 5601 C C . SER A 1 688 ? -7.708 -2.555 9.934 1.00 74.88 688 SER A C 1
ATOM 5603 O O . SER A 1 688 ? -8.175 -1.568 10.493 1.00 74.88 688 SER A O 1
ATOM 5605 N N . LEU A 1 689 ? -7.566 -3.728 10.547 1.00 77.31 689 LEU A N 1
ATOM 5606 C CA . LEU A 1 689 ? -7.793 -3.895 11.980 1.00 77.31 689 LEU A CA 1
ATOM 5607 C C . LEU A 1 689 ? -6.558 -3.386 12.731 1.00 77.31 689 LEU A C 1
ATOM 5609 O O . LEU A 1 689 ? -5.480 -3.967 12.613 1.00 77.31 689 LEU A O 1
ATOM 5613 N N . LEU A 1 690 ? -6.713 -2.282 13.465 1.00 75.38 690 LEU A N 1
ATOM 5614 C CA . LEU A 1 690 ? -5.635 -1.670 14.257 1.00 75.38 690 LEU A CA 1
ATOM 5615 C C . LEU A 1 690 ? -5.260 -2.506 15.489 1.00 75.38 690 LEU A C 1
ATOM 5617 O O . LEU A 1 690 ? -4.129 -2.435 15.962 1.00 75.38 690 LEU A O 1
ATOM 5621 N N . PHE A 1 691 ? -6.200 -3.324 15.961 1.00 82.31 691 PHE A N 1
ATOM 5622 C CA . PHE A 1 691 ? -6.087 -4.137 17.168 1.00 82.31 691 PHE A CA 1
ATOM 5623 C C . PHE A 1 691 ? -6.281 -5.620 16.847 1.00 82.31 691 PHE A C 1
ATOM 5625 O O . PHE A 1 691 ? -6.731 -5.991 15.752 1.00 82.31 691 PHE A O 1
ATOM 5632 N N . ARG A 1 692 ? -5.949 -6.500 17.793 1.00 86.44 692 ARG A N 1
ATOM 5633 C CA . ARG A 1 692 ? -6.216 -7.929 17.639 1.00 86.44 692 ARG A CA 1
ATOM 5634 C C . ARG A 1 692 ? -7.683 -8.186 17.962 1.00 86.44 692 ARG A C 1
ATOM 5636 O O . ARG A 1 692 ? -8.191 -7.734 18.974 1.00 86.44 692 ARG A O 1
ATOM 5643 N N . HIS A 1 693 ? -8.347 -8.956 17.103 1.00 89.75 693 HIS A N 1
ATOM 5644 C CA . HIS A 1 693 ? -9.757 -9.287 17.271 1.00 89.75 693 HIS A CA 1
ATOM 5645 C C . HIS A 1 693 ? -9.975 -10.801 17.377 1.00 89.75 693 HIS A C 1
ATOM 5647 O O . HIS A 1 693 ? -9.249 -11.592 16.766 1.00 89.75 693 HIS A O 1
ATOM 5653 N N . GLY A 1 694 ? -10.986 -11.207 18.140 1.00 91.44 694 GLY A N 1
ATOM 5654 C CA . GLY A 1 694 ? -11.552 -12.552 18.173 1.00 91.44 694 GLY A CA 1
ATOM 5655 C C . GLY A 1 694 ? -13.001 -12.527 17.695 1.00 91.44 694 GLY A C 1
ATOM 5656 O O . GLY A 1 694 ? -13.696 -11.543 17.896 1.00 91.44 694 GLY A O 1
ATOM 5657 N N . ILE A 1 695 ? -13.469 -13.599 17.057 1.00 94.12 695 ILE A N 1
ATOM 5658 C CA . ILE A 1 695 ? -14.877 -13.742 16.663 1.00 94.12 695 ILE A CA 1
ATOM 5659 C C . ILE A 1 695 ? -15.492 -14.840 17.520 1.00 94.12 695 ILE A C 1
ATOM 5661 O O . ILE A 1 695 ? -14.962 -15.953 17.561 1.00 94.12 695 ILE A O 1
ATOM 5665 N N . GLN A 1 696 ? -16.595 -14.528 18.190 1.00 95.38 696 GLN A N 1
ATOM 5666 C CA . GLN A 1 696 ? -17.280 -15.445 19.089 1.00 95.38 696 GLN A CA 1
ATOM 5667 C C . GLN A 1 696 ? -18.797 -15.291 18.977 1.00 95.38 696 GLN A C 1
ATOM 5669 O O . GLN A 1 696 ? -19.313 -14.205 18.725 1.00 95.38 696 GLN A O 1
ATOM 5674 N N . ASP A 1 697 ? -19.502 -16.404 19.173 1.00 97.25 697 ASP A N 1
ATOM 5675 C CA . ASP A 1 697 ? -20.956 -16.411 19.247 1.00 97.25 697 ASP A CA 1
ATOM 5676 C C . ASP A 1 697 ? -21.391 -16.141 20.701 1.00 97.25 697 ASP A C 1
ATOM 5678 O O . ASP A 1 697 ? -20.962 -16.839 21.626 1.00 97.25 697 ASP A O 1
ATOM 5682 N N . PHE A 1 698 ? -22.243 -15.135 20.894 1.00 95.88 698 PHE A N 1
ATOM 5683 C CA . PHE A 1 698 ? -22.861 -14.759 22.165 1.00 95.88 698 PHE A CA 1
ATOM 5684 C C . PHE A 1 698 ? -24.368 -14.975 22.089 1.00 95.88 698 PHE A C 1
ATOM 5686 O O . PHE A 1 698 ? -25.015 -14.544 21.138 1.00 95.88 698 PHE A O 1
ATOM 5693 N N . THR A 1 699 ? -24.940 -15.631 23.098 1.00 96.38 699 THR A N 1
ATOM 5694 C CA . THR A 1 699 ? -26.390 -15.834 23.193 1.00 96.38 699 THR A CA 1
ATOM 5695 C C . THR A 1 699 ? -26.969 -14.950 24.290 1.00 96.38 699 THR A C 1
ATOM 5697 O O . THR A 1 699 ? -26.691 -15.144 25.473 1.00 96.38 699 THR A O 1
ATOM 5700 N N . TYR A 1 700 ? -27.795 -13.990 23.882 1.00 95.06 700 TYR A N 1
ATOM 5701 C CA . TYR A 1 700 ? -28.538 -13.077 24.740 1.00 95.06 700 TYR A CA 1
ATOM 5702 C C . TYR A 1 700 ? -29.885 -13.708 25.108 1.00 95.06 700 TYR A C 1
ATOM 5704 O O . TYR A 1 700 ? -30.841 -13.703 24.331 1.00 95.06 700 TYR A O 1
ATOM 5712 N N . GLU A 1 701 ? -29.943 -14.298 26.301 1.00 93.69 701 GLU A N 1
ATOM 5713 C CA . GLU A 1 701 ? -31.143 -14.955 26.829 1.00 93.69 701 GLU A CA 1
ATOM 5714 C C . GLU A 1 701 ? -32.309 -13.970 27.031 1.00 93.69 701 GLU A C 1
ATOM 5716 O O . GLU A 1 701 ? -32.104 -12.780 27.263 1.00 93.69 701 GLU A O 1
ATOM 5721 N N . ASN A 1 702 ? -33.549 -14.475 27.056 1.00 86.94 702 ASN A N 1
ATOM 5722 C CA . ASN A 1 702 ? -34.788 -13.673 27.134 1.00 86.94 702 ASN A CA 1
ATOM 5723 C C . ASN A 1 702 ? -34.899 -12.693 28.322 1.00 86.94 702 ASN A C 1
ATOM 5725 O O . ASN A 1 702 ? -35.820 -11.886 28.341 1.00 86.94 702 ASN A O 1
ATOM 5729 N N . GLY A 1 703 ? -34.016 -12.784 29.320 1.00 87.56 703 GLY A N 1
ATOM 5730 C CA . GLY A 1 703 ? -33.953 -11.858 30.453 1.00 87.56 703 GLY A CA 1
ATOM 5731 C C . GLY A 1 703 ? -32.646 -11.073 30.543 1.00 87.56 703 GLY A C 1
ATOM 5732 O O . GLY A 1 703 ? -32.320 -10.611 31.630 1.00 87.56 703 GLY A O 1
ATOM 5733 N N . TYR A 1 704 ? -31.849 -10.996 29.474 1.00 92.25 704 TYR A N 1
ATOM 5734 C CA . TYR A 1 704 ? -30.555 -10.306 29.473 1.00 92.25 704 TYR A CA 1
ATOM 5735 C C . TYR A 1 704 ? -30.685 -8.837 29.905 1.00 92.25 704 TYR A C 1
ATOM 5737 O O . TYR A 1 704 ? -29.993 -8.401 30.830 1.00 92.25 704 TYR A O 1
ATOM 5745 N N . LEU A 1 705 ? -31.638 -8.110 29.314 1.00 89.69 705 LEU A N 1
ATOM 5746 C CA . LEU A 1 705 ? -31.897 -6.708 29.631 1.00 89.69 705 LEU A CA 1
ATOM 5747 C C . LEU A 1 705 ? -32.304 -6.533 31.106 1.00 89.69 705 LEU A C 1
ATOM 5749 O O . LEU A 1 705 ? -31.689 -5.756 31.832 1.00 89.69 705 LEU A O 1
ATOM 5753 N N . GLU A 1 706 ? -33.297 -7.285 31.590 1.00 89.56 706 GLU A N 1
ATOM 5754 C CA . GLU A 1 706 ? -33.847 -7.092 32.940 1.00 89.56 706 GLU A CA 1
ATOM 5755 C C . GLU A 1 706 ? -32.975 -7.693 34.056 1.00 89.56 706 GLU A C 1
ATOM 5757 O O . GLU A 1 706 ? -32.940 -7.171 35.171 1.00 89.56 706 GLU A O 1
ATOM 5762 N N . LYS A 1 707 ? -32.292 -8.817 33.799 1.00 88.69 707 LYS A N 1
ATOM 5763 C CA . LYS A 1 707 ? -31.539 -9.558 34.831 1.00 88.69 707 LYS A CA 1
ATOM 5764 C C . LYS A 1 707 ? -30.065 -9.186 34.902 1.00 88.69 707 LYS A C 1
ATOM 5766 O O . LYS A 1 707 ? -29.464 -9.412 35.952 1.00 88.69 707 LYS A O 1
ATOM 5771 N N . TYR A 1 708 ? -29.484 -8.678 33.815 1.00 90.12 708 TYR A N 1
ATOM 5772 C CA . TYR A 1 708 ? -28.077 -8.288 33.773 1.00 90.12 708 TYR A CA 1
ATOM 5773 C C . TYR A 1 708 ? -27.916 -6.797 33.504 1.00 90.12 708 TYR A C 1
ATOM 5775 O O . TYR A 1 708 ? -27.361 -6.112 34.356 1.00 90.12 708 TYR A O 1
ATOM 5783 N N . VAL A 1 709 ? -28.429 -6.265 32.393 1.00 89.69 709 VAL A N 1
ATOM 5784 C CA . VAL A 1 709 ? -28.174 -4.861 32.022 1.00 89.69 709 VAL A CA 1
ATOM 5785 C C . VAL A 1 709 ? -28.718 -3.898 33.083 1.00 89.69 709 VAL A C 1
ATOM 5787 O O . VAL A 1 709 ? -27.989 -3.043 33.587 1.00 89.69 709 VAL A O 1
ATOM 5790 N N . THR A 1 710 ? -29.976 -4.053 33.503 1.00 85.56 710 THR A N 1
ATOM 5791 C CA . THR A 1 710 ? -30.593 -3.103 34.445 1.00 85.56 710 THR A CA 1
ATOM 5792 C C . THR A 1 710 ? -30.130 -3.245 35.889 1.00 85.56 710 THR A C 1
ATOM 5794 O O . THR A 1 710 ? -30.119 -2.261 36.625 1.00 85.56 710 THR A O 1
ATOM 5797 N N . THR A 1 711 ? -29.766 -4.453 36.315 1.00 78.44 711 THR A N 1
ATOM 5798 C CA . THR A 1 711 ? -29.492 -4.784 37.725 1.00 78.44 711 THR A CA 1
ATOM 5799 C C . THR A 1 711 ? -28.014 -5.051 37.996 1.00 78.44 711 THR A C 1
ATOM 5801 O O . THR A 1 711 ? -27.490 -4.576 38.999 1.00 78.44 711 THR A O 1
ATOM 5804 N N . GLY A 1 712 ? -27.339 -5.799 37.121 1.00 75.31 712 GLY A N 1
ATOM 5805 C CA . GLY A 1 712 ? -25.937 -6.202 37.257 1.00 75.31 712 GLY A CA 1
ATOM 5806 C C . GLY A 1 712 ? -24.950 -5.194 36.666 1.00 75.31 712 GLY A C 1
ATOM 5807 O O . GLY A 1 712 ? -23.988 -4.829 37.334 1.00 75.31 712 GLY A O 1
ATOM 5808 N N . ASN A 1 713 ? -25.215 -4.696 35.454 1.00 81.56 713 ASN A N 1
ATOM 5809 C CA . ASN A 1 713 ? -24.396 -3.684 34.775 1.00 81.56 713 ASN A CA 1
ATOM 5810 C C . ASN A 1 713 ? -24.672 -2.263 35.300 1.00 81.56 713 ASN A C 1
ATOM 5812 O O . ASN A 1 713 ? -23.970 -1.316 34.974 1.00 81.56 713 ASN A O 1
ATOM 5816 N N . GLY A 1 714 ? -25.700 -2.095 36.138 1.00 79.06 714 GLY A N 1
ATOM 5817 C CA . GLY A 1 714 ? -26.057 -0.811 36.734 1.00 79.06 714 GLY A CA 1
ATOM 5818 C C . GLY A 1 714 ? -26.927 0.084 35.848 1.00 79.06 714 GLY A C 1
ATOM 5819 O O . GLY A 1 714 ? -27.108 1.249 36.203 1.00 79.06 714 GLY A O 1
ATOM 5820 N N . GLY A 1 715 ? -27.479 -0.423 34.743 1.00 88.62 715 GLY A N 1
ATOM 5821 C CA . GLY A 1 715 ? -28.389 0.285 33.839 1.00 88.62 715 GLY A CA 1
ATOM 5822 C C . GLY A 1 715 ? -27.951 0.198 32.379 1.00 88.62 715 GLY A C 1
ATOM 5823 O O . GLY A 1 715 ? -26.768 0.011 32.105 1.00 88.62 715 GLY A O 1
ATOM 5824 N N . SER A 1 716 ? -28.898 0.394 31.459 1.00 92.88 716 SER A N 1
ATOM 5825 C CA . SER A 1 716 ? -28.590 0.465 30.027 1.00 92.88 716 SER A CA 1
ATOM 5826 C C . SER A 1 716 ? -27.653 1.632 29.717 1.00 92.88 716 SER A C 1
ATOM 5828 O O . SER A 1 716 ? -27.632 2.643 30.437 1.00 92.88 716 SER A O 1
ATOM 5830 N N . GLY A 1 717 ? -26.898 1.506 28.637 1.00 94.50 717 GLY A N 1
ATOM 5831 C CA . GLY A 1 717 ? -25.907 2.470 28.211 1.00 94.50 717 GLY A CA 1
ATOM 5832 C C . GLY A 1 717 ? -25.723 2.551 26.704 1.00 94.50 717 GLY A C 1
ATOM 5833 O O . GLY A 1 717 ? -26.339 1.827 25.920 1.00 94.50 717 GLY A O 1
ATOM 5834 N N . LEU A 1 718 ? -24.889 3.510 26.320 1.00 96.94 718 LEU A N 1
ATOM 5835 C CA . LEU A 1 718 ? -24.315 3.643 24.988 1.00 96.94 718 LEU A CA 1
ATOM 5836 C C . LEU A 1 718 ? -22.801 3.521 25.120 1.00 96.94 718 LEU A C 1
ATOM 5838 O O . LEU A 1 718 ? -22.230 3.885 26.150 1.00 96.94 718 LEU A O 1
ATOM 5842 N N . GLU A 1 719 ? -22.154 3.072 24.059 1.00 95.31 719 GLU A N 1
ATOM 5843 C CA . GLU A 1 719 ? -20.707 2.956 24.004 1.00 95.31 719 GLU A CA 1
ATOM 5844 C C . GLU A 1 719 ? -20.141 3.523 22.705 1.00 95.31 719 GLU A C 1
ATOM 5846 O O . GLU A 1 719 ? -20.809 3.575 21.668 1.00 95.31 719 GLU A O 1
ATOM 5851 N N . LYS A 1 720 ? -18.892 3.978 22.790 1.00 94.12 720 LYS A N 1
ATOM 5852 C CA . LYS A 1 720 ? -18.031 4.300 21.651 1.00 94.12 720 LYS A CA 1
ATOM 5853 C C . LYS A 1 720 ? -16.601 3.879 21.995 1.00 94.12 720 LYS A C 1
ATOM 5855 O O . LYS A 1 720 ? -16.173 3.998 23.143 1.00 94.12 720 LYS A O 1
ATOM 5860 N N . HIS A 1 721 ? -15.867 3.391 21.007 1.00 93.19 721 HIS A N 1
ATOM 5861 C CA . HIS A 1 721 ? -14.486 2.920 21.152 1.00 93.19 721 HIS A CA 1
ATOM 5862 C C . HIS A 1 721 ? -13.765 3.026 19.800 1.00 93.19 721 HIS A C 1
ATOM 5864 O O . HIS A 1 721 ? -14.409 3.222 18.770 1.00 93.19 721 HIS A O 1
ATOM 5870 N N . ASP A 1 722 ? -12.433 2.951 19.798 1.00 88.88 722 ASP A N 1
ATOM 5871 C CA . ASP A 1 722 ? -11.615 3.207 18.598 1.00 88.88 722 ASP A CA 1
ATOM 5872 C C . ASP A 1 722 ? -11.462 1.987 17.675 1.00 88.88 722 ASP A C 1
ATOM 5874 O O . ASP A 1 722 ? -10.991 2.112 16.539 1.00 88.88 722 ASP A O 1
ATOM 5878 N N . PHE A 1 723 ? -11.851 0.796 18.131 1.00 89.06 723 PHE A N 1
ATOM 5879 C CA . PHE A 1 723 ? -11.750 -0.423 17.338 1.00 89.06 723 PHE A CA 1
ATOM 5880 C C . PHE A 1 723 ? -13.019 -0.672 16.515 1.00 89.06 723 PHE A C 1
ATOM 5882 O O . PHE A 1 723 ? -14.131 -0.322 16.887 1.00 89.06 723 PHE A O 1
ATOM 5889 N N . SER A 1 724 ? -12.865 -1.304 15.356 1.00 90.12 724 SER A N 1
ATOM 5890 C CA . SER A 1 724 ? -14.006 -1.725 14.542 1.00 90.12 724 SER A CA 1
ATOM 5891 C C . SER A 1 724 ? -14.501 -3.100 14.975 1.00 90.12 724 SER A C 1
ATOM 5893 O O . SER A 1 724 ? -13.674 -3.978 15.210 1.00 90.12 724 SER A O 1
ATOM 5895 N N . HIS A 1 725 ? -15.805 -3.355 14.960 1.00 89.44 725 HIS A N 1
ATOM 5896 C CA . HIS A 1 725 ? -16.338 -4.703 15.175 1.00 89.44 725 HIS A CA 1
ATOM 5897 C C . HIS A 1 725 ? -17.369 -5.111 14.119 1.00 89.44 725 HIS A C 1
ATOM 5899 O O . HIS A 1 725 ? -17.793 -4.329 13.265 1.00 89.44 725 HIS A O 1
ATOM 5905 N N . LEU A 1 726 ? -17.698 -6.400 14.151 1.00 93.38 726 LEU A N 1
ATOM 5906 C CA . LEU A 1 726 ? -18.701 -7.038 13.316 1.00 93.38 726 LEU A CA 1
ATOM 5907 C C . LEU A 1 726 ? -19.770 -7.631 14.216 1.00 93.38 726 LEU A C 1
ATOM 5909 O O . LEU A 1 726 ? -19.411 -8.326 15.161 1.00 93.38 726 LEU A O 1
ATOM 5913 N N . ASP A 1 727 ? -21.034 -7.450 13.854 1.00 95.50 727 ASP A N 1
ATOM 5914 C CA . ASP A 1 727 ? -22.171 -8.039 14.557 1.00 95.50 727 ASP A CA 1
ATOM 5915 C C . ASP A 1 727 ? -23.134 -8.686 13.572 1.00 95.50 727 ASP A C 1
ATOM 5917 O O . ASP A 1 727 ? -23.617 -8.062 12.627 1.00 95.50 727 ASP A O 1
ATOM 5921 N N . CYS A 1 728 ? -23.401 -9.974 13.767 1.00 96.31 728 CYS A N 1
ATOM 5922 C CA . CYS A 1 728 ? -24.249 -10.751 12.873 1.00 96.31 728 CYS A CA 1
ATOM 5923 C C . CYS A 1 728 ? -25.318 -11.513 13.665 1.00 96.31 728 CYS A C 1
ATOM 5925 O O . CYS A 1 728 ? -24.969 -12.452 14.388 1.00 96.31 728 CYS A O 1
ATOM 5927 N N . PRO A 1 729 ? -26.612 -11.185 13.509 1.00 97.00 729 PRO A N 1
ATOM 5928 C CA . PRO A 1 729 ? -27.677 -11.957 14.132 1.00 97.00 729 PRO A CA 1
ATOM 5929 C C . PRO A 1 729 ? -27.786 -13.339 13.477 1.00 97.00 729 PRO A C 1
ATOM 5931 O O . PRO A 1 729 ? -27.918 -13.468 12.256 1.00 97.00 729 PRO A O 1
ATOM 5934 N N . LEU A 1 730 ? -27.758 -14.393 14.291 1.00 96.19 730 LEU A N 1
ATOM 5935 C CA . LEU A 1 730 ? -27.894 -15.785 13.850 1.00 96.19 730 LEU A CA 1
ATOM 5936 C C . LEU A 1 730 ? -29.307 -16.351 14.072 1.00 96.19 730 LEU A C 1
ATOM 5938 O O . LEU A 1 730 ? -29.612 -17.432 13.566 1.00 96.19 730 LEU A O 1
ATOM 5942 N N . THR A 1 731 ? -30.171 -15.623 14.784 1.00 94.12 731 THR A N 1
ATOM 5943 C CA . THR A 1 731 ? -31.554 -16.000 15.127 1.00 94.12 731 THR A CA 1
ATOM 5944 C C . THR A 1 731 ? -32.561 -14.946 14.663 1.00 94.12 731 THR A C 1
ATOM 5946 O O . THR A 1 731 ? -32.221 -13.770 14.623 1.00 94.12 731 THR A O 1
ATOM 5949 N N . GLU A 1 732 ? -33.800 -15.346 14.349 1.00 88.44 732 GLU A N 1
ATOM 5950 C CA . GLU A 1 732 ? -34.842 -14.450 13.802 1.00 88.44 732 GLU A CA 1
ATOM 5951 C C . GLU A 1 732 ? -35.283 -13.326 14.750 1.00 88.44 732 GLU A C 1
ATOM 5953 O O . GLU A 1 732 ? -35.356 -12.176 14.325 1.00 88.44 732 GLU A O 1
ATOM 5958 N N . ASP A 1 733 ? -35.545 -13.626 16.028 1.00 90.19 733 ASP A N 1
ATOM 5959 C CA . ASP A 1 733 ? -35.762 -12.593 17.051 1.00 90.19 733 ASP A CA 1
ATOM 5960 C C . ASP A 1 733 ? -34.419 -12.215 17.681 1.00 90.19 733 ASP A C 1
ATOM 5962 O O . ASP A 1 733 ? -34.009 -12.760 18.707 1.00 90.19 733 ASP A O 1
ATOM 5966 N N . SER A 1 734 ? -33.694 -11.322 17.008 1.00 93.25 734 SER A N 1
ATOM 5967 C CA . SER A 1 734 ? -32.354 -10.899 17.417 1.00 93.25 734 SER A CA 1
ATOM 5968 C C . SER A 1 734 ? -32.337 -9.658 18.319 1.00 93.25 734 SER A C 1
ATOM 5970 O O . SER A 1 734 ? -31.267 -9.174 18.685 1.00 93.25 734 SER A O 1
ATOM 5972 N N . GLY A 1 735 ? -33.503 -9.113 18.676 1.00 95.12 735 GLY A N 1
ATOM 5973 C CA . GLY A 1 735 ? -33.601 -7.842 19.395 1.00 95.12 735 GLY A CA 1
ATOM 5974 C C . GLY A 1 735 ? -33.307 -6.630 18.504 1.00 95.12 735 GLY A C 1
ATOM 5975 O O . GLY A 1 735 ? -33.588 -6.646 17.303 1.00 95.12 735 GLY A O 1
ATOM 5976 N N . LEU A 1 736 ? -32.792 -5.556 19.105 1.00 96.56 736 LEU A N 1
ATOM 5977 C CA . LEU A 1 736 ? -32.547 -4.274 18.440 1.00 96.56 736 LEU A CA 1
ATOM 5978 C C . LEU A 1 736 ? -31.108 -3.817 18.669 1.00 96.56 736 LEU A C 1
ATOM 5980 O O . LEU A 1 736 ? -30.661 -3.736 19.810 1.00 96.56 736 LEU A O 1
ATOM 5984 N N . PHE A 1 737 ? -30.419 -3.466 17.586 1.00 97.19 737 PHE A N 1
ATOM 5985 C CA . PHE A 1 737 ? -29.094 -2.853 17.642 1.00 97.19 737 PHE A CA 1
ATOM 5986 C C . PHE A 1 737 ? -29.252 -1.337 17.559 1.00 97.19 737 PHE A C 1
ATOM 5988 O O . PHE A 1 737 ? -29.880 -0.830 16.626 1.00 97.19 737 PHE A O 1
ATOM 5995 N N . ILE A 1 738 ? -28.728 -0.592 18.526 1.00 98.00 738 ILE A N 1
ATOM 5996 C CA . ILE A 1 738 ? -28.904 0.865 18.560 1.00 98.00 738 ILE A CA 1
ATOM 5997 C C . ILE A 1 738 ? -27.697 1.536 17.917 1.00 98.00 738 ILE A C 1
ATOM 5999 O O . ILE A 1 738 ? -26.567 1.204 18.254 1.00 98.00 738 ILE A O 1
ATOM 6003 N N . LEU A 1 739 ? -27.944 2.511 17.039 1.00 98.12 739 LEU A N 1
ATOM 6004 C CA . LEU A 1 739 ? -26.924 3.399 16.475 1.00 98.12 739 LEU A CA 1
ATOM 6005 C C . LEU A 1 739 ? -27.290 4.858 16.749 1.00 98.12 739 LEU A C 1
ATOM 6007 O O . LEU A 1 739 ? -28.459 5.248 16.653 1.00 98.12 739 LEU A O 1
ATOM 6011 N N . ALA A 1 740 ? -26.286 5.672 17.063 1.00 97.69 740 ALA A N 1
ATOM 6012 C CA . ALA A 1 740 ? -26.457 7.096 17.303 1.00 97.69 740 ALA A CA 1
ATOM 6013 C C . ALA A 1 740 ? -25.293 7.936 16.754 1.00 97.69 740 ALA A C 1
ATOM 6015 O O . ALA A 1 740 ? -24.200 7.433 16.494 1.00 97.69 740 ALA A O 1
ATOM 6016 N N . LYS A 1 741 ? -25.528 9.239 16.575 1.00 96.12 741 LYS A N 1
ATOM 6017 C CA . LYS A 1 741 ? -24.484 10.226 16.266 1.00 96.12 741 LYS A CA 1
ATOM 6018 C C . LYS A 1 741 ? -24.897 11.634 16.684 1.00 96.12 741 LYS A C 1
ATOM 6020 O O . LYS A 1 741 ? -26.086 11.950 16.742 1.00 96.12 741 LYS A O 1
ATOM 6025 N N . TYR A 1 742 ? -23.898 12.480 16.900 1.00 95.75 742 TYR A N 1
ATOM 6026 C CA . TYR A 1 742 ? -24.083 13.925 16.976 1.00 95.75 742 TYR A CA 1
ATOM 6027 C C . TYR A 1 742 ? -24.028 14.538 15.577 1.00 95.75 742 TYR A C 1
ATOM 6029 O O . TYR A 1 742 ? -23.213 14.142 14.745 1.00 95.75 742 TYR A O 1
ATOM 6037 N N . MET A 1 743 ? -24.898 15.508 15.336 1.00 93.88 743 MET A N 1
ATOM 6038 C CA . MET A 1 743 ? -24.929 16.326 14.130 1.00 93.88 743 MET A CA 1
ATOM 6039 C C . MET A 1 743 ? -24.225 17.665 14.383 1.00 93.88 743 MET A C 1
ATOM 6041 O O . MET A 1 743 ? -24.170 18.137 15.519 1.00 93.88 743 MET A O 1
ATOM 6045 N N . ASP A 1 744 ? -23.740 18.322 13.324 1.00 88.12 744 ASP A N 1
ATOM 6046 C CA . ASP A 1 744 ? -23.024 19.610 13.421 1.00 88.12 744 ASP A CA 1
ATOM 6047 C C . ASP A 1 744 ? -23.860 20.726 14.075 1.00 88.12 744 ASP A C 1
ATOM 6049 O O . ASP A 1 744 ? -23.325 21.677 14.642 1.00 88.12 744 ASP A O 1
ATOM 6053 N N . ASN A 1 745 ? -25.188 20.608 14.016 1.00 88.44 745 ASN A N 1
ATOM 6054 C CA . ASN A 1 745 ? -26.142 21.522 14.644 1.00 88.44 745 ASN A CA 1
ATOM 6055 C C . ASN A 1 745 ? -26.401 21.219 16.138 1.00 88.44 745 ASN A C 1
ATOM 6057 O O . ASN A 1 745 ? -27.267 21.856 16.737 1.00 88.44 745 ASN A O 1
ATOM 6061 N N . GLY A 1 746 ? -25.689 20.255 16.733 1.00 87.19 746 GLY A N 1
ATOM 6062 C CA . GLY A 1 746 ? -25.831 19.844 18.133 1.00 87.19 746 GLY A CA 1
ATOM 6063 C C . GLY A 1 746 ? -26.956 18.840 18.401 1.00 87.19 746 GLY A C 1
ATOM 6064 O O . GLY A 1 746 ? -27.171 18.463 19.552 1.00 87.19 746 GLY A O 1
ATOM 6065 N N . GLU A 1 747 ? -27.676 18.388 17.373 1.00 95.38 747 GLU A N 1
ATOM 6066 C CA . GLU A 1 747 ? -28.714 17.369 17.524 1.00 95.38 747 GLU A CA 1
ATOM 6067 C C . GLU A 1 747 ? -28.116 15.971 17.700 1.00 95.38 747 GLU A C 1
ATOM 6069 O O . GLU A 1 747 ? -27.162 15.588 17.022 1.00 95.38 747 GLU A O 1
ATOM 6074 N N . PHE A 1 748 ? -28.721 15.177 18.577 1.00 96.69 748 PHE A N 1
ATOM 6075 C CA . PHE A 1 748 ? -28.388 13.778 18.793 1.00 96.69 748 PHE A CA 1
ATOM 6076 C C . PHE A 1 748 ? -29.414 12.895 18.095 1.00 96.69 748 PHE A C 1
ATOM 6078 O O . PHE A 1 748 ? -30.587 12.847 18.470 1.00 96.69 748 PHE A O 1
ATOM 6085 N N . HIS A 1 749 ? -28.977 12.230 17.032 1.00 97.62 749 HIS A N 1
ATOM 6086 C CA . HIS A 1 749 ? -29.822 11.368 16.216 1.00 97.62 749 HIS A CA 1
ATOM 6087 C C . HIS A 1 749 ? -29.616 9.925 16.647 1.00 97.62 749 HIS A C 1
ATOM 6089 O O . HIS A 1 749 ? -28.489 9.436 16.601 1.00 97.62 749 HIS A O 1
ATOM 6095 N N . ILE A 1 750 ? -30.689 9.224 17.005 1.00 97.94 750 ILE A N 1
ATOM 6096 C CA . ILE A 1 750 ? -30.637 7.842 17.503 1.00 97.94 750 ILE A CA 1
ATOM 6097 C C . ILE A 1 750 ? -31.717 6.972 16.853 1.00 97.94 750 ILE A C 1
ATOM 6099 O O . ILE A 1 750 ? -32.864 7.398 16.712 1.00 97.94 750 ILE A O 1
ATOM 6103 N N . THR A 1 751 ? -31.346 5.753 16.464 1.00 98.25 751 THR A N 1
ATOM 6104 C CA . THR A 1 751 ? -32.236 4.778 15.815 1.00 98.25 751 THR A CA 1
ATOM 6105 C C . THR A 1 751 ? -32.021 3.387 16.397 1.00 98.25 751 THR A C 1
ATOM 6107 O O . THR A 1 751 ? -30.884 2.978 16.634 1.00 98.25 751 THR A O 1
ATOM 6110 N N . ALA A 1 752 ? -33.110 2.642 16.590 1.00 98.12 752 ALA A N 1
ATOM 6111 C CA . ALA A 1 752 ? -33.069 1.223 16.918 1.00 98.12 752 ALA A CA 1
ATOM 6112 C C . ALA A 1 752 ? -33.271 0.384 15.650 1.00 98.12 752 ALA A C 1
ATOM 6114 O O . ALA A 1 752 ? -34.348 0.391 15.051 1.00 98.12 752 ALA A O 1
ATOM 6115 N N . PHE A 1 753 ? -32.246 -0.352 15.238 1.00 97.81 753 PHE A N 1
ATOM 6116 C CA . PHE A 1 753 ? -32.275 -1.139 14.014 1.00 97.81 753 PHE A CA 1
ATOM 6117 C C . PHE A 1 753 ? -32.692 -2.587 14.255 1.00 97.81 753 PHE A C 1
ATOM 6119 O O . PHE A 1 753 ? -32.137 -3.285 15.107 1.00 97.81 753 PHE A O 1
ATOM 6126 N N . ARG A 1 754 ? -33.627 -3.067 13.427 1.00 96.56 754 ARG A N 1
ATOM 6127 C CA . ARG A 1 754 ? -33.838 -4.501 13.195 1.00 96.56 754 ARG A CA 1
ATOM 6128 C C . ARG A 1 754 ? -32.883 -4.968 12.108 1.00 96.56 754 ARG A C 1
ATOM 6130 O O . ARG A 1 754 ? -33.007 -4.545 10.956 1.00 96.56 754 ARG A O 1
ATOM 6137 N N . LEU A 1 755 ? -31.940 -5.833 12.467 1.00 95.44 755 LEU A N 1
ATOM 6138 C CA . LEU A 1 755 ? -31.009 -6.419 11.508 1.00 95.44 755 LEU A CA 1
ATOM 6139 C C . LEU A 1 755 ? -31.587 -7.721 10.943 1.00 95.44 755 LEU A C 1
ATOM 6141 O O . LEU A 1 755 ? -32.073 -8.549 11.712 1.00 95.44 755 LEU A O 1
ATOM 6145 N N . PRO A 1 756 ? -31.540 -7.935 9.617 1.00 94.62 756 PRO A N 1
ATOM 6146 C CA . PRO A 1 756 ? -31.903 -9.222 9.046 1.00 94.62 756 PRO A CA 1
ATOM 6147 C C . PRO A 1 756 ? -30.919 -10.319 9.473 1.00 94.62 756 PRO A C 1
ATOM 6149 O O . PRO A 1 756 ? -29.707 -10.107 9.529 1.00 94.62 756 PRO A O 1
ATOM 6152 N N . VAL A 1 757 ? -31.437 -11.527 9.701 1.00 94.75 757 VAL A N 1
ATOM 6153 C CA . VAL A 1 757 ? -30.630 -12.714 10.023 1.00 94.75 757 VAL A CA 1
ATOM 6154 C C . VAL A 1 757 ? -29.530 -12.922 8.981 1.00 94.75 757 VAL A C 1
ATOM 6156 O O . VAL A 1 757 ? -29.767 -12.793 7.777 1.00 94.75 757 VAL A O 1
ATOM 6159 N N . ARG A 1 758 ? -28.322 -13.268 9.444 1.00 93.44 758 ARG A N 1
ATOM 6160 C CA . ARG A 1 758 ? -27.115 -13.510 8.629 1.00 93.44 758 ARG A CA 1
ATOM 6161 C C . ARG A 1 758 ? -26.612 -12.311 7.822 1.00 93.44 758 ARG A C 1
ATOM 6163 O O . ARG A 1 758 ? -25.733 -12.492 6.982 1.00 93.44 758 ARG A O 1
ATOM 6170 N N . HIS A 1 759 ? -27.105 -11.106 8.091 1.00 92.88 759 HIS A N 1
ATOM 6171 C CA . HIS A 1 759 ? -26.524 -9.888 7.539 1.00 92.88 759 HIS A CA 1
ATOM 6172 C C . HIS A 1 759 ? -25.575 -9.296 8.575 1.00 92.88 759 HIS A C 1
ATOM 6174 O O . HIS A 1 759 ? -25.996 -8.741 9.588 1.00 92.88 759 HIS A O 1
ATOM 6180 N N . THR A 1 760 ? -24.275 -9.476 8.343 1.00 93.81 760 THR A N 1
ATOM 6181 C CA . THR A 1 760 ? -23.236 -8.993 9.255 1.00 93.81 760 THR A CA 1
ATOM 6182 C C . THR A 1 760 ? -23.070 -7.489 9.092 1.00 93.81 760 THR A C 1
ATOM 6184 O O . THR A 1 760 ? -22.649 -7.020 8.028 1.00 93.81 760 THR A O 1
ATOM 6187 N N . LEU A 1 761 ? -23.379 -6.761 10.158 1.00 94.81 761 LEU A N 1
ATOM 6188 C CA . LEU A 1 761 ? -23.111 -5.343 10.330 1.00 94.81 761 LEU A CA 1
ATOM 6189 C C . LEU A 1 761 ? -21.619 -5.130 10.578 1.00 94.81 761 LEU A C 1
ATOM 6191 O O . LEU A 1 761 ? -21.021 -5.817 11.402 1.00 94.81 761 LEU A O 1
ATOM 6195 N N . TYR A 1 762 ? -21.036 -4.167 9.878 1.00 93.75 762 TYR A N 1
ATOM 6196 C CA . TYR A 1 762 ? -19.726 -3.607 10.170 1.00 93.75 762 TYR A CA 1
ATOM 6197 C C . TYR A 1 762 ? -19.890 -2.240 10.827 1.00 93.75 762 TYR A C 1
ATOM 6199 O O . TYR A 1 762 ? -20.517 -1.338 10.259 1.00 93.75 762 TYR A O 1
ATOM 6207 N N . VAL A 1 763 ? -19.301 -2.107 12.014 1.00 93.75 763 VAL A N 1
ATOM 6208 C CA . VAL A 1 763 ? -19.301 -0.891 12.825 1.00 93.75 763 VAL A CA 1
ATOM 6209 C C . VAL A 1 763 ? -17.859 -0.381 12.914 1.00 93.75 763 VAL A C 1
ATOM 6211 O O . VAL A 1 763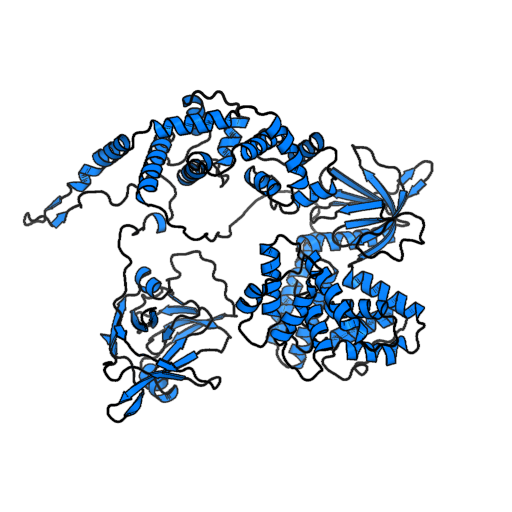 ? -17.019 -1.018 13.557 1.00 93.75 763 VAL A O 1
ATOM 6214 N N . PRO A 1 764 ? -17.523 0.734 12.243 1.00 91.50 764 PRO A N 1
ATOM 6215 C CA . PRO A 1 764 ? -16.216 1.367 12.390 1.00 91.50 764 PRO A CA 1
ATOM 6216 C C . PRO A 1 764 ? -15.974 1.904 13.808 1.00 91.50 764 PRO A C 1
ATOM 6218 O O . PRO A 1 764 ? -16.919 2.204 14.538 1.00 91.50 764 PRO A O 1
ATOM 6221 N N . GLY A 1 765 ? -14.701 2.115 14.155 1.00 90.56 765 GLY A N 1
ATOM 6222 C CA . GLY A 1 765 ? -14.333 2.830 15.378 1.00 90.56 765 GLY A CA 1
ATOM 6223 C C . GLY A 1 765 ? -14.941 4.239 15.426 1.00 90.56 765 GLY A C 1
ATOM 6224 O O . GLY A 1 765 ? -15.067 4.918 14.403 1.00 90.56 765 GLY A O 1
ATOM 6225 N N . GLY A 1 766 ? -15.338 4.668 16.621 1.00 91.31 766 GLY A N 1
ATOM 6226 C CA . GLY A 1 766 ? -15.934 5.972 16.913 1.00 91.31 766 GLY A CA 1
ATOM 6227 C C . GLY A 1 766 ? -17.457 6.047 16.756 1.00 91.31 766 GLY A C 1
ATOM 6228 O O . GLY A 1 766 ? -18.050 7.059 17.133 1.00 91.31 766 GLY A O 1
ATOM 6229 N N . VAL A 1 767 ? -18.113 5.004 16.236 1.00 95.62 767 VAL A N 1
ATOM 6230 C CA . VAL A 1 767 ? -19.579 4.964 16.122 1.00 95.62 767 VAL A CA 1
ATOM 6231 C C . VAL A 1 767 ? -20.217 4.742 17.495 1.00 95.62 767 VAL A C 1
ATOM 6233 O O . VAL A 1 767 ? -19.825 3.840 18.233 1.00 95.62 767 VAL A O 1
ATOM 6236 N N . ILE A 1 768 ? -21.234 5.544 17.827 1.00 97.75 768 ILE A N 1
ATOM 6237 C CA . ILE A 1 768 ? -22.004 5.386 19.065 1.00 97.75 768 ILE A CA 1
ATOM 6238 C C . ILE A 1 768 ? -23.047 4.289 18.857 1.00 97.75 768 ILE A C 1
ATOM 6240 O O . ILE A 1 768 ? -23.874 4.384 17.945 1.00 97.75 768 ILE A O 1
ATOM 6244 N N . HIS A 1 769 ? -23.033 3.273 19.711 1.00 97.25 769 HIS A N 1
ATOM 6245 C CA . HIS A 1 769 ? -23.929 2.124 19.600 1.00 97.25 769 HIS A CA 1
ATOM 6246 C C . HIS A 1 769 ? -24.316 1.549 20.968 1.00 97.25 769 HIS A C 1
ATOM 6248 O O . HIS A 1 769 ? -23.845 2.015 22.006 1.00 97.25 769 HIS A O 1
ATOM 6254 N N . SER A 1 770 ? -25.234 0.579 20.980 1.00 96.00 770 SER A N 1
ATOM 6255 C CA . SER A 1 770 ? -25.539 -0.217 22.174 1.00 96.00 770 SER A CA 1
ATOM 6256 C C . SER A 1 770 ? -25.999 -1.624 21.822 1.00 96.00 770 SER A C 1
ATOM 6258 O O . SER A 1 770 ? -26.867 -1.819 20.964 1.00 96.00 770 SER A O 1
ATOM 6260 N N . ASN A 1 771 ? -25.436 -2.569 22.574 1.00 93.19 771 ASN A N 1
ATOM 6261 C CA . ASN A 1 771 ? -25.684 -4.005 22.512 1.00 93.19 771 ASN A CA 1
ATOM 6262 C C . ASN A 1 771 ? -26.649 -4.487 23.616 1.00 93.19 771 ASN A C 1
ATOM 6264 O O . ASN A 1 771 ? -26.965 -5.672 23.714 1.00 93.19 771 ASN A O 1
ATOM 6268 N N . ASP A 1 772 ? -27.157 -3.574 24.449 1.00 95.12 772 ASP A N 1
ATOM 6269 C CA . ASP A 1 772 ? -27.970 -3.909 25.625 1.00 95.12 772 ASP A CA 1
ATOM 6270 C C . ASP A 1 772 ? -29.345 -4.505 25.281 1.00 95.12 772 ASP A C 1
ATOM 6272 O O . ASP A 1 772 ? -29.966 -5.181 26.104 1.00 95.12 772 ASP A O 1
ATOM 6276 N N . TYR A 1 773 ? -29.833 -4.247 24.065 1.00 95.75 773 TYR A N 1
ATOM 6277 C CA . TYR A 1 773 ? -31.174 -4.619 23.604 1.00 95.75 773 TYR A CA 1
ATOM 6278 C C . TYR A 1 773 ? -31.161 -5.791 22.611 1.00 95.75 773 TYR A C 1
ATOM 6280 O O . TYR A 1 773 ? -32.168 -6.052 21.940 1.00 95.75 773 TYR A O 1
ATOM 6288 N N . LEU A 1 774 ? -30.037 -6.509 22.525 1.00 96.12 774 LEU A N 1
ATOM 6289 C CA . LEU A 1 774 ? -29.901 -7.715 21.714 1.00 96.12 774 LEU A CA 1
ATOM 6290 C C . LEU A 1 774 ? -30.612 -8.911 22.360 1.00 96.12 774 LEU A C 1
ATOM 6292 O O . LEU A 1 774 ? -30.750 -9.015 23.581 1.00 96.12 774 LEU A O 1
ATOM 6296 N N . LYS A 1 775 ? -31.076 -9.827 21.509 1.00 95.81 775 LYS A N 1
ATOM 6297 C CA . LYS A 1 775 ? -31.675 -11.116 21.875 1.00 95.81 775 LYS A CA 1
ATOM 6298 C C . LYS A 1 775 ? -31.129 -12.226 20.990 1.00 95.81 775 LYS A C 1
ATOM 6300 O O . LYS A 1 775 ? -30.639 -11.967 19.892 1.00 95.81 775 LYS A O 1
ATOM 6305 N N . GLY A 1 776 ? -31.250 -13.463 21.457 1.00 96.06 776 GLY A N 1
ATOM 6306 C CA . GLY A 1 776 ? -30.857 -14.637 20.688 1.00 96.06 776 GLY A CA 1
ATOM 6307 C C . GLY A 1 776 ? -29.351 -14.690 20.445 1.00 96.06 776 GLY A C 1
ATOM 6308 O O . GLY A 1 776 ? -28.572 -14.107 21.197 1.00 96.06 776 GLY A O 1
ATOM 6309 N N . THR A 1 777 ? -28.919 -15.432 19.429 1.00 97.31 777 THR A N 1
ATOM 6310 C CA . THR A 1 777 ? -27.488 -15.652 19.183 1.00 97.31 777 THR A CA 1
ATOM 6311 C C . THR A 1 777 ? -26.954 -14.660 18.163 1.00 97.31 777 THR A C 1
ATOM 6313 O O . THR A 1 777 ? -27.493 -14.544 17.063 1.00 97.31 777 THR A O 1
ATOM 6316 N N . TRP A 1 778 ? -25.857 -13.998 18.508 1.00 97.69 778 TRP A N 1
ATOM 6317 C CA . TRP A 1 778 ? -25.107 -13.089 17.652 1.00 97.69 778 TRP A CA 1
ATOM 6318 C C . TRP A 1 778 ? -23.675 -13.573 17.501 1.00 97.69 778 TRP A C 1
ATOM 6320 O O . TRP A 1 778 ? -23.069 -14.039 18.462 1.00 97.69 778 TRP A O 1
ATOM 6330 N N . ARG A 1 779 ? -23.126 -13.456 16.295 1.00 97.00 779 ARG A N 1
ATOM 6331 C CA . ARG A 1 779 ? -21.693 -13.607 16.050 1.00 97.00 779 ARG A CA 1
ATOM 6332 C C . ARG A 1 779 ? -21.053 -12.233 16.078 1.00 97.00 779 ARG A C 1
ATOM 6334 O O . ARG A 1 779 ? -21.283 -11.447 15.159 1.00 97.00 779 ARG A O 1
ATOM 6341 N N . THR A 1 780 ? -20.228 -12.001 17.089 1.00 94.81 780 THR A N 1
ATOM 6342 C CA . THR A 1 780 ? -19.612 -10.702 17.351 1.00 94.81 780 THR A CA 1
ATOM 6343 C C . THR A 1 780 ? -18.094 -10.800 17.245 1.00 94.81 780 THR A C 1
ATOM 6345 O O . THR A 1 780 ? -17.477 -11.759 17.719 1.00 94.81 780 THR A O 1
ATOM 6348 N N . MET A 1 781 ? -17.478 -9.814 16.598 1.00 93.50 781 MET A N 1
ATOM 6349 C CA . MET A 1 781 ? -16.026 -9.643 16.552 1.00 93.50 781 MET A CA 1
ATOM 6350 C C . MET A 1 781 ? -15.589 -8.688 17.664 1.00 93.50 781 MET A C 1
ATOM 6352 O O . MET A 1 781 ? -15.866 -7.504 17.591 1.00 93.50 781 MET A O 1
ATOM 6356 N N . LEU A 1 782 ? -14.875 -9.175 18.671 1.00 83.81 782 LEU A N 1
ATOM 6357 C CA . LEU A 1 782 ? -14.394 -8.379 19.801 1.00 83.81 782 LEU A CA 1
ATOM 6358 C C . LEU A 1 782 ? -12.905 -8.074 19.667 1.00 83.81 782 LEU A C 1
ATOM 6360 O O . LEU A 1 782 ? -12.157 -8.914 19.174 1.00 83.81 782 LEU A O 1
ATOM 6364 N N . SER A 1 783 ? -12.475 -6.906 20.137 1.00 87.44 783 SER A N 1
ATOM 6365 C CA . SER A 1 783 ? -11.059 -6.542 20.268 1.00 87.44 783 SER A CA 1
ATOM 6366 C C . SER A 1 783 ? -10.492 -7.010 21.617 1.00 87.44 783 SER A C 1
ATOM 6368 O O . SER A 1 783 ? -11.248 -7.171 22.575 1.00 87.44 783 SER A O 1
ATOM 6370 N N . ASP A 1 784 ? -9.177 -7.235 21.708 1.00 80.12 784 ASP A N 1
ATOM 6371 C CA . ASP A 1 784 ? -8.472 -7.391 22.994 1.00 80.12 784 ASP A CA 1
ATOM 6372 C C . ASP A 1 784 ? -8.116 -6.052 23.666 1.00 80.12 784 ASP A C 1
ATOM 6374 O O . ASP A 1 784 ? -7.564 -6.044 24.766 1.00 80.12 784 ASP A O 1
ATOM 6378 N N . GLU A 1 785 ? -8.479 -4.938 23.027 1.00 80.12 785 GLU A N 1
ATOM 6379 C CA . GLU A 1 785 ? -8.434 -3.592 23.597 1.00 80.12 785 GLU A CA 1
ATOM 6380 C C . GLU A 1 785 ? -9.565 -3.380 24.617 1.00 80.12 785 GLU A C 1
ATOM 6382 O O . GLU A 1 785 ? -10.696 -3.823 24.402 1.00 80.12 785 GLU A O 1
ATOM 6387 N N . THR A 1 786 ? -9.281 -2.688 25.724 1.00 66.75 786 THR A N 1
ATOM 6388 C CA . THR A 1 786 ? -10.240 -2.532 26.838 1.00 66.75 786 THR A CA 1
ATOM 6389 C C . THR A 1 786 ? -10.766 -1.113 27.028 1.00 66.75 786 THR A C 1
ATOM 6391 O O . THR A 1 786 ? -11.631 -0.897 27.881 1.00 66.75 786 THR A O 1
ATOM 6394 N N . ASP A 1 787 ? -10.281 -0.151 26.242 1.00 81.69 787 ASP A N 1
ATOM 6395 C CA . ASP A 1 787 ? -10.719 1.245 26.309 1.00 81.69 787 ASP A CA 1
ATOM 6396 C C . ASP A 1 787 ? -12.065 1.444 25.591 1.00 81.69 787 ASP A C 1
ATOM 6398 O O . ASP A 1 787 ? -12.151 1.832 24.425 1.00 81.69 787 ASP A O 1
ATOM 6402 N N . ILE A 1 788 ? -13.144 1.159 26.324 1.00 89.75 788 ILE A N 1
ATOM 6403 C CA . ILE A 1 788 ? -14.529 1.402 25.909 1.00 89.75 788 ILE A CA 1
ATOM 6404 C C . ILE A 1 788 ? -15.086 2.573 26.721 1.00 89.75 788 ILE A C 1
ATOM 6406 O O . ILE A 1 788 ? -15.243 2.478 27.942 1.00 89.75 788 ILE A O 1
ATOM 6410 N N . ASP A 1 789 ? -15.434 3.676 26.050 1.00 93.75 789 ASP A N 1
ATOM 6411 C CA . ASP A 1 789 ? -16.165 4.778 26.681 1.00 93.75 789 ASP A CA 1
ATOM 6412 C C . ASP A 1 789 ? -17.647 4.401 26.757 1.00 93.75 789 ASP A C 1
ATOM 6414 O O . ASP A 1 789 ? -18.440 4.707 25.865 1.00 93.75 789 ASP A O 1
ATOM 6418 N N . HIS A 1 790 ? -17.997 3.664 27.809 1.00 95.31 790 HIS A N 1
ATOM 6419 C CA . HIS A 1 790 ? -19.368 3.270 28.116 1.00 95.31 790 HIS A CA 1
ATOM 6420 C C . HIS A 1 790 ? -20.028 4.292 29.051 1.00 95.31 790 HIS A C 1
ATOM 6422 O O . HIS A 1 790 ? -19.476 4.641 30.100 1.00 95.31 790 HIS A O 1
ATOM 6428 N N . VAL A 1 791 ? -21.246 4.728 28.727 1.00 95.62 791 VAL A N 1
ATOM 6429 C CA . VAL A 1 791 ? -22.029 5.688 29.520 1.00 95.62 791 VAL A CA 1
ATOM 6430 C C . VAL A 1 791 ? -23.422 5.159 29.831 1.00 95.62 791 VAL A C 1
ATOM 6432 O O . VAL A 1 791 ? -24.109 4.643 28.957 1.00 95.62 791 VAL A O 1
ATOM 6435 N N . HIS A 1 792 ? -23.889 5.342 31.067 1.00 96.44 792 HIS A N 1
ATOM 6436 C CA . HIS A 1 792 ? -25.271 5.014 31.425 1.00 96.44 792 HIS A CA 1
ATOM 6437 C C . HIS A 1 792 ? -26.257 6.091 30.983 1.00 96.44 792 HIS A C 1
ATOM 6439 O O . HIS A 1 792 ? -25.979 7.284 31.109 1.00 96.44 792 HIS A O 1
ATOM 6445 N N . LEU A 1 793 ? -27.447 5.663 30.566 1.00 95.88 793 LEU A N 1
ATOM 6446 C CA . LEU A 1 793 ? -28.549 6.562 30.234 1.00 95.88 793 LEU A CA 1
ATOM 6447 C C . LEU A 1 793 ? -29.088 7.228 31.505 1.00 95.88 793 LEU A C 1
ATOM 6449 O O . LEU A 1 793 ? -29.591 6.536 32.394 1.00 95.88 793 LEU A O 1
ATOM 6453 N N . THR A 1 794 ? -29.017 8.557 31.596 1.00 94.31 794 THR A N 1
ATOM 6454 C CA . THR A 1 794 ? -29.556 9.333 32.721 1.00 94.31 794 THR A CA 1
ATOM 6455 C C . THR A 1 794 ? -30.425 10.492 32.247 1.00 94.31 794 THR A C 1
ATOM 6457 O O . THR A 1 794 ? -30.214 11.067 31.187 1.00 94.31 794 THR A O 1
ATOM 6460 N N . GLN A 1 795 ? -31.428 10.851 33.042 1.00 91.06 795 GLN A N 1
ATOM 6461 C CA . GLN A 1 795 ? -32.316 11.986 32.793 1.00 91.06 795 GLN A CA 1
ATOM 6462 C C . GLN A 1 795 ? -32.522 12.764 34.092 1.00 91.06 795 GLN A C 1
ATOM 6464 O O . GLN A 1 795 ? -32.598 12.164 35.165 1.00 91.06 795 GLN A O 1
ATOM 6469 N N . VAL A 1 796 ? -32.625 14.091 34.012 1.00 81.38 796 VAL A N 1
ATOM 6470 C CA . VAL A 1 796 ? -32.927 14.931 35.181 1.00 81.38 796 VAL A CA 1
ATOM 6471 C C . VAL A 1 796 ? -34.427 14.853 35.479 1.00 81.38 796 VAL A C 1
ATOM 6473 O O . VAL A 1 796 ? -35.251 15.218 34.642 1.00 81.38 796 VAL A O 1
ATOM 6476 N N . ALA A 1 797 ? -34.792 14.353 36.660 1.00 72.94 797 ALA A N 1
ATOM 6477 C CA . ALA A 1 797 ? -36.173 14.334 37.131 1.00 72.94 797 ALA A CA 1
ATOM 6478 C C . ALA A 1 797 ? -36.655 15.750 37.500 1.00 72.94 797 ALA A C 1
ATOM 6480 O O . ALA A 1 797 ? -35.851 16.639 37.775 1.00 72.94 797 ALA A O 1
ATOM 6481 N N . ALA A 1 798 ? -37.976 15.948 37.579 1.00 63.38 798 ALA A N 1
ATOM 6482 C CA . ALA A 1 798 ? -38.591 17.234 37.940 1.00 63.38 798 ALA A CA 1
ATOM 6483 C C . ALA A 1 798 ? -38.131 17.790 39.309 1.00 63.38 798 ALA A C 1
ATOM 6485 O O . ALA A 1 798 ? -38.209 18.990 39.548 1.00 63.38 798 ALA A O 1
ATOM 6486 N N . GLU A 1 799 ? -37.620 16.925 40.186 1.00 62.66 799 GLU A N 1
ATOM 6487 C CA . GLU A 1 799 ? -37.105 17.250 41.524 1.00 62.66 799 GLU A CA 1
ATOM 6488 C C . GLU A 1 799 ? -35.595 17.580 41.532 1.00 62.66 799 GLU A C 1
ATOM 6490 O O . GLU A 1 799 ? -35.012 17.801 42.590 1.00 62.66 799 GLU A O 1
ATOM 6495 N N . GLY A 1 800 ? -34.938 17.604 40.364 1.00 67.25 800 GLY A N 1
ATOM 6496 C CA . GLY A 1 800 ? -33.503 17.889 40.221 1.00 67.25 800 GLY A CA 1
ATOM 6497 C C . GLY A 1 800 ? -32.576 16.687 40.442 1.00 67.25 800 GLY A C 1
ATOM 6498 O O . GLY A 1 800 ? -31.359 16.831 40.346 1.00 67.25 800 GLY A O 1
ATOM 6499 N N . CYS A 1 801 ? -33.117 15.494 40.712 1.00 74.75 801 CYS A N 1
ATOM 6500 C CA . CYS A 1 801 ? -32.338 14.260 40.840 1.00 74.75 8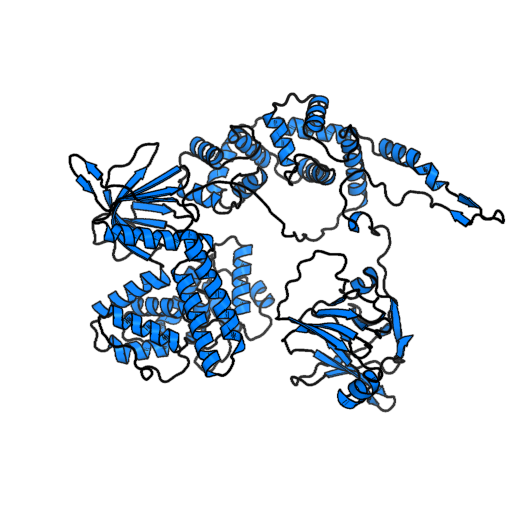01 CYS A CA 1
ATOM 6501 C C . CYS A 1 801 ? -32.137 13.565 39.484 1.00 74.75 801 CYS A C 1
ATOM 6503 O O . CYS A 1 801 ? -33.080 13.404 38.713 1.00 74.75 801 CYS A O 1
ATOM 6505 N N . GLU A 1 802 ? -30.920 13.099 39.201 1.00 85.25 802 GLU A N 1
ATOM 6506 C CA . GLU A 1 802 ? -30.634 12.289 38.011 1.00 85.25 802 GLU A CA 1
ATOM 6507 C C . GLU A 1 802 ? -31.147 10.853 38.193 1.00 85.25 802 GLU A C 1
ATOM 6509 O O . GLU A 1 802 ? -30.801 10.174 39.161 1.00 85.25 802 GLU A O 1
ATOM 6514 N N . GLN A 1 803 ? -31.945 10.366 37.243 1.00 89.00 803 GLN A N 1
ATOM 6515 C CA . GLN A 1 803 ? -32.495 9.013 37.242 1.00 89.00 803 GLN A CA 1
ATOM 6516 C C . GLN A 1 803 ? -32.020 8.238 36.010 1.00 89.00 803 GLN A C 1
ATOM 6518 O O . GLN A 1 803 ? -32.093 8.739 34.886 1.00 89.00 803 GLN A O 1
ATOM 6523 N N . LYS A 1 804 ? -31.572 6.992 36.208 1.00 91.56 804 LYS A N 1
ATOM 6524 C CA . LYS A 1 804 ? -31.283 6.071 35.101 1.00 91.56 804 LYS A CA 1
ATOM 6525 C C . LYS A 1 804 ? -32.571 5.556 34.456 1.00 91.56 804 LYS A C 1
ATOM 6527 O O . LYS A 1 804 ? -33.574 5.363 35.146 1.00 91.56 804 LYS A O 1
ATOM 6532 N N . PHE A 1 805 ? -32.553 5.305 33.150 1.00 93.12 805 PHE A N 1
ATOM 6533 C CA . PHE A 1 805 ? -33.710 4.772 32.425 1.00 93.12 805 PHE A CA 1
ATOM 6534 C C . PHE A 1 805 ? -33.304 3.823 31.287 1.00 93.12 805 PHE A C 1
ATOM 6536 O O . PHE A 1 805 ? -32.131 3.721 30.948 1.00 93.12 805 PHE A O 1
ATOM 6543 N N . ASN A 1 806 ? -34.291 3.143 30.694 1.00 93.56 806 ASN A N 1
ATOM 6544 C CA . ASN A 1 806 ? -34.125 2.339 29.480 1.00 93.56 806 ASN A CA 1
ATOM 6545 C C . ASN A 1 806 ? -34.941 2.942 28.339 1.00 93.56 806 ASN A C 1
ATOM 6547 O O . ASN A 1 806 ? -36.024 3.496 28.576 1.00 93.56 806 ASN A O 1
ATOM 6551 N N . PHE A 1 807 ? -34.458 2.777 27.112 1.00 95.69 807 PHE A N 1
ATOM 6552 C CA . PHE A 1 807 ? -35.206 3.152 25.927 1.00 95.69 807 PHE A CA 1
ATOM 6553 C C . PHE A 1 807 ? -36.493 2.335 25.803 1.00 95.69 807 PHE A C 1
ATOM 6555 O O . PHE A 1 807 ? -36.579 1.158 26.162 1.00 95.69 807 PHE A O 1
ATOM 6562 N N . ARG A 1 808 ? -37.512 3.002 25.278 1.00 94.62 808 ARG A N 1
ATOM 6563 C CA . ARG A 1 808 ? -38.743 2.420 24.754 1.00 94.62 808 ARG A CA 1
ATOM 6564 C C . ARG A 1 808 ? -38.698 2.562 23.241 1.00 94.62 808 ARG A C 1
ATOM 6566 O O . ARG A 1 808 ? -38.035 3.455 22.729 1.00 94.62 808 ARG A O 1
ATOM 6573 N N . PHE A 1 809 ? -39.409 1.711 22.524 1.00 95.31 809 PHE A N 1
ATOM 6574 C CA . PHE A 1 809 ? -39.315 1.669 21.069 1.00 95.31 809 PHE A CA 1
ATOM 6575 C C . PHE A 1 809 ? -40.680 1.930 20.437 1.00 95.31 809 PHE A C 1
ATOM 6577 O O . PHE A 1 809 ? -41.690 1.452 20.963 1.00 95.31 809 PHE A O 1
ATOM 6584 N N . THR A 1 810 ? -40.707 2.700 19.348 1.00 83.62 810 THR A N 1
ATOM 6585 C CA . THR A 1 810 ? -41.932 3.072 18.613 1.00 83.62 810 THR A CA 1
ATOM 6586 C C . THR A 1 810 ? -41.825 2.859 17.124 1.00 83.62 810 THR A C 1
ATOM 6588 O O . THR A 1 810 ? -40.734 3.138 16.575 1.00 83.62 810 THR A O 1
#

Organism: Mytilus coruscus (NCBI:txid42192)

Mean predicted aligned error: 20.46 Å

Secondary structure (DSSP, 8-state):
---TTTHHHHHHHHHHS-TT-SSEEHHHHHHHHHTTTT-GGG---HHHHHHH--SSEE-HHHHHHHHHHHHHHHT--HHHHHHHHHHHHHHHHTTT---SS-HHHHHHHHHHHHTTSPTT-SS--EEHHHHHHHHHHHHHHTT---PPPTTS--SSEE-HHHHHHHIIIIIITTS-HHHHHHHHHHHHHHHTS---EEEEEEEEEEETTEEPPPEEEEEEEETTEEEEE-S-TTSSSS--TT--TTEEEEEE--TT-EEEE-PPEEETTEEEEEEEEEEETTTEEEEEEESSHHHHHHHHHHHHHHHHHHHTT--HHHHHHHHHHHHHHHHHHHHHT--HHHHHHHHHHHHHHHHHHHHTT--S--------------PPP-----HHHHHHHHHHHHHHHHHH-SS-SSEE-HHHHHHHHHHTT----HHHHHHHHHHH-TT-SSSEEHHHHHHHHHHHTS-TTS-HHHHHHHHHHHHHH-SS--SSEEHHHHHHHHHHH-TTS-HHHHHHHHTT--SSEE-HHHHHHHHTTTTHHHHHHHHHHHHHT-PPPHHHHHHHHHHHHHHT--HHHHHHHHHHHHHHHHT-EEE-TTS-EEEE--SS-S--PPSS---HHHHS--TTSPPPPPP-EEESS-EEE--SSTT--EEEEEPTT--SEE-EEE--HHHHHHTT-EETTS-------SS-EEEEEEEE-TTHIIIIITTTSSS-EEEE-SS-EEEEE-SS--B-EEEEEE-TTS-EEEEEEEPPTT--EEE-TT-EEE-TTB-EEEEEEEES----EEEEEEEE-TTS-EEE---EE-

Nearest PDB structures (foldseek):
  2lv6-assembly1_A  TM=4.891E-01  e=1.703E-04  Homo sapiens
  7zrq-assembly1_A  TM=4.840E-01  e=4.199E-04  Homo sapiens
  2aao-assembly3_B  TM=4.867E-01  e=8.057E-04  Arabidopsis thaliana
  6b8l-assembly2_D  TM=4.908E-01  e=1.889E-03  Homo sapiens
  2lv7-assembly1_A  TM=6.115E-01  e=1.632E-02  Homo sapiens

pLDDT: mean 77.12, std 16.3, range [22.59, 98.25]

Radius of gyration: 34.91 Å; Cα contacts (8 Å, |Δi|>4): 1125; chains: 1; bounding box: 114×54×84 Å